Protein AF-A0A518H2V3-F1 (afdb_monomer)

Nearest PDB structures (foldseek):
  5a7d-assembly2_E  TM=2.168E-01  e=4.783E-02  Drosophila melanogaster
  2ifu-assembly4_D  TM=2.853E-01  e=1.704E-01  Danio rerio
  8fit-assembly2_C  TM=2.321E-01  e=2.855E-01  synthetic construct
  6xr2-assembly1_A  TM=2.166E-01  e=1.845E+00  synthetic construct

Radius of gyration: 40.27 Å; Cα contacts (8 Å, |Δi|>4): 813; chains: 1; bounding box: 112×111×124 Å

pLDDT: mean 77.85, std 21.99, range [25.64, 97.75]

Secondary structure (DSSP, 8-state):
--------------PPPP-PPPPPPPPPP--GGGTGGG-BHHHHHHHH-HHHHHHHHHHHTTT-EEEEEE-TTS-EEEEEESSSEEEEEEEEE--SSS-EEEEEESSTT-SS-HHHHHHHHHHHHHHHHTPPPPBPPTT-HHHHHHHHT-------------------------PPPP------PPP----SS-THHHHHHHHHHHHHTTS-HHHHHHHHHHHHTT-HHHHHHHHHHHHTTTT-HHHHHHHHHHHHHHHTTS--EE-TTT--EE----HHHHHHHHHHHHTT-HHHHHHHHHHHHHHHHHHHHH-BSSSHHHHHHHTTHHHHHHHHTTSS--HHHHHHHHHHHHHH-SSSSSHHHHHHHHTSS--HHHHHHHHHHHHHHHHHT------TTSTTHHHHHHHHHHHHHHHHHHHHHHT-TTSHHHHHHHHHHHH--HHHHHHHHHHTT-HHHHHHHHHHHHHHHTTT-HHHHHHHHHHHHHHHHHTT-HHHHHHHHHHHHHHS--HHHHHHHHHHHHHTT-HHHHHHHHHHHHHH---SEEPPPPPPPP-----------------PPPPPPPPPSS-EE-TT--S---GGGHHHHHHHTTT--S----HHHHHHHHHHHT-HHHHHHHHHHHHHSPPSSTT---HHHHHHHHHHHHTTTT-HHHHHHHHHHHHHTTTT--SHHHHHHHHHHHHHHHHHHHHTT-HHHHHHHHHHHHHHTTT-HHHHHHHHHHT--BGGGS--------------

InterPro domains:
  IPR007527 Zinc finger, SWIM-type [PF04434] (101-123)
  IPR007527 Zinc finger, SWIM-type [PS50966] (86-124)

Foldseek 3Di:
DDDDDDDDDDDDDDDDDDDDDDDDDDDDDDDLPPALQLDFLVLLCVQQNPVQLVLLVVQLLVVQWPLWAAEPQGKIWTWGDDVHIKTKIKDWDDHPDHIDIWMAILDPVGISGSNNSNSSLNVLVCVLVVHDHHYDDPPDPSVVSRVVSPDPDDDDDDDDDDDDDDDDDDDDDDDDDDDDDDDDDDDDDDDDDDPPPVVVVVVVVVVLVVDDPVRNVVVLVVVCVVDVVSVVVVVVVVCVVVPVLVVLLVVLLVLLCVQLPDAFAADPVPRDTDEGQCVVSLVSLQVCVVVLVLVSSLVSVVVSLVSQLVNVVRHHYPCVSLVNSLSNQLSNLVSLVSDPDDLLRSLVSLLVSVLSDPDCSHVVRSCSNLVHPGALVSLVVNLVVLVVVLVVLPDAQDPLPDVCLLVSLVSSVSSLVSSCSSCVRNVNNVVNQVSLVVSCVRSVVLVVNLVVCVVVVVLVSNVVSLLVSLVVQCVPPVVSNVSSVVSVLVSCVVVLVLLVVLLVLLLVCLLPPALVSLVSSLVSCVSVVNNPLSNVQSVVCQAWVDHQKAAWDDDDPPPPPPDDPDDDDDDDDDDDDDDDPDTDNGIDGHPSDDGDDDPSSSSSSVVSCPPPVGRDHNLVRQLVNCLVVLPLVSNCVSLVVLVVDDAPDPPGDSPSLVCLQSNLVSCCVPCLVVSLVSLVVQLVVLLVDLDPVSLVSNLVSLLVNCVSCVVVVNVVVNVVVLVVSCVVPVVNVSSVVSSQSVVSNGSSPRDDDDRPDDDDDDDD

Structure (mmCIF, N/CA/C/O backbone):
data_AF-A0A518H2V3-F1
#
_entry.id   AF-A0A518H2V3-F1
#
loop_
_atom_site.group_PDB
_atom_site.id
_atom_site.type_symbol
_atom_site.label_atom_id
_atom_site.label_alt_id
_atom_site.label_comp_id
_atom_site.label_asym_id
_atom_site.label_entity_id
_atom_site.label_seq_id
_atom_site.pdbx_PDB_ins_code
_atom_site.Cartn_x
_atom_site.Cartn_y
_atom_site.Cartn_z
_atom_site.occupancy
_atom_site.B_iso_or_equiv
_atom_site.auth_seq_id
_atom_site.auth_comp_id
_atom_site.auth_asym_id
_atom_site.auth_atom_id
_atom_site.pdbx_PDB_model_num
ATOM 1 N N . MET A 1 1 ? -30.655 36.014 -72.753 1.00 36.03 1 MET A N 1
ATOM 2 C CA . MET A 1 1 ? -30.268 35.241 -73.961 1.00 36.03 1 MET A CA 1
ATOM 3 C C . MET A 1 1 ? -29.885 33.836 -73.484 1.00 36.03 1 MET A C 1
ATOM 5 O O . MET A 1 1 ? -29.320 33.766 -72.406 1.00 36.03 1 MET A O 1
ATOM 9 N N . THR A 1 2 ? -30.239 32.706 -74.109 1.00 36.19 2 THR A N 1
ATOM 10 C CA . THR A 1 2 ? -30.908 32.465 -75.408 1.00 36.19 2 THR A CA 1
ATOM 11 C C . THR A 1 2 ? -31.778 31.194 -75.314 1.00 36.19 2 THR A C 1
ATOM 13 O O . THR A 1 2 ? -31.395 30.250 -74.633 1.00 36.19 2 THR A O 1
ATOM 16 N N . ARG A 1 3 ? -32.932 31.127 -76.000 1.00 26.94 3 ARG A N 1
ATOM 17 C CA . ARG A 1 3 ? -33.710 29.877 -76.186 1.00 26.94 3 ARG A CA 1
ATOM 18 C C . ARG A 1 3 ? -33.390 29.252 -77.550 1.00 26.94 3 ARG A C 1
ATOM 20 O O . ARG A 1 3 ? -33.414 30.010 -78.517 1.00 26.94 3 ARG A O 1
ATOM 27 N N . ARG A 1 4 ? -33.266 27.914 -77.637 1.00 30.98 4 ARG A N 1
ATOM 28 C CA . ARG A 1 4 ? -33.842 27.021 -78.689 1.00 30.98 4 ARG A CA 1
ATOM 29 C C . ARG A 1 4 ? -33.402 25.552 -78.483 1.00 30.98 4 ARG A C 1
ATOM 31 O O . ARG A 1 4 ? -32.225 25.302 -78.289 1.00 30.98 4 ARG A O 1
ATOM 38 N N . THR A 1 5 ? -34.339 24.638 -78.185 1.00 32.19 5 THR A N 1
ATOM 39 C CA . THR A 1 5 ? -34.954 23.608 -79.081 1.00 32.19 5 THR A CA 1
ATOM 40 C C . THR A 1 5 ? -33.962 22.564 -79.633 1.00 32.19 5 THR A C 1
ATOM 42 O O . THR A 1 5 ? -33.065 22.974 -80.355 1.00 32.19 5 THR A O 1
ATOM 45 N N . ALA A 1 6 ? -33.997 21.241 -79.391 1.00 30.95 6 ALA A N 1
ATOM 46 C CA . ALA A 1 6 ? -34.981 20.231 -78.924 1.00 30.95 6 ALA A CA 1
ATOM 47 C C . ALA A 1 6 ? -35.582 19.315 -80.023 1.00 30.95 6 ALA A C 1
ATOM 49 O O . ALA A 1 6 ? -36.336 19.768 -80.879 1.00 30.95 6 ALA A O 1
ATOM 50 N N . SER A 1 7 ? -35.304 18.008 -79.914 1.00 27.39 7 SER A N 1
ATOM 51 C CA . SER A 1 7 ? -36.074 16.837 -80.401 1.00 27.39 7 SER A CA 1
ATOM 52 C C . SER A 1 7 ? -35.543 15.590 -79.642 1.00 27.39 7 SER A C 1
ATOM 54 O O . SER A 1 7 ? -34.354 15.572 -79.346 1.00 27.39 7 SER A O 1
ATOM 56 N N . ILE A 1 8 ? -36.309 14.618 -79.106 1.00 31.22 8 ILE A N 1
ATOM 57 C CA . ILE A 1 8 ? -37.473 13.842 -79.614 1.00 31.22 8 ILE A CA 1
ATOM 58 C C . ILE A 1 8 ? -36.995 12.837 -80.683 1.00 31.22 8 ILE A C 1
ATOM 60 O O . ILE A 1 8 ? -36.456 13.278 -81.686 1.00 31.22 8 ILE A O 1
ATOM 64 N N . LYS A 1 9 ? -37.145 11.503 -80.580 1.00 31.42 9 LYS A N 1
ATOM 65 C CA . LYS A 1 9 ? -37.745 10.559 -79.588 1.00 31.42 9 LYS A CA 1
ATOM 66 C C . LYS A 1 9 ? -37.021 9.182 -79.751 1.00 31.42 9 LYS A C 1
ATOM 68 O O . LYS A 1 9 ? -36.240 9.055 -80.684 1.00 31.42 9 LYS A O 1
ATOM 73 N N . ALA A 1 10 ? -37.208 8.106 -78.974 1.00 28.64 10 ALA A N 1
ATOM 74 C CA . ALA A 1 10 ? -38.124 7.788 -77.862 1.00 28.64 10 ALA A CA 1
ATOM 75 C C . ALA A 1 10 ? -37.325 7.200 -76.647 1.00 28.64 10 ALA A C 1
ATOM 77 O O . ALA A 1 10 ? -36.298 7.795 -76.348 1.00 28.64 10 ALA A O 1
ATOM 78 N N . SER A 1 11 ? -37.662 6.177 -75.834 1.00 28.27 11 SER A N 1
ATOM 79 C CA . SER A 1 11 ? -38.663 5.081 -75.839 1.00 28.27 11 SER A CA 1
ATOM 80 C C . SER A 1 11 ? -39.145 4.706 -74.415 1.00 28.27 11 SER A C 1
ATOM 82 O O . SER A 1 11 ? -38.587 5.138 -73.412 1.00 28.27 11 SER A O 1
ATOM 84 N N . ASN A 1 12 ? -40.191 3.875 -74.355 1.00 28.91 12 ASN A N 1
ATOM 85 C CA . ASN A 1 12 ? -40.793 3.222 -73.177 1.00 28.91 12 ASN A CA 1
ATOM 86 C C . ASN A 1 12 ? -39.929 2.085 -72.569 1.00 28.91 12 ASN A C 1
ATOM 88 O O . ASN A 1 12 ? -39.112 1.520 -73.287 1.00 28.91 12 ASN A O 1
ATOM 92 N N . ALA A 1 13 ? -40.143 1.588 -71.337 1.00 27.52 13 ALA A N 1
ATOM 93 C CA . ALA A 1 13 ? -40.876 2.067 -70.142 1.00 27.52 13 ALA A CA 1
ATOM 94 C C . ALA A 1 13 ? -40.648 1.075 -68.963 1.00 27.52 13 ALA A C 1
ATOM 96 O O . ALA A 1 13 ? -40.052 0.018 -69.156 1.00 27.52 13 ALA A O 1
ATOM 97 N N . GLY A 1 14 ? -41.212 1.357 -67.777 1.00 27.38 14 GLY A N 1
ATOM 98 C CA . GLY A 1 14 ? -41.548 0.328 -66.774 1.00 27.38 14 GLY A CA 1
ATOM 99 C C . GLY A 1 14 ? -40.628 0.234 -65.549 1.00 27.38 14 GLY A C 1
ATOM 100 O O . GLY A 1 14 ? -39.665 -0.529 -65.532 1.00 27.38 14 GLY A O 1
ATOM 101 N N . SER A 1 15 ? -40.979 0.947 -64.476 1.00 28.98 15 SER A N 1
ATOM 102 C CA . SER A 1 15 ? -40.328 0.820 -63.163 1.00 28.98 15 SER A CA 1
ATOM 103 C C . SER A 1 15 ? -40.617 -0.541 -62.511 1.00 28.98 15 SER A C 1
ATOM 105 O O . SER A 1 15 ? -41.764 -0.982 -62.472 1.00 28.98 15 SER A O 1
ATOM 107 N N . LYS A 1 16 ? -39.592 -1.191 -61.943 1.00 31.16 16 LYS A N 1
ATOM 108 C CA . LYS A 1 16 ? -39.736 -2.468 -61.218 1.00 31.16 16 LYS A CA 1
ATOM 109 C C . LYS A 1 16 ? -40.279 -2.259 -59.790 1.00 31.16 16 LYS A C 1
ATOM 111 O O . LYS A 1 16 ? -39.718 -1.432 -59.070 1.00 31.16 16 LYS A O 1
ATOM 116 N N . PRO A 1 17 ? -41.281 -3.032 -59.329 1.00 29.88 17 PRO A N 1
ATOM 117 C CA . PRO A 1 17 ? -41.618 -3.133 -57.909 1.00 29.88 17 PRO A CA 1
ATOM 118 C C . PRO A 1 17 ? -40.626 -4.038 -57.151 1.00 29.88 17 PRO A C 1
ATOM 120 O O . PRO A 1 17 ? -39.896 -4.830 -57.749 1.00 29.88 17 PRO A O 1
ATOM 123 N N . LYS A 1 18 ? -40.606 -3.928 -55.816 1.00 31.30 18 LYS A N 1
ATOM 124 C CA . LYS A 1 18 ? -39.792 -4.770 -54.915 1.00 31.30 18 LYS A CA 1
ATOM 125 C C . LYS A 1 18 ? -40.385 -6.185 -54.797 1.00 31.30 18 LYS A C 1
ATOM 127 O O . LYS A 1 18 ? -41.603 -6.333 -54.800 1.00 31.30 18 LYS A O 1
ATOM 132 N N . SER A 1 19 ? -39.540 -7.204 -54.614 1.00 30.45 19 SER A N 1
ATOM 133 C CA . SER A 1 19 ? -39.957 -8.601 -54.391 1.00 30.45 19 SER A CA 1
ATOM 134 C C . SER A 1 19 ? -39.233 -9.240 -53.201 1.00 30.45 19 SER A C 1
ATOM 136 O O . SER A 1 19 ? -38.019 -9.088 -53.066 1.00 30.45 19 SER A O 1
ATOM 138 N N . SER A 1 20 ? -39.977 -9.975 -52.373 1.00 28.39 20 SER A N 1
ATOM 139 C CA . SER A 1 20 ? -39.532 -10.622 -51.128 1.00 28.39 20 SER A CA 1
ATOM 140 C C . SER A 1 20 ? -38.469 -11.725 -51.324 1.00 28.39 20 SER A C 1
ATOM 142 O O . SER A 1 20 ? -38.395 -12.316 -52.406 1.00 28.39 20 SER A O 1
ATOM 144 N N . PRO A 1 21 ? -37.662 -12.054 -50.291 1.00 31.89 21 PRO A N 1
ATOM 145 C CA . PRO A 1 21 ? -36.666 -13.125 -50.365 1.00 31.89 21 PRO A CA 1
ATOM 146 C C . PRO A 1 21 ? -37.305 -14.523 -50.439 1.00 31.89 21 PRO A C 1
ATOM 148 O O . PRO A 1 21 ? -38.342 -14.785 -49.831 1.00 31.89 21 PRO A O 1
ATOM 151 N N . LYS A 1 22 ? -36.651 -15.442 -51.162 1.00 30.41 22 LYS A N 1
ATOM 152 C CA . LYS A 1 22 ? -37.009 -16.872 -51.217 1.00 30.41 22 LYS A CA 1
ATOM 153 C C . LYS A 1 22 ? -36.376 -17.652 -50.048 1.00 30.41 22 LYS A C 1
ATOM 155 O O . LYS A 1 22 ? -35.294 -17.269 -49.599 1.00 30.41 22 LYS A O 1
ATOM 160 N N . PRO A 1 23 ? -36.993 -18.755 -49.582 1.00 29.78 23 PRO A N 1
ATOM 161 C CA . PRO A 1 23 ? -36.425 -19.592 -48.526 1.00 29.78 23 PRO A CA 1
ATOM 162 C C . PRO A 1 23 ? -35.140 -20.297 -48.988 1.00 29.78 23 PRO A C 1
ATOM 164 O O . PRO A 1 23 ? -35.040 -20.737 -50.134 1.00 29.78 23 PRO A O 1
ATOM 167 N N . LYS A 1 24 ? -34.168 -20.439 -48.079 1.00 32.91 24 LYS A N 1
ATOM 168 C CA . LYS A 1 24 ? -32.966 -21.259 -48.298 1.00 32.91 24 LYS A CA 1
ATOM 169 C C . LYS A 1 24 ? -33.298 -22.737 -48.064 1.00 32.91 24 LYS A C 1
ATOM 171 O O . LYS A 1 24 ? -33.919 -23.081 -47.062 1.00 32.91 24 LYS A O 1
ATOM 176 N N . SER A 1 25 ? -32.866 -23.610 -48.970 1.00 33.06 25 SER A N 1
ATOM 177 C CA . SER A 1 25 ? -32.952 -25.067 -48.812 1.00 33.06 25 SER A CA 1
ATOM 178 C C . SER A 1 25 ? -32.003 -25.568 -47.718 1.00 33.06 25 SER A C 1
ATOM 180 O O . SER A 1 25 ? -30.857 -25.118 -47.660 1.00 33.06 25 SER A O 1
ATOM 182 N N . LYS A 1 26 ? -32.444 -26.535 -46.899 1.00 31.22 26 LYS A N 1
ATOM 183 C CA . LYS A 1 26 ? -31.574 -27.223 -45.928 1.00 31.22 26 LYS A CA 1
ATOM 184 C C . LYS A 1 26 ? -30.389 -27.903 -46.649 1.00 31.22 26 LYS A C 1
ATOM 186 O O . LYS A 1 26 ? -30.627 -28.551 -47.672 1.00 31.22 26 LYS A O 1
ATOM 191 N N . PRO A 1 27 ? -29.146 -27.805 -46.144 1.00 33.12 27 PRO A N 1
ATOM 192 C CA . PRO A 1 27 ? -28.057 -28.670 -46.590 1.00 33.12 27 PRO A CA 1
ATOM 193 C C . PRO A 1 27 ? -28.281 -30.111 -46.100 1.00 33.12 27 PRO A C 1
ATOM 195 O O . PRO A 1 27 ? -28.988 -30.339 -45.118 1.00 33.12 27 PRO A O 1
ATOM 198 N N . LYS A 1 28 ? -27.672 -31.088 -46.782 1.00 30.48 28 LYS A N 1
ATOM 199 C CA . LYS A 1 28 ? -27.549 -32.464 -46.269 1.00 30.48 28 LYS A CA 1
ATOM 200 C C . LYS A 1 28 ? -26.427 -32.537 -45.217 1.00 30.48 28 LYS A C 1
ATOM 202 O O . LYS A 1 28 ? -25.494 -31.736 -45.319 1.00 30.48 28 LYS A O 1
ATOM 207 N N . PRO A 1 29 ? -26.466 -33.499 -44.275 1.00 30.86 29 PRO A N 1
ATOM 208 C CA . PRO A 1 29 ? -25.325 -33.791 -43.410 1.00 30.86 29 PRO A CA 1
ATOM 209 C C . PRO A 1 29 ? -24.073 -34.151 -44.222 1.00 30.86 29 PRO A C 1
ATOM 211 O O . PRO A 1 29 ? -24.172 -34.701 -45.323 1.00 30.86 29 PRO A O 1
ATOM 214 N N . LYS A 1 30 ? -22.903 -33.857 -43.653 1.00 35.16 30 LYS A N 1
ATOM 215 C CA . LYS A 1 30 ? -21.610 -34.445 -44.027 1.00 35.16 30 LYS A CA 1
ATOM 216 C C . LYS A 1 30 ? -21.114 -35.286 -42.853 1.00 35.16 30 LYS A C 1
ATOM 218 O O . LYS A 1 30 ? -21.484 -35.010 -41.717 1.00 35.16 30 LYS A O 1
ATOM 223 N N . GLU A 1 31 ? -20.291 -36.286 -43.134 1.00 38.06 31 GLU A N 1
ATOM 224 C CA . GLU A 1 31 ? -19.771 -37.219 -42.130 1.00 38.06 31 GLU A CA 1
ATOM 225 C C . GLU A 1 31 ? -18.828 -36.501 -41.136 1.00 38.06 31 GLU A C 1
ATOM 227 O O . GLU A 1 31 ? -17.901 -35.816 -41.581 1.00 38.06 31 GLU A O 1
ATOM 232 N N . PRO A 1 32 ? -19.025 -36.638 -39.808 1.00 44.62 32 PRO A N 1
ATOM 233 C CA . PRO A 1 32 ? -18.260 -35.886 -38.805 1.00 44.62 32 PRO A CA 1
ATOM 234 C C . PRO A 1 32 ? -16.845 -36.433 -38.539 1.00 44.62 32 PRO A C 1
ATOM 236 O O . PRO A 1 32 ? -16.022 -35.747 -37.941 1.00 44.62 32 PRO A O 1
ATOM 239 N N . ALA A 1 33 ? -16.522 -37.649 -38.992 1.00 48.03 33 ALA A N 1
ATOM 240 C CA . ALA A 1 33 ? -15.262 -38.324 -38.657 1.00 48.03 33 ALA A CA 1
ATOM 241 C C . ALA A 1 33 ? -13.989 -37.629 -39.199 1.00 48.03 33 ALA A C 1
ATOM 243 O O . ALA A 1 33 ? -12.891 -37.872 -38.698 1.00 48.03 33 ALA A O 1
ATOM 244 N N . ALA A 1 34 ? -14.119 -36.772 -40.217 1.00 49.22 34 ALA A N 1
ATOM 245 C CA . ALA A 1 34 ? -12.992 -36.248 -40.992 1.00 49.22 34 ALA A CA 1
ATOM 246 C C . ALA A 1 34 ? -12.170 -35.128 -40.316 1.00 49.22 34 ALA A C 1
ATOM 248 O O . ALA A 1 34 ? -11.113 -34.783 -40.834 1.00 49.22 34 ALA A O 1
ATOM 249 N N . SER A 1 35 ? -12.623 -34.541 -39.201 1.00 70.81 35 SER A N 1
ATOM 250 C CA . SER A 1 35 ? -11.903 -33.458 -38.498 1.00 70.81 35 SER A CA 1
ATOM 251 C C . SER A 1 35 ? -10.937 -33.967 -37.422 1.00 70.81 35 SER A C 1
ATOM 253 O O . SER A 1 35 ? -9.837 -33.438 -37.265 1.00 70.81 35 SER A O 1
ATOM 255 N N . TRP A 1 36 ? -11.334 -35.004 -36.682 1.00 83.75 36 TRP A N 1
ATOM 256 C CA . TRP A 1 36 ? -10.609 -35.506 -35.511 1.00 83.75 36 TRP A CA 1
ATOM 257 C C . TRP A 1 36 ? -9.254 -36.143 -35.849 1.00 83.75 36 TRP A C 1
ATOM 259 O O . TRP A 1 36 ? -8.302 -36.021 -35.079 1.00 83.75 36 TRP A O 1
ATOM 269 N N . VAL A 1 37 ? -9.141 -36.801 -37.007 1.00 83.88 37 VAL A N 1
ATOM 270 C CA . VAL A 1 37 ? -7.940 -37.562 -37.401 1.00 83.88 37 VAL A CA 1
ATOM 271 C C . VAL A 1 37 ? -6.685 -36.706 -37.607 1.00 83.88 37 VAL A C 1
ATOM 273 O O . VAL A 1 37 ? -5.586 -37.243 -37.508 1.00 83.88 37 VAL A O 1
ATOM 276 N N . ASP A 1 38 ? -6.830 -35.393 -37.817 1.00 83.25 38 ASP A N 1
ATOM 277 C CA . ASP A 1 38 ? -5.723 -34.435 -37.970 1.00 83.25 38 ASP A CA 1
ATOM 278 C C . ASP A 1 38 ? -5.163 -33.920 -36.624 1.00 83.25 38 ASP A C 1
ATOM 280 O O . ASP A 1 38 ? -4.209 -33.133 -36.592 1.00 83.25 38 ASP A O 1
ATOM 284 N N . LEU A 1 39 ? -5.735 -34.325 -35.481 1.00 85.31 39 LEU A N 1
ATOM 285 C CA . LEU A 1 39 ? -5.241 -33.892 -34.173 1.00 85.31 39 LEU A CA 1
ATOM 286 C C . LEU A 1 39 ? -3.851 -34.467 -33.867 1.00 85.31 39 LEU A C 1
ATOM 288 O O . LEU A 1 39 ? -3.580 -35.654 -34.045 1.00 85.31 39 LEU A O 1
ATOM 292 N N . THR A 1 40 ? -2.971 -33.606 -33.355 1.00 85.69 40 THR A N 1
ATOM 293 C CA . THR A 1 40 ? -1.595 -33.922 -32.946 1.00 85.69 40 THR A CA 1
ATOM 294 C C . THR A 1 40 ? -1.464 -33.773 -31.427 1.00 85.69 40 THR A C 1
ATOM 296 O O . THR A 1 40 ? -2.270 -33.086 -30.796 1.00 85.69 40 THR A O 1
ATOM 299 N N . TRP A 1 41 ? -0.427 -34.354 -30.815 1.00 84.06 41 TRP A N 1
ATOM 300 C CA . TRP A 1 41 ? -0.171 -34.128 -29.382 1.00 84.06 41 TRP A CA 1
ATOM 301 C C . TRP A 1 41 ? 0.118 -32.650 -29.059 1.00 84.06 41 TRP A C 1
ATOM 303 O O . TRP A 1 41 ? -0.249 -32.197 -27.981 1.00 84.06 41 TRP A O 1
ATOM 313 N N . ASP A 1 42 ? 0.674 -31.879 -30.001 1.00 76.88 42 ASP A N 1
ATOM 314 C CA . ASP A 1 42 ? 0.856 -30.425 -29.871 1.00 76.88 42 ASP A CA 1
ATOM 315 C C . ASP A 1 42 ? -0.481 -29.651 -29.902 1.00 76.88 42 ASP A C 1
ATOM 317 O O . ASP A 1 42 ? -0.626 -28.660 -29.189 1.00 76.88 42 ASP A O 1
ATOM 321 N N . HIS A 1 43 ? -1.497 -30.125 -30.640 1.00 84.62 43 HIS A N 1
ATOM 322 C CA . HIS A 1 43 ? -2.857 -29.565 -30.565 1.00 84.62 43 HIS A CA 1
ATOM 323 C C . HIS A 1 43 ? -3.470 -29.748 -29.170 1.00 84.62 43 HIS A C 1
ATOM 325 O O . HIS A 1 43 ? -4.084 -28.818 -28.651 1.00 84.62 43 HIS A O 1
ATOM 331 N N . LEU A 1 44 ? -3.256 -30.905 -28.536 1.00 85.94 44 LEU A N 1
ATOM 332 C CA . LEU A 1 44 ? -3.751 -31.163 -27.181 1.00 85.94 44 LEU A CA 1
ATOM 333 C C . LEU A 1 44 ? -2.918 -30.442 -26.108 1.00 85.94 44 LEU A C 1
ATOM 335 O O . LEU A 1 44 ? -3.495 -29.909 -25.164 1.00 85.94 44 LEU A O 1
ATOM 339 N N . ASP A 1 45 ? -1.593 -30.349 -26.262 1.00 79.19 45 ASP A N 1
ATOM 340 C CA . ASP A 1 45 ? -0.725 -29.596 -25.341 1.00 79.19 45 ASP A CA 1
ATOM 341 C C . ASP A 1 45 ? -1.012 -28.086 -25.383 1.00 79.19 45 ASP A C 1
ATOM 343 O O . ASP A 1 45 ? -0.977 -27.440 -24.335 1.00 79.19 45 ASP A O 1
ATOM 347 N N . ARG A 1 46 ? -1.350 -27.525 -26.557 1.00 77.88 46 ARG A N 1
ATOM 348 C CA . ARG A 1 46 ? -1.808 -26.128 -26.702 1.00 77.88 46 ARG A CA 1
ATOM 349 C C . ARG A 1 46 ? -3.193 -25.863 -26.103 1.00 77.88 46 ARG A C 1
ATOM 351 O O . ARG A 1 46 ? -3.480 -24.717 -25.779 1.00 77.88 46 ARG A O 1
ATOM 358 N N . TRP A 1 47 ? -4.037 -26.886 -25.986 1.00 86.94 47 TRP A N 1
ATOM 359 C CA . TRP A 1 47 ? -5.415 -26.771 -25.497 1.00 86.94 47 TRP A CA 1
ATOM 360 C C . TRP A 1 47 ? -5.540 -27.011 -23.987 1.00 86.94 47 TRP A C 1
ATOM 362 O O . TRP A 1 47 ? -6.144 -26.213 -23.280 1.00 86.94 47 TRP A O 1
ATOM 372 N N . ALA A 1 48 ? -4.953 -28.102 -23.493 1.00 79.94 48 ALA A N 1
ATOM 373 C CA . ALA A 1 48 ? -5.120 -28.593 -22.124 1.00 79.94 48 ALA A CA 1
ATOM 374 C C . ALA A 1 48 ? -3.881 -28.391 -21.231 1.00 79.94 48 ALA A C 1
ATOM 376 O O . ALA A 1 48 ? -3.951 -28.566 -20.011 1.00 79.94 48 ALA A O 1
ATOM 377 N N . GLY A 1 49 ? -2.730 -28.055 -21.821 1.00 75.44 49 GLY A N 1
ATOM 378 C CA . GLY A 1 49 ? -1.445 -27.968 -21.131 1.00 75.44 49 GLY A CA 1
ATOM 379 C C . GLY A 1 49 ? -0.773 -29.331 -20.911 1.00 75.44 49 GLY A C 1
ATOM 380 O O . GLY A 1 49 ? -1.418 -30.352 -20.650 1.00 75.44 49 GLY A O 1
ATOM 381 N N . SER A 1 50 ? 0.564 -29.339 -20.959 1.00 72.00 50 SER A N 1
ATOM 382 C CA . SER A 1 50 ? 1.406 -30.552 -20.969 1.00 72.00 50 SER A CA 1
ATOM 383 C C . SER A 1 50 ? 1.098 -31.559 -19.852 1.00 72.00 50 SER A C 1
ATOM 385 O O . SER A 1 50 ? 1.115 -32.773 -20.087 1.00 72.00 50 SER A O 1
ATOM 387 N N . ARG A 1 51 ? 0.790 -31.055 -18.647 1.00 70.56 51 ARG A N 1
ATOM 388 C CA . ARG A 1 51 ? 0.464 -31.837 -17.442 1.00 70.56 51 ARG A CA 1
ATOM 389 C C . ARG A 1 51 ? -0.911 -32.504 -17.528 1.00 70.56 51 ARG A C 1
ATOM 391 O O . ARG A 1 51 ? -1.057 -33.649 -17.098 1.00 70.56 51 ARG A O 1
ATOM 398 N N . SER A 1 52 ? -1.916 -31.824 -18.081 1.00 81.69 52 SER A N 1
ATOM 399 C CA . SER A 1 52 ? -3.249 -32.403 -18.301 1.00 81.69 52 SER A CA 1
ATOM 400 C C . SER A 1 52 ? -3.188 -33.497 -19.357 1.00 81.69 52 SER A C 1
ATOM 402 O O . SER A 1 52 ? -3.791 -34.552 -19.170 1.00 81.69 52 SER A O 1
ATOM 404 N N . VAL A 1 53 ? -2.394 -33.287 -20.413 1.00 80.00 53 VAL A N 1
ATOM 405 C CA . VAL A 1 53 ? -2.197 -34.259 -21.493 1.00 80.00 53 VAL A CA 1
ATOM 406 C C . VAL A 1 53 ? -1.456 -35.508 -21.021 1.00 80.00 53 VAL A C 1
ATOM 408 O O . VAL A 1 53 ? -1.913 -36.618 -21.289 1.00 80.00 53 VAL A O 1
ATOM 411 N N . GLU A 1 54 ? -0.374 -35.365 -20.246 1.00 72.25 54 GLU A N 1
ATOM 412 C CA . GLU A 1 54 ? 0.327 -36.517 -19.653 1.00 72.25 54 GLU A CA 1
ATOM 413 C C . GLU A 1 54 ? -0.605 -37.338 -18.744 1.00 72.25 54 GLU A C 1
ATOM 415 O O . GLU A 1 54 ? -0.645 -38.569 -18.828 1.00 72.25 54 GLU A O 1
ATOM 420 N N . ARG A 1 55 ? -1.421 -36.667 -17.917 1.00 77.69 55 ARG A N 1
ATOM 421 C CA . ARG A 1 55 ? -2.401 -37.335 -17.046 1.00 77.69 55 ARG A CA 1
ATOM 422 C C . ARG A 1 55 ? -3.546 -37.978 -17.833 1.00 77.69 55 ARG A C 1
ATOM 424 O O . ARG A 1 55 ? -3.942 -39.084 -17.481 1.00 77.69 55 ARG A O 1
ATOM 431 N N . GLY A 1 56 ? -4.052 -37.335 -18.885 1.00 85.38 56 GLY A N 1
ATOM 432 C CA . GLY A 1 56 ? -5.135 -37.865 -19.720 1.00 85.38 56 GLY A CA 1
ATOM 433 C C . GLY A 1 56 ? -4.715 -39.096 -20.517 1.00 85.38 56 GLY A C 1
ATOM 434 O O . GLY A 1 56 ? -5.401 -40.115 -20.482 1.00 85.38 56 GLY A O 1
ATOM 435 N N . ARG A 1 57 ? -3.517 -39.070 -21.109 1.00 84.50 57 ARG A N 1
ATOM 436 C CA . ARG A 1 57 ? -2.906 -40.241 -21.761 1.00 84.50 57 ARG A CA 1
ATOM 437 C C . ARG A 1 57 ? -2.658 -41.395 -20.782 1.00 84.50 57 ARG A C 1
ATOM 439 O O . ARG A 1 57 ? -2.744 -42.556 -21.154 1.00 84.50 57 ARG A O 1
ATOM 446 N N . SER A 1 58 ? -2.382 -41.101 -19.511 1.00 76.50 58 SER A N 1
ATOM 447 C CA . SER A 1 58 ? -2.293 -42.121 -18.452 1.00 76.50 58 SER A CA 1
ATOM 448 C C . SER A 1 58 ? -3.660 -42.730 -18.087 1.00 76.50 58 SER A C 1
ATOM 450 O O . SER A 1 58 ? -3.727 -43.866 -17.620 1.00 76.50 58 SER A O 1
ATOM 452 N N . TYR A 1 59 ? -4.762 -42.005 -18.317 1.00 77.31 59 TYR A N 1
ATOM 453 C CA . TYR A 1 59 ? -6.122 -42.499 -18.085 1.00 77.31 59 TYR A CA 1
ATOM 454 C C . TYR A 1 59 ? -6.636 -43.340 -19.264 1.00 77.31 59 TYR A C 1
ATOM 456 O O . TYR A 1 59 ? -7.173 -44.421 -19.030 1.00 77.31 59 TYR A O 1
ATOM 464 N N . GLU A 1 60 ? -6.390 -42.900 -20.502 1.00 88.94 60 GLU A N 1
ATOM 465 C CA . GLU A 1 60 ? -6.606 -43.683 -21.731 1.00 88.94 60 GLU A CA 1
ATOM 466 C C . GLU A 1 60 ? -5.819 -45.006 -21.681 1.00 88.94 60 GLU A C 1
ATOM 468 O O . GLU A 1 60 ? -6.435 -46.069 -21.604 1.00 88.94 60 GLU A O 1
ATOM 473 N N . ARG A 1 61 ? -4.483 -44.954 -21.529 1.00 82.00 61 ARG A N 1
ATOM 474 C CA . ARG A 1 61 ? -3.623 -46.154 -21.401 1.00 82.00 61 ARG A CA 1
ATOM 475 C C . ARG A 1 61 ? -4.000 -47.047 -20.212 1.00 82.00 61 ARG A C 1
ATOM 477 O O . ARG A 1 61 ? -3.605 -48.211 -20.159 1.00 82.00 61 ARG A O 1
ATOM 484 N N . GLY A 1 62 ? -4.693 -46.483 -19.222 1.00 78.25 62 GLY A N 1
ATOM 485 C CA . GLY A 1 62 ? -5.179 -47.165 -18.027 1.00 78.25 62 GLY A CA 1
ATOM 486 C C . GLY A 1 62 ? -6.557 -47.815 -18.176 1.00 78.25 62 GLY A C 1
ATOM 487 O O . GLY A 1 62 ? -7.035 -48.378 -17.194 1.00 78.25 62 GLY A O 1
ATOM 488 N N . GLY A 1 63 ? -7.206 -47.722 -19.344 1.00 86.00 63 GLY A N 1
ATOM 489 C CA . GLY A 1 63 ? -8.546 -48.268 -19.584 1.00 86.00 63 GLY A CA 1
ATOM 490 C C . GLY A 1 63 ? -9.657 -47.561 -18.799 1.00 86.00 63 GLY A C 1
ATOM 491 O O . GLY A 1 63 ? -10.664 -48.184 -18.481 1.00 86.00 63 GLY A O 1
ATOM 492 N N . ARG A 1 64 ? -9.465 -46.284 -18.434 1.00 88.69 64 ARG A N 1
ATOM 493 C CA . ARG A 1 64 ? -10.380 -45.513 -17.564 1.00 88.69 64 ARG A CA 1
ATOM 494 C C . ARG A 1 64 ? -11.478 -44.752 -18.308 1.00 88.69 64 ARG A C 1
ATOM 496 O O . ARG A 1 64 ? -12.195 -43.978 -17.680 1.00 88.69 64 ARG A O 1
ATOM 503 N N . VAL A 1 65 ? -11.569 -44.904 -19.626 1.00 93.62 65 VAL A N 1
ATOM 504 C CA . VAL A 1 65 ? -12.625 -44.310 -20.457 1.00 93.62 65 VAL A CA 1
ATOM 505 C C . VAL A 1 65 ? -13.625 -45.412 -20.787 1.00 93.62 65 VAL A C 1
ATOM 507 O O . VAL A 1 65 ? -13.231 -46.480 -21.249 1.00 93.62 65 VAL A O 1
ATOM 510 N N . SER A 1 66 ? -14.910 -45.179 -20.529 1.00 91.12 66 SER A N 1
ATOM 511 C CA . SER A 1 66 ? -15.973 -46.162 -20.762 1.00 91.12 66 SER A CA 1
ATOM 512 C C . SER A 1 66 ? -17.223 -45.518 -21.365 1.00 91.12 66 SER A C 1
ATOM 514 O O . SER A 1 66 ? -17.455 -44.316 -21.231 1.00 91.12 66 SER A O 1
ATOM 516 N N . GLY A 1 67 ? -18.012 -46.312 -22.097 1.00 88.38 67 GLY A N 1
ATOM 517 C CA . GLY A 1 67 ? -19.184 -45.812 -22.826 1.00 88.38 67 GLY A CA 1
ATOM 518 C C . GLY A 1 67 ? -18.848 -44.744 -23.874 1.00 88.38 67 GLY A C 1
ATOM 519 O O . GLY A 1 67 ? -19.646 -43.836 -24.080 1.00 88.38 67 GLY A O 1
ATOM 520 N N . LEU A 1 68 ? -17.658 -44.794 -24.482 1.00 93.12 68 LEU A N 1
ATOM 521 C CA . LEU A 1 68 ? -17.260 -43.834 -25.511 1.00 93.12 68 LEU A CA 1
ATOM 522 C C . LEU A 1 68 ? -18.247 -43.862 -26.686 1.00 93.12 68 LEU A C 1
ATOM 524 O O . LEU A 1 68 ? -18.585 -44.927 -27.197 1.00 93.12 68 LEU A O 1
ATOM 528 N N . SER A 1 69 ? -18.684 -42.679 -27.101 1.00 91.19 69 SER A N 1
ATOM 529 C CA . SER A 1 69 ? -19.681 -42.468 -28.149 1.00 91.19 69 SER A CA 1
ATOM 530 C C . SER A 1 69 ? -19.458 -41.124 -28.849 1.00 91.19 69 SER A C 1
ATOM 532 O O . SER A 1 69 ? -18.794 -40.247 -28.292 1.00 91.19 69 SER A O 1
ATOM 534 N N . ILE A 1 70 ? -20.005 -40.957 -30.053 1.00 91.19 70 ILE A N 1
ATOM 535 C CA . ILE A 1 70 ? -19.956 -39.713 -30.837 1.00 91.19 70 ILE A CA 1
ATOM 536 C C . ILE A 1 70 ? -21.374 -39.236 -31.181 1.00 91.19 70 ILE A C 1
ATOM 538 O O . ILE A 1 70 ? -22.243 -40.036 -31.514 1.00 91.19 70 ILE A O 1
ATOM 542 N N . THR A 1 71 ? -21.641 -37.940 -31.078 1.00 86.00 71 THR A N 1
ATOM 543 C CA . THR A 1 71 ? -22.959 -37.344 -31.340 1.00 86.00 71 THR A CA 1
ATOM 544 C C . THR A 1 71 ? -23.181 -37.069 -32.832 1.00 86.00 71 THR A C 1
ATOM 546 O O . THR A 1 71 ? -22.249 -37.095 -33.641 1.00 86.00 71 THR A O 1
ATOM 549 N N . ALA A 1 72 ? -24.420 -36.746 -33.219 1.00 78.88 72 ALA A N 1
ATOM 550 C CA . ALA A 1 72 ? -24.765 -36.403 -34.603 1.00 78.88 72 ALA A CA 1
ATOM 551 C C . ALA A 1 72 ? -24.093 -35.107 -35.118 1.00 78.88 72 ALA A C 1
ATOM 553 O O . ALA A 1 72 ? -23.890 -34.963 -36.325 1.00 78.88 72 ALA A O 1
ATOM 554 N N . ASP A 1 73 ? -23.729 -34.179 -34.227 1.00 77.12 73 ASP A N 1
ATOM 555 C CA . ASP A 1 73 ? -22.923 -32.983 -34.524 1.00 77.12 73 ASP A CA 1
ATOM 556 C C . ASP A 1 73 ? -21.403 -33.252 -34.551 1.00 77.12 73 ASP A C 1
ATOM 558 O O . ASP A 1 73 ? -20.649 -32.419 -35.054 1.00 77.12 73 ASP A O 1
ATOM 562 N N . GLY A 1 74 ? -20.954 -34.427 -34.091 1.00 82.31 74 GLY A N 1
ATOM 563 C CA . GLY A 1 74 ? -19.551 -34.850 -34.111 1.00 82.31 74 GLY A CA 1
ATOM 564 C C . GLY A 1 74 ? -18.774 -34.634 -32.809 1.00 82.31 74 GLY A C 1
ATOM 565 O O . GLY A 1 74 ? -17.552 -34.794 -32.815 1.00 82.31 74 GLY A O 1
ATOM 566 N N . SER A 1 75 ? -19.452 -34.292 -31.712 1.00 89.38 75 SER A N 1
ATOM 567 C CA . SER A 1 75 ? -18.873 -34.199 -30.368 1.00 89.38 75 SER A CA 1
ATOM 568 C C . SER A 1 75 ? -18.701 -35.585 -29.734 1.00 89.38 75 SER A C 1
ATOM 570 O O . SER A 1 75 ? -19.502 -36.492 -29.943 1.00 89.38 75 SER A O 1
ATOM 572 N N . LEU A 1 76 ? -17.646 -35.771 -28.946 1.00 93.62 76 LEU A N 1
ATOM 573 C CA . LEU A 1 76 ? -17.353 -37.014 -28.229 1.00 93.62 76 LEU A CA 1
ATOM 574 C C . LEU A 1 76 ? -17.994 -36.989 -26.845 1.00 93.62 76 LEU A C 1
ATOM 576 O O . LEU A 1 76 ? -17.843 -36.001 -26.137 1.00 93.62 76 LEU A O 1
ATOM 580 N N . LEU A 1 77 ? -18.618 -38.088 -26.423 1.00 92.88 77 LEU A N 1
ATOM 581 C CA . LEU A 1 77 ? -19.253 -38.238 -25.111 1.00 92.88 77 LEU A CA 1
ATOM 582 C C . LEU A 1 77 ? -18.826 -39.565 -24.464 1.00 92.88 77 LEU A C 1
ATOM 584 O O . LEU A 1 77 ? -18.926 -40.626 -25.086 1.00 92.88 77 LEU A O 1
ATOM 588 N N . ALA A 1 78 ? -18.348 -39.522 -23.216 1.00 94.81 78 ALA A N 1
ATOM 589 C CA . ALA A 1 78 ? -17.873 -40.698 -22.477 1.00 94.81 78 ALA A CA 1
ATOM 590 C C . ALA A 1 78 ? -17.969 -40.530 -20.948 1.00 94.81 78 ALA A C 1
ATOM 592 O O . ALA A 1 78 ? -18.110 -39.423 -20.426 1.00 94.81 78 ALA A O 1
ATOM 593 N N . TRP A 1 79 ? -17.834 -41.646 -20.230 1.00 93.06 79 TRP A N 1
ATOM 594 C CA . TRP A 1 79 ? -17.523 -41.676 -18.801 1.00 93.06 79 TRP A CA 1
ATOM 595 C C . TRP A 1 79 ? -16.010 -41.811 -18.589 1.00 93.06 79 TRP A C 1
ATOM 597 O O . TRP A 1 79 ? -15.347 -42.552 -19.318 1.00 93.06 79 TRP A O 1
ATOM 607 N N . VAL A 1 80 ? -15.462 -41.136 -17.571 1.00 91.12 80 VAL A N 1
ATOM 608 C CA . VAL A 1 80 ? -14.041 -41.240 -17.198 1.00 91.12 80 VAL A CA 1
ATOM 609 C C . VAL A 1 80 ? -13.867 -41.470 -15.694 1.00 91.12 80 VAL A C 1
ATOM 611 O O . VAL A 1 80 ? -14.307 -40.658 -14.879 1.00 91.12 80 VAL A O 1
ATOM 614 N N . ASP A 1 81 ? -13.179 -42.551 -15.320 1.00 80.44 81 ASP A N 1
ATOM 615 C CA . ASP A 1 81 ? -12.983 -42.966 -13.924 1.00 80.44 81 ASP A CA 1
ATOM 616 C C . ASP A 1 81 ? -11.755 -42.299 -13.271 1.00 80.44 81 ASP A C 1
ATOM 618 O O . ASP A 1 81 ? -10.595 -42.655 -13.519 1.00 80.44 81 ASP A O 1
ATOM 622 N N . GLY A 1 82 ? -12.007 -41.317 -12.399 1.00 78.00 82 GLY A N 1
ATOM 623 C CA . GLY A 1 82 ? -11.001 -40.614 -11.596 1.00 78.00 82 GLY A CA 1
ATOM 624 C C . GLY A 1 82 ? -11.056 -40.999 -10.115 1.00 78.00 82 GLY A C 1
ATOM 625 O O . GLY A 1 82 ? -10.810 -42.152 -9.768 1.00 78.00 82 GLY A O 1
ATOM 626 N N . THR A 1 83 ? -11.326 -40.017 -9.245 1.00 73.19 83 THR A N 1
ATOM 627 C CA . THR A 1 83 ? -11.727 -40.246 -7.839 1.00 73.19 83 THR A CA 1
ATOM 628 C C . THR A 1 83 ? -13.193 -40.680 -7.766 1.00 73.19 83 THR A C 1
ATOM 630 O O . THR A 1 83 ? -13.548 -41.562 -6.993 1.00 73.19 83 THR A O 1
ATOM 633 N N . TYR A 1 84 ? -14.013 -40.084 -8.631 1.00 78.69 84 TYR A N 1
ATOM 634 C CA . TYR A 1 84 ? -15.379 -40.481 -8.955 1.00 78.69 84 TYR A CA 1
ATOM 635 C C . TYR A 1 84 ? -15.466 -40.740 -10.469 1.00 78.69 84 TYR A C 1
ATOM 637 O O . TYR A 1 84 ? -14.506 -40.466 -11.200 1.00 78.69 84 TYR A O 1
ATOM 645 N N . ARG A 1 85 ? -16.599 -41.260 -10.950 1.00 87.00 85 ARG A N 1
ATOM 646 C CA . ARG A 1 85 ? -16.876 -41.388 -12.387 1.00 87.00 85 ARG A CA 1
ATOM 647 C C . ARG A 1 85 ? -17.431 -40.062 -12.906 1.00 87.00 85 ARG A C 1
ATOM 649 O O . ARG A 1 85 ? -18.462 -39.614 -12.421 1.00 87.00 85 ARG A O 1
ATOM 656 N N . TYR A 1 86 ? -16.769 -39.455 -13.886 1.00 87.50 86 TYR A N 1
ATOM 657 C CA . TYR A 1 86 ? -17.156 -38.152 -14.434 1.00 87.50 86 TYR A CA 1
ATOM 658 C C . T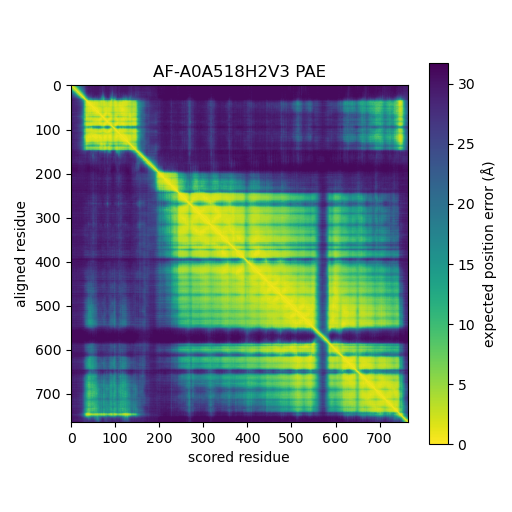YR A 1 86 ? -17.744 -38.294 -15.836 1.00 87.50 86 TYR A C 1
ATOM 660 O O . TYR A 1 86 ? -17.147 -38.960 -16.687 1.00 87.50 86 TYR A O 1
ATOM 668 N N . ALA A 1 87 ? -18.881 -37.648 -16.099 1.00 91.06 87 ALA A N 1
ATOM 669 C CA . ALA A 1 87 ? -19.362 -37.456 -17.463 1.00 91.06 87 ALA A CA 1
ATOM 670 C C . ALA A 1 87 ? -18.460 -36.420 -18.145 1.00 91.06 87 ALA A C 1
ATOM 672 O O . ALA A 1 87 ? -18.015 -35.460 -17.511 1.00 91.06 87 ALA A O 1
ATOM 673 N N . THR A 1 88 ? -18.112 -36.650 -19.410 1.00 92.25 88 THR A N 1
ATOM 674 C CA . THR A 1 88 ? -17.179 -35.801 -20.162 1.00 92.25 88 THR A CA 1
ATOM 675 C C . THR A 1 88 ? -17.617 -35.720 -21.619 1.00 92.25 88 THR A C 1
ATOM 677 O O . THR A 1 88 ? -17.741 -36.753 -22.278 1.00 92.25 88 THR A O 1
ATOM 680 N N . THR A 1 89 ? -17.799 -34.497 -22.117 1.00 93.81 89 THR A N 1
ATOM 681 C CA . THR A 1 89 ? -18.046 -34.189 -23.530 1.00 93.81 89 THR A CA 1
ATOM 682 C C . THR A 1 89 ? -16.919 -33.329 -24.108 1.00 93.81 89 THR A C 1
ATOM 684 O O . THR A 1 89 ? -16.365 -32.485 -23.396 1.00 93.81 89 THR A O 1
ATOM 687 N N . VAL A 1 90 ? -16.556 -33.543 -25.376 1.00 93.62 90 VAL A N 1
ATOM 688 C CA . VAL A 1 90 ? -15.553 -32.747 -26.107 1.00 93.62 90 VAL A CA 1
ATOM 689 C C . VAL A 1 90 ? -16.000 -32.524 -27.550 1.00 93.62 90 VAL A C 1
ATOM 691 O O . VAL A 1 90 ? -16.178 -33.488 -28.291 1.00 93.62 90 VAL A O 1
ATOM 694 N N . SER A 1 91 ? -16.128 -31.270 -27.976 1.00 90.69 91 SER A N 1
ATOM 695 C CA . SER A 1 91 ? -16.445 -30.896 -29.358 1.00 90.69 91 SER A CA 1
ATOM 696 C C . SER A 1 91 ? -15.193 -30.427 -30.112 1.00 90.69 91 SER A C 1
ATOM 698 O O . SER A 1 91 ? -14.193 -30.020 -29.511 1.00 90.69 91 SER A O 1
ATOM 700 N N . LEU A 1 92 ? -15.236 -30.498 -31.446 1.00 87.00 92 LEU A N 1
ATOM 701 C CA . LEU A 1 92 ? -14.159 -30.051 -32.333 1.00 87.00 92 LEU A CA 1
ATOM 702 C C . LEU A 1 92 ? -14.720 -29.197 -33.471 1.00 87.00 92 LEU A C 1
ATOM 704 O O . LEU A 1 92 ? -15.429 -29.692 -34.347 1.00 87.00 92 LEU A O 1
ATOM 708 N N . ALA A 1 93 ? -14.344 -27.920 -33.490 1.00 78.38 93 ALA A N 1
ATOM 709 C CA . ALA A 1 93 ? -14.701 -26.972 -34.533 1.00 78.38 93 ALA A CA 1
ATOM 710 C C . ALA A 1 93 ? -13.487 -26.581 -35.398 1.00 78.38 93 ALA A C 1
ATOM 712 O O . ALA A 1 93 ? -12.369 -26.380 -34.918 1.00 78.38 93 ALA A O 1
ATOM 713 N N . GLY A 1 94 ? -13.729 -26.426 -36.702 1.00 65.94 94 GLY A N 1
ATOM 714 C CA . GLY A 1 94 ? -12.701 -26.091 -37.691 1.00 65.94 94 GLY A CA 1
ATOM 715 C C . GLY A 1 94 ? -11.891 -27.292 -38.197 1.00 65.94 94 GLY A C 1
ATOM 716 O O . GLY A 1 94 ? -12.063 -28.427 -37.762 1.00 65.94 94 GLY A O 1
ATOM 717 N N . THR A 1 95 ? -11.016 -27.033 -39.171 1.00 56.22 95 THR A N 1
ATOM 718 C CA . THR A 1 95 ? -10.174 -28.039 -39.845 1.00 56.22 95 THR A CA 1
ATOM 719 C C . THR A 1 95 ? -8.812 -27.437 -40.192 1.00 56.22 95 THR A C 1
ATOM 721 O O . THR A 1 95 ? -8.759 -26.310 -40.692 1.00 56.22 95 THR A O 1
ATOM 724 N N . GLY A 1 96 ? -7.721 -28.182 -39.997 1.00 58.22 96 GLY A N 1
ATOM 725 C CA . GLY A 1 96 ? -6.354 -27.742 -40.310 1.00 58.22 96 GLY A CA 1
ATOM 726 C C . GLY A 1 96 ? -5.581 -27.171 -39.110 1.00 58.22 96 GLY A C 1
ATOM 727 O O . GLY A 1 96 ? -5.798 -27.564 -37.971 1.00 58.22 96 GLY A O 1
ATOM 728 N N . ALA A 1 97 ? -4.645 -26.247 -39.363 1.00 55.88 97 ALA A N 1
ATOM 729 C CA . ALA A 1 97 ? -3.540 -25.890 -38.452 1.00 55.88 97 ALA A CA 1
ATOM 730 C C . ALA A 1 97 ? -3.907 -25.236 -37.093 1.00 55.88 97 ALA A C 1
ATOM 732 O O . ALA A 1 97 ? -3.027 -25.002 -36.257 1.00 55.88 97 ALA A O 1
ATOM 733 N N . LYS A 1 98 ? -5.184 -24.911 -36.867 1.00 61.84 98 LYS A N 1
ATOM 734 C CA . LYS A 1 98 ? -5.723 -24.401 -35.597 1.00 61.84 98 LYS A CA 1
ATOM 735 C C . LYS A 1 98 ? -7.110 -25.019 -35.342 1.00 61.84 98 LYS A C 1
ATOM 737 O O . LYS A 1 98 ? -8.107 -24.368 -35.650 1.00 61.84 98 LYS A O 1
ATOM 742 N N . PRO A 1 99 ? -7.191 -26.264 -34.836 1.00 77.81 99 PRO A N 1
ATOM 743 C CA . PRO A 1 99 ? -8.453 -26.819 -34.355 1.00 77.81 99 PRO A CA 1
ATOM 744 C C . PRO A 1 99 ? -8.925 -26.050 -33.114 1.00 77.81 99 PRO A C 1
ATOM 746 O O . PRO A 1 99 ? -8.103 -25.693 -32.267 1.00 77.81 99 PRO A O 1
ATOM 749 N N . LEU A 1 100 ? -10.231 -25.815 -32.997 1.00 82.31 100 LEU A N 1
ATOM 750 C CA . LEU A 1 100 ? -10.857 -25.305 -31.779 1.00 82.31 100 LEU A CA 1
ATOM 751 C C . LEU A 1 100 ? -11.487 -26.486 -31.034 1.00 82.31 100 LEU A C 1
ATOM 753 O O . LEU A 1 100 ? -12.361 -27.161 -31.573 1.00 82.31 100 LEU A O 1
ATOM 757 N N . LEU A 1 101 ? -11.008 -26.746 -29.820 1.00 89.00 101 LEU A N 1
ATOM 758 C CA . LEU A 1 101 ? -11.481 -27.819 -28.947 1.00 89.00 101 LEU A CA 1
ATOM 759 C C . LEU A 1 101 ? -12.194 -27.199 -27.744 1.00 89.00 101 LEU A C 1
ATOM 761 O O . LEU A 1 101 ? -11.611 -26.381 -27.030 1.00 89.00 101 LEU A O 1
ATOM 765 N N . GLU A 1 102 ? -13.427 -27.618 -27.492 1.00 88.44 102 GLU A N 1
ATOM 766 C CA . GLU A 1 102 ? -14.215 -27.211 -26.324 1.00 88.44 102 GLU A CA 1
ATOM 767 C C . GLU A 1 102 ? -14.650 -28.463 -25.555 1.00 88.44 102 GLU A C 1
ATOM 769 O O . GLU A 1 102 ? -14.751 -29.549 -26.123 1.00 88.44 102 GLU A O 1
ATOM 774 N N . SER A 1 103 ? -14.863 -28.359 -24.243 1.00 92.56 103 SER A N 1
ATOM 775 C CA . SER A 1 103 ? -15.234 -29.519 -23.422 1.00 92.56 103 SER A CA 1
ATOM 776 C C . SER A 1 103 ? -15.971 -29.122 -22.154 1.00 92.56 103 SER A C 1
ATOM 778 O O . SER A 1 103 ? -15.554 -28.164 -21.502 1.00 92.56 103 SER A O 1
ATOM 780 N N . SER A 1 104 ? -16.927 -29.948 -21.737 1.00 89.75 104 SER A N 1
ATOM 781 C CA . SER A 1 104 ? -17.498 -29.921 -20.387 1.00 89.75 104 SER A CA 1
ATOM 782 C C . SER A 1 104 ? -17.286 -31.274 -19.701 1.00 89.75 104 SER A C 1
ATOM 784 O O . SER A 1 104 ? -17.321 -32.328 -20.340 1.00 89.75 104 SER A O 1
ATOM 786 N N . CYS A 1 105 ? -17.009 -31.256 -18.402 1.00 88.44 105 CYS A N 1
ATOM 787 C CA . CYS A 1 105 ? -16.717 -32.430 -17.593 1.00 88.44 105 CYS A CA 1
ATOM 788 C C . CYS A 1 105 ? -17.188 -32.198 -16.158 1.00 88.44 105 CYS A C 1
ATOM 790 O O . CYS A 1 105 ? -16.809 -31.199 -15.552 1.00 88.44 105 CYS A O 1
ATOM 792 N N . THR A 1 106 ? -17.904 -33.158 -15.566 1.00 84.81 106 THR A N 1
ATOM 793 C CA . THR A 1 106 ? -18.461 -33.050 -14.198 1.00 84.81 106 THR A CA 1
ATOM 794 C C . THR A 1 106 ? -17.418 -33.159 -13.073 1.00 84.81 106 THR A C 1
ATOM 796 O O . THR A 1 106 ? -17.730 -33.525 -11.941 1.00 84.81 106 THR A O 1
ATOM 799 N N . CYS A 1 107 ? -16.145 -32.873 -13.363 1.00 79.25 107 CYS A N 1
ATOM 800 C CA . CYS A 1 107 ? -15.067 -32.845 -12.377 1.00 79.25 107 CYS A CA 1
ATOM 801 C C . CYS A 1 107 ? -14.708 -31.401 -11.981 1.00 79.25 107 CYS A C 1
ATOM 803 O O . CYS A 1 107 ? -14.924 -30.504 -12.793 1.00 79.25 107 CYS A O 1
ATOM 805 N N . PRO A 1 108 ? -14.056 -31.161 -10.823 1.00 75.38 108 PRO A N 1
ATOM 806 C CA . PRO A 1 108 ? -13.758 -29.809 -10.313 1.00 75.38 108 PRO A CA 1
ATOM 807 C C . PRO A 1 108 ? -12.854 -28.904 -11.176 1.00 75.38 108 PRO A C 1
ATOM 809 O O . PRO A 1 108 ? -12.465 -27.836 -10.730 1.00 75.38 108 PRO A O 1
ATOM 812 N N . VAL A 1 109 ? -12.464 -29.337 -12.379 1.00 80.25 109 VAL A N 1
ATOM 813 C CA . VAL A 1 109 ? -11.706 -28.536 -13.359 1.00 80.25 109 VAL A CA 1
ATOM 814 C C . VAL A 1 109 ? -12.618 -28.011 -14.483 1.00 80.25 109 VAL A C 1
ATOM 816 O O . VAL A 1 109 ? -12.241 -27.079 -15.180 1.00 80.25 109 VAL A O 1
ATOM 819 N N . GLY A 1 110 ? -13.807 -28.598 -14.682 1.00 78.44 110 GLY A N 1
ATOM 820 C CA . GLY A 1 110 ? -14.790 -28.211 -15.703 1.00 78.44 110 GLY A CA 1
ATOM 821 C C . GLY A 1 110 ? -14.371 -28.502 -17.150 1.00 78.44 110 GLY A C 1
ATOM 822 O O . GLY A 1 110 ? -14.982 -29.323 -17.828 1.00 78.44 110 GLY A O 1
ATOM 823 N N . PHE A 1 111 ? -13.308 -27.861 -17.629 1.00 86.19 111 PHE A N 1
ATOM 824 C CA . PHE A 1 111 ? -12.920 -27.783 -19.041 1.00 86.19 111 PHE A CA 1
ATOM 825 C C . PHE A 1 111 ? -11.431 -28.102 -19.258 1.00 86.19 111 PHE A C 1
ATOM 827 O O . PHE A 1 111 ? -10.648 -28.132 -18.310 1.00 86.19 111 PHE A O 1
ATOM 834 N N . ALA A 1 112 ? -11.048 -28.403 -20.508 1.00 86.06 112 ALA A N 1
ATOM 835 C CA . ALA A 1 112 ? -9.675 -28.674 -20.967 1.00 86.06 112 ALA A CA 1
ATOM 836 C C . ALA A 1 112 ? -8.879 -29.664 -20.081 1.00 86.06 112 ALA A C 1
ATOM 838 O O . ALA A 1 112 ? -7.651 -29.637 -19.995 1.00 86.06 112 ALA A O 1
ATOM 839 N N . CYS A 1 113 ? -9.587 -30.543 -19.370 1.00 89.50 113 CYS A N 1
ATOM 840 C CA . CYS A 1 113 ? -9.027 -31.286 -18.251 1.00 89.50 113 CYS A CA 1
ATOM 841 C C . CYS A 1 113 ? -8.437 -32.637 -18.683 1.00 89.50 113 CYS A C 1
ATOM 843 O O . CYS A 1 113 ? -8.667 -33.135 -19.787 1.00 89.50 113 CYS A O 1
ATOM 845 N N . LYS A 1 114 ? -7.734 -33.311 -17.762 1.00 89.19 114 LYS A N 1
ATOM 846 C CA . LYS A 1 114 ? -7.187 -34.663 -17.994 1.00 89.19 114 LYS A CA 1
ATOM 847 C C . LYS A 1 114 ? -8.234 -35.683 -18.475 1.00 89.19 114 LYS A C 1
ATOM 849 O O . LYS A 1 114 ? -7.873 -36.608 -19.19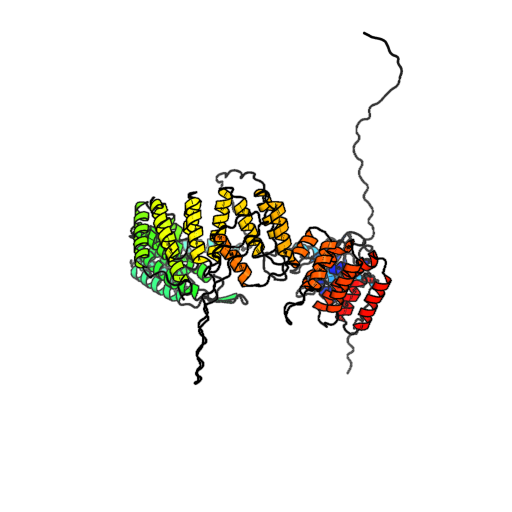0 1.00 89.19 114 LYS A O 1
ATOM 854 N N . HIS A 1 115 ? -9.507 -35.539 -18.091 1.00 94.00 115 HIS A N 1
ATOM 855 C CA . HIS A 1 115 ? -10.572 -36.435 -18.551 1.00 94.00 115 HIS A CA 1
ATOM 856 C C . HIS A 1 115 ? -10.952 -36.133 -20.001 1.00 94.00 115 HIS A C 1
ATOM 858 O O . HIS A 1 115 ? -10.988 -37.051 -20.809 1.00 94.00 115 HIS A O 1
ATOM 864 N N . ALA A 1 116 ? -11.122 -34.855 -20.354 1.00 93.56 116 ALA A N 1
ATOM 865 C CA . ALA A 1 116 ? -11.381 -34.422 -21.726 1.00 93.56 116 ALA A CA 1
ATOM 866 C C . ALA A 1 116 ? -10.272 -34.900 -22.684 1.00 93.56 116 ALA A C 1
ATOM 868 O O . ALA A 1 116 ? -10.563 -35.495 -23.719 1.00 93.56 116 ALA A O 1
ATOM 869 N N . VAL A 1 117 ? -8.996 -34.777 -22.290 1.00 92.38 117 VAL A N 1
ATOM 870 C CA . VAL A 1 117 ? -7.884 -35.343 -23.077 1.00 92.38 117 VAL A CA 1
ATOM 871 C C . VAL A 1 117 ? -7.946 -36.874 -23.166 1.00 92.38 117 VAL A C 1
ATOM 873 O O . VAL A 1 117 ? -7.641 -37.423 -24.221 1.00 92.38 117 VAL A O 1
ATOM 876 N N . ALA A 1 118 ? -8.350 -37.578 -22.102 1.00 92.62 118 ALA A N 1
ATOM 877 C CA . ALA A 1 118 ? -8.504 -39.035 -22.139 1.00 92.62 118 ALA A CA 1
ATOM 878 C C . ALA A 1 118 ? -9.603 -39.479 -23.125 1.00 92.62 118 ALA A C 1
ATOM 880 O O . ALA A 1 118 ? -9.393 -40.445 -23.853 1.00 92.62 118 ALA A O 1
ATOM 881 N N . VAL A 1 119 ? -10.729 -38.756 -23.204 1.00 94.81 119 VAL A N 1
ATOM 882 C CA . VAL A 1 119 ? -11.804 -39.025 -24.181 1.00 94.81 119 VAL A CA 1
ATOM 883 C C . VAL A 1 119 ? -11.300 -38.855 -25.614 1.00 94.81 119 VAL A C 1
ATOM 885 O O . VAL A 1 119 ? -11.455 -39.770 -26.421 1.00 94.81 119 VAL A O 1
ATOM 888 N N . VAL A 1 120 ? -10.628 -37.737 -25.919 1.00 93.81 120 VAL A N 1
ATOM 889 C CA . VAL A 1 120 ? -10.059 -37.498 -27.259 1.00 93.81 120 VAL A CA 1
ATOM 890 C C . VAL A 1 120 ? -9.004 -38.551 -27.610 1.00 93.81 120 VAL A C 1
ATOM 892 O O . VAL A 1 120 ? -9.032 -39.103 -28.706 1.00 93.81 120 VAL A O 1
ATOM 895 N N . ALA A 1 121 ? -8.101 -38.885 -26.684 1.00 90.38 121 ALA A N 1
ATOM 896 C CA . ALA A 1 121 ? -7.086 -39.914 -26.909 1.00 90.38 121 ALA A CA 1
ATOM 897 C C . ALA A 1 121 ? -7.708 -41.303 -27.151 1.00 90.38 121 ALA A C 1
ATOM 899 O O . ALA A 1 121 ? -7.296 -41.997 -28.078 1.00 90.38 121 ALA A O 1
ATOM 900 N N . SER A 1 122 ? -8.732 -41.680 -26.377 1.00 92.00 122 SER A N 1
ATOM 901 C CA . SER A 1 122 ? -9.436 -42.961 -26.521 1.00 92.00 122 SER A CA 1
ATOM 902 C C . SER A 1 122 ? -10.203 -43.065 -27.842 1.00 92.00 122 SER A C 1
ATOM 904 O O . SER A 1 122 ? -10.216 -44.134 -28.446 1.00 92.00 122 SER A O 1
ATOM 906 N N . TYR A 1 123 ? -10.811 -41.973 -28.316 1.00 92.94 123 TYR A N 1
ATOM 907 C CA . TYR A 1 123 ? -11.453 -41.930 -29.632 1.00 92.94 123 TYR A CA 1
ATOM 908 C C . TYR A 1 123 ? -10.440 -42.077 -30.768 1.00 92.94 123 TYR A C 1
ATOM 910 O O . TYR A 1 123 ? -10.665 -42.831 -31.713 1.00 92.94 123 TYR A O 1
ATOM 918 N N . LEU A 1 124 ? -9.291 -41.409 -30.661 1.00 90.44 124 LEU A N 1
ATOM 919 C CA . LEU A 1 124 ? -8.254 -41.493 -31.683 1.00 90.44 124 LEU A CA 1
ATOM 920 C C . LEU A 1 124 ? -7.561 -42.867 -31.706 1.00 90.44 124 LEU A C 1
ATOM 922 O O . LEU A 1 124 ? -7.191 -43.303 -32.792 1.00 90.44 124 LEU A O 1
ATOM 926 N N . ASP A 1 125 ? -7.436 -43.588 -30.583 1.00 86.56 125 ASP A N 1
ATOM 927 C CA . ASP A 1 125 ? -6.932 -44.976 -30.603 1.00 86.56 125 ASP A CA 1
ATOM 928 C C . ASP A 1 125 ? -7.964 -45.982 -31.148 1.00 86.56 125 ASP A C 1
ATOM 930 O O . ASP A 1 125 ? -7.583 -46.878 -31.904 1.00 86.56 125 ASP A O 1
ATOM 934 N N . ALA A 1 126 ? -9.262 -45.792 -30.869 1.00 86.31 126 ALA A N 1
ATOM 935 C CA . ALA A 1 126 ? -10.341 -46.578 -31.480 1.00 86.31 126 ALA A CA 1
ATOM 936 C C . ALA A 1 126 ? -10.346 -46.414 -33.013 1.00 86.31 126 ALA A C 1
ATOM 938 O O . ALA A 1 126 ? -10.229 -47.396 -33.751 1.00 86.31 126 ALA A O 1
ATOM 939 N N . VAL A 1 127 ? -10.334 -45.167 -33.504 1.00 86.94 127 VAL A N 1
ATOM 940 C CA . VAL A 1 127 ? -10.234 -44.855 -34.942 1.00 86.94 127 VAL A CA 1
ATOM 941 C C . VAL A 1 127 ? -8.926 -45.386 -35.548 1.00 86.94 127 VAL A C 1
ATOM 943 O O . VAL A 1 127 ? -8.943 -45.955 -36.639 1.00 86.94 127 VAL A O 1
ATOM 946 N N . ALA A 1 128 ? -7.792 -45.284 -34.844 1.00 82.75 128 ALA A N 1
ATOM 947 C CA . ALA A 1 128 ? -6.507 -45.836 -35.294 1.00 82.75 128 ALA A CA 1
ATOM 948 C C . ALA A 1 128 ? -6.409 -47.373 -35.204 1.00 82.75 128 ALA A C 1
ATOM 950 O O . ALA A 1 128 ? -5.444 -47.955 -35.711 1.00 82.75 128 ALA A O 1
ATOM 951 N N . SER A 1 129 ? -7.365 -48.032 -34.545 1.00 83.25 129 SER A N 1
ATOM 952 C CA . SER A 1 129 ? -7.511 -49.492 -34.479 1.00 83.25 129 SER A CA 1
ATOM 953 C C . SER A 1 129 ? -8.600 -50.026 -35.418 1.00 83.25 129 SER A C 1
ATOM 955 O O . SER A 1 129 ? -8.654 -51.234 -35.637 1.00 83.25 129 SER A O 1
ATOM 957 N N . GLY A 1 130 ? -9.406 -49.147 -36.025 1.00 80.75 130 GLY A N 1
ATOM 958 C CA . GLY A 1 130 ? -10.526 -49.522 -36.891 1.00 80.75 130 GLY A CA 1
ATOM 959 C C . GLY A 1 130 ? -11.760 -50.000 -36.122 1.00 80.75 130 GLY A C 1
ATOM 960 O O . GLY A 1 130 ? -12.501 -50.835 -36.633 1.00 80.75 130 GLY A O 1
ATOM 961 N N . GLU A 1 131 ? -11.956 -49.516 -34.893 1.00 84.81 131 GLU A N 1
ATOM 962 C CA . GLU A 1 131 ? -13.117 -49.834 -34.059 1.00 84.81 131 GLU A CA 1
ATOM 963 C C . GLU A 1 131 ? -14.241 -48.805 -34.276 1.00 84.81 131 GLU A C 1
ATOM 965 O O . GLU A 1 131 ? -14.017 -47.596 -34.177 1.00 84.81 131 GLU A O 1
ATOM 970 N N . ASP A 1 132 ? -15.457 -49.283 -34.561 1.00 79.44 132 ASP A N 1
ATOM 971 C CA . ASP A 1 132 ? -16.639 -48.431 -34.734 1.00 79.44 132 ASP A CA 1
ATOM 972 C C . ASP A 1 132 ? -17.094 -47.846 -33.387 1.00 79.44 132 ASP A C 1
ATOM 974 O O . ASP A 1 132 ? -17.508 -48.572 -32.479 1.00 79.44 132 ASP A O 1
ATOM 978 N N . VAL A 1 133 ? -17.057 -46.517 -33.262 1.00 86.12 133 VAL A N 1
ATOM 979 C CA . VAL A 1 133 ? -17.527 -45.798 -32.069 1.00 86.12 133 VAL A CA 1
ATOM 980 C C . VAL A 1 133 ? -19.051 -45.600 -32.149 1.00 86.12 133 VAL A C 1
ATOM 982 O O . VAL A 1 133 ? -19.521 -45.006 -33.122 1.00 86.12 133 VAL A O 1
ATOM 985 N N . PRO A 1 134 ? -19.841 -46.055 -31.153 1.00 87.06 134 PRO A N 1
ATOM 986 C CA . PRO A 1 134 ? -21.296 -45.903 -31.153 1.00 87.06 134 PRO A CA 1
ATOM 987 C C . PRO A 1 134 ? -21.771 -44.450 -31.254 1.00 87.06 134 PRO A C 1
ATOM 989 O O . PRO A 1 134 ? -21.147 -43.537 -30.710 1.00 87.06 134 PRO A O 1
ATOM 992 N N . VAL A 1 135 ? -22.927 -44.246 -31.888 1.00 84.69 135 VAL A N 1
ATOM 993 C CA . VAL A 1 135 ? -23.602 -42.943 -31.889 1.00 84.69 135 VAL A CA 1
ATOM 994 C C . VAL A 1 135 ? -24.298 -42.730 -30.540 1.00 84.69 135 VAL A C 1
ATOM 996 O O . VAL A 1 135 ? -24.962 -43.641 -30.048 1.00 84.69 135 VAL A O 1
ATOM 999 N N . ALA A 1 136 ? -24.121 -41.555 -29.933 1.00 82.25 136 ALA A N 1
ATOM 1000 C CA . ALA A 1 136 ? -24.815 -41.157 -28.706 1.00 82.25 136 ALA A CA 1
ATOM 1001 C C . ALA A 1 136 ? -26.281 -40.781 -28.988 1.00 82.25 136 ALA A C 1
ATOM 1003 O O . ALA A 1 136 ? -26.585 -40.251 -30.059 1.00 82.25 136 ALA A O 1
ATOM 1004 N N . ASP A 1 137 ? -27.170 -41.029 -28.025 1.00 76.69 137 ASP A N 1
ATOM 1005 C CA . ASP A 1 137 ? -28.580 -40.633 -28.115 1.00 76.69 137 ASP A CA 1
ATOM 1006 C C . ASP A 1 137 ? -28.764 -39.128 -27.814 1.00 76.69 137 ASP A C 1
ATOM 1008 O O . ASP A 1 137 ? -27.919 -38.502 -27.163 1.00 76.69 137 ASP A O 1
ATOM 1012 N N . GLU A 1 138 ? -29.872 -38.545 -28.278 1.00 69.06 138 GLU A N 1
ATOM 1013 C CA . GLU A 1 138 ? -30.256 -37.168 -27.926 1.00 69.06 138 GLU A CA 1
ATOM 1014 C C . GLU A 1 138 ? -30.727 -37.098 -26.456 1.00 69.06 138 GLU A C 1
ATOM 1016 O O . GLU A 1 138 ? -30.421 -36.127 -25.767 1.00 69.06 138 GLU A O 1
ATOM 1021 N N . ASP A 1 139 ? -31.356 -38.167 -25.946 1.00 71.00 139 ASP A N 1
ATOM 1022 C CA . ASP A 1 139 ? -31.841 -38.308 -24.559 1.00 71.00 139 ASP A CA 1
ATOM 1023 C C . ASP A 1 139 ? -30.831 -39.027 -23.612 1.00 71.00 139 ASP A C 1
ATOM 1025 O O . ASP A 1 139 ? -31.223 -39.643 -22.621 1.00 71.00 139 ASP A O 1
ATOM 1029 N N . ASP A 1 140 ? -29.521 -39.011 -23.902 1.00 81.88 140 ASP A N 1
ATOM 1030 C CA . ASP A 1 140 ? -28.510 -39.739 -23.105 1.00 81.88 140 ASP A CA 1
ATOM 1031 C C . ASP A 1 140 ? -28.363 -39.205 -21.659 1.00 81.88 140 ASP A C 1
ATOM 1033 O O . ASP A 1 140 ? -28.087 -38.022 -21.448 1.00 81.88 140 ASP A O 1
ATOM 1037 N N . ASP A 1 141 ? -28.455 -40.096 -20.657 1.00 78.31 141 ASP A N 1
ATOM 1038 C CA . ASP A 1 141 ? -28.359 -39.789 -19.213 1.00 78.31 141 ASP A CA 1
ATOM 1039 C C . ASP A 1 141 ? -27.156 -38.894 -18.834 1.00 78.31 141 ASP A C 1
ATOM 1041 O O . ASP A 1 141 ? -27.209 -38.134 -17.862 1.00 78.31 141 ASP A O 1
ATOM 1045 N N . ARG A 1 142 ? -26.047 -38.963 -19.585 1.00 84.88 142 ARG A N 1
ATOM 1046 C CA . ARG A 1 142 ? -24.841 -38.153 -19.334 1.00 84.88 142 ARG A CA 1
ATOM 1047 C C . ARG A 1 142 ? -25.061 -36.659 -19.550 1.00 84.88 142 ARG A C 1
ATOM 1049 O O . ARG A 1 142 ? -24.313 -35.870 -18.971 1.00 84.88 142 ARG A O 1
ATOM 1056 N N . TRP A 1 143 ? -26.054 -36.255 -20.341 1.00 80.81 143 TRP A N 1
ATOM 1057 C CA . TRP A 1 143 ? -26.388 -34.842 -20.522 1.00 80.81 143 TRP A CA 1
ATOM 1058 C C . TRP A 1 143 ? -26.972 -34.239 -19.245 1.00 80.81 143 TRP A C 1
ATOM 1060 O O . TRP A 1 143 ? -26.522 -33.175 -18.831 1.00 80.81 143 TRP A O 1
ATOM 1070 N N . ALA A 1 144 ? -27.861 -34.950 -18.546 1.00 74.44 144 ALA A N 1
ATOM 1071 C CA . ALA A 1 144 ? -28.420 -34.489 -17.272 1.00 74.44 144 ALA A CA 1
ATOM 1072 C C . ALA A 1 144 ? -27.339 -34.304 -16.184 1.00 74.44 144 ALA A C 1
ATOM 1074 O O . ALA A 1 144 ? -27.406 -33.377 -15.374 1.00 74.44 144 ALA A O 1
ATOM 1075 N N . GLU A 1 145 ? -26.305 -35.148 -16.187 1.00 76.94 145 GLU A N 1
ATOM 1076 C CA . GLU A 1 145 ? -25.127 -35.018 -15.316 1.00 76.94 145 GLU A CA 1
ATOM 1077 C C . GLU A 1 145 ? -24.250 -33.813 -15.707 1.00 76.94 145 GLU A C 1
ATOM 1079 O O . GLU A 1 145 ? -23.769 -33.092 -14.836 1.00 76.94 145 GLU A O 1
ATOM 1084 N N . LEU A 1 146 ? -24.071 -33.542 -17.005 1.00 77.69 146 LEU A N 1
ATOM 1085 C CA . LEU A 1 146 ? -23.334 -32.371 -17.500 1.00 77.69 146 LEU A CA 1
ATOM 1086 C C . LEU A 1 146 ? -24.085 -31.043 -17.277 1.00 77.69 146 LEU A C 1
ATOM 1088 O O . LEU A 1 146 ? -23.437 -30.030 -17.022 1.00 77.69 146 LEU A O 1
ATOM 1092 N N . GLU A 1 147 ? -25.420 -31.038 -17.326 1.00 64.81 147 GLU A N 1
ATOM 1093 C CA . GLU A 1 147 ? -26.256 -29.862 -17.036 1.00 64.81 147 GLU A CA 1
ATOM 1094 C C . GLU A 1 147 ? -26.366 -29.569 -15.530 1.00 64.81 147 GLU A C 1
ATOM 1096 O O . GLU A 1 147 ? -26.354 -28.408 -15.120 1.00 64.81 147 GLU A O 1
ATOM 1101 N N . SER A 1 148 ? -26.446 -30.605 -14.687 1.00 52.78 148 SER A N 1
ATOM 1102 C CA . SER A 1 148 ? -26.494 -30.450 -13.223 1.00 52.78 148 SER A CA 1
ATOM 1103 C C . SER A 1 148 ? -25.113 -30.269 -12.577 1.00 52.78 148 SER A C 1
ATOM 1105 O O . SER A 1 148 ? -25.015 -29.690 -11.496 1.00 52.78 148 SER A O 1
ATOM 1107 N N . GLY A 1 149 ? -24.039 -30.695 -13.249 1.00 42.19 149 GLY A N 1
ATOM 1108 C CA . GLY A 1 149 ? -22.645 -30.586 -12.805 1.00 42.19 149 GLY A CA 1
ATOM 1109 C C . GLY A 1 149 ? -22.005 -29.196 -12.931 1.00 42.19 149 GLY A C 1
ATOM 1110 O O . GLY A 1 149 ? -20.778 -29.096 -12.864 1.00 42.19 149 GLY A O 1
ATOM 1111 N N . GLY A 1 150 ? -22.794 -28.134 -13.124 1.00 34.06 150 GLY A N 1
ATOM 1112 C CA . GLY A 1 150 ? -22.331 -26.746 -13.223 1.00 34.06 150 GLY A CA 1
ATOM 1113 C C . GLY A 1 150 ? -21.808 -26.186 -11.895 1.00 34.06 150 GLY A C 1
ATOM 1114 O O . GLY A 1 150 ? -22.479 -25.385 -11.250 1.00 34.06 150 GLY A O 1
ATOM 1115 N N . TYR A 1 151 ? -20.612 -26.611 -11.483 1.00 33.06 151 TYR A N 1
ATOM 1116 C CA . TYR A 1 151 ? -19.955 -26.158 -10.255 1.00 33.06 151 TYR A CA 1
ATOM 1117 C C . TYR A 1 151 ? -19.561 -24.675 -10.359 1.00 33.06 151 TYR A C 1
ATOM 1119 O O . TYR A 1 151 ? -18.576 -24.328 -11.012 1.00 33.06 151 TYR A O 1
ATOM 1127 N N . THR A 1 152 ? -20.321 -23.798 -9.699 1.00 30.56 152 THR A N 1
ATOM 1128 C CA . THR A 1 152 ? -19.948 -22.394 -9.477 1.00 30.56 152 THR A CA 1
ATOM 1129 C C . THR A 1 152 ? -18.798 -22.344 -8.476 1.00 30.56 152 THR A C 1
ATOM 1131 O O . THR A 1 152 ? -19.012 -22.347 -7.265 1.00 30.56 152 THR A O 1
ATOM 1134 N N . GLY A 1 153 ? -17.572 -22.386 -8.995 1.00 28.72 153 GLY A N 1
ATOM 1135 C CA . GLY A 1 153 ? -16.356 -22.276 -8.200 1.00 28.72 153 GLY A CA 1
ATOM 1136 C C . GLY A 1 153 ? -16.060 -20.830 -7.835 1.00 28.72 153 GLY A C 1
ATOM 1137 O O . GLY A 1 153 ? -15.255 -20.196 -8.511 1.00 28.72 153 GLY A O 1
ATOM 1138 N N . ASP A 1 154 ? -16.683 -20.348 -6.763 1.00 26.64 154 ASP A N 1
ATOM 1139 C CA . ASP A 1 154 ? -16.133 -19.228 -6.005 1.00 26.64 154 ASP A CA 1
ATOM 1140 C C . ASP A 1 154 ? -14.916 -19.736 -5.205 1.00 26.64 154 ASP A C 1
ATOM 1142 O O . ASP A 1 154 ? -14.988 -20.781 -4.560 1.00 26.64 154 ASP A O 1
ATOM 1146 N N . GLU A 1 155 ? -13.803 -19.012 -5.349 1.00 32.09 155 GLU A N 1
ATOM 1147 C CA . GLU A 1 155 ? -12.568 -18.962 -4.543 1.00 32.09 155 GLU A CA 1
ATOM 1148 C C . GLU A 1 155 ? -12.051 -20.237 -3.832 1.00 32.09 155 GLU A C 1
ATOM 1150 O O . GLU A 1 155 ? -12.649 -20.758 -2.896 1.00 32.09 155 GLU A O 1
ATOM 1155 N N . TRP A 1 156 ? -10.822 -20.644 -4.185 1.00 26.98 156 TRP A N 1
ATOM 1156 C CA . TRP A 1 156 ? -9.690 -20.758 -3.241 1.00 26.98 156 TRP A CA 1
ATOM 1157 C C . TRP A 1 156 ? -8.369 -20.911 -4.019 1.00 26.98 156 TRP A C 1
ATOM 1159 O O . TRP A 1 156 ? -8.316 -21.589 -5.050 1.00 26.98 156 TRP A O 1
ATOM 1169 N N . ASP A 1 157 ? -7.304 -20.262 -3.545 1.00 28.69 157 ASP A N 1
ATOM 1170 C CA . ASP A 1 157 ? -6.078 -20.042 -4.319 1.00 28.69 157 ASP A CA 1
ATOM 1171 C C . ASP A 1 157 ? -5.175 -21.264 -4.534 1.00 28.69 157 ASP A C 1
ATOM 1173 O O . ASP A 1 157 ? -5.011 -22.144 -3.687 1.00 28.69 157 ASP A O 1
ATOM 1177 N N . ALA A 1 158 ? -4.477 -21.249 -5.674 1.00 28.30 158 ALA A N 1
ATOM 1178 C CA . ALA A 1 158 ? -3.388 -22.167 -5.993 1.00 28.30 158 ALA A CA 1
ATOM 1179 C C . ALA A 1 158 ? -2.224 -21.419 -6.674 1.00 28.30 158 ALA A C 1
ATOM 1181 O O . ALA A 1 158 ? -2.027 -21.523 -7.886 1.00 28.30 158 ALA A O 1
ATOM 1182 N N . TYR A 1 159 ? -1.457 -20.666 -5.874 1.00 29.75 159 TYR A N 1
ATOM 1183 C CA . TYR A 1 159 ? -0.266 -19.894 -6.272 1.00 29.75 159 TYR A CA 1
ATOM 1184 C C . TYR A 1 159 ? 0.629 -20.594 -7.316 1.00 29.75 159 TYR A C 1
ATOM 1186 O O . TYR A 1 159 ? 1.015 -21.755 -7.141 1.00 29.75 159 TYR A O 1
ATOM 1194 N N . GLY A 1 160 ? 1.043 -19.870 -8.368 1.00 28.28 160 GLY A N 1
ATOM 1195 C CA . GLY A 1 160 ? 1.840 -20.480 -9.440 1.00 28.28 160 GLY A CA 1
ATOM 1196 C C . GLY A 1 160 ? 2.368 -19.581 -10.567 1.00 28.28 160 GLY A C 1
ATOM 1197 O O . GLY A 1 160 ? 2.207 -19.971 -11.720 1.00 28.28 160 GLY A O 1
ATOM 1198 N N . ALA A 1 161 ? 3.085 -18.501 -10.220 1.00 29.94 161 ALA A N 1
ATOM 1199 C CA . ALA A 1 161 ? 3.894 -17.608 -11.080 1.00 29.94 161 ALA A CA 1
ATOM 1200 C C . ALA A 1 161 ? 3.210 -16.365 -11.703 1.00 29.94 161 ALA A C 1
ATOM 1202 O O . ALA A 1 161 ? 2.599 -16.431 -12.765 1.00 29.94 161 ALA A O 1
ATOM 1203 N N . ASP A 1 162 ? 3.416 -15.233 -11.025 1.00 30.84 162 ASP A N 1
ATOM 1204 C CA . ASP A 1 162 ? 4.072 -14.007 -11.518 1.00 30.84 162 ASP A CA 1
ATOM 1205 C C . ASP A 1 162 ? 3.796 -13.526 -12.964 1.00 30.84 162 ASP A C 1
ATOM 1207 O O . ASP A 1 162 ? 4.409 -14.008 -13.916 1.00 30.84 162 ASP A O 1
ATOM 1211 N N . ASP A 1 163 ? 2.980 -12.473 -13.101 1.00 31.53 163 ASP A N 1
ATOM 1212 C CA . ASP A 1 163 ? 3.367 -11.194 -13.741 1.00 31.53 163 ASP A CA 1
ATOM 1213 C C . ASP A 1 163 ? 2.221 -10.163 -13.538 1.00 31.53 163 ASP A C 1
ATOM 1215 O O . ASP A 1 163 ? 1.160 -10.272 -14.149 1.00 31.53 163 ASP A O 1
ATOM 1219 N N . ASP A 1 164 ? 2.437 -9.162 -12.673 1.00 26.34 164 ASP A N 1
ATOM 1220 C CA . ASP A 1 164 ? 1.587 -7.963 -12.497 1.00 26.34 164 ASP A CA 1
ATOM 1221 C C . ASP A 1 164 ? 2.261 -6.778 -13.212 1.00 26.34 164 ASP A C 1
ATOM 1223 O O . ASP A 1 164 ? 3.451 -6.520 -12.986 1.00 26.34 164 ASP A O 1
ATOM 1227 N N . PRO A 1 165 ? 1.548 -6.087 -14.120 1.00 31.84 165 PRO A N 1
ATOM 1228 C CA . PRO A 1 165 ? 1.430 -4.644 -13.921 1.00 31.84 165 PRO A CA 1
ATOM 1229 C C . PRO A 1 165 ? 0.053 -4.063 -14.300 1.00 31.84 165 PRO A C 1
ATOM 1231 O O . PRO A 1 165 ? -0.308 -3.994 -15.473 1.00 31.84 165 PRO A O 1
ATOM 1234 N N . TRP A 1 166 ? -0.640 -3.544 -13.287 1.00 26.91 166 TRP A N 1
ATOM 1235 C CA . TRP A 1 166 ? -1.546 -2.382 -13.291 1.00 26.91 166 TRP A CA 1
ATOM 1236 C C . TRP A 1 166 ? -1.618 -1.557 -14.595 1.00 26.91 166 TRP A C 1
ATOM 1238 O O . TRP A 1 166 ? -0.657 -0.877 -14.962 1.00 26.91 166 TRP A O 1
ATOM 1248 N N . GLU A 1 167 ? -2.818 -1.461 -15.176 1.00 27.05 167 GLU A N 1
ATOM 1249 C CA . GLU A 1 167 ? -3.242 -0.299 -15.972 1.00 27.05 167 GLU A CA 1
ATOM 1250 C C . GLU A 1 167 ? -4.559 0.255 -15.395 1.00 27.05 167 GLU A C 1
ATOM 1252 O O . GLU A 1 167 ? -5.626 -0.335 -15.557 1.00 27.05 167 GLU A O 1
ATOM 1257 N N . GLU A 1 168 ? -4.472 1.393 -14.700 1.00 27.81 168 GLU A N 1
ATOM 1258 C CA . GLU A 1 168 ? -5.621 2.263 -14.424 1.00 27.81 168 GLU A CA 1
ATOM 1259 C C . GLU A 1 168 ? -5.868 3.161 -15.648 1.00 27.81 168 GLU A C 1
ATOM 1261 O O . GLU A 1 168 ? -4.981 3.926 -16.027 1.00 27.81 168 GLU A O 1
ATOM 1266 N N . ASP A 1 169 ? -7.070 3.128 -16.226 1.00 29.69 169 ASP A N 1
ATOM 1267 C CA . ASP A 1 169 ? -7.591 4.209 -17.077 1.00 29.69 169 ASP A CA 1
ATOM 1268 C C . ASP A 1 169 ? -9.136 4.145 -17.082 1.00 29.69 169 ASP A C 1
ATOM 1270 O O . ASP A 1 169 ? -9.743 3.328 -17.774 1.00 29.69 169 ASP A O 1
ATOM 1274 N N . ASP A 1 170 ? -9.775 5.001 -16.276 1.00 34.62 170 ASP A N 1
ATOM 1275 C CA . ASP A 1 170 ? -11.231 5.229 -16.252 1.00 34.62 170 ASP A CA 1
ATOM 1276 C C . ASP A 1 170 ? -11.540 6.598 -16.872 1.00 34.62 170 ASP A C 1
ATOM 1278 O O . ASP A 1 170 ? -11.068 7.634 -16.385 1.00 34.62 170 ASP A O 1
ATOM 1282 N N . PRO A 1 171 ? -12.286 6.605 -17.987 1.00 32.44 171 PRO A N 1
ATOM 1283 C CA . PRO A 1 171 ? -13.347 7.596 -18.135 1.00 32.44 171 PRO A CA 1
ATOM 1284 C C . PRO A 1 171 ? -14.605 7.042 -18.837 1.00 32.44 171 PRO A C 1
ATOM 1286 O O . PRO A 1 171 ? -14.562 6.687 -20.017 1.00 32.44 171 PRO A O 1
ATOM 1289 N N . ASP A 1 172 ? -15.766 7.098 -18.178 1.00 27.25 172 ASP A N 1
ATOM 1290 C CA . ASP A 1 172 ? -16.644 8.280 -18.332 1.00 27.25 172 ASP A CA 1
ATOM 1291 C C . ASP A 1 172 ? -17.907 8.259 -17.433 1.00 27.25 172 ASP A C 1
ATOM 1293 O O . ASP A 1 172 ? -18.432 7.218 -17.035 1.00 27.25 172 ASP A O 1
ATOM 1297 N N . ASP A 1 173 ? -18.406 9.461 -17.136 1.00 29.70 173 ASP A N 1
ATOM 1298 C CA . ASP A 1 173 ? -19.504 9.780 -16.207 1.00 29.70 173 ASP A CA 1
ATOM 1299 C C . ASP A 1 173 ? -20.901 9.705 -16.876 1.00 29.70 173 ASP A C 1
ATOM 1301 O O . ASP A 1 173 ? -21.153 10.420 -17.845 1.00 29.70 173 ASP A O 1
ATOM 1305 N N . GLU A 1 174 ? -21.844 8.907 -16.344 1.00 27.22 174 GLU A N 1
ATOM 1306 C CA . GLU A 1 174 ? -23.298 9.125 -16.525 1.00 27.22 174 GLU A CA 1
ATOM 1307 C C . GLU A 1 174 ? -24.152 8.554 -15.353 1.00 27.22 174 GLU A C 1
ATOM 1309 O O . GLU A 1 174 ? -23.699 7.701 -14.584 1.00 27.22 174 GLU A O 1
ATOM 1314 N N . PRO A 1 175 ? -25.389 9.060 -15.127 1.00 30.11 175 PRO A N 1
ATOM 1315 C CA . PRO A 1 175 ? -25.854 9.320 -13.758 1.00 30.11 175 PRO A CA 1
ATOM 1316 C C . PRO A 1 175 ? -26.772 8.271 -13.099 1.00 30.11 175 PRO A C 1
ATOM 1318 O O . PRO A 1 175 ? -27.598 7.601 -13.722 1.00 30.11 175 PRO A O 1
ATOM 1321 N N . ALA A 1 176 ? -26.737 8.249 -11.762 1.00 29.05 176 ALA A N 1
ATOM 1322 C CA . ALA A 1 176 ? -27.573 7.392 -10.920 1.00 29.05 176 ALA A CA 1
ATOM 1323 C C . ALA A 1 176 ? -29.092 7.723 -10.991 1.00 29.05 176 ALA A C 1
ATOM 1325 O O . ALA A 1 176 ? -29.500 8.851 -10.688 1.00 29.05 176 ALA A O 1
ATOM 1326 N N . PRO A 1 177 ? -29.975 6.745 -11.292 1.00 26.80 177 PRO A N 1
ATOM 1327 C CA . PRO A 1 177 ? -31.426 6.948 -11.324 1.00 26.80 177 PRO A CA 1
ATOM 1328 C C . PRO A 1 177 ? -32.068 7.020 -9.914 1.00 26.80 177 PRO A C 1
ATOM 1330 O O . PRO A 1 177 ? -31.529 6.497 -8.935 1.00 26.80 177 PRO A O 1
ATOM 1333 N N . PRO A 1 178 ? -33.248 7.658 -9.765 1.00 28.28 178 PRO A N 1
ATOM 1334 C CA . PRO A 1 178 ? -33.721 8.145 -8.466 1.00 28.28 178 PRO A CA 1
ATOM 1335 C C . PRO A 1 178 ? -34.342 7.082 -7.543 1.00 28.28 178 PRO A C 1
ATOM 1337 O O . PRO A 1 178 ? -35.213 6.299 -7.934 1.00 28.28 178 PRO A O 1
ATOM 1340 N N . ARG A 1 179 ? -34.004 7.165 -6.246 1.00 28.09 179 ARG A N 1
ATOM 1341 C CA . ARG A 1 179 ? -34.604 6.367 -5.159 1.00 28.09 179 ARG A CA 1
ATOM 1342 C C . ARG A 1 179 ? -36.126 6.584 -5.060 1.00 28.09 179 ARG A C 1
ATOM 1344 O O . ARG A 1 179 ? -36.581 7.598 -4.530 1.00 28.09 179 ARG A O 1
ATOM 1351 N N . ARG A 1 180 ? -36.938 5.603 -5.475 1.00 26.83 180 ARG A N 1
ATOM 1352 C CA . ARG A 1 180 ? -38.391 5.584 -5.199 1.00 26.83 180 ARG A CA 1
ATOM 1353 C C . ARG A 1 180 ? -38.705 4.889 -3.871 1.00 26.83 180 ARG A C 1
ATOM 1355 O O . ARG A 1 180 ? -38.314 3.750 -3.640 1.00 26.83 180 ARG A O 1
ATOM 1362 N N . ARG A 1 181 ? -39.464 5.567 -3.002 1.00 28.41 181 ARG A N 1
ATOM 1363 C CA . ARG A 1 181 ? -39.887 5.040 -1.693 1.00 28.41 181 ARG A CA 1
ATOM 1364 C C . ARG A 1 181 ? -40.910 3.900 -1.828 1.00 28.41 181 ARG A C 1
ATOM 1366 O O . ARG A 1 181 ? -42.037 4.132 -2.246 1.00 28.41 181 ARG A O 1
ATOM 1373 N N . GLY A 1 182 ? -40.509 2.711 -1.375 1.00 31.28 182 GLY A N 1
ATOM 1374 C CA . GLY A 1 182 ? -41.312 1.746 -0.610 1.00 31.28 182 GLY A CA 1
ATOM 1375 C C . GLY A 1 182 ? -42.648 1.232 -1.170 1.00 31.28 182 GLY A C 1
ATOM 1376 O O . GLY A 1 182 ? -43.680 1.891 -1.058 1.00 31.28 182 GLY A O 1
ATOM 1377 N N . ARG A 1 183 ? -42.689 -0.058 -1.541 1.00 25.64 183 ARG A N 1
ATOM 1378 C CA . ARG A 1 183 ? -43.923 -0.859 -1.435 1.00 25.64 183 ARG A CA 1
ATOM 1379 C C . ARG A 1 183 ? -43.637 -2.328 -1.092 1.00 25.64 183 ARG A C 1
ATOM 1381 O O . ARG A 1 183 ? -43.152 -3.066 -1.933 1.00 25.64 183 ARG A O 1
ATOM 1388 N N . LYS A 1 184 ? -43.975 -2.703 0.151 1.00 27.72 184 LYS A N 1
ATOM 1389 C CA . LYS A 1 184 ? -44.120 -4.059 0.736 1.00 27.72 184 LYS A CA 1
ATOM 1390 C C . LYS A 1 184 ? -43.455 -5.226 -0.020 1.00 27.72 184 LYS A C 1
ATOM 1392 O O . LYS A 1 184 ? -44.005 -5.716 -1.005 1.00 27.72 184 LYS A O 1
ATOM 1397 N N . ALA A 1 185 ? -42.373 -5.762 0.545 1.00 26.69 185 ALA A N 1
ATOM 1398 C CA . ALA A 1 185 ? -41.813 -7.044 0.124 1.00 26.69 185 ALA A CA 1
ATOM 1399 C C . ALA A 1 185 ? -42.853 -8.178 0.242 1.00 26.69 185 ALA A C 1
ATOM 1401 O O . ALA A 1 185 ? -43.463 -8.369 1.296 1.00 26.69 185 ALA A O 1
ATOM 1402 N N . ARG A 1 186 ? -43.035 -8.947 -0.838 1.00 26.84 186 ARG A N 1
ATOM 1403 C CA . ARG A 1 186 ? -43.592 -10.309 -0.793 1.00 26.84 186 ARG A CA 1
ATOM 1404 C C . ARG A 1 186 ? -42.396 -11.255 -0.768 1.00 26.84 186 ARG A C 1
ATOM 1406 O O . ARG A 1 186 ? -41.569 -11.181 -1.670 1.00 26.84 186 ARG A O 1
ATOM 1413 N N . GLY A 1 187 ? -42.293 -12.104 0.250 1.00 32.00 187 GLY A N 1
ATOM 1414 C CA . GLY A 1 187 ? -41.200 -13.070 0.345 1.00 32.00 187 GLY A CA 1
ATOM 1415 C C . GLY A 1 187 ? -41.348 -14.206 -0.669 1.00 32.00 187 GLY A C 1
ATOM 1416 O O . GLY A 1 187 ? -42.409 -14.822 -0.748 1.00 32.00 187 GLY A O 1
ATOM 1417 N N . VAL A 1 188 ? -40.273 -14.486 -1.405 1.00 27.91 188 VAL A N 1
ATOM 1418 C CA . VAL A 1 188 ? -40.030 -15.713 -2.181 1.00 27.91 188 VAL A CA 1
ATOM 1419 C C . VAL A 1 188 ? -38.517 -15.965 -2.113 1.00 27.91 188 VAL A C 1
ATOM 1421 O O . VAL A 1 188 ? -37.753 -15.028 -2.301 1.00 27.91 188 VAL A O 1
ATOM 1424 N N . GLY A 1 189 ? -38.019 -17.166 -1.827 1.00 27.67 189 GLY A N 1
ATOM 1425 C CA . GLY A 1 189 ? -38.736 -18.351 -1.359 1.00 27.67 189 GLY A CA 1
ATOM 1426 C C . GLY A 1 189 ? -37.751 -19.468 -1.020 1.00 27.67 189 GLY A C 1
ATOM 1427 O O . GLY A 1 189 ? -37.004 -19.911 -1.886 1.00 27.67 189 GLY A O 1
ATOM 1428 N N . ALA A 1 190 ? -37.740 -19.926 0.232 1.00 30.73 190 ALA A N 1
ATOM 1429 C CA . ALA A 1 190 ? -36.853 -21.004 0.657 1.00 30.73 190 ALA A CA 1
ATOM 1430 C C . ALA A 1 190 ? -37.336 -22.356 0.103 1.00 30.73 190 ALA A C 1
ATOM 1432 O O . ALA A 1 190 ? -38.398 -22.843 0.489 1.00 30.73 190 ALA A O 1
ATOM 1433 N N . LYS A 1 191 ? -36.539 -22.993 -0.763 1.00 33.03 191 LYS A N 1
ATOM 1434 C CA . LYS A 1 191 ? -36.645 -24.436 -1.028 1.00 33.03 191 LYS A CA 1
ATOM 1435 C C . LYS A 1 191 ? -35.773 -25.179 -0.012 1.00 33.03 191 LYS A C 1
ATOM 1437 O O . LYS A 1 191 ? -34.624 -24.802 0.175 1.00 33.03 191 LYS A O 1
ATOM 1442 N N . GLY A 1 192 ? -36.296 -26.243 0.607 1.00 38.16 192 GLY A N 1
ATOM 1443 C CA . GLY A 1 192 ? -35.465 -27.193 1.367 1.00 38.16 192 GLY A CA 1
ATOM 1444 C C . GLY A 1 192 ? -35.660 -27.286 2.887 1.00 38.16 192 GLY A C 1
ATOM 1445 O O . GLY A 1 192 ? -34.756 -27.764 3.563 1.00 38.16 192 GLY A O 1
ATOM 1446 N N . LYS A 1 193 ? -36.815 -26.907 3.457 1.00 34.09 193 LYS A N 1
ATOM 1447 C CA . LYS A 1 193 ? -37.230 -27.408 4.788 1.00 34.09 193 LYS A CA 1
ATOM 1448 C C . LYS A 1 193 ? -38.645 -27.981 4.725 1.00 34.09 193 LYS A C 1
ATOM 1450 O O . LYS A 1 193 ? -39.538 -27.361 4.160 1.00 34.09 193 LYS A O 1
ATOM 1455 N N . GLY A 1 194 ? -38.809 -29.199 5.245 1.00 34.31 194 GLY A N 1
ATOM 1456 C CA . GLY A 1 194 ? -40.020 -30.002 5.066 1.00 34.31 194 GLY A CA 1
ATOM 1457 C C . GLY A 1 194 ? -41.231 -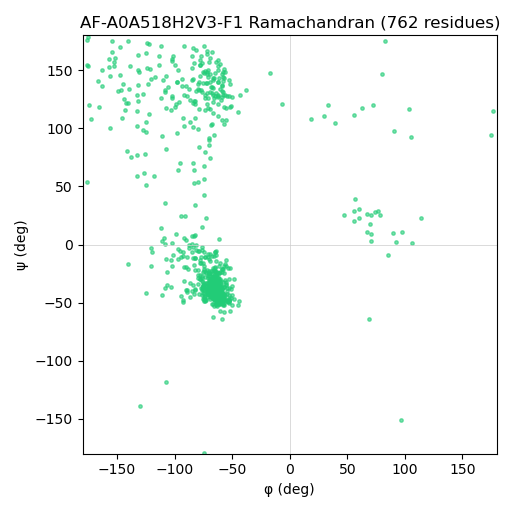29.488 5.846 1.00 34.31 194 GLY A C 1
ATOM 1458 O O . GLY A 1 194 ? -41.106 -28.980 6.961 1.00 34.31 194 GLY A O 1
ATOM 1459 N N . GLU A 1 195 ? -42.419 -29.705 5.281 1.00 39.78 195 GLU A N 1
ATOM 1460 C CA . GLU A 1 195 ? -43.716 -29.181 5.750 1.00 39.78 195 GLU A CA 1
ATOM 1461 C C . GLU A 1 195 ? -44.160 -29.701 7.135 1.00 39.78 195 GLU A C 1
ATOM 1463 O O . GLU A 1 195 ? -45.154 -29.239 7.694 1.00 39.78 195 GLU A O 1
ATOM 1468 N N . GLY A 1 196 ? -43.411 -30.637 7.728 1.00 42.34 196 GLY A N 1
ATOM 1469 C CA . GLY A 1 196 ? -43.688 -31.181 9.056 1.00 42.34 196 GLY A CA 1
ATOM 1470 C C . GLY A 1 196 ? -43.534 -30.169 10.197 1.00 42.34 196 GLY A C 1
ATOM 1471 O O . GLY A 1 196 ? -44.370 -30.172 11.096 1.00 42.34 196 GLY A O 1
ATOM 1472 N N . GLY A 1 197 ? -42.508 -29.306 10.170 1.00 45.91 197 GLY A N 1
ATOM 1473 C CA . GLY A 1 197 ? -42.163 -28.425 11.302 1.00 45.91 197 GLY A CA 1
ATOM 1474 C C . GLY A 1 197 ? -43.306 -27.488 11.697 1.00 45.91 197 GLY A C 1
ATOM 1475 O O . GLY A 1 197 ? -43.923 -27.666 12.744 1.00 45.91 197 GLY A O 1
ATOM 1476 N N . SER A 1 198 ? -43.681 -26.585 10.787 1.00 57.34 198 SER A N 1
ATOM 1477 C CA . SER A 1 198 ? -44.748 -25.592 10.999 1.00 57.34 198 SER A CA 1
ATOM 1478 C C . SER A 1 198 ? -46.096 -26.209 11.414 1.00 57.34 198 SER A C 1
ATOM 1480 O O . SER A 1 198 ? -46.825 -25.640 12.231 1.00 57.34 198 SER A O 1
ATOM 1482 N N . ALA A 1 199 ? -46.423 -27.400 10.900 1.00 72.25 199 ALA A N 1
ATOM 1483 C CA . ALA A 1 199 ? -47.645 -28.121 11.251 1.00 72.25 199 ALA A CA 1
ATOM 1484 C C . ALA A 1 199 ? -47.602 -28.759 12.655 1.00 72.25 199 ALA A C 1
ATOM 1486 O O . ALA A 1 199 ? -48.661 -29.024 13.235 1.00 72.25 199 ALA A O 1
ATOM 1487 N N . TRP A 1 200 ? -46.412 -29.018 13.203 1.00 72.12 200 TRP A N 1
ATOM 1488 C CA . TRP A 1 200 ? -46.219 -29.408 14.600 1.00 72.12 200 TRP A CA 1
ATOM 1489 C C . TRP A 1 200 ? -46.140 -28.196 15.525 1.00 72.12 200 TRP A C 1
ATOM 1491 O O . TRP A 1 200 ? -46.797 -28.227 16.562 1.00 72.12 200 TRP A O 1
ATOM 1501 N N . ASP A 1 201 ? -45.477 -27.107 15.134 1.00 74.31 201 ASP A N 1
ATOM 1502 C CA . ASP A 1 201 ? -45.405 -25.866 15.922 1.00 74.31 201 ASP A CA 1
ATOM 1503 C C . ASP A 1 201 ? -46.813 -25.352 16.283 1.00 74.31 201 ASP A C 1
ATOM 1505 O O . ASP A 1 201 ? -47.138 -25.152 17.454 1.00 74.31 201 ASP A O 1
ATOM 1509 N N . ALA A 1 202 ? -47.716 -25.282 15.297 1.00 81.38 202 ALA A N 1
ATOM 1510 C CA . ALA A 1 202 ? -49.111 -24.867 15.488 1.00 81.38 202 ALA A CA 1
ATOM 1511 C C . ALA A 1 202 ? -49.993 -25.880 16.262 1.00 81.38 202 ALA A C 1
ATOM 1513 O O . ALA A 1 202 ? -51.120 -25.554 16.658 1.00 81.38 202 ALA A O 1
ATOM 1514 N N . LYS A 1 203 ? -49.519 -27.119 16.469 1.00 82.88 203 LYS A N 1
ATOM 1515 C CA . LYS A 1 203 ? -50.133 -28.102 17.385 1.00 82.88 203 LYS A CA 1
ATOM 1516 C C . LYS A 1 203 ? -49.569 -27.964 18.796 1.00 82.88 203 LYS A C 1
ATOM 1518 O O . LYS A 1 203 ? -50.341 -28.032 19.746 1.00 82.88 203 LYS A O 1
ATOM 1523 N N . ILE A 1 204 ? -48.260 -27.751 18.923 1.00 81.12 204 ILE A N 1
ATOM 1524 C CA . ILE A 1 204 ? -47.551 -27.548 20.190 1.00 81.12 204 ILE A CA 1
ATOM 1525 C C . ILE A 1 204 ? -48.060 -26.273 20.865 1.00 81.12 204 ILE A C 1
ATOM 1527 O O . ILE A 1 204 ? -48.483 -26.337 22.015 1.00 81.12 204 ILE A O 1
ATOM 1531 N N . GLU A 1 205 ? -48.143 -25.153 20.140 1.00 83.94 205 GLU A N 1
ATOM 1532 C CA . GLU A 1 205 ? -48.708 -23.905 20.666 1.00 83.94 205 GLU A CA 1
ATOM 1533 C C . GLU A 1 205 ? -50.149 -24.107 21.154 1.00 83.94 205 GLU A C 1
ATOM 1535 O O . GLU A 1 205 ? -50.495 -23.702 22.262 1.00 83.94 205 GLU A O 1
ATOM 1540 N N . ARG A 1 206 ? -50.992 -24.782 20.361 1.00 89.25 206 ARG A N 1
ATOM 1541 C CA . ARG A 1 206 ? -52.388 -25.053 20.731 1.00 89.25 206 ARG A CA 1
ATOM 1542 C C . ARG A 1 206 ? -52.500 -25.969 21.946 1.00 89.25 206 ARG A C 1
ATOM 1544 O O . ARG A 1 206 ? -53.372 -25.744 22.775 1.00 89.25 206 ARG A O 1
ATOM 1551 N N . HIS A 1 207 ? -51.631 -26.973 22.055 1.00 86.62 207 HIS A N 1
ATOM 1552 C CA . HIS A 1 207 ? -51.579 -27.860 23.211 1.00 86.62 207 HIS A CA 1
ATOM 1553 C C . HIS A 1 207 ? -51.183 -27.085 24.472 1.00 86.62 207 HIS A C 1
ATOM 1555 O O . HIS A 1 207 ? -51.918 -27.131 25.454 1.00 86.62 207 HIS A O 1
ATOM 1561 N N . ILE A 1 208 ? -50.105 -26.296 24.416 1.00 87.88 208 ILE A N 1
ATOM 1562 C CA . ILE A 1 208 ? -49.653 -25.433 25.518 1.00 87.88 208 ILE A CA 1
ATOM 1563 C C . ILE A 1 208 ? -50.770 -24.457 25.924 1.00 87.88 208 ILE A C 1
ATOM 1565 O O . ILE A 1 208 ? -51.160 -24.430 27.085 1.00 87.88 208 ILE A O 1
ATOM 1569 N N . ARG A 1 209 ? -51.380 -23.737 24.973 1.00 87.06 209 ARG A N 1
ATOM 1570 C CA . ARG A 1 209 ? -52.506 -22.815 25.233 1.00 87.06 209 ARG A CA 1
ATOM 1571 C C . ARG A 1 209 ? -53.802 -23.493 25.712 1.00 87.06 209 ARG A C 1
ATOM 1573 O O . ARG A 1 209 ? -54.729 -22.781 26.080 1.00 87.06 209 ARG A O 1
ATOM 1580 N N . SER A 1 210 ? -53.898 -24.825 25.673 1.00 90.25 210 SER A N 1
ATOM 1581 C CA . SER A 1 210 ? -55.069 -25.585 26.148 1.00 90.25 210 SER A CA 1
ATOM 1582 C C . SER A 1 210 ? -54.927 -26.142 27.570 1.00 90.25 210 SER A C 1
ATOM 1584 O O . SER A 1 210 ? -55.878 -26.731 28.079 1.00 90.25 210 SER A O 1
ATOM 1586 N N . LYS A 1 211 ? -53.758 -25.970 28.198 1.00 90.62 211 LYS A N 1
ATOM 1587 C CA . LYS A 1 211 ? -53.474 -26.402 29.572 1.00 90.62 211 LYS A CA 1
ATOM 1588 C C . LYS A 1 211 ? -53.970 -25.386 30.607 1.00 90.62 211 LYS A C 1
ATOM 1590 O O . LYS A 1 211 ? -54.100 -24.202 30.300 1.00 90.62 211 LYS A O 1
ATOM 1595 N N . SER A 1 212 ? -54.224 -25.845 31.835 1.00 90.94 212 SER A N 1
ATOM 1596 C CA . SER A 1 212 ? -54.469 -24.953 32.980 1.00 90.94 212 SER A CA 1
ATOM 1597 C C . SER A 1 212 ? -53.180 -24.253 33.434 1.00 90.94 212 SER A C 1
ATOM 1599 O O . SER A 1 212 ? -52.080 -24.656 33.053 1.00 90.94 212 SER A O 1
ATOM 1601 N N . GLU A 1 213 ? -53.294 -23.222 34.276 1.00 87.44 213 GLU A N 1
ATOM 1602 C CA . GLU A 1 213 ? -52.123 -22.540 34.854 1.00 87.44 213 GLU A CA 1
ATOM 1603 C C . GLU A 1 213 ? -51.248 -23.496 35.683 1.00 87.44 213 GLU A C 1
ATOM 1605 O O . GLU A 1 213 ? -50.026 -23.466 35.560 1.00 87.44 213 GLU A O 1
ATOM 1610 N N . GLU A 1 214 ? -51.861 -24.407 36.446 1.00 87.50 214 GLU A N 1
ATOM 1611 C CA . GLU A 1 214 ? -51.162 -25.453 37.209 1.00 87.50 214 GLU A CA 1
ATOM 1612 C C . GLU A 1 214 ? -50.424 -26.429 36.279 1.00 87.50 214 GLU A C 1
ATOM 1614 O O . GLU A 1 214 ? -49.231 -26.677 36.450 1.00 87.50 214 GLU A O 1
ATOM 1619 N N . GLU A 1 215 ? -51.091 -26.924 35.230 1.00 86.19 215 GLU A N 1
ATOM 1620 C CA . GLU A 1 215 ? -50.469 -27.811 34.241 1.00 86.19 215 GLU A CA 1
ATOM 1621 C C . GLU A 1 215 ? -49.347 -27.131 33.436 1.00 86.19 215 GLU A C 1
ATOM 1623 O O . GLU A 1 215 ? -48.440 -27.812 32.948 1.00 86.19 215 GLU A O 1
ATOM 1628 N N . LEU A 1 216 ? -49.414 -25.809 33.250 1.00 89.12 216 LEU A N 1
ATOM 1629 C CA . LEU A 1 216 ? -48.355 -25.014 32.630 1.00 89.12 216 LEU A CA 1
ATOM 1630 C C . LEU A 1 216 ? -47.175 -24.814 33.580 1.00 89.12 216 LEU A C 1
ATOM 1632 O O . LEU A 1 216 ? -46.031 -24.968 33.150 1.00 89.12 216 LEU A O 1
ATOM 1636 N N . ALA A 1 217 ? -47.436 -24.524 34.856 1.00 85.06 217 ALA A N 1
ATOM 1637 C CA . ALA A 1 217 ? -46.405 -24.412 35.880 1.00 85.06 217 ALA A CA 1
ATOM 1638 C C . ALA A 1 217 ? -45.628 -25.730 36.026 1.00 85.06 217 ALA A C 1
ATOM 1640 O O . ALA A 1 217 ? -44.400 -25.722 35.929 1.00 85.06 217 ALA A O 1
ATOM 1641 N N . ASP A 1 218 ? -46.327 -26.864 36.143 1.00 89.31 218 ASP A N 1
ATOM 1642 C CA . ASP A 1 218 ? -45.714 -28.198 36.201 1.00 89.31 218 ASP A CA 1
ATOM 1643 C C . ASP A 1 218 ? -44.932 -28.541 34.927 1.00 89.31 218 ASP A C 1
ATOM 1645 O O . ASP A 1 218 ? -43.822 -29.075 35.008 1.00 89.31 218 ASP A O 1
ATOM 1649 N N . LEU A 1 219 ? -45.453 -28.198 33.742 1.00 89.44 219 LEU A N 1
ATOM 1650 C CA . LEU A 1 219 ? -44.737 -28.402 32.480 1.00 89.44 219 LEU A CA 1
ATOM 1651 C C . LEU A 1 219 ? -43.435 -27.587 32.434 1.00 89.44 219 LEU A C 1
ATOM 1653 O O . LEU A 1 219 ? -42.391 -28.124 32.066 1.00 89.44 219 LEU A O 1
ATOM 1657 N N . VAL A 1 220 ? -43.458 -26.319 32.850 1.00 86.81 220 VAL A N 1
ATOM 1658 C CA . VAL A 1 220 ? -42.260 -25.464 32.915 1.00 86.81 220 VAL A CA 1
ATOM 1659 C C . VAL A 1 220 ? -41.266 -25.970 33.972 1.00 86.81 220 VAL A C 1
ATOM 1661 O O . VAL A 1 220 ? -40.064 -26.028 33.707 1.00 86.81 220 VAL A O 1
ATOM 1664 N N . LEU A 1 221 ? -41.740 -26.424 35.136 1.00 87.25 221 LEU A N 1
ATOM 1665 C CA . LEU A 1 221 ? -40.920 -27.053 36.182 1.00 87.25 221 LEU A CA 1
ATOM 1666 C C . LEU A 1 221 ? -40.320 -28.402 35.755 1.00 87.25 221 LEU A C 1
ATOM 1668 O O . LEU A 1 221 ? -39.222 -28.747 36.190 1.00 87.25 221 LEU A O 1
ATOM 1672 N N . ALA A 1 222 ? -40.999 -29.167 34.901 1.00 86.31 222 ALA A N 1
ATOM 1673 C CA . ALA A 1 222 ? -40.459 -30.387 34.306 1.00 86.31 222 ALA A CA 1
ATOM 1674 C C . ALA A 1 222 ? -39.423 -30.082 33.210 1.00 86.31 222 ALA A C 1
ATOM 1676 O O . ALA A 1 222 ? -38.422 -30.792 33.094 1.00 86.31 222 ALA A O 1
ATOM 1677 N N . LEU A 1 223 ? -39.631 -29.018 32.427 1.00 88.06 223 LEU A N 1
ATOM 1678 C CA . LEU A 1 223 ? -38.700 -28.588 31.385 1.00 88.06 223 LEU A CA 1
ATOM 1679 C C . LEU A 1 223 ? -37.413 -27.989 31.971 1.00 88.06 223 LEU A C 1
ATOM 1681 O O . LEU A 1 223 ? -36.335 -28.361 31.518 1.00 88.06 223 LEU A O 1
ATOM 1685 N N . THR A 1 224 ? -37.474 -27.148 33.009 1.00 87.31 224 THR A N 1
ATOM 1686 C CA . THR A 1 224 ? -36.257 -26.611 33.658 1.00 87.31 224 THR A CA 1
ATOM 1687 C C . THR A 1 224 ? -35.394 -27.716 34.271 1.00 87.31 224 THR A C 1
ATOM 1689 O O . THR A 1 224 ? -34.189 -27.743 34.047 1.00 87.31 224 THR A O 1
ATOM 1692 N N . LYS A 1 225 ? -35.998 -28.703 34.947 1.00 84.56 225 LYS A N 1
ATOM 1693 C CA . LYS A 1 225 ? -35.287 -29.892 35.468 1.00 84.56 225 LYS A CA 1
ATOM 1694 C C . LYS A 1 225 ? -34.618 -30.747 34.379 1.00 84.56 225 LYS A C 1
ATOM 1696 O O . LYS A 1 225 ? -33.763 -31.566 34.700 1.00 84.56 225 LYS A O 1
ATOM 1701 N N . ARG A 1 226 ? -35.023 -30.590 33.113 1.00 85.25 226 ARG A N 1
ATOM 1702 C CA . ARG A 1 226 ? -34.568 -31.385 31.960 1.00 85.25 226 ARG A CA 1
ATOM 1703 C C . ARG A 1 226 ? -33.618 -30.629 31.022 1.00 85.25 226 ARG A C 1
ATOM 1705 O O . ARG A 1 226 ? -32.846 -31.275 30.321 1.00 85.25 226 ARG A O 1
ATOM 1712 N N . PHE A 1 227 ? -33.671 -29.299 31.010 1.00 82.69 227 PHE A N 1
ATOM 1713 C CA . PHE A 1 227 ? -32.892 -28.426 30.130 1.00 82.69 227 PHE A CA 1
ATOM 1714 C C . PHE A 1 227 ? -32.148 -27.370 30.973 1.00 82.69 227 PHE A C 1
ATOM 1716 O O . PHE A 1 227 ? -32.755 -26.365 31.364 1.00 82.69 227 PHE A O 1
ATOM 1723 N N . PRO A 1 228 ? -30.850 -27.576 31.285 1.00 73.44 228 PRO A N 1
ATOM 1724 C CA . PRO A 1 228 ? -30.063 -26.687 32.152 1.00 73.44 228 PRO A CA 1
ATOM 1725 C C . PRO A 1 228 ? -29.972 -25.231 31.672 1.00 73.44 228 PRO A C 1
ATOM 1727 O O . PRO A 1 228 ? -29.679 -24.330 32.457 1.00 73.44 228 PRO A O 1
ATOM 1730 N N . GLU A 1 229 ? -30.201 -24.991 30.386 1.00 65.06 229 GLU A N 1
ATOM 1731 C CA . GLU A 1 229 ? -30.209 -23.684 29.727 1.00 65.06 229 GLU A CA 1
ATOM 1732 C C . GLU A 1 229 ? -31.486 -22.930 30.108 1.00 65.06 229 GLU A C 1
ATOM 1734 O O . GLU A 1 229 ? -31.425 -21.789 30.558 1.00 65.06 229 GLU A O 1
ATOM 1739 N N . LEU A 1 230 ? -32.633 -23.615 30.038 1.00 78.06 230 LEU A N 1
ATOM 1740 C CA . LEU A 1 230 ? -33.929 -23.084 30.454 1.00 78.06 230 LEU A CA 1
ATOM 1741 C C . LEU A 1 230 ? -33.998 -22.899 31.978 1.00 78.06 230 LEU A C 1
ATOM 1743 O O . LEU A 1 230 ? -34.605 -21.940 32.444 1.00 78.06 230 LEU A O 1
ATOM 1747 N N . TYR A 1 231 ? -33.352 -23.774 32.761 1.00 78.75 231 TYR A N 1
ATOM 1748 C CA . TYR A 1 231 ? -33.183 -23.558 34.204 1.00 78.75 231 TYR A CA 1
ATOM 1749 C C . TYR A 1 231 ? -32.377 -22.290 34.498 1.00 78.75 231 TYR A C 1
ATOM 1751 O O . TYR A 1 231 ? -32.797 -21.496 35.334 1.00 78.75 231 TYR A O 1
ATOM 1759 N N . ARG A 1 232 ? -31.251 -22.071 33.803 1.00 69.88 232 ARG A N 1
ATOM 1760 C CA . ARG A 1 232 ? -30.460 -20.836 33.930 1.00 69.88 232 ARG A CA 1
ATOM 1761 C C . ARG A 1 232 ? -31.284 -19.609 33.546 1.00 69.88 232 ARG A C 1
ATOM 1763 O O . ARG A 1 232 ? -31.329 -18.661 34.320 1.00 69.88 232 ARG A O 1
ATOM 1770 N N . GLU A 1 233 ? -32.001 -19.648 32.425 1.00 70.62 233 GLU A N 1
ATOM 1771 C CA . GLU A 1 233 ? -32.830 -18.518 31.997 1.00 70.62 233 GLU A CA 1
ATOM 1772 C C . GLU A 1 233 ? -33.971 -18.216 32.983 1.00 70.62 233 GLU A C 1
ATOM 1774 O O . GLU A 1 233 ? -34.215 -17.053 33.295 1.00 70.62 233 GLU A O 1
ATOM 1779 N N . LEU A 1 234 ? -34.655 -19.233 33.521 1.00 78.00 234 LEU A N 1
ATOM 1780 C CA . LEU A 1 234 ? -35.714 -19.019 34.513 1.00 78.00 234 LEU A CA 1
ATOM 1781 C C . LEU A 1 234 ? -35.182 -18.644 35.900 1.00 78.00 234 LEU A C 1
ATOM 1783 O O . LEU A 1 234 ? -35.802 -17.813 36.554 1.00 78.00 234 LEU A O 1
ATOM 1787 N N . LYS A 1 235 ? -34.022 -19.156 36.326 1.00 74.19 235 LYS A N 1
ATOM 1788 C CA . LYS A 1 235 ? -33.327 -18.681 37.534 1.00 74.19 235 LYS A CA 1
ATOM 1789 C C . LYS A 1 235 ? -32.976 -17.199 37.404 1.00 74.19 235 LYS A C 1
ATOM 1791 O O . LYS A 1 235 ? -33.268 -16.428 38.313 1.00 74.19 235 LYS A O 1
ATOM 1796 N N . ASP A 1 236 ? -32.372 -16.806 36.284 1.00 66.50 236 ASP A N 1
ATOM 1797 C CA . ASP A 1 236 ? -32.017 -15.412 36.024 1.00 66.50 236 ASP A CA 1
ATOM 1798 C C . ASP A 1 236 ? -33.294 -14.546 35.977 1.00 66.50 236 ASP A C 1
ATOM 1800 O O . ASP A 1 236 ? -33.341 -13.501 36.615 1.00 66.50 236 ASP A O 1
ATOM 1804 N N . ARG A 1 237 ? -34.383 -15.006 35.338 1.00 68.00 237 ARG A N 1
ATOM 1805 C CA . ARG A 1 237 ? -35.694 -14.320 35.366 1.00 68.00 237 ARG A CA 1
ATOM 1806 C C . ARG A 1 237 ? -36.295 -14.184 36.775 1.00 68.00 237 ARG A C 1
ATOM 1808 O O . ARG A 1 237 ? -36.928 -13.165 37.022 1.00 68.00 237 ARG A O 1
ATOM 1815 N N . VAL A 1 238 ? -36.116 -15.157 37.675 1.00 71.19 238 VAL A N 1
ATOM 1816 C CA . VAL A 1 238 ? -36.629 -15.102 39.062 1.00 71.19 238 VAL A CA 1
ATOM 1817 C C . VAL A 1 238 ? -35.813 -14.134 39.918 1.00 71.19 238 VAL A C 1
ATOM 1819 O O . VAL A 1 238 ? -36.398 -13.237 40.515 1.00 71.19 238 VAL A O 1
ATOM 1822 N N . ALA A 1 239 ? -34.477 -14.209 39.882 1.00 62.69 239 ALA A N 1
ATOM 1823 C CA . ALA A 1 239 ? -33.613 -13.228 40.553 1.00 62.69 239 ALA A CA 1
ATOM 1824 C C . ALA A 1 239 ? -33.927 -11.783 40.106 1.00 62.69 239 ALA A C 1
ATOM 1826 O O . ALA A 1 239 ? -33.902 -10.849 40.903 1.00 62.69 239 ALA A O 1
ATOM 1827 N N . LEU A 1 240 ? -34.315 -11.614 38.837 1.00 56.56 240 LEU A N 1
ATOM 1828 C CA . LEU A 1 240 ? -34.775 -10.347 38.269 1.00 56.56 240 LEU A CA 1
ATOM 1829 C C . LEU A 1 240 ? -36.186 -9.900 38.686 1.00 56.56 240 LEU A C 1
ATOM 1831 O O . LEU A 1 240 ? -36.502 -8.725 38.514 1.00 56.56 240 LEU A O 1
ATOM 1835 N N . GLN A 1 241 ? -37.039 -10.789 39.200 1.00 62.88 241 GLN A N 1
ATOM 1836 C CA . GLN A 1 241 ? -38.322 -10.412 39.812 1.00 62.88 241 GLN A CA 1
ATOM 1837 C C . GLN A 1 241 ? -38.164 -10.074 41.298 1.00 62.88 241 GLN A C 1
ATOM 1839 O O . GLN A 1 241 ? -38.841 -9.167 41.779 1.00 62.88 241 GLN A O 1
ATOM 1844 N N . ASP A 1 242 ? -37.236 -10.740 41.989 1.00 66.06 242 ASP A N 1
ATOM 1845 C CA . ASP A 1 242 ? -36.912 -10.489 43.400 1.00 66.06 242 ASP A CA 1
ATOM 1846 C C . ASP A 1 242 ? -36.015 -9.244 43.607 1.00 66.06 242 ASP A C 1
ATOM 1848 O O . ASP A 1 242 ? -35.783 -8.821 44.738 1.00 66.06 242 ASP A O 1
ATOM 1852 N N . GLY A 1 243 ? -35.546 -8.621 42.516 1.00 58.03 243 GLY A N 1
ATOM 1853 C CA . GLY A 1 243 ? -34.790 -7.362 42.523 1.00 58.03 243 GLY A CA 1
ATOM 1854 C C . GLY A 1 243 ? -33.269 -7.509 42.643 1.00 58.03 243 GLY A C 1
ATOM 1855 O O . GLY A 1 243 ? -32.576 -6.507 42.806 1.00 58.03 243 GLY A O 1
ATOM 1856 N N . ASP A 1 244 ? -32.732 -8.727 42.537 1.00 71.50 244 ASP A N 1
ATOM 1857 C CA . ASP A 1 244 ? -31.316 -9.039 42.764 1.00 71.50 244 ASP A CA 1
ATOM 1858 C C . ASP A 1 244 ? -30.443 -8.760 41.520 1.00 71.50 244 ASP A C 1
ATOM 1860 O O . ASP A 1 244 ? -29.863 -9.649 40.882 1.00 71.50 244 ASP A O 1
ATOM 1864 N N . ALA A 1 245 ? -30.381 -7.480 41.142 1.00 75.44 245 ALA A N 1
ATOM 1865 C CA . ALA A 1 245 ? -29.520 -6.994 40.066 1.00 75.44 245 ALA A CA 1
ATOM 1866 C C . ALA A 1 245 ? -28.029 -7.211 40.389 1.00 75.44 245 ALA A C 1
ATOM 1868 O O . ALA A 1 245 ? -27.257 -7.576 39.499 1.00 75.44 245 ALA A O 1
ATOM 1869 N N . ASP A 1 246 ? -27.637 -7.069 41.661 1.00 79.94 246 ASP A N 1
ATOM 1870 C CA . ASP A 1 246 ? -26.270 -7.298 42.140 1.00 79.94 246 ASP A CA 1
ATOM 1871 C C . ASP A 1 246 ? -25.802 -8.741 41.893 1.00 79.94 246 ASP A C 1
ATOM 1873 O O . ASP A 1 246 ? -24.683 -8.954 41.410 1.00 79.94 246 ASP A O 1
ATOM 1877 N N . LEU A 1 247 ? -26.651 -9.749 42.138 1.00 80.00 247 LEU A N 1
ATOM 1878 C CA . LEU A 1 247 ? -26.342 -11.140 41.800 1.00 80.00 247 LEU A CA 1
ATOM 1879 C C . LEU A 1 247 ? -26.169 -11.338 40.293 1.00 80.00 247 LEU A C 1
ATOM 1881 O O . LEU A 1 247 ? -25.239 -12.042 39.888 1.00 80.00 247 LEU A O 1
ATOM 1885 N N . LEU A 1 248 ? -27.007 -10.721 39.452 1.00 79.69 248 LEU A N 1
ATOM 1886 C CA . LEU A 1 248 ? -26.870 -10.840 37.997 1.00 79.69 248 LEU A CA 1
ATOM 1887 C C . LEU A 1 248 ? -25.596 -10.149 37.483 1.00 79.69 248 LEU A C 1
ATOM 1889 O O . LEU A 1 248 ? -24.914 -10.692 36.610 1.00 79.69 248 LEU A O 1
ATOM 1893 N N . VAL A 1 249 ? -25.212 -9.007 38.057 1.00 87.19 249 VAL A N 1
ATOM 1894 C CA . VAL A 1 249 ? -23.927 -8.343 37.783 1.00 87.19 249 VAL A CA 1
ATOM 1895 C C . VAL A 1 249 ? -22.758 -9.219 38.240 1.00 87.19 249 VAL A C 1
ATOM 1897 O O . VAL A 1 249 ? -21.805 -9.418 37.485 1.00 87.19 249 VAL A O 1
ATOM 1900 N N . ALA A 1 250 ? -22.836 -9.821 39.430 1.00 84.50 250 ALA A N 1
ATOM 1901 C CA . ALA A 1 250 ? -21.813 -10.728 39.946 1.00 84.50 250 ALA A CA 1
ATOM 1902 C C . ALA A 1 250 ? -21.697 -12.028 39.126 1.00 84.50 250 ALA A C 1
ATOM 1904 O O . ALA A 1 250 ? -20.588 -12.519 38.906 1.00 84.50 250 ALA A O 1
ATOM 1905 N N . GLU A 1 251 ? -22.807 -12.587 38.637 1.00 83.62 251 GLU A N 1
ATOM 1906 C CA . GLU A 1 251 ? -22.799 -13.734 37.725 1.00 83.62 251 GLU A CA 1
ATOM 1907 C C . GLU A 1 251 ? -22.277 -13.376 36.337 1.00 83.62 251 GLU A C 1
ATOM 1909 O O . GLU A 1 251 ? -21.490 -14.142 35.790 1.00 83.62 251 GLU A O 1
ATOM 1914 N N . THR A 1 252 ? -22.621 -12.207 35.795 1.00 89.69 252 THR A N 1
ATOM 1915 C CA . THR A 1 252 ? -22.081 -11.743 34.507 1.00 89.69 252 THR A CA 1
ATOM 1916 C C . THR A 1 252 ? -20.577 -11.479 34.610 1.00 89.69 252 THR A C 1
ATOM 1918 O O . THR A 1 252 ? -19.820 -11.908 33.745 1.00 89.69 252 THR A O 1
ATOM 1921 N N . ARG A 1 253 ? -20.104 -10.892 35.718 1.00 91.25 253 ARG A N 1
ATOM 1922 C CA . ARG A 1 253 ? -18.671 -10.699 36.014 1.00 91.25 253 ARG A CA 1
ATOM 1923 C C . ARG A 1 253 ? -17.904 -12.020 36.145 1.00 91.25 253 ARG A C 1
ATOM 1925 O O . ARG A 1 253 ? -16.749 -12.096 35.727 1.00 91.25 253 ARG A O 1
ATOM 1932 N N . ARG A 1 254 ? -18.525 -13.057 36.724 1.00 86.38 254 ARG A N 1
ATOM 1933 C CA . ARG A 1 254 ? -17.970 -14.423 36.756 1.00 86.38 254 ARG A CA 1
ATOM 1934 C C . ARG A 1 254 ? -17.956 -15.060 35.365 1.00 86.38 254 ARG A C 1
ATOM 1936 O O . ARG A 1 254 ? -16.972 -15.702 35.024 1.00 86.38 254 ARG A O 1
ATOM 1943 N N . GLU A 1 255 ? -19.008 -14.860 34.576 1.00 89.81 255 GLU A N 1
ATOM 1944 C CA . GLU A 1 255 ? -19.137 -15.436 33.235 1.00 89.81 255 GLU A CA 1
ATOM 1945 C C . GLU A 1 255 ? -18.127 -14.839 32.249 1.00 89.81 255 GLU A C 1
ATOM 1947 O O . GLU A 1 255 ? -17.472 -15.605 31.554 1.00 89.81 255 GLU A O 1
ATOM 1952 N N . ILE A 1 256 ? -17.913 -13.514 32.258 1.00 93.94 256 ILE A N 1
ATOM 1953 C CA . ILE A 1 256 ? -16.869 -12.846 31.455 1.00 93.94 256 ILE A CA 1
ATOM 1954 C C . ILE A 1 256 ? -15.517 -13.528 31.689 1.00 93.94 256 ILE A C 1
ATOM 1956 O O . ILE A 1 256 ? -14.962 -14.110 30.764 1.00 93.94 256 ILE A O 1
ATOM 1960 N N . ARG A 1 257 ? -15.063 -13.588 32.948 1.00 92.44 257 ARG A N 1
ATOM 1961 C CA . ARG A 1 257 ? -13.797 -14.242 33.332 1.00 92.44 257 ARG A CA 1
ATOM 1962 C C . ARG A 1 257 ? -13.747 -15.741 33.025 1.00 92.44 257 ARG A C 1
ATOM 1964 O O . ARG A 1 257 ? -12.663 -16.296 32.904 1.00 92.44 257 ARG A O 1
ATOM 1971 N N . ARG A 1 258 ? -14.896 -16.422 32.941 1.00 92.31 258 ARG A N 1
ATOM 1972 C CA . ARG A 1 258 ? -14.982 -17.844 32.568 1.00 92.31 258 ARG A CA 1
ATOM 1973 C C . ARG A 1 258 ? -14.840 -18.042 31.057 1.00 92.31 258 ARG A C 1
ATOM 1975 O O . ARG A 1 258 ? -14.386 -19.103 30.641 1.00 92.31 258 ARG A O 1
ATOM 1982 N N . VAL A 1 259 ? -15.256 -17.070 30.248 1.00 93.31 259 VAL A N 1
ATOM 1983 C CA . VAL A 1 259 ? -15.189 -17.115 28.779 1.00 93.31 259 VAL A CA 1
ATOM 1984 C C . VAL A 1 259 ? -13.836 -16.614 28.274 1.00 93.31 259 VAL A C 1
ATOM 1986 O O . VAL A 1 259 ? -13.207 -17.312 27.487 1.00 93.31 259 VAL A O 1
ATOM 1989 N N . THR A 1 260 ? -13.329 -15.496 28.802 1.00 93.06 260 THR A N 1
ATOM 1990 C CA . THR A 1 260 ? -12.041 -14.888 28.403 1.00 93.06 260 THR A CA 1
ATOM 1991 C C . THR A 1 260 ? -10.801 -15.646 28.896 1.00 93.06 260 THR A C 1
ATOM 1993 O O . THR A 1 260 ? -9.683 -15.348 28.483 1.00 93.06 260 THR A O 1
ATOM 1996 N N . ALA A 1 261 ? -10.977 -16.622 29.793 1.00 91.25 261 ALA A N 1
ATOM 1997 C CA . ALA A 1 261 ? -9.924 -17.527 30.265 1.00 91.25 261 ALA A CA 1
ATOM 1998 C C . ALA A 1 261 ? -9.935 -18.901 29.560 1.00 91.25 261 ALA A C 1
ATOM 2000 O O . ALA A 1 261 ? -9.259 -19.825 30.010 1.00 91.25 261 ALA A O 1
ATOM 2001 N N . GLN A 1 262 ? -10.731 -19.068 28.498 1.00 90.44 262 GLN A N 1
ATOM 2002 C CA . GLN A 1 262 ? -10.658 -20.244 27.624 1.00 90.44 262 GLN A CA 1
ATOM 2003 C C . GLN A 1 262 ? -9.580 -20.027 26.556 1.00 90.44 262 GLN A C 1
ATOM 2005 O O . GLN A 1 262 ? -9.437 -18.926 26.031 1.00 90.44 262 GLN A O 1
ATOM 2010 N N . GLU A 1 263 ? -8.839 -21.080 26.228 1.00 89.31 263 GLU A N 1
ATOM 2011 C CA . GLU A 1 263 ? -7.907 -21.082 25.100 1.00 89.31 263 GLU A CA 1
ATOM 2012 C C . GLU A 1 263 ? -8.715 -21.102 23.793 1.00 89.31 263 GLU A C 1
ATOM 2014 O O . GLU A 1 263 ? -9.540 -21.999 23.583 1.00 89.31 263 GLU A O 1
ATOM 2019 N N . ALA A 1 264 ? -8.515 -20.080 22.961 1.00 89.12 264 ALA A N 1
ATOM 2020 C CA . ALA A 1 264 ? -9.250 -19.859 21.722 1.00 89.12 264 ALA A CA 1
ATOM 2021 C C . ALA A 1 264 ? -8.388 -20.261 20.520 1.00 89.12 264 ALA A C 1
ATOM 2023 O O . ALA A 1 264 ? -7.330 -19.669 20.302 1.00 89.12 264 ALA A O 1
ATOM 2024 N N . TRP A 1 265 ? -8.804 -21.282 19.766 1.00 89.69 265 TRP A N 1
ATOM 2025 C CA . TRP A 1 265 ? -8.039 -21.766 18.610 1.00 89.69 265 TRP A CA 1
ATOM 2026 C C . TRP A 1 265 ? -8.886 -22.512 17.577 1.00 89.69 265 TRP A C 1
ATOM 2028 O O . TRP A 1 265 ? -9.877 -23.159 17.926 1.00 89.69 265 TRP A O 1
ATOM 2038 N N . VAL A 1 266 ? -8.445 -22.487 16.315 1.00 83.94 266 VAL A N 1
ATOM 2039 C CA . VAL A 1 266 ? -8.993 -23.264 15.192 1.00 83.94 266 VAL A CA 1
ATOM 2040 C C . VAL A 1 266 ? -7.850 -23.790 14.318 1.00 83.94 266 VAL A C 1
ATOM 2042 O O . VAL A 1 266 ? -6.935 -23.063 13.948 1.00 83.94 266 VAL A O 1
ATOM 2045 N N . ASN A 1 267 ? -7.897 -25.069 13.948 1.00 80.50 267 ASN A N 1
ATOM 2046 C CA . ASN A 1 267 ? -6.977 -25.660 12.981 1.00 80.50 267 ASN A CA 1
ATOM 2047 C C . ASN A 1 267 ? -7.571 -25.579 11.566 1.00 80.50 267 ASN A C 1
ATOM 2049 O O . ASN A 1 267 ? -8.388 -26.421 11.185 1.00 80.50 267 ASN A O 1
ATOM 2053 N N . ALA A 1 268 ? -7.101 -24.618 10.767 1.00 70.88 268 ALA A N 1
ATOM 2054 C CA . ALA A 1 268 ? -7.536 -24.391 9.383 1.00 70.88 268 ALA A CA 1
ATOM 2055 C C . ALA A 1 268 ? -7.459 -25.635 8.461 1.00 70.88 268 ALA A C 1
ATOM 2057 O O . ALA A 1 268 ? -8.152 -25.695 7.448 1.00 70.88 268 ALA A O 1
ATOM 2058 N N . TRP A 1 269 ? -6.658 -26.654 8.805 1.00 74.94 269 TRP A N 1
ATOM 2059 C CA . TRP A 1 269 ? -6.512 -27.885 8.013 1.00 74.94 269 TRP A CA 1
ATOM 2060 C C . TRP A 1 269 ? -7.497 -29.002 8.387 1.00 74.94 269 TRP A C 1
ATOM 2062 O O . TRP A 1 269 ? -7.683 -29.923 7.590 1.00 74.94 269 TRP A O 1
ATOM 2072 N N . THR A 1 270 ? -8.100 -28.966 9.583 1.00 80.62 270 THR A N 1
ATOM 2073 C CA . THR A 1 270 ? -9.058 -29.996 10.046 1.00 80.62 270 THR A CA 1
ATOM 2074 C C . THR A 1 270 ? -10.446 -29.451 10.375 1.00 80.62 270 THR A C 1
ATOM 2076 O O . THR A 1 270 ? -11.397 -30.229 10.421 1.00 80.62 270 THR A O 1
ATOM 2079 N N . GLY A 1 271 ? -10.586 -28.138 10.586 1.00 75.88 271 GLY A N 1
ATOM 2080 C CA . GLY A 1 271 ? -11.816 -27.514 11.083 1.00 75.88 271 GLY A CA 1
ATOM 2081 C C . GLY A 1 271 ? -12.111 -27.820 12.558 1.00 75.88 271 GLY A C 1
ATOM 2082 O O . GLY A 1 271 ? -13.198 -27.514 13.043 1.00 75.88 271 GLY A O 1
ATOM 2083 N N . GLU A 1 272 ? -11.172 -28.442 13.275 1.00 78.94 272 GLU A N 1
ATOM 2084 C CA . GLU A 1 272 ? -11.267 -28.669 14.718 1.00 78.94 272 GLU A CA 1
ATOM 2085 C C . GLU A 1 272 ? -10.787 -27.429 15.476 1.00 78.94 272 GLU A C 1
ATOM 2087 O O . GLU A 1 272 ? -9.815 -26.791 15.076 1.00 78.94 272 GLU A O 1
ATOM 2092 N N . GLY A 1 273 ? -11.445 -27.102 16.585 1.00 84.44 273 GLY A N 1
ATOM 2093 C CA . GLY A 1 273 ? -11.110 -25.930 17.384 1.00 84.44 273 GLY A CA 1
ATOM 2094 C C . GLY A 1 273 ? -11.936 -25.819 18.660 1.00 84.44 273 GLY A C 1
ATOM 2095 O O . GLY A 1 273 ? -12.849 -26.609 18.911 1.00 84.44 273 GLY A O 1
ATOM 2096 N N . SER A 1 274 ? -11.609 -24.809 19.457 1.00 87.25 274 SER A N 1
ATOM 2097 C CA . SER A 1 274 ? -12.300 -24.419 20.683 1.00 87.25 274 SER A CA 1
ATOM 2098 C C . SER A 1 274 ? -12.520 -22.911 20.639 1.00 87.25 274 SER A C 1
ATOM 2100 O O . SER A 1 274 ? -11.586 -22.149 20.872 1.00 87.25 274 SER A O 1
ATOM 2102 N N . LEU A 1 275 ? -13.745 -22.480 20.322 1.00 88.69 275 LEU A N 1
ATOM 2103 C CA . LEU A 1 275 ? -14.111 -21.063 20.250 1.00 88.69 275 LEU A CA 1
ATOM 2104 C C . LEU A 1 275 ? -14.967 -20.642 21.462 1.00 88.69 275 LEU A C 1
ATOM 2106 O O . LEU A 1 275 ? -15.902 -21.365 21.827 1.00 88.69 275 LEU A O 1
ATOM 2110 N N . PRO A 1 276 ? -14.690 -19.479 22.079 1.00 89.62 276 PRO A N 1
ATOM 2111 C CA . PRO A 1 276 ? -15.400 -18.996 23.263 1.00 89.62 276 PRO A CA 1
ATOM 2112 C C . PRO A 1 276 ? -16.842 -18.545 22.958 1.00 89.62 276 PRO A C 1
ATOM 2114 O O . PRO A 1 276 ? -17.084 -17.666 22.130 1.00 89.62 276 PRO A O 1
ATOM 2117 N N . ASP A 1 277 ? -17.824 -19.095 23.685 1.00 90.06 277 ASP A N 1
ATOM 2118 C CA . ASP A 1 277 ? -19.226 -18.665 23.576 1.00 90.06 277 ASP A CA 1
ATOM 2119 C C . ASP A 1 277 ? -19.502 -17.375 24.374 1.00 90.06 277 ASP A C 1
ATOM 2121 O O . ASP A 1 277 ? -19.730 -17.394 25.588 1.00 90.06 277 ASP A O 1
ATOM 2125 N N . TYR A 1 278 ? -19.519 -16.249 23.661 1.00 94.62 278 TYR A N 1
ATOM 2126 C CA . TYR A 1 278 ? -19.853 -14.919 24.181 1.00 94.62 278 TYR A CA 1
ATOM 2127 C C . TYR A 1 278 ? -21.364 -14.624 24.271 1.00 94.62 278 TYR A C 1
ATOM 2129 O O . TYR A 1 278 ? -21.778 -13.652 24.913 1.00 94.62 278 TYR A O 1
ATOM 2137 N N . GLU A 1 279 ? -22.229 -15.446 23.675 1.00 90.19 279 GLU A N 1
ATOM 2138 C CA . GLU A 1 279 ? -23.672 -15.184 23.611 1.00 90.19 279 GLU A CA 1
ATOM 2139 C C . GLU A 1 279 ? -24.375 -15.137 24.998 1.00 90.19 279 GLU A C 1
ATOM 2141 O O . GLU A 1 279 ? -25.250 -14.282 25.191 1.00 90.19 279 GLU A O 1
ATOM 2146 N N . PRO A 1 280 ? -24.018 -15.960 26.011 1.00 88.38 280 PRO A N 1
ATOM 2147 C CA . PRO A 1 280 ? -24.537 -15.829 27.375 1.00 88.38 280 PRO A CA 1
ATOM 2148 C C . PRO A 1 280 ? -24.230 -14.468 28.010 1.00 88.38 280 PRO A C 1
ATOM 2150 O O . PRO A 1 280 ? -25.090 -13.906 28.693 1.00 88.38 280 PRO A O 1
ATOM 2153 N N . ILE A 1 281 ? -23.038 -13.916 27.753 1.00 93.94 281 ILE A N 1
ATOM 2154 C CA . ILE A 1 281 ? -22.623 -12.594 28.239 1.00 93.94 281 ILE A CA 1
ATOM 2155 C C . ILE A 1 281 ? -23.464 -11.522 27.545 1.00 93.94 281 ILE A C 1
ATOM 2157 O O . ILE A 1 281 ? -24.112 -10.723 28.224 1.00 93.94 281 ILE A O 1
ATOM 2161 N N . ARG A 1 282 ? -23.550 -11.559 26.207 1.00 94.25 282 ARG A N 1
ATOM 2162 C CA . ARG A 1 282 ? -24.351 -10.614 25.410 1.00 94.25 282 ARG A CA 1
ATOM 2163 C C . ARG A 1 282 ? -25.806 -10.539 25.882 1.00 94.25 282 ARG A C 1
ATOM 2165 O O . ARG A 1 282 ? -26.333 -9.442 26.069 1.00 94.25 282 ARG A O 1
ATOM 2172 N N . ARG A 1 283 ? -26.448 -11.689 26.129 1.00 89.62 283 ARG A N 1
ATOM 2173 C CA . ARG A 1 283 ? -27.832 -11.753 26.638 1.00 89.62 283 ARG A CA 1
ATOM 2174 C C . ARG A 1 283 ? -27.979 -11.157 28.039 1.00 89.62 283 ARG A C 1
ATOM 2176 O O . ARG A 1 283 ? -28.947 -10.439 28.284 1.00 89.62 283 ARG A O 1
ATOM 2183 N N . ARG A 1 284 ? -27.034 -11.413 28.950 1.00 89.19 284 ARG A N 1
ATOM 2184 C CA . ARG A 1 284 ? -27.075 -10.869 30.319 1.00 89.19 284 ARG A CA 1
ATOM 2185 C C . ARG A 1 284 ? -26.838 -9.357 30.353 1.00 89.19 284 ARG A C 1
ATOM 2187 O O . ARG A 1 284 ? -27.589 -8.657 31.028 1.00 89.19 284 ARG A O 1
ATOM 2194 N N . LEU A 1 285 ? -25.900 -8.837 29.556 1.00 94.62 285 LEU A N 1
ATOM 2195 C CA . LEU A 1 285 ? -25.703 -7.390 29.375 1.00 94.62 285 LEU A CA 1
ATOM 2196 C C . LEU A 1 285 ? -26.957 -6.716 28.794 1.00 94.62 285 LEU A C 1
ATOM 2198 O O . LEU A 1 285 ? -27.374 -5.666 29.280 1.00 94.62 285 LEU A O 1
ATOM 2202 N N . ALA A 1 286 ? -27.604 -7.338 27.799 1.00 92.75 286 ALA A N 1
ATOM 2203 C CA . ALA A 1 286 ? -28.854 -6.828 27.229 1.00 92.75 286 ALA A CA 1
ATOM 2204 C C . ALA A 1 286 ? -29.971 -6.778 28.272 1.00 92.75 286 ALA A C 1
ATOM 2206 O O . ALA A 1 286 ? -30.669 -5.769 28.373 1.00 92.75 286 ALA A O 1
ATOM 2207 N N . ARG A 1 287 ? -30.096 -7.824 29.095 1.00 86.00 287 ARG A N 1
ATOM 2208 C CA . ARG A 1 287 ? -31.133 -7.883 30.122 1.00 86.00 287 ARG A CA 1
ATOM 2209 C C . ARG A 1 287 ? -30.904 -6.893 31.266 1.00 86.00 287 ARG A C 1
ATOM 2211 O O . ARG A 1 287 ? -31.869 -6.282 31.708 1.00 86.00 287 ARG A O 1
ATOM 2218 N N . LEU A 1 288 ? -29.660 -6.680 31.699 1.00 90.12 288 LEU A N 1
ATOM 2219 C CA . LEU A 1 288 ? -29.315 -5.620 32.659 1.00 90.12 288 LEU A CA 1
ATOM 2220 C C . LEU A 1 288 ? -29.685 -4.227 32.113 1.00 90.12 288 LEU A C 1
ATOM 2222 O O . LEU A 1 288 ? -30.303 -3.426 32.814 1.00 90.12 288 LEU A O 1
ATOM 2226 N N . LEU A 1 289 ? -29.412 -3.963 30.831 1.00 92.94 289 LEU A N 1
ATOM 2227 C CA . LEU A 1 289 ? -29.752 -2.687 30.196 1.00 92.94 289 LEU A CA 1
ATOM 2228 C C . LEU A 1 289 ? -31.269 -2.457 30.025 1.00 92.94 289 LEU A C 1
ATOM 2230 O O . LEU A 1 289 ? -31.725 -1.312 30.038 1.00 92.94 289 LEU A O 1
ATOM 2234 N N . GLU A 1 290 ? -32.064 -3.518 29.870 1.00 88.25 290 GLU A N 1
ATOM 2235 C CA . GLU A 1 290 ? -33.535 -3.437 29.840 1.00 88.25 290 GLU A CA 1
ATOM 2236 C C . GLU A 1 290 ? -34.147 -3.005 31.183 1.00 88.25 290 GLU A C 1
ATOM 2238 O O . GLU A 1 290 ? -35.265 -2.492 31.199 1.00 88.25 290 GLU A O 1
ATOM 2243 N N . LEU A 1 291 ? -33.423 -3.186 32.290 1.00 83.19 291 LEU A N 1
ATOM 2244 C CA . LEU A 1 291 ? -33.868 -2.868 33.653 1.00 83.19 291 LEU A CA 1
ATOM 2245 C C . LEU A 1 291 ? -33.458 -1.459 34.107 1.00 83.19 291 LEU A C 1
ATOM 2247 O O . LEU A 1 291 ? -33.908 -0.998 35.151 1.00 83.19 291 LEU A O 1
ATOM 2251 N N . GLY A 1 292 ? -32.609 -0.779 33.332 1.00 88.56 292 GLY A N 1
ATOM 2252 C CA . GLY A 1 292 ? -32.021 0.511 33.700 1.00 88.56 292 GLY A CA 1
ATOM 2253 C C . GLY A 1 292 ? -30.665 0.421 34.408 1.00 88.56 292 GLY A C 1
ATOM 2254 O O . GLY A 1 292 ? -30.106 1.468 34.719 1.00 88.56 292 GLY A O 1
ATOM 2255 N N . CYS A 1 293 ? -30.100 -0.779 34.594 1.00 91.31 293 CYS A N 1
ATOM 2256 C CA . CYS A 1 293 ? -28.759 -1.005 35.156 1.00 91.31 293 CYS A CA 1
ATOM 2257 C C . CYS A 1 293 ? -27.648 -0.649 34.142 1.00 91.31 293 CYS A C 1
ATOM 2259 O O . CYS A 1 293 ? -26.862 -1.495 33.708 1.00 91.31 293 CYS A O 1
ATOM 2261 N N . ALA A 1 294 ? -27.661 0.592 33.649 1.00 95.38 294 ALA A N 1
ATOM 2262 C CA . ALA A 1 294 ? -26.780 1.050 32.581 1.00 95.38 294 ALA A CA 1
ATOM 2263 C C . ALA A 1 294 ? -25.328 1.204 33.061 1.00 95.38 294 ALA A C 1
ATOM 2265 O O . ALA A 1 294 ? -24.407 0.804 32.349 1.00 95.38 294 ALA A O 1
ATOM 2266 N N . ASP A 1 295 ? -25.121 1.717 34.272 1.00 95.69 295 ASP A N 1
ATOM 2267 C CA . ASP A 1 295 ? -23.789 1.966 34.836 1.00 95.69 295 ASP A CA 1
ATOM 2268 C C . ASP A 1 295 ? -23.058 0.648 35.140 1.00 95.69 295 ASP A C 1
ATOM 2270 O O . ASP A 1 295 ? -21.860 0.500 34.883 1.00 95.69 295 ASP A O 1
ATOM 2274 N N . GLU A 1 296 ? -23.799 -0.367 35.584 1.00 94.88 296 GLU A N 1
ATOM 2275 C CA . GLU A 1 296 ? -23.303 -1.720 35.809 1.00 94.88 296 GLU A CA 1
ATOM 2276 C C . GLU A 1 296 ? -22.938 -2.408 34.487 1.00 94.88 296 GLU A C 1
ATOM 2278 O O . GLU A 1 296 ? -21.911 -3.086 34.415 1.00 94.88 296 GLU A O 1
ATOM 2283 N N . VAL A 1 297 ? -23.718 -2.201 33.418 1.00 97.12 297 VAL A N 1
ATOM 2284 C CA . VAL A 1 297 ? -23.385 -2.702 32.070 1.00 97.12 297 VAL A CA 1
ATOM 2285 C C . VAL A 1 297 ? -22.157 -1.994 31.494 1.00 97.12 297 VAL A C 1
ATOM 2287 O O . VAL A 1 297 ? -21.337 -2.658 30.864 1.00 97.12 297 VAL A O 1
ATOM 2290 N N . VAL A 1 298 ? -21.958 -0.697 31.754 1.00 97.19 298 VAL A N 1
ATOM 2291 C CA . VAL A 1 298 ? -20.712 0.007 31.390 1.00 97.19 298 VAL A CA 1
ATOM 2292 C C . VAL A 1 298 ? -19.518 -0.539 32.186 1.00 97.19 298 VAL A C 1
ATOM 2294 O O . VAL A 1 298 ? -18.463 -0.799 31.606 1.00 97.19 298 VAL A O 1
ATOM 2297 N N . SER A 1 299 ? -19.679 -0.798 33.490 1.00 96.06 299 SER A N 1
ATOM 2298 C CA . SER A 1 299 ? -18.643 -1.419 34.334 1.00 96.06 299 SER A CA 1
ATOM 2299 C C . SER A 1 299 ? -18.260 -2.828 33.855 1.00 96.06 299 SER A C 1
ATOM 2301 O O . SER A 1 299 ? -17.075 -3.152 33.752 1.00 96.06 299 SER A O 1
ATOM 2303 N N . LEU A 1 300 ? -19.250 -3.661 33.521 1.00 97.19 300 LEU A N 1
ATOM 2304 C CA . LEU A 1 300 ? -19.036 -4.994 32.950 1.00 97.19 300 LEU A CA 1
ATOM 2305 C C . LEU A 1 300 ? -18.436 -4.925 31.538 1.00 97.19 300 LEU A C 1
ATOM 2307 O O . LEU A 1 300 ? -17.593 -5.751 31.205 1.00 97.19 300 LEU A O 1
ATOM 2311 N N . GLY A 1 301 ? -18.829 -3.932 30.738 1.00 96.38 301 GLY A N 1
ATOM 2312 C CA . GLY A 1 301 ? -18.311 -3.695 29.393 1.00 96.38 301 GLY A CA 1
ATOM 2313 C C . GLY A 1 301 ? -16.823 -3.351 29.371 1.00 96.38 301 GLY A C 1
ATOM 2314 O O . GLY A 1 301 ? -16.093 -3.920 28.567 1.00 96.38 301 GLY A O 1
ATOM 2315 N N . ARG A 1 302 ? -16.346 -2.506 30.298 1.00 95.81 302 ARG A N 1
ATOM 2316 C CA . ARG A 1 302 ? -14.904 -2.226 30.454 1.00 95.81 302 ARG A CA 1
ATOM 2317 C C . ARG A 1 302 ? -14.105 -3.480 30.836 1.00 95.81 302 ARG A C 1
ATOM 2319 O O . ARG A 1 302 ? -13.032 -3.701 30.294 1.00 95.81 302 ARG A O 1
ATOM 2326 N N . LEU A 1 303 ? -14.638 -4.333 31.720 1.00 96.38 303 LEU A N 1
ATOM 2327 C CA . LEU A 1 303 ? -13.995 -5.615 32.052 1.00 96.38 303 LEU A CA 1
ATOM 2328 C C . LEU A 1 303 ? -13.968 -6.575 30.851 1.00 96.38 303 LEU A C 1
ATOM 2330 O O . LEU A 1 303 ? -12.979 -7.272 30.652 1.00 96.38 303 LEU A O 1
ATOM 2334 N N . LEU A 1 304 ? -15.056 -6.625 30.078 1.00 97.19 304 LEU A N 1
ATOM 2335 C CA . LEU A 1 304 ? -15.161 -7.449 28.875 1.00 97.19 304 LEU A CA 1
ATOM 2336 C C . LEU A 1 304 ? -14.205 -6.986 27.766 1.00 97.19 304 LEU A C 1
ATOM 2338 O O . LEU A 1 304 ? -13.724 -7.829 27.019 1.00 97.19 304 LEU A O 1
ATOM 2342 N N . LEU A 1 305 ? -13.914 -5.685 27.677 1.00 96.00 305 LEU A N 1
ATOM 2343 C CA . LEU A 1 305 ? -12.928 -5.148 26.742 1.00 96.00 305 LEU A CA 1
ATOM 2344 C C . LEU A 1 305 ? -11.516 -5.620 27.104 1.00 96.00 305 LEU A C 1
ATOM 2346 O O . LEU A 1 305 ? -10.945 -6.408 26.358 1.00 96.00 305 LEU A O 1
ATOM 2350 N N . ALA A 1 306 ? -11.012 -5.253 28.284 1.00 94.62 306 ALA A N 1
ATOM 2351 C CA . ALA A 1 306 ? -9.651 -5.589 28.710 1.00 94.62 306 ALA A CA 1
ATOM 2352 C C . ALA A 1 306 ? -9.358 -7.104 28.678 1.00 94.62 306 ALA A C 1
ATOM 2354 O O . ALA A 1 306 ? -8.313 -7.543 28.201 1.00 94.62 306 ALA A O 1
ATOM 2355 N N . GLU A 1 307 ? -10.290 -7.933 29.161 1.00 95.56 307 GLU A N 1
ATOM 2356 C CA . GLU A 1 307 ? -10.127 -9.393 29.160 1.00 95.56 307 GLU A CA 1
ATOM 2357 C C . GLU A 1 307 ? -10.384 -10.030 27.783 1.00 95.56 307 GLU A C 1
ATOM 2359 O O . GLU A 1 307 ? -9.800 -11.068 27.471 1.00 95.56 307 GLU A O 1
ATOM 2364 N N . GLY A 1 308 ? -11.254 -9.432 26.965 1.00 95.00 308 GLY A N 1
ATOM 2365 C CA . GLY A 1 308 ? -11.585 -9.919 25.627 1.00 95.00 308 GLY A CA 1
ATOM 2366 C C . GLY A 1 308 ? -10.480 -9.631 24.614 1.00 95.00 308 GLY A C 1
ATOM 2367 O O . GLY A 1 308 ? -10.055 -10.543 23.913 1.00 95.00 308 GLY A O 1
ATOM 2368 N N . LEU A 1 309 ? -9.956 -8.402 24.580 1.00 94.12 309 LEU A N 1
ATOM 2369 C CA . LEU A 1 309 ? -8.824 -8.027 23.723 1.00 94.12 309 LEU A CA 1
ATOM 2370 C C . LEU A 1 309 ? -7.561 -8.818 24.088 1.00 94.12 309 LEU A C 1
ATOM 2372 O O . LEU A 1 309 ? -6.826 -9.247 23.201 1.00 94.12 309 LEU A O 1
ATOM 2376 N N . ARG A 1 310 ? -7.350 -9.098 25.384 1.00 94.56 310 ARG A N 1
ATOM 2377 C CA . ARG A 1 310 ? -6.304 -10.023 25.840 1.00 94.56 310 A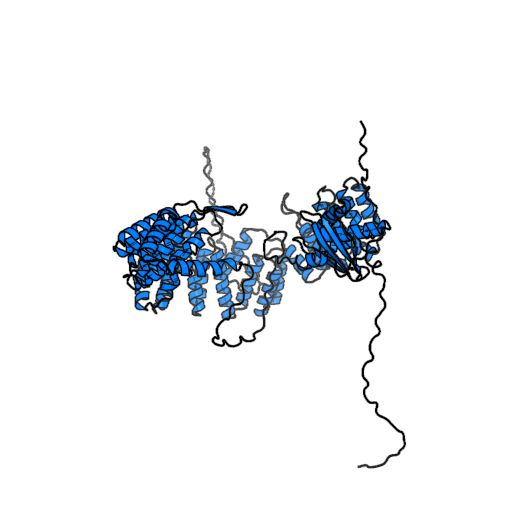RG A CA 1
ATOM 2378 C C . ARG A 1 310 ? -6.499 -11.427 25.251 1.00 94.56 310 ARG A C 1
ATOM 2380 O O . ARG A 1 310 ? -5.542 -11.989 24.733 1.00 94.56 310 ARG A O 1
ATOM 2387 N N . GLN A 1 311 ? -7.718 -11.978 25.276 1.00 94.75 311 GLN A N 1
ATOM 2388 C CA . GLN A 1 311 ? -7.997 -13.282 24.657 1.00 94.75 311 GLN A CA 1
ATOM 2389 C C . GLN A 1 311 ? -7.809 -13.261 23.131 1.00 94.75 311 GLN A C 1
ATOM 2391 O O . GLN A 1 311 ? -7.277 -14.224 22.592 1.00 94.75 311 GLN A O 1
ATOM 2396 N N . VAL A 1 312 ? -8.196 -12.184 22.438 1.00 92.81 312 VAL A N 1
ATOM 2397 C CA . VAL A 1 312 ? -7.958 -12.027 20.989 1.00 92.81 312 VAL A CA 1
ATOM 2398 C C . VAL A 1 312 ? -6.455 -12.033 20.686 1.00 92.81 312 VAL A C 1
ATOM 2400 O O . VAL A 1 312 ? -6.018 -12.797 19.829 1.00 92.81 312 VAL A O 1
ATOM 2403 N N . GLY A 1 313 ? -5.646 -11.278 21.436 1.00 89.69 313 GLY A N 1
ATOM 2404 C CA . GLY A 1 313 ? -4.183 -11.265 21.287 1.00 89.69 313 GLY A CA 1
ATOM 2405 C C . GLY A 1 313 ? -3.472 -12.575 21.661 1.00 89.69 313 GLY A C 1
ATOM 2406 O O . GLY A 1 313 ? -2.343 -12.804 21.233 1.00 89.69 313 GLY A O 1
ATOM 2407 N N . GLU A 1 314 ? -4.124 -13.439 22.443 1.00 91.62 314 GLU A N 1
ATOM 2408 C CA . GLU A 1 314 ? -3.660 -14.791 22.790 1.00 91.62 314 GLU A CA 1
ATOM 2409 C C . GLU A 1 314 ? -4.243 -15.891 21.873 1.00 91.62 314 GLU A C 1
ATOM 2411 O O . GLU A 1 314 ? -3.867 -17.055 22.011 1.00 91.62 314 GLU A O 1
ATOM 2416 N N . SER A 1 315 ? -5.160 -15.557 20.957 1.00 89.88 315 SER A N 1
ATOM 2417 C CA . SER A 1 315 ? -5.895 -16.545 20.155 1.00 89.88 315 SER A CA 1
ATOM 2418 C C . SER A 1 315 ? -5.082 -17.127 18.994 1.00 89.88 315 SER A C 1
ATOM 2420 O O . SER A 1 315 ? -4.138 -16.526 18.474 1.00 89.88 315 SER A O 1
ATOM 2422 N N . HIS A 1 316 ? -5.459 -18.337 18.585 1.00 88.62 316 HIS A N 1
ATOM 2423 C CA . HIS A 1 316 ? -4.927 -19.056 17.426 1.00 88.62 316 HIS A CA 1
ATOM 2424 C C . HIS A 1 316 ? -6.078 -19.462 16.488 1.00 88.62 316 HIS A C 1
ATOM 2426 O O . HIS A 1 316 ? -6.237 -20.635 16.146 1.00 88.62 316 HIS A O 1
ATOM 2432 N N . ASP A 1 317 ? -6.922 -18.488 16.142 1.00 86.75 317 ASP A N 1
ATOM 2433 C CA . ASP A 1 317 ? -7.988 -18.575 15.136 1.00 86.75 317 ASP A CA 1
ATOM 2434 C C . ASP A 1 317 ? -7.823 -17.473 14.068 1.00 86.75 317 ASP A C 1
ATOM 2436 O O . ASP A 1 317 ? -6.936 -16.628 14.186 1.00 86.75 317 ASP A O 1
ATOM 2440 N N . GLU A 1 318 ? -8.627 -17.498 13.003 1.00 83.75 318 GLU A N 1
ATOM 2441 C CA . GLU A 1 318 ? -8.511 -16.577 11.855 1.00 83.75 318 GLU A CA 1
ATOM 2442 C C . GLU A 1 318 ? -9.374 -15.308 12.066 1.00 83.75 318 GLU A C 1
ATOM 2444 O O . GLU A 1 318 ? -9.805 -14.646 11.118 1.00 83.75 318 GLU A O 1
ATOM 2449 N N . GLY A 1 319 ? -9.655 -14.962 13.330 1.00 86.88 319 GLY A N 1
ATOM 2450 C CA . GLY A 1 319 ? -10.459 -13.810 13.741 1.00 86.88 319 GLY A CA 1
ATOM 2451 C C . GLY A 1 319 ? -11.857 -14.162 14.259 1.00 86.88 319 GLY A C 1
ATOM 2452 O O . GLY A 1 319 ? -12.612 -13.257 14.637 1.00 86.88 319 GLY A O 1
ATOM 2453 N N . GLU A 1 320 ? -12.234 -15.442 14.328 1.00 90.12 320 GLU A N 1
ATOM 2454 C CA . GLU A 1 320 ? -13.513 -15.875 14.892 1.00 90.12 320 GLU A CA 1
ATOM 2455 C C . GLU A 1 320 ? -13.729 -15.408 16.337 1.00 90.12 320 GLU A C 1
ATOM 2457 O O . GLU A 1 320 ? -14.859 -15.043 16.680 1.00 90.12 320 GLU A O 1
ATOM 2462 N N . THR A 1 321 ? -12.687 -15.360 17.176 1.00 91.31 321 THR A N 1
ATOM 2463 C CA . THR A 1 321 ? -12.819 -14.870 18.561 1.00 91.31 321 THR A CA 1
ATOM 2464 C C . THR A 1 321 ? -13.064 -13.363 18.613 1.00 91.31 321 THR A C 1
ATOM 2466 O O . THR A 1 321 ? -13.949 -12.921 19.352 1.00 91.31 321 THR A O 1
ATOM 2469 N N . SER A 1 322 ? -12.386 -12.577 17.769 1.00 92.62 322 SER A N 1
ATOM 2470 C CA . SER A 1 322 ? -12.664 -11.140 17.595 1.00 92.62 322 SER A CA 1
ATOM 2471 C C . SER A 1 322 ? -14.118 -10.916 17.153 1.00 92.62 322 SER A C 1
ATOM 2473 O O . SER A 1 322 ? -14.877 -10.178 17.789 1.00 92.62 322 SER A O 1
ATOM 2475 N N . LEU A 1 323 ? -14.568 -11.665 16.141 1.00 91.31 323 LEU A N 1
ATOM 2476 C CA . LEU A 1 323 ? -15.932 -11.605 15.617 1.00 91.31 323 LEU A CA 1
ATOM 2477 C C . LEU A 1 323 ? -16.990 -12.151 16.598 1.00 91.31 323 LEU A C 1
ATOM 2479 O O . LEU A 1 323 ? -18.174 -11.827 16.475 1.00 91.31 323 LEU A O 1
ATOM 2483 N N . ALA A 1 324 ? -16.634 -13.010 17.554 1.00 92.62 324 ALA A N 1
ATOM 2484 C CA . ALA A 1 324 ? -17.527 -13.464 18.623 1.00 92.62 324 ALA A CA 1
ATOM 2485 C C . ALA A 1 324 ? -17.664 -12.408 19.733 1.00 92.62 324 ALA A C 1
ATOM 2487 O O . ALA A 1 324 ? -18.781 -12.125 20.178 1.00 92.62 324 ALA A O 1
ATOM 2488 N N . LEU A 1 325 ? -16.544 -11.795 20.119 1.00 94.94 325 LEU A N 1
ATOM 2489 C CA . LEU A 1 325 ? -16.441 -10.750 21.133 1.00 94.94 325 LEU A CA 1
ATOM 2490 C C . LEU A 1 325 ? -17.134 -9.443 20.701 1.00 94.94 325 LEU A C 1
ATOM 2492 O O . LEU A 1 325 ? -17.939 -8.903 21.466 1.00 94.94 325 LEU A O 1
ATOM 2496 N N . SER A 1 326 ? -16.899 -8.970 19.470 1.00 95.12 326 SER A N 1
ATOM 2497 C CA . SER A 1 326 ? -17.423 -7.693 18.940 1.00 95.12 326 SER A CA 1
ATOM 2498 C C . SER A 1 326 ? -18.944 -7.560 19.079 1.00 95.12 326 SER A C 1
ATOM 2500 O O . SER A 1 326 ? -19.469 -6.517 19.476 1.00 95.12 326 SER A O 1
ATOM 2502 N N . LYS A 1 327 ? -19.670 -8.670 18.888 1.00 94.50 327 LYS A N 1
ATOM 2503 C CA . LYS A 1 327 ? -21.134 -8.781 19.032 1.00 94.50 327 LYS A CA 1
ATOM 2504 C C . LYS A 1 327 ? -21.653 -8.372 20.419 1.00 94.50 327 LYS A C 1
ATOM 2506 O O . LYS A 1 327 ? -22.848 -8.090 20.544 1.00 94.50 327 LYS A O 1
ATOM 2511 N N . CYS A 1 328 ? -20.809 -8.327 21.452 1.00 95.88 328 CYS A N 1
ATOM 2512 C CA . CYS A 1 328 ? -21.175 -7.848 22.785 1.00 95.88 328 CYS A CA 1
ATOM 2513 C C . CYS A 1 328 ? -21.185 -6.316 22.921 1.00 95.88 328 CYS A C 1
ATOM 2515 O O . CYS A 1 328 ? -21.921 -5.788 23.755 1.00 95.88 328 CYS A O 1
ATOM 2517 N N . PHE A 1 329 ? -20.419 -5.569 22.128 1.00 96.62 329 PHE A N 1
ATOM 2518 C CA . PHE A 1 329 ? -20.258 -4.128 22.353 1.00 96.62 329 PHE A CA 1
ATOM 2519 C C . PHE A 1 329 ? -21.442 -3.238 21.927 1.00 96.62 329 PHE A C 1
ATOM 2521 O O . PHE A 1 329 ? -21.705 -2.264 22.637 1.00 96.62 329 PHE A O 1
ATOM 2528 N N . PRO A 1 330 ? -22.272 -3.573 20.915 1.00 96.19 330 PRO A N 1
ATOM 2529 C CA . PRO A 1 330 ? -23.479 -2.800 20.590 1.00 96.19 330 PRO A CA 1
ATOM 2530 C C . PRO A 1 330 ? -24.530 -2.699 21.713 1.00 96.19 330 PRO A C 1
ATOM 2532 O O . PRO A 1 330 ? -25.421 -1.846 21.648 1.00 96.19 330 PRO A O 1
ATOM 2535 N N . VAL A 1 331 ? -24.458 -3.552 22.747 1.00 96.12 331 VAL A N 1
ATOM 2536 C CA . VAL A 1 331 ? -25.225 -3.369 23.992 1.00 96.12 331 VAL A CA 1
ATOM 2537 C C . VAL A 1 331 ? -24.464 -2.529 25.021 1.00 96.12 331 VAL A C 1
ATOM 2539 O O . VAL A 1 331 ? -25.081 -1.663 25.637 1.00 96.12 331 VAL A O 1
ATOM 2542 N N . VAL A 1 332 ? -23.145 -2.701 25.160 1.00 96.94 332 VAL A N 1
ATOM 2543 C CA . VAL A 1 332 ? -22.307 -1.871 26.046 1.00 96.94 332 VAL A CA 1
ATOM 2544 C C . VAL A 1 332 ? -22.418 -0.389 25.677 1.00 96.94 332 VAL A C 1
ATOM 2546 O O . VAL A 1 332 ? -22.792 0.414 26.524 1.00 96.94 332 VAL A O 1
ATOM 2549 N N . PHE A 1 333 ? -22.221 -0.007 24.413 1.00 96.62 333 PHE A N 1
ATOM 2550 C CA . PHE A 1 333 ? -22.313 1.404 24.000 1.00 96.62 333 PHE A CA 1
ATOM 2551 C C . PHE A 1 333 ? -23.748 1.962 24.031 1.00 96.62 333 PHE A C 1
ATOM 2553 O O . PHE A 1 333 ? -23.963 3.154 24.261 1.00 96.62 333 PHE A O 1
ATOM 2560 N N . ARG A 1 334 ? -24.767 1.096 23.947 1.00 96.00 334 ARG A N 1
ATOM 2561 C CA . ARG A 1 334 ? -26.162 1.469 24.247 1.00 96.00 334 ARG A CA 1
ATOM 2562 C C . ARG A 1 334 ? -26.419 1.671 25.748 1.00 96.00 334 ARG A C 1
ATOM 2564 O O . ARG A 1 334 ? -27.352 2.385 26.107 1.00 96.00 334 ARG A O 1
ATOM 2571 N N . ALA A 1 335 ? -25.618 1.064 26.621 1.00 96.75 335 ALA A N 1
ATOM 2572 C CA . ALA A 1 335 ? -25.607 1.393 28.041 1.00 96.75 335 ALA A CA 1
ATOM 2573 C C . ALA A 1 335 ? -24.869 2.707 28.297 1.00 96.75 335 ALA A C 1
ATOM 2575 O O . ALA A 1 335 ? -25.379 3.532 29.045 1.00 96.75 335 ALA A O 1
ATOM 2576 N N . VAL A 1 336 ? -23.760 2.976 27.596 1.00 96.44 336 VAL A N 1
ATOM 2577 C CA . VAL A 1 336 ? -23.060 4.271 27.673 1.00 96.44 336 VAL A CA 1
ATOM 2578 C C . VAL A 1 336 ? -24.018 5.423 27.365 1.00 96.44 336 VAL A C 1
ATOM 2580 O O . VAL A 1 336 ? -24.140 6.321 28.191 1.00 96.44 336 VAL A O 1
ATOM 2583 N N . THR A 1 337 ? -24.809 5.366 26.287 1.00 95.06 337 THR A N 1
ATOM 2584 C CA . THR A 1 337 ? -25.814 6.415 25.976 1.00 95.06 337 THR A CA 1
ATOM 2585 C C . THR A 1 337 ? -26.970 6.550 26.983 1.00 95.06 337 THR A C 1
ATOM 2587 O O . THR A 1 337 ? -27.767 7.480 26.869 1.00 95.06 337 THR A O 1
ATOM 2590 N N . ARG A 1 338 ? -27.081 5.655 27.975 1.00 94.88 338 ARG A N 1
ATOM 2591 C CA . ARG A 1 338 ? -28.114 5.657 29.032 1.00 94.88 338 ARG A CA 1
ATOM 2592 C C . ARG A 1 338 ? -27.550 5.771 30.456 1.00 94.88 338 ARG A C 1
ATOM 2594 O O . ARG A 1 338 ? -28.329 5.872 31.397 1.00 94.88 338 ARG A O 1
ATOM 2601 N N . SER A 1 339 ? -26.227 5.728 30.596 1.00 95.88 339 SER A N 1
ATOM 2602 C CA . SER A 1 339 ? -25.494 5.793 31.865 1.00 95.88 339 SER A CA 1
ATOM 2603 C C . SER A 1 339 ? -25.578 7.171 32.530 1.00 95.88 339 SER A C 1
ATOM 2605 O O . SER A 1 339 ? -25.836 8.180 31.862 1.00 95.88 339 SER A O 1
ATOM 2607 N N . SER A 1 340 ? -25.310 7.220 33.837 1.00 95.81 340 SER A N 1
ATOM 2608 C CA . SER A 1 340 ? -25.223 8.454 34.633 1.00 95.81 340 SER A CA 1
ATOM 2609 C C . SER A 1 340 ? -23.983 9.309 34.326 1.00 95.81 340 SER A C 1
ATOM 2611 O O . SER A 1 340 ? -23.899 10.449 34.785 1.00 95.81 340 SER A O 1
ATOM 2613 N N . LEU A 1 341 ? -23.050 8.789 33.518 1.00 94.81 341 LEU A N 1
ATOM 2614 C CA . LEU A 1 341 ? -21.872 9.501 33.017 1.00 94.81 341 LEU A CA 1
ATOM 2615 C C . LEU A 1 341 ? -22.250 10.834 32.344 1.00 94.81 341 LEU A C 1
ATOM 2617 O O . LEU A 1 341 ? -23.237 10.915 31.605 1.00 94.81 341 LEU A O 1
ATOM 2621 N N . SER A 1 342 ? -21.430 11.871 32.542 1.00 95.00 342 SER A N 1
ATOM 2622 C CA . SER A 1 342 ? -21.600 13.145 31.833 1.00 95.00 342 SER A CA 1
ATOM 2623 C C . SER A 1 342 ? -21.307 12.997 30.330 1.00 95.00 342 SER A C 1
ATOM 2625 O O . SER A 1 342 ? -20.736 11.997 29.893 1.00 95.00 342 SER A O 1
ATOM 2627 N N . GLY A 1 343 ? -21.695 13.978 29.507 1.00 93.69 343 GLY A N 1
ATOM 2628 C CA . GLY A 1 343 ? -21.382 13.967 28.071 1.00 93.69 343 GLY A CA 1
ATOM 2629 C C . GLY A 1 343 ? -19.886 13.764 27.769 1.00 93.69 343 GLY A C 1
ATOM 2630 O O . GLY A 1 343 ? -19.569 12.814 27.047 1.00 93.69 343 GLY A O 1
ATOM 2631 N N . PRO A 1 344 ? -18.962 14.525 28.393 1.00 95.25 344 PRO A N 1
ATOM 2632 C CA . PRO A 1 344 ? -17.521 14.313 28.249 1.00 95.25 344 PRO A CA 1
ATOM 2633 C C . PRO A 1 344 ? -17.065 12.926 28.707 1.00 95.25 344 PRO A C 1
ATOM 2635 O O . PRO A 1 344 ? -16.231 12.312 28.051 1.00 95.25 344 PRO A O 1
ATOM 2638 N N . ASP A 1 345 ? -17.614 12.397 29.807 1.00 95.62 345 ASP A N 1
ATOM 2639 C CA . ASP A 1 345 ? -17.224 11.073 30.319 1.00 95.62 345 ASP A CA 1
ATOM 2640 C C . ASP A 1 345 ? -17.682 9.935 29.392 1.00 95.62 345 ASP A C 1
ATOM 2642 O O . ASP A 1 345 ? -17.019 8.902 29.309 1.00 95.62 345 ASP A O 1
ATOM 2646 N N . ARG A 1 346 ? -18.800 10.116 28.673 1.00 96.00 346 ARG A N 1
ATOM 2647 C CA . ARG A 1 346 ? -19.278 9.168 27.652 1.00 96.00 346 ARG A CA 1
ATOM 2648 C C . ARG A 1 346 ? -18.402 9.196 26.404 1.00 96.00 346 ARG A C 1
ATOM 2650 O O . ARG A 1 346 ? -18.006 8.130 25.940 1.00 96.00 346 ARG A O 1
ATOM 2657 N N . LEU A 1 347 ? -18.054 10.389 25.915 1.00 96.69 347 LEU A N 1
ATOM 2658 C CA . LEU A 1 347 ? -17.106 10.561 24.808 1.00 96.69 347 LEU A CA 1
ATOM 2659 C C . LEU A 1 347 ? -15.747 9.937 25.149 1.00 96.69 347 LEU A C 1
ATOM 2661 O O . LEU A 1 347 ? -15.262 9.085 24.410 1.00 96.69 347 LEU A O 1
ATOM 2665 N N . LEU A 1 348 ? -15.179 10.277 26.308 1.00 96.38 348 LEU A N 1
ATOM 2666 C CA . LEU A 1 348 ? -13.902 9.725 26.764 1.00 96.38 348 LEU A CA 1
ATOM 2667 C C . LEU A 1 348 ? -13.967 8.217 27.006 1.00 96.38 348 LEU A C 1
ATOM 2669 O O . LEU A 1 348 ? -13.005 7.534 26.696 1.00 96.38 348 LEU A O 1
ATOM 2673 N N . MET A 1 349 ? -15.086 7.662 27.485 1.00 94.62 349 MET A N 1
ATOM 2674 C CA . MET A 1 349 ? -15.234 6.206 27.593 1.00 94.62 349 MET A CA 1
ATOM 2675 C C . MET A 1 349 ? -15.145 5.512 26.227 1.00 94.62 349 MET A C 1
ATOM 2677 O O . MET A 1 349 ? -14.514 4.461 26.137 1.00 94.62 349 MET A O 1
ATOM 2681 N N . ALA A 1 350 ? -15.736 6.091 25.177 1.00 95.31 350 ALA A N 1
ATOM 2682 C CA . ALA A 1 350 ? -15.640 5.550 23.823 1.00 95.31 350 ALA A CA 1
ATOM 2683 C C . ALA A 1 350 ? -14.243 5.743 23.212 1.00 95.31 350 ALA A C 1
ATOM 2685 O O . ALA A 1 350 ? -13.718 4.810 22.612 1.00 95.31 350 ALA A O 1
ATOM 2686 N N . ILE A 1 351 ? -13.614 6.903 23.421 1.00 95.31 351 ILE A N 1
ATOM 2687 C CA . ILE A 1 351 ? -12.242 7.183 22.966 1.00 95.31 351 ILE A CA 1
ATOM 2688 C C . ILE A 1 351 ? -11.232 6.262 23.663 1.00 95.31 351 ILE A C 1
ATOM 2690 O O . ILE A 1 351 ? -10.410 5.650 22.990 1.00 95.31 351 ILE A O 1
ATOM 2694 N N . ASP A 1 352 ? -11.329 6.099 24.987 1.00 94.00 352 ASP A N 1
ATOM 2695 C CA . ASP A 1 352 ? -10.499 5.174 25.770 1.00 94.00 352 ASP A CA 1
ATOM 2696 C C . ASP A 1 352 ? -10.653 3.735 25.265 1.00 94.00 352 ASP A C 1
ATOM 2698 O O . ASP A 1 352 ? -9.664 3.024 25.130 1.00 94.00 352 ASP A O 1
ATOM 2702 N N . ALA A 1 353 ? -11.883 3.319 24.943 1.00 94.12 353 ALA A N 1
ATOM 2703 C CA . ALA A 1 353 ? -12.152 1.985 24.424 1.00 94.12 353 ALA A CA 1
ATOM 2704 C C . ALA A 1 353 ? -11.537 1.758 23.030 1.00 94.12 353 ALA A C 1
ATOM 2706 O O . ALA A 1 353 ? -10.958 0.702 22.800 1.00 94.12 353 ALA A O 1
ATOM 2707 N N . VAL A 1 354 ? -11.602 2.743 22.121 1.00 92.94 354 VAL A N 1
ATOM 2708 C CA . VAL A 1 354 ? -10.906 2.659 20.820 1.00 92.94 354 VAL A CA 1
ATOM 2709 C C . VAL A 1 354 ? -9.387 2.678 20.999 1.00 92.94 354 VAL A C 1
ATOM 2711 O O . VAL A 1 354 ? -8.692 1.973 20.282 1.00 92.94 354 VAL A O 1
ATOM 2714 N N . LEU A 1 355 ? -8.853 3.462 21.939 1.00 90.62 355 LEU A N 1
ATOM 2715 C CA . LEU A 1 355 ? -7.413 3.503 22.224 1.00 90.62 355 LEU A CA 1
ATOM 2716 C C . LEU A 1 355 ? -6.881 2.192 22.831 1.00 90.62 355 LEU A C 1
ATOM 2718 O O . LEU A 1 355 ? -5.704 1.893 22.652 1.00 90.62 355 LEU A O 1
ATOM 2722 N N . GLU A 1 356 ? -7.722 1.431 23.536 1.00 90.62 356 GLU A N 1
ATOM 2723 C CA . GLU A 1 356 ? -7.406 0.092 24.055 1.00 90.62 356 GLU A CA 1
ATOM 2724 C C . GLU A 1 356 ? -7.520 -0.998 22.967 1.00 90.62 356 GLU A C 1
ATOM 2726 O O . GLU A 1 356 ? -6.809 -2.000 23.021 1.00 90.62 356 GLU A O 1
ATOM 2731 N N . ASP A 1 357 ? -8.381 -0.799 21.962 1.00 90.25 357 ASP A N 1
ATOM 2732 C CA . ASP A 1 357 ? -8.603 -1.729 20.851 1.00 90.25 357 ASP A CA 1
ATOM 2733 C C . ASP A 1 357 ? -7.574 -1.549 19.716 1.00 90.25 357 ASP A C 1
ATOM 2735 O O . ASP A 1 357 ? -7.669 -0.648 18.878 1.00 90.25 357 ASP A O 1
ATOM 2739 N N . ASP A 1 358 ? -6.587 -2.446 19.686 1.00 83.00 358 ASP A N 1
ATOM 2740 C CA . ASP A 1 358 ? -5.628 -2.620 18.584 1.00 83.00 358 ASP A CA 1
ATOM 2741 C C . ASP A 1 358 ? -6.087 -3.678 17.544 1.00 83.00 358 ASP A C 1
ATOM 2743 O O . ASP A 1 358 ? -5.335 -3.999 16.624 1.00 83.00 358 ASP A O 1
ATOM 2747 N N . TYR A 1 359 ? -7.305 -4.232 17.668 1.00 85.38 359 TYR A N 1
ATOM 2748 C CA . TYR A 1 359 ? -7.789 -5.387 16.889 1.00 85.38 359 TYR A CA 1
ATOM 2749 C C . TYR A 1 359 ? -9.052 -5.120 16.041 1.00 85.38 359 TYR A C 1
ATOM 2751 O O . TYR A 1 359 ? -9.491 -6.020 15.323 1.00 85.38 359 TYR A O 1
ATOM 2759 N N . GLY A 1 360 ? -9.651 -3.925 16.110 1.00 85.88 360 GLY A N 1
ATOM 2760 C CA . GLY A 1 360 ? -10.858 -3.563 15.344 1.00 85.88 360 GLY A CA 1
ATOM 2761 C C . GLY A 1 360 ? -12.136 -4.269 15.822 1.00 85.88 360 GLY A C 1
ATOM 2762 O O . GLY A 1 360 ? -13.083 -4.471 15.061 1.00 85.88 360 GLY A O 1
ATOM 2763 N N . VAL A 1 361 ? -12.173 -4.681 17.092 1.00 90.44 361 VAL A N 1
ATOM 2764 C CA . VAL A 1 361 ? -13.327 -5.329 17.739 1.00 90.44 361 VAL A CA 1
ATOM 2765 C C . VAL A 1 361 ? -14.507 -4.356 17.900 1.00 90.44 361 VAL A C 1
ATOM 2767 O O . VAL A 1 361 ? -15.661 -4.791 18.004 1.00 90.44 361 VAL A O 1
ATOM 2770 N N . LEU A 1 362 ? -14.238 -3.049 17.951 1.00 90.38 362 LEU A N 1
ATOM 2771 C CA . LEU A 1 362 ? -15.193 -2.016 18.351 1.00 90.38 362 LEU A CA 1
ATOM 2772 C C . LEU A 1 362 ? -15.812 -1.176 17.227 1.00 90.38 362 LEU A C 1
ATOM 2774 O O . LEU A 1 362 ? -16.799 -0.492 17.512 1.00 90.38 362 LEU A O 1
ATOM 2778 N N . ASP A 1 363 ? -15.285 -1.219 16.002 1.00 74.00 363 ASP A N 1
ATOM 2779 C CA . ASP A 1 363 ? -15.507 -0.219 14.939 1.00 74.00 363 ASP A CA 1
ATOM 2780 C C . ASP A 1 363 ? -16.972 0.231 14.751 1.00 74.00 363 ASP A C 1
ATOM 2782 O O . ASP A 1 363 ? -17.271 1.424 14.814 1.00 74.00 363 ASP A O 1
ATOM 2786 N N . GLU A 1 364 ? -17.925 -0.697 14.589 1.00 79.31 364 GLU A N 1
ATOM 2787 C CA . GLU A 1 364 ? -19.352 -0.346 14.434 1.00 79.31 364 GLU A CA 1
ATOM 2788 C C . GLU A 1 364 ? -20.043 0.080 15.746 1.00 79.31 364 GLU A C 1
ATOM 2790 O O . GLU A 1 364 ? -21.085 0.741 15.733 1.00 79.31 364 GLU A O 1
ATOM 2795 N N . ALA A 1 365 ? -19.525 -0.345 16.901 1.00 89.31 365 ALA A N 1
ATOM 2796 C CA . ALA A 1 365 ? -20.211 -0.218 18.184 1.00 89.31 365 ALA A CA 1
ATOM 2797 C C . ALA A 1 365 ? -20.004 1.156 18.841 1.00 89.31 365 ALA A C 1
ATOM 2799 O O . ALA A 1 365 ? -20.929 1.675 19.475 1.00 89.31 365 ALA A O 1
ATOM 2800 N N . VAL A 1 366 ? -18.821 1.755 18.677 1.00 92.06 366 VAL A N 1
ATOM 2801 C CA . VAL A 1 366 ? -18.453 3.051 19.283 1.00 92.06 366 VAL A CA 1
ATOM 2802 C C . VAL A 1 366 ? -19.179 4.243 18.652 1.00 92.06 366 VAL A C 1
ATOM 2804 O O . VAL A 1 366 ? -19.477 5.216 19.351 1.00 92.06 366 VAL A O 1
ATOM 2807 N N . GLY A 1 367 ? -19.575 4.139 17.377 1.00 90.25 367 GLY A N 1
ATOM 2808 C CA . GLY A 1 367 ? -20.367 5.159 16.673 1.00 90.25 367 GLY A CA 1
ATOM 2809 C C . GLY A 1 367 ? -21.702 5.488 17.357 1.00 90.25 367 GLY A C 1
ATOM 2810 O O . GLY A 1 367 ? -22.180 6.617 17.288 1.00 90.25 367 GLY A O 1
ATOM 2811 N N . LEU A 1 368 ? -22.264 4.562 18.150 1.00 91.19 368 LEU A N 1
ATOM 2812 C CA . LEU A 1 368 ? -23.450 4.821 18.985 1.00 91.19 368 LEU A CA 1
ATOM 2813 C C . LEU A 1 368 ? -23.260 5.964 20.003 1.00 91.19 368 LEU A C 1
ATOM 2815 O O . LEU A 1 368 ? -24.255 6.503 20.488 1.00 91.19 368 LEU A O 1
ATOM 2819 N N . VAL A 1 369 ? -22.014 6.299 20.351 1.00 93.25 369 VAL A N 1
ATOM 2820 C CA . VAL A 1 369 ? -21.651 7.401 21.255 1.00 93.25 369 VAL A CA 1
ATOM 2821 C C . VAL A 1 369 ? -20.952 8.530 20.497 1.00 93.25 369 VAL A C 1
ATOM 2823 O O . VAL A 1 369 ? -21.278 9.693 20.727 1.00 93.25 369 VAL A O 1
ATOM 2826 N N . LEU A 1 370 ? -20.026 8.198 19.593 1.00 92.56 370 LEU A N 1
ATOM 2827 C CA . LEU A 1 370 ? -19.191 9.173 18.882 1.00 92.56 370 LEU A CA 1
ATOM 2828 C C . LEU A 1 370 ? -19.975 9.948 17.808 1.00 92.56 370 LEU A C 1
ATOM 2830 O O . LEU A 1 370 ? -19.919 11.175 17.791 1.00 92.56 370 LEU A O 1
ATOM 2834 N N . ASP A 1 371 ? -20.800 9.265 17.007 1.00 90.44 371 ASP A N 1
ATOM 2835 C CA . ASP A 1 371 ? -21.760 9.891 16.077 1.00 90.44 371 ASP A CA 1
ATOM 2836 C C . ASP A 1 371 ? -23.079 10.287 16.781 1.00 90.44 371 ASP A C 1
ATOM 2838 O O . ASP A 1 371 ? -24.075 10.654 16.148 1.00 90.44 371 ASP A O 1
ATOM 2842 N N . GLY A 1 372 ? -23.114 10.158 18.111 1.00 86.06 372 GLY A N 1
ATOM 2843 C CA . GLY A 1 372 ? -24.273 10.425 18.949 1.00 86.06 372 GLY A CA 1
ATOM 2844 C C . GLY A 1 372 ? -24.569 11.920 19.146 1.00 86.06 372 GLY A C 1
ATOM 2845 O O . GLY A 1 372 ? -23.771 12.790 18.792 1.00 86.06 372 GLY A O 1
ATOM 2846 N N . PRO A 1 373 ? -25.729 12.254 19.742 1.00 82.12 373 PRO A N 1
ATOM 2847 C CA . PRO A 1 373 ? -26.110 13.632 20.042 1.00 82.12 373 PRO A CA 1
ATOM 2848 C C . PRO A 1 373 ? -25.309 14.194 21.234 1.00 82.12 373 PRO A C 1
ATOM 2850 O O . PRO A 1 373 ? -25.812 14.260 22.356 1.00 82.12 373 PRO A O 1
ATOM 2853 N N . SER A 1 374 ? -24.076 14.617 20.963 1.00 88.94 374 SER A N 1
ATOM 2854 C CA . SER A 1 374 ? -23.157 15.286 21.896 1.00 88.94 374 SER A CA 1
ATOM 2855 C C . SER A 1 374 ? -23.024 16.773 21.547 1.00 88.94 374 SER A C 1
ATOM 2857 O O . SER A 1 374 ? -23.066 17.141 20.371 1.00 88.94 374 SER A O 1
ATOM 2859 N N . SER A 1 375 ? -22.876 17.651 22.542 1.00 92.94 375 SER A N 1
ATOM 2860 C CA . SER A 1 375 ? -22.713 19.092 22.310 1.00 92.94 375 SER A CA 1
ATOM 2861 C C . SER A 1 375 ? -21.255 19.483 22.040 1.00 92.94 375 SER A C 1
ATOM 2863 O O . SER A 1 375 ? -20.320 18.758 22.379 1.00 92.94 375 SER A O 1
ATOM 2865 N N . ALA A 1 376 ? -21.048 20.671 21.464 1.00 95.69 376 ALA A N 1
ATOM 2866 C CA . ALA A 1 376 ? -19.712 21.244 21.289 1.00 95.69 376 ALA A CA 1
ATOM 2867 C C . ALA A 1 376 ? -18.995 21.500 22.634 1.00 95.69 376 ALA A C 1
ATOM 2869 O O . ALA A 1 376 ? -17.771 21.440 22.695 1.00 95.69 376 ALA A O 1
ATOM 2870 N N . GLU A 1 377 ? -19.748 21.735 23.715 1.00 96.38 377 GLU A N 1
ATOM 2871 C CA . GLU A 1 377 ? -19.217 21.879 25.077 1.00 96.38 377 GLU A CA 1
ATOM 2872 C C . GLU A 1 377 ? -18.736 20.525 25.629 1.00 96.38 377 GLU A C 1
ATOM 2874 O O . GLU A 1 377 ? -17.627 20.442 26.158 1.00 96.38 377 GLU A O 1
ATOM 2879 N N . ASP A 1 378 ? -19.496 19.443 25.397 1.00 96.56 378 ASP A N 1
ATOM 2880 C CA . ASP A 1 378 ? -19.084 18.082 25.777 1.00 96.56 378 ASP A CA 1
ATOM 2881 C C . ASP A 1 378 ? -17.770 17.681 25.083 1.00 96.56 378 ASP A C 1
ATOM 2883 O O . ASP A 1 378 ? -16.848 17.163 25.717 1.00 96.56 378 ASP A O 1
ATOM 2887 N N . TRP A 1 379 ? -17.673 17.965 23.778 1.00 97.38 379 TRP A N 1
ATOM 2888 C CA . TRP A 1 379 ? -16.467 17.735 22.978 1.00 97.38 379 TRP A CA 1
ATOM 2889 C C . TRP A 1 379 ? -15.296 18.636 23.390 1.00 97.38 379 TRP A C 1
ATOM 2891 O O . TRP A 1 379 ? -14.158 18.175 23.377 1.00 97.38 379 TRP A O 1
ATOM 2901 N N . SER A 1 380 ? -15.550 19.883 23.808 1.00 97.25 380 SER A N 1
ATOM 2902 C CA . SER A 1 380 ? -14.507 20.782 24.322 1.00 97.25 380 SER A CA 1
ATOM 2903 C C . SER A 1 380 ? -13.878 20.203 25.587 1.00 97.25 380 SER A C 1
ATOM 2905 O O . SER A 1 380 ? -12.666 20.032 25.649 1.00 97.25 380 SER A O 1
ATOM 2907 N N . MET A 1 381 ? -14.703 19.814 26.563 1.00 97.00 381 MET A N 1
ATOM 2908 C CA . MET A 1 381 ? -14.222 19.208 27.807 1.00 97.00 381 MET A CA 1
ATOM 2909 C C . MET A 1 381 ? -13.522 17.859 27.577 1.00 97.00 381 MET A C 1
ATOM 2911 O O . MET A 1 381 ? -12.615 17.505 28.331 1.00 97.00 381 MET A O 1
ATOM 2915 N N . ALA A 1 382 ? -13.921 17.095 26.553 1.00 96.94 382 ALA A N 1
ATOM 2916 C CA . ALA A 1 382 ? -13.203 15.889 26.144 1.00 96.94 382 ALA A CA 1
ATOM 2917 C C . ALA A 1 382 ? -11.825 16.222 25.538 1.00 96.94 382 ALA A C 1
ATOM 2919 O O . ALA A 1 382 ? -10.844 15.577 25.903 1.00 96.94 382 ALA A O 1
ATOM 2920 N N . ALA A 1 383 ? -11.730 17.246 24.680 1.00 96.94 383 ALA A N 1
ATOM 2921 C CA . ALA A 1 383 ? -10.462 17.719 24.121 1.00 96.94 383 ALA A CA 1
ATOM 2922 C C . ALA A 1 383 ? -9.491 18.195 25.213 1.00 96.94 383 ALA A C 1
ATOM 2924 O O . ALA A 1 383 ? -8.338 17.773 25.223 1.00 96.94 383 ALA A O 1
ATOM 2925 N N . ASP A 1 384 ? -9.966 19.010 26.160 1.00 96.81 384 ASP A N 1
ATOM 2926 C CA . ASP A 1 384 ? -9.142 19.562 27.243 1.00 96.81 384 ASP A CA 1
ATOM 2927 C C . ASP A 1 384 ? -8.548 18.452 28.128 1.00 96.81 384 ASP A C 1
ATOM 2929 O O . ASP A 1 384 ? -7.350 18.438 28.391 1.00 96.81 384 ASP A O 1
ATOM 2933 N N . ARG A 1 385 ? -9.345 17.440 28.491 1.00 96.75 385 ARG A N 1
ATOM 2934 C CA . ARG A 1 385 ? -8.869 16.278 29.268 1.00 96.75 385 ARG A CA 1
ATOM 2935 C C . ARG A 1 385 ? -7.936 15.351 28.483 1.00 96.75 385 ARG A C 1
ATOM 2937 O O . ARG A 1 385 ? -7.125 14.645 29.079 1.00 96.75 385 ARG A O 1
ATOM 2944 N N . LEU A 1 386 ? -8.054 15.297 27.155 1.00 95.62 386 LEU A N 1
ATOM 2945 C CA . LEU A 1 386 ? -7.095 14.576 26.314 1.00 95.62 386 LEU A CA 1
ATOM 2946 C C . LEU A 1 386 ? -5.780 15.355 26.173 1.00 95.62 386 LEU A C 1
ATOM 2948 O O . LEU A 1 386 ? -4.724 14.730 26.165 1.00 95.62 386 LEU A O 1
ATOM 2952 N N . LEU A 1 387 ? -5.831 16.691 26.135 1.00 93.75 387 LEU A N 1
ATOM 2953 C CA . LEU A 1 387 ? -4.651 17.557 26.197 1.00 93.75 387 LEU A CA 1
ATOM 2954 C C . LEU A 1 387 ? -3.919 17.406 27.540 1.00 93.75 387 LEU A C 1
ATOM 2956 O O . LEU A 1 387 ? -2.717 17.168 27.524 1.00 93.75 387 LEU A O 1
ATOM 2960 N N . GLU A 1 388 ? -4.629 17.412 28.675 1.00 93.50 388 GLU A N 1
ATOM 2961 C CA . GLU A 1 388 ? -4.056 17.106 30.002 1.00 93.50 388 GLU A CA 1
ATOM 2962 C C . GLU A 1 388 ? -3.304 15.758 29.993 1.00 93.50 388 GLU A C 1
ATOM 2964 O O . GLU A 1 388 ? -2.138 15.684 30.374 1.00 93.50 388 GLU A O 1
ATOM 2969 N N . ARG A 1 389 ? -3.924 14.696 29.455 1.00 91.19 389 ARG A N 1
ATOM 2970 C CA . ARG A 1 389 ? -3.289 13.370 29.298 1.00 91.19 389 ARG A CA 1
ATOM 2971 C C . ARG A 1 389 ? -2.086 13.368 28.341 1.00 91.19 389 ARG A C 1
ATOM 2973 O O . ARG A 1 389 ? -1.191 12.540 28.501 1.00 91.19 389 ARG A O 1
ATOM 2980 N N . LEU A 1 390 ? -2.074 14.237 27.328 1.00 89.44 390 LEU A N 1
ATOM 2981 C CA . LEU A 1 390 ? -0.971 14.383 26.371 1.00 89.44 390 LEU A CA 1
ATOM 2982 C C . LEU A 1 390 ? 0.216 15.147 26.991 1.00 89.44 390 LEU A C 1
ATOM 2984 O O . LEU A 1 390 ? 1.369 14.866 26.647 1.00 89.44 390 LEU A O 1
ATOM 2988 N N . GLU A 1 391 ? -0.052 16.071 27.915 1.00 86.19 391 GLU A N 1
ATOM 2989 C CA . GLU A 1 391 ? 0.956 16.758 28.731 1.00 86.19 391 GLU A CA 1
ATOM 2990 C C . GLU A 1 391 ? 1.509 15.846 29.840 1.00 86.19 391 GLU A C 1
ATOM 2992 O O . GLU A 1 391 ? 2.723 15.771 29.990 1.00 86.19 391 GLU A O 1
ATOM 2997 N N . ASP A 1 392 ? 0.677 15.058 30.535 1.00 83.50 392 ASP A N 1
ATOM 2998 C CA . ASP A 1 392 ? 1.123 14.076 31.549 1.00 83.50 392 ASP A CA 1
ATOM 2999 C C . ASP A 1 392 ? 2.091 13.008 30.985 1.00 83.50 392 ASP A C 1
ATOM 3001 O O . ASP A 1 392 ? 2.892 12.423 31.717 1.00 83.50 392 ASP A O 1
ATOM 3005 N N . GLN A 1 393 ? 2.056 12.759 29.671 1.00 75.62 393 GLN A N 1
ATOM 3006 C CA . GLN A 1 393 ? 2.973 11.864 28.952 1.00 75.62 393 GLN A CA 1
ATOM 3007 C C . GLN A 1 393 ? 4.320 12.530 28.578 1.00 75.62 393 GLN A C 1
ATOM 3009 O O . GLN A 1 393 ? 4.886 12.221 27.526 1.00 75.62 393 GLN A O 1
ATOM 3014 N N . ASP A 1 394 ? 4.847 13.439 29.406 1.00 64.62 394 ASP A N 1
ATOM 3015 C CA . ASP A 1 394 ? 6.057 14.245 29.136 1.00 64.62 394 ASP A CA 1
ATOM 3016 C C . ASP A 1 394 ? 7.398 13.474 29.256 1.00 64.62 394 ASP A C 1
ATOM 3018 O O . ASP A 1 394 ? 8.402 13.977 29.772 1.00 64.62 394 ASP A O 1
ATOM 3022 N N . GLU A 1 395 ? 7.462 12.241 28.738 1.00 61.41 395 GLU A N 1
ATOM 3023 C CA . GLU A 1 395 ? 8.754 11.625 28.423 1.00 61.41 395 GLU A CA 1
ATOM 3024 C C . GLU A 1 395 ? 9.424 12.390 27.262 1.00 61.41 395 GLU A C 1
ATOM 3026 O O . GLU A 1 395 ? 8.772 12.677 26.252 1.00 61.41 395 GLU A O 1
ATOM 3031 N N . PRO A 1 396 ? 10.732 12.709 27.343 1.00 57.56 396 PRO A N 1
ATOM 3032 C CA . PRO A 1 396 ? 11.448 13.319 26.229 1.00 57.56 396 PRO A CA 1
ATOM 3033 C C . PRO A 1 396 ? 11.382 12.452 24.966 1.00 57.56 396 PRO A C 1
ATOM 3035 O O . PRO A 1 396 ? 11.493 11.227 25.043 1.00 57.56 396 PRO A O 1
ATOM 3038 N N . GLY A 1 397 ? 11.291 13.094 23.796 1.00 59.25 397 GLY A N 1
ATOM 3039 C CA . GLY A 1 397 ? 11.436 12.416 22.505 1.00 59.25 397 GLY A CA 1
ATOM 3040 C C . GLY A 1 397 ? 12.769 11.664 22.447 1.00 59.25 397 GLY A C 1
ATOM 3041 O O . GLY A 1 397 ? 13.832 12.287 22.402 1.00 59.25 397 GLY A O 1
ATOM 3042 N N . GLY A 1 398 ? 12.697 10.334 22.522 1.00 63.06 398 GLY A N 1
ATOM 3043 C CA . GLY A 1 398 ? 13.861 9.447 22.540 1.00 63.06 398 GLY A CA 1
ATOM 3044 C C . GLY A 1 398 ? 14.519 9.326 21.168 1.00 63.06 398 GLY A C 1
ATOM 3045 O O . GLY A 1 398 ? 14.070 9.906 20.180 1.00 63.06 398 GLY A O 1
ATOM 3046 N N . ASP A 1 399 ? 15.580 8.531 21.071 1.00 67.12 399 ASP A N 1
ATOM 3047 C CA . ASP A 1 399 ? 16.119 8.166 19.763 1.00 67.12 399 ASP A CA 1
ATOM 3048 C C . ASP A 1 399 ? 15.105 7.267 19.016 1.00 67.12 399 ASP A C 1
ATOM 3050 O O . ASP A 1 399 ? 14.688 6.255 19.580 1.00 67.12 399 ASP A O 1
ATOM 3054 N N . PRO A 1 400 ? 14.742 7.533 17.743 1.00 67.00 400 PRO A N 1
ATOM 3055 C CA . PRO A 1 400 ? 13.911 6.625 16.934 1.00 67.00 400 PRO A CA 1
ATOM 3056 C C . PRO A 1 400 ? 14.440 5.187 16.803 1.00 67.00 400 PRO A C 1
ATOM 3058 O O . PRO A 1 400 ? 13.719 4.297 16.361 1.00 67.00 400 PRO A O 1
ATOM 3061 N N . SER A 1 401 ? 15.700 4.955 17.181 1.00 69.31 401 SER A N 1
ATOM 3062 C CA . SER A 1 401 ? 16.349 3.641 17.253 1.00 69.31 401 SER A CA 1
ATOM 3063 C C . SER A 1 401 ? 16.147 2.921 18.601 1.00 69.31 401 SER A C 1
ATOM 3065 O O . SER A 1 401 ? 16.654 1.810 18.773 1.00 69.31 401 SER A O 1
ATOM 3067 N N . GLU A 1 402 ? 15.483 3.537 19.585 1.00 75.62 402 GLU A N 1
ATOM 3068 C CA . GLU A 1 402 ? 15.233 2.944 20.904 1.00 75.62 402 GLU A CA 1
ATOM 3069 C C . GLU A 1 402 ? 14.124 1.879 20.875 1.00 75.62 402 GLU A C 1
ATOM 3071 O O . GLU A 1 402 ? 13.052 2.102 20.300 1.00 75.62 402 GLU A O 1
ATOM 3076 N N . PRO A 1 403 ? 14.302 0.755 21.597 1.00 66.44 403 PRO A N 1
ATOM 3077 C CA . PRO A 1 403 ? 13.210 -0.163 21.891 1.00 66.44 403 PRO A CA 1
ATOM 3078 C C . PRO A 1 403 ? 12.021 0.570 22.528 1.00 66.44 403 PRO A C 1
ATOM 3080 O O . PRO A 1 403 ? 12.165 1.289 23.517 1.00 66.44 403 PRO A O 1
ATOM 3083 N N . GLY A 1 404 ? 10.835 0.378 21.954 1.00 70.06 404 GLY A N 1
ATOM 3084 C CA . GLY A 1 404 ? 9.598 0.993 22.434 1.00 70.06 404 GLY A CA 1
ATOM 3085 C C . GLY A 1 404 ? 9.313 2.410 21.924 1.00 70.06 404 GLY A C 1
ATOM 3086 O O . GLY A 1 404 ? 8.179 2.845 22.100 1.00 70.06 404 GLY A O 1
ATOM 3087 N N . HIS A 1 405 ? 10.243 3.101 21.240 1.00 75.44 405 HIS A N 1
ATOM 3088 C CA . HIS A 1 405 ? 9.959 4.423 20.650 1.00 75.44 405 HIS A CA 1
ATOM 3089 C C . HIS A 1 405 ? 8.715 4.369 19.754 1.00 75.44 405 HIS A C 1
ATOM 3091 O O . HIS A 1 405 ? 7.802 5.165 19.931 1.00 75.44 405 HIS A O 1
ATOM 3097 N N . PHE A 1 406 ? 8.642 3.388 18.845 1.00 76.31 406 PHE A N 1
ATOM 3098 C CA . PHE A 1 406 ? 7.494 3.202 17.951 1.00 76.31 406 PHE A CA 1
ATOM 3099 C C . PHE A 1 406 ? 6.155 3.127 18.704 1.00 76.31 406 PHE A C 1
ATOM 3101 O O . PHE A 1 406 ? 5.236 3.861 18.364 1.00 76.31 406 PHE A O 1
ATOM 3108 N N . HIS A 1 407 ? 6.057 2.312 19.762 1.00 76.56 407 HIS A N 1
ATOM 3109 C CA . HIS A 1 407 ? 4.821 2.187 20.545 1.00 76.56 407 HIS A CA 1
ATOM 3110 C C . HIS A 1 407 ? 4.475 3.478 21.306 1.00 76.56 407 HIS A C 1
ATOM 3112 O O . HIS A 1 407 ? 3.303 3.851 21.346 1.00 76.56 407 HIS A O 1
ATOM 3118 N N . ARG A 1 408 ? 5.474 4.190 21.860 1.00 79.56 408 ARG A N 1
ATOM 3119 C CA . ARG A 1 408 ? 5.258 5.494 22.517 1.00 79.56 408 ARG A CA 1
ATOM 3120 C C . ARG A 1 408 ? 4.735 6.534 21.520 1.00 79.56 408 ARG A C 1
ATOM 3122 O O . ARG A 1 408 ? 3.716 7.162 21.787 1.00 79.56 408 ARG A O 1
ATOM 3129 N N . SER A 1 409 ? 5.382 6.674 20.360 1.00 81.69 409 SER A N 1
ATOM 3130 C CA . SER A 1 409 ? 4.949 7.589 19.295 1.00 81.69 409 SER A CA 1
ATOM 3131 C C . SER A 1 409 ? 3.560 7.236 18.767 1.00 81.69 409 SER A C 1
ATOM 3133 O O . SER A 1 409 ? 2.709 8.111 18.704 1.00 81.69 409 SER A O 1
ATOM 3135 N N . TYR A 1 410 ? 3.300 5.959 18.471 1.00 82.50 410 TYR A N 1
ATOM 3136 C CA . TYR A 1 410 ? 2.018 5.483 17.944 1.00 82.50 410 TYR A CA 1
ATOM 3137 C C . TYR A 1 410 ? 0.847 5.773 18.896 1.00 82.50 410 TYR A C 1
ATOM 3139 O O . TYR A 1 410 ? -0.153 6.356 18.480 1.00 82.50 410 TYR A O 1
ATOM 3147 N N . GLY A 1 411 ? 0.983 5.447 20.188 1.00 84.38 411 GLY A N 1
ATOM 3148 C CA . GLY A 1 411 ? -0.046 5.760 21.187 1.00 84.38 411 GLY A CA 1
ATOM 3149 C C . GLY A 1 411 ? -0.273 7.268 21.352 1.00 84.38 411 GLY A C 1
ATOM 3150 O O . GLY A 1 411 ? -1.416 7.726 21.385 1.00 84.38 411 GLY A O 1
ATOM 3151 N N . ARG A 1 412 ? 0.812 8.053 21.381 1.00 88.94 412 ARG A N 1
ATOM 3152 C CA . ARG A 1 412 ? 0.765 9.519 21.485 1.00 88.94 412 ARG A CA 1
ATOM 3153 C C . ARG A 1 412 ? 0.131 10.174 20.252 1.00 88.94 412 ARG A C 1
ATOM 3155 O O . ARG A 1 412 ? -0.652 11.118 20.381 1.00 88.94 412 ARG A O 1
ATOM 3162 N N . ASP A 1 413 ? 0.402 9.641 19.064 1.00 89.31 413 ASP A N 1
ATOM 3163 C CA . ASP A 1 413 ? -0.202 10.097 17.817 1.00 89.31 413 ASP A CA 1
ATOM 3164 C C . ASP A 1 413 ? -1.699 9.755 17.755 1.00 89.31 413 ASP A C 1
ATOM 3166 O O . ASP A 1 413 ? -2.467 10.658 17.429 1.00 89.31 413 ASP A O 1
ATOM 3170 N N . ARG A 1 414 ? -2.137 8.550 18.167 1.00 90.56 414 ARG A N 1
ATOM 3171 C CA . ARG A 1 414 ? -3.576 8.200 18.270 1.00 90.56 414 ARG A CA 1
ATOM 3172 C C . ARG A 1 414 ? -4.333 9.120 19.236 1.00 90.56 414 ARG A C 1
ATOM 3174 O O . ARG A 1 414 ? -5.447 9.539 18.933 1.00 90.56 414 ARG A O 1
ATOM 3181 N N . ILE A 1 415 ? -3.739 9.466 20.383 1.00 92.44 415 ILE A N 1
ATOM 3182 C CA . ILE A 1 415 ? -4.319 10.453 21.317 1.00 92.44 415 ILE A CA 1
ATOM 3183 C C . ILE A 1 415 ? -4.430 11.826 20.642 1.00 92.44 415 ILE A C 1
ATOM 3185 O O . ILE A 1 415 ? -5.457 12.492 20.763 1.00 92.44 415 ILE A O 1
ATOM 3189 N N . THR A 1 416 ? -3.408 12.231 19.887 1.00 93.81 416 THR A N 1
ATOM 3190 C CA . THR A 1 416 ? -3.384 13.510 19.162 1.00 93.81 416 THR A CA 1
ATOM 3191 C C . THR A 1 416 ? -4.434 13.577 18.045 1.00 93.81 416 THR A C 1
ATOM 3193 O O . THR A 1 416 ? -5.025 14.636 17.834 1.00 93.81 416 THR A O 1
ATOM 3196 N N . ASP A 1 417 ? -4.738 12.461 17.380 1.00 93.25 417 ASP A N 1
ATOM 3197 C CA . ASP A 1 417 ? -5.828 12.387 16.399 1.00 93.25 417 ASP A CA 1
ATOM 3198 C C . ASP A 1 417 ? -7.211 12.489 17.069 1.00 93.25 417 ASP A C 1
ATOM 3200 O O . ASP A 1 417 ? -8.086 13.190 16.564 1.00 93.25 417 ASP A O 1
ATOM 3204 N N . TRP A 1 418 ? -7.398 11.902 18.258 1.00 95.44 418 TRP A N 1
ATOM 3205 C CA . TRP A 1 418 ? -8.630 12.082 19.040 1.00 95.44 418 TRP A CA 1
ATOM 3206 C C . TRP A 1 418 ? -8.800 13.495 19.606 1.00 95.44 418 TRP A C 1
ATOM 3208 O O . TRP A 1 418 ? -9.915 14.023 19.594 1.00 95.44 418 TRP A O 1
ATOM 3218 N N . ILE A 1 419 ? -7.712 14.141 20.039 1.00 96.00 419 ILE A N 1
ATOM 3219 C CA . ILE A 1 419 ? -7.695 15.578 20.362 1.00 96.00 419 ILE A CA 1
ATOM 3220 C C . ILE A 1 419 ? -8.129 16.382 19.138 1.00 96.00 419 ILE A C 1
ATOM 3222 O O . ILE A 1 419 ? -8.958 17.284 19.261 1.00 96.00 419 ILE A O 1
ATOM 3226 N N . ALA A 1 420 ? -7.621 16.036 17.952 1.00 95.12 420 ALA A N 1
ATOM 3227 C CA . ALA A 1 420 ? -7.976 16.739 16.732 1.00 95.12 420 ALA A CA 1
ATOM 3228 C C . ALA A 1 420 ? -9.466 16.610 16.397 1.00 95.12 420 ALA A C 1
ATOM 3230 O O . ALA A 1 420 ? -10.130 17.625 16.181 1.00 95.12 420 ALA A O 1
ATOM 3231 N N . THR A 1 421 ? -10.014 15.394 16.450 1.00 95.25 421 THR A N 1
ATOM 3232 C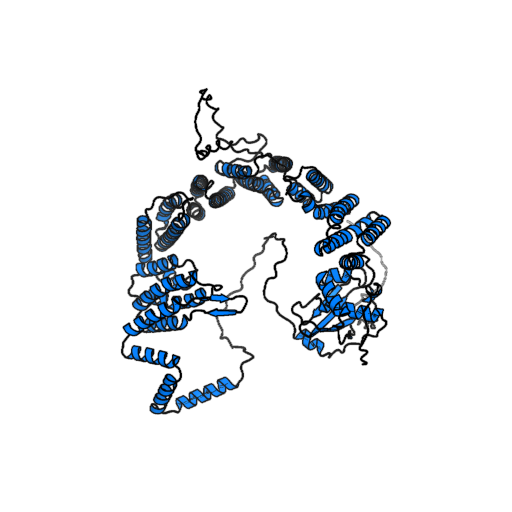 CA . THR A 1 421 ? -11.451 15.138 16.293 1.00 95.25 421 THR A CA 1
ATOM 3233 C C . THR A 1 421 ? -12.276 15.945 17.299 1.00 95.25 421 THR A C 1
ATOM 3235 O O . THR A 1 421 ? -13.213 16.642 16.910 1.00 95.25 421 THR A O 1
ATOM 3238 N N . ALA A 1 422 ? -11.907 15.932 18.582 1.00 96.38 422 ALA A N 1
ATOM 3239 C CA . ALA A 1 422 ? -12.636 16.654 19.624 1.00 96.38 422 ALA A CA 1
ATOM 3240 C C . ALA A 1 422 ? -12.574 18.189 19.461 1.00 96.38 422 ALA A C 1
ATOM 3242 O O . ALA A 1 422 ? -13.568 18.880 19.704 1.00 96.38 422 ALA A O 1
ATOM 3243 N N . LEU A 1 423 ? -11.451 18.738 18.988 1.00 96.31 423 LEU A N 1
ATOM 3244 C CA . LEU A 1 423 ? -11.307 20.165 18.673 1.00 96.31 423 LEU A CA 1
ATOM 3245 C C . LEU A 1 423 ? -12.068 20.570 17.397 1.00 96.31 423 LEU A C 1
ATOM 3247 O O . LEU A 1 423 ? -12.648 21.656 17.363 1.00 96.31 423 LEU A O 1
ATOM 3251 N N . GLU A 1 424 ? -12.145 19.719 16.368 1.00 94.31 424 GLU A N 1
ATOM 3252 C CA . GLU A 1 424 ? -12.984 20.001 15.190 1.00 94.31 424 GLU A CA 1
ATOM 3253 C C . GLU A 1 424 ? -14.489 19.921 15.539 1.00 94.31 424 GLU A C 1
ATOM 3255 O O . GLU A 1 424 ? -15.240 20.823 15.162 1.00 94.31 424 GLU A O 1
ATOM 3260 N N . HIS A 1 425 ? -14.930 18.947 16.350 1.00 94.62 425 HIS A N 1
ATOM 3261 C CA . HIS A 1 425 ? -16.327 18.842 16.814 1.00 94.62 425 HIS A CA 1
ATOM 3262 C C . HIS A 1 425 ? -16.755 19.937 17.812 1.00 94.62 425 HIS A C 1
ATOM 3264 O O . HIS A 1 425 ? -17.929 20.314 17.837 1.00 94.62 425 HIS A O 1
ATOM 3270 N N . SER A 1 426 ? -15.834 20.474 18.619 1.00 96.25 426 SER A N 1
ATOM 3271 C CA . SER A 1 426 ? -16.110 21.591 19.541 1.00 96.25 426 SER A CA 1
ATOM 3272 C C . SER A 1 426 ? -16.005 22.980 18.901 1.00 96.25 426 SER A C 1
ATOM 3274 O O . SER A 1 426 ? -16.366 23.974 19.530 1.00 96.25 426 SER A O 1
ATOM 3276 N N . GLY A 1 427 ? -15.552 23.077 17.645 1.00 94.19 427 GLY A N 1
ATOM 3277 C CA . GLY A 1 427 ? -15.371 24.359 16.959 1.00 94.19 427 GLY A CA 1
ATOM 3278 C C . GLY A 1 427 ? -14.102 25.117 17.368 1.00 94.19 427 GLY A C 1
ATOM 3279 O O . GLY A 1 427 ? -14.046 26.335 17.208 1.00 94.19 427 GLY A O 1
ATOM 3280 N N . ARG A 1 428 ? -13.074 24.401 17.845 1.00 95.69 428 ARG A N 1
ATOM 3281 C CA . ARG A 1 428 ? -11.742 24.902 18.237 1.00 95.69 428 ARG A CA 1
ATOM 3282 C C . ARG A 1 428 ? -10.591 24.504 17.269 1.00 95.69 428 ARG A C 1
ATOM 3284 O O . ARG A 1 428 ? -9.467 24.278 17.722 1.00 95.69 428 ARG A O 1
ATOM 3291 N N . PRO A 1 429 ? -10.778 24.424 15.929 1.00 93.31 429 PRO A N 1
ATOM 3292 C CA . PRO A 1 429 ? -9.762 23.884 15.013 1.00 93.31 429 PRO A CA 1
ATOM 3293 C C . PRO A 1 429 ? -8.506 24.761 14.847 1.00 93.31 429 PRO A C 1
ATOM 3295 O O . PRO A 1 429 ? -7.549 24.331 14.202 1.00 93.31 429 PRO A O 1
ATOM 3298 N N . ASP A 1 430 ? -8.494 25.980 15.391 1.00 91.81 430 ASP A N 1
ATOM 3299 C CA . ASP A 1 430 ? -7.346 26.897 15.338 1.00 91.81 430 ASP A CA 1
ATOM 3300 C C . ASP A 1 430 ? -6.233 26.519 16.339 1.00 91.81 430 ASP A C 1
ATOM 3302 O O . ASP A 1 430 ? -5.090 26.957 16.202 1.00 91.81 430 ASP A O 1
ATOM 3306 N N . GLU A 1 431 ? -6.529 25.672 17.331 1.00 94.25 431 GLU A N 1
ATOM 3307 C CA . GLU A 1 431 ? -5.538 25.161 18.292 1.00 94.25 431 GLU A CA 1
ATOM 3308 C C . GLU A 1 431 ? -4.668 24.039 17.692 1.00 94.25 431 GLU A C 1
ATOM 3310 O O . GLU A 1 431 ? -3.497 23.893 18.056 1.00 94.25 431 GLU A O 1
ATOM 3315 N N . LEU A 1 432 ? -5.207 23.314 16.701 1.00 93.94 432 LEU A N 1
ATOM 3316 C CA . LEU A 1 432 ? -4.600 22.145 16.048 1.00 93.94 432 LEU A CA 1
ATOM 3317 C C . LEU A 1 432 ? -3.204 22.398 15.486 1.00 93.94 432 LEU A C 1
ATOM 3319 O O . LEU A 1 432 ? -2.349 21.521 15.548 1.00 93.94 432 LEU A O 1
ATOM 3323 N N . GLU A 1 433 ? -2.963 23.590 14.940 1.00 93.00 433 GLU A N 1
ATOM 3324 C CA . GLU A 1 433 ? -1.679 23.932 14.328 1.00 93.00 433 GLU A CA 1
ATOM 3325 C C . GLU A 1 433 ? -0.544 23.847 15.349 1.00 93.00 433 GLU A C 1
ATOM 3327 O O . GLU A 1 433 ? 0.453 23.180 15.100 1.00 93.00 433 GLU A O 1
ATOM 3332 N N . LYS A 1 434 ? -0.724 24.424 16.542 1.00 93.75 434 LYS A N 1
ATOM 3333 C CA . LYS A 1 434 ? 0.298 24.396 17.600 1.00 93.75 434 LYS A CA 1
ATOM 3334 C C . LYS A 1 434 ? 0.529 22.986 18.137 1.00 93.75 434 LYS A C 1
ATOM 3336 O O . LYS A 1 434 ? 1.669 22.627 18.416 1.00 93.75 434 LYS A O 1
ATOM 3341 N N . ILE A 1 435 ? -0.545 22.205 18.263 1.00 93.50 435 ILE A N 1
ATOM 3342 C CA . ILE A 1 435 ? -0.495 20.813 18.725 1.00 93.50 435 ILE A CA 1
ATOM 3343 C C . ILE A 1 435 ? 0.298 19.976 17.714 1.00 93.50 435 ILE A C 1
ATOM 3345 O O . ILE A 1 435 ? 1.276 19.331 18.078 1.00 93.50 435 ILE A O 1
ATOM 3349 N N . TYR A 1 436 ? -0.041 20.054 16.426 1.00 94.44 436 TYR A N 1
ATOM 3350 C CA . TYR A 1 436 ? 0.675 19.335 15.374 1.00 94.44 436 TYR A CA 1
ATOM 3351 C C . TYR A 1 436 ? 2.124 19.823 15.186 1.00 94.44 436 TYR A C 1
ATOM 3353 O O . TYR A 1 436 ? 2.995 18.994 14.936 1.00 94.44 436 TYR A O 1
ATOM 3361 N N . GLU A 1 437 ? 2.420 21.121 15.338 1.00 93.75 437 GLU A N 1
ATOM 3362 C CA . GLU A 1 437 ? 3.796 21.654 15.297 1.00 93.75 437 GLU A CA 1
ATOM 3363 C C . GLU A 1 437 ? 4.657 21.181 16.487 1.00 93.75 437 GLU A C 1
ATOM 3365 O O . GLU A 1 437 ? 5.864 20.968 16.329 1.00 93.75 437 GLU A O 1
ATOM 3370 N N . ALA A 1 438 ? 4.059 20.995 17.669 1.00 91.12 438 ALA A N 1
ATOM 3371 C CA . ALA A 1 438 ? 4.732 20.428 18.837 1.00 91.12 438 ALA A CA 1
ATOM 3372 C C . ALA A 1 438 ? 4.937 18.911 18.692 1.00 91.12 438 ALA A C 1
ATOM 3374 O O . ALA A 1 438 ? 6.053 18.418 18.869 1.00 91.12 438 ALA A O 1
ATOM 3375 N N . GLU A 1 439 ? 3.888 18.178 18.315 1.00 91.06 439 GLU A N 1
ATOM 3376 C CA . GLU A 1 439 ? 3.922 16.718 18.223 1.00 91.06 439 GLU A CA 1
ATOM 3377 C C . GLU A 1 439 ? 4.756 16.213 17.047 1.00 91.06 439 GLU A C 1
ATOM 3379 O O . GLU A 1 439 ? 5.546 15.294 17.233 1.00 91.06 439 GLU A O 1
ATOM 3384 N N . ALA A 1 440 ? 4.733 16.867 15.879 1.00 91.50 440 ALA A N 1
ATOM 3385 C CA . ALA A 1 440 ? 5.614 16.497 14.766 1.00 91.50 440 ALA A CA 1
ATOM 3386 C C . ALA A 1 440 ? 7.107 16.525 15.156 1.00 91.50 440 ALA A C 1
ATOM 3388 O O . ALA A 1 440 ? 7.890 15.725 14.652 1.00 91.50 440 ALA A O 1
ATOM 3389 N N . ARG A 1 441 ? 7.504 17.392 16.099 1.00 89.75 441 ARG A N 1
ATOM 3390 C CA . ARG A 1 441 ? 8.872 17.447 16.647 1.00 89.75 441 ARG A CA 1
ATOM 3391 C C . ARG A 1 441 ? 9.143 16.432 17.765 1.00 89.75 441 ARG A C 1
ATOM 3393 O O . ARG A 1 441 ? 10.311 16.184 18.053 1.00 89.75 441 ARG A O 1
ATOM 3400 N N . ARG A 1 442 ? 8.103 15.861 18.386 1.00 86.19 442 ARG A N 1
ATOM 3401 C CA . ARG A 1 442 ? 8.190 14.831 19.441 1.00 86.19 442 ARG A CA 1
ATOM 3402 C C . ARG A 1 442 ? 8.117 13.409 18.876 1.00 86.19 442 ARG A C 1
ATOM 3404 O O . ARG A 1 442 ? 8.947 12.582 19.235 1.00 86.19 442 ARG A O 1
ATOM 3411 N N . THR A 1 443 ? 7.153 13.125 17.997 1.00 85.88 443 THR A N 1
ATOM 3412 C CA . THR A 1 443 ? 6.894 11.789 17.425 1.00 85.88 443 THR A CA 1
ATOM 3413 C C . THR A 1 443 ? 7.525 11.568 16.048 1.00 85.88 443 THR A C 1
ATOM 3415 O O . THR A 1 443 ? 7.606 10.430 15.595 1.00 85.88 443 THR A O 1
ATOM 3418 N N . LEU A 1 444 ? 8.016 12.634 15.397 1.00 87.62 444 LEU A N 1
ATOM 3419 C CA . LEU A 1 444 ? 8.441 12.683 13.986 1.00 87.62 444 LEU A CA 1
ATOM 3420 C C . LEU A 1 444 ? 7.302 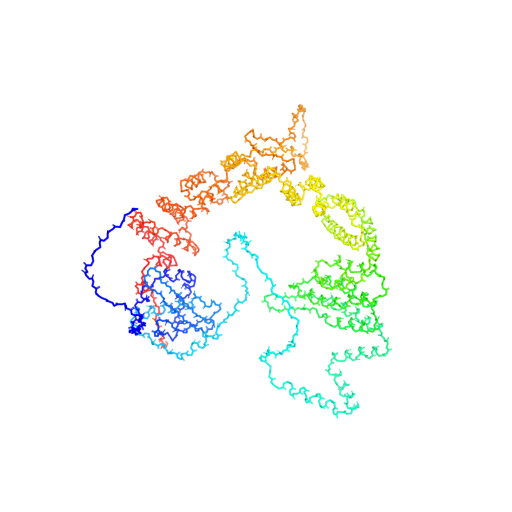12.517 12.960 1.00 87.62 444 LEU A C 1
ATOM 3422 O O . LEU A 1 444 ? 7.567 12.444 11.757 1.00 87.62 444 LEU A O 1
ATOM 3426 N N . SER A 1 445 ? 6.040 12.566 13.396 1.00 87.38 445 SER A N 1
ATOM 3427 C CA . SER A 1 445 ? 4.844 12.432 12.548 1.00 87.38 445 SER A CA 1
ATOM 3428 C C . SER A 1 445 ? 4.485 13.726 11.796 1.00 87.38 445 SER A C 1
ATOM 3430 O O . SER A 1 445 ? 3.358 14.226 11.833 1.00 87.38 445 SER A O 1
ATOM 3432 N N . TYR A 1 446 ? 5.465 14.269 11.064 1.00 93.19 446 TYR A N 1
ATOM 3433 C CA . TYR A 1 446 ? 5.337 15.472 10.231 1.00 93.19 446 TYR A CA 1
ATOM 3434 C C . TYR A 1 446 ? 4.288 15.338 9.109 1.00 93.19 446 TYR A C 1
ATOM 3436 O O . TYR A 1 446 ? 3.772 16.359 8.655 1.00 93.19 446 TYR A O 1
ATOM 3444 N N . GLU A 1 447 ? 3.943 14.122 8.662 1.00 93.19 447 GLU A N 1
ATOM 3445 C CA . GLU A 1 447 ? 2.935 13.904 7.607 1.00 93.19 447 GLU A CA 1
ATOM 3446 C C . GLU A 1 447 ? 1.579 14.526 7.973 1.00 93.19 447 GLU A C 1
ATOM 3448 O O . GLU A 1 447 ? 1.037 15.308 7.193 1.00 93.19 447 GLU A O 1
ATOM 3453 N N . ARG A 1 448 ? 1.082 14.285 9.197 1.00 92.25 448 ARG A N 1
ATOM 3454 C CA . ARG A 1 448 ? -0.194 14.835 9.693 1.00 92.25 448 ARG A CA 1
ATOM 3455 C C . ARG A 1 448 ? -0.226 16.365 9.653 1.00 92.25 448 ARG A C 1
ATOM 3457 O O . ARG A 1 448 ? -1.225 16.954 9.238 1.00 92.25 448 ARG A O 1
ATOM 3464 N N . LEU A 1 449 ? 0.876 17.004 10.048 1.00 95.31 449 LEU A N 1
ATOM 3465 C CA . LEU A 1 449 ? 1.039 18.459 10.029 1.00 95.31 449 LEU A CA 1
ATOM 3466 C C . LEU A 1 449 ? 1.039 19.005 8.591 1.00 95.31 449 LEU A C 1
ATOM 3468 O O . LEU A 1 449 ? 0.323 19.959 8.285 1.00 95.31 449 LEU A O 1
ATOM 3472 N N . VAL A 1 450 ? 1.789 18.377 7.683 1.00 96.62 450 VAL A N 1
ATOM 3473 C CA . VAL A 1 450 ? 1.831 18.774 6.267 1.00 96.62 450 VAL A CA 1
ATOM 3474 C C . VAL A 1 450 ? 0.460 18.608 5.610 1.00 96.62 450 VAL A C 1
ATOM 3476 O O . VAL A 1 450 ? -0.031 19.552 4.989 1.00 96.62 450 VAL A O 1
ATOM 3479 N N . ASP A 1 451 ? -0.209 17.474 5.814 1.00 94.62 451 ASP A N 1
ATOM 3480 C CA . ASP A 1 451 ? -1.535 17.195 5.255 1.00 94.62 451 ASP A CA 1
ATOM 3481 C C . ASP A 1 451 ? -2.612 18.142 5.815 1.00 94.62 451 ASP A C 1
ATOM 3483 O O . ASP A 1 451 ? -3.513 18.569 5.089 1.00 94.62 451 ASP A O 1
ATOM 3487 N N . PHE A 1 452 ? -2.499 18.554 7.082 1.00 93.88 452 PHE A N 1
ATOM 3488 C CA . PHE A 1 452 ? -3.334 19.595 7.690 1.00 93.88 452 PHE A CA 1
ATOM 3489 C C . PHE A 1 452 ? -3.190 20.954 6.982 1.00 93.88 452 PHE A C 1
ATOM 3491 O O . PHE A 1 452 ? -4.203 21.603 6.682 1.00 93.88 452 PHE A O 1
ATOM 3498 N N . HIS A 1 453 ? -1.962 21.367 6.648 1.00 95.12 453 HIS A N 1
ATOM 3499 C CA . HIS A 1 453 ? -1.723 22.584 5.866 1.00 95.12 453 HIS A CA 1
ATOM 3500 C C . HIS A 1 453 ? -2.172 22.436 4.402 1.00 95.12 453 HIS A C 1
ATOM 3502 O O . HIS A 1 453 ? -2.747 23.381 3.857 1.00 95.12 453 HIS A O 1
ATOM 3508 N N . LEU A 1 454 ? -1.995 21.265 3.775 1.00 94.62 454 LEU A N 1
ATOM 3509 C CA . LEU A 1 454 ? -2.469 20.983 2.411 1.00 94.62 454 LEU A CA 1
ATOM 3510 C C . LEU A 1 454 ? -3.998 21.042 2.305 1.00 94.62 454 LEU A C 1
ATOM 3512 O O . LEU A 1 454 ? -4.515 21.758 1.443 1.00 94.62 454 LEU A O 1
ATOM 3516 N N . LYS A 1 455 ? -4.727 20.394 3.226 1.00 93.75 455 LYS A N 1
ATOM 3517 C CA . LYS A 1 455 ? -6.199 20.476 3.340 1.00 93.75 455 LYS A CA 1
ATOM 3518 C C . LYS A 1 455 ? -6.675 21.931 3.453 1.00 93.75 455 LYS A C 1
ATOM 3520 O O . LYS A 1 455 ? -7.637 22.327 2.798 1.00 93.75 455 LYS A O 1
ATOM 3525 N N . ARG A 1 456 ? -5.945 22.760 4.212 1.00 93.25 456 ARG A N 1
ATOM 3526 C CA . ARG A 1 456 ? -6.190 24.209 4.385 1.00 93.25 456 ARG A CA 1
ATOM 3527 C C . ARG A 1 456 ? -5.564 25.086 3.274 1.00 93.25 456 ARG A C 1
ATOM 3529 O O . ARG A 1 456 ? -5.599 26.309 3.371 1.00 93.25 456 ARG A O 1
ATOM 3536 N N . ARG A 1 457 ? -5.015 24.486 2.205 1.00 94.19 457 ARG A N 1
ATOM 3537 C CA . ARG A 1 457 ? -4.336 25.123 1.048 1.00 94.19 457 ARG A CA 1
ATOM 3538 C C . ARG A 1 457 ? -3.153 26.043 1.394 1.00 94.19 457 ARG A C 1
ATOM 3540 O O . ARG A 1 457 ? -2.733 26.854 0.565 1.00 94.19 457 ARG A O 1
ATOM 3547 N N . ARG A 1 458 ? -2.561 25.896 2.581 1.00 95.69 458 ARG A N 1
ATOM 3548 C CA . ARG A 1 458 ? -1.408 26.676 3.059 1.00 95.69 458 ARG A CA 1
ATOM 3549 C C . ARG A 1 458 ? -0.093 26.086 2.552 1.00 95.69 458 ARG A C 1
ATOM 3551 O O . ARG A 1 458 ? 0.693 25.504 3.292 1.00 95.69 458 ARG A O 1
ATOM 3558 N N . LEU A 1 459 ? 0.125 26.223 1.244 1.00 96.19 459 LEU A N 1
ATOM 3559 C CA . LEU A 1 459 ? 1.212 25.543 0.530 1.00 96.19 459 LEU A CA 1
ATOM 3560 C C . LEU A 1 459 ? 2.631 25.948 0.980 1.00 96.19 459 LEU A C 1
ATOM 3562 O O . LEU A 1 459 ? 3.551 25.163 0.782 1.00 96.19 459 LEU A O 1
ATOM 3566 N N . ASP A 1 460 ? 2.832 27.136 1.562 1.00 96.31 460 ASP A N 1
ATOM 3567 C CA . ASP A 1 460 ? 4.141 27.547 2.107 1.00 96.31 460 ASP A CA 1
ATOM 3568 C C . ASP A 1 460 ? 4.424 26.945 3.487 1.00 96.31 460 ASP A C 1
ATOM 3570 O O . ASP A 1 460 ? 5.564 26.579 3.766 1.00 96.31 460 ASP A O 1
ATOM 3574 N N . ASP A 1 461 ? 3.396 26.770 4.323 1.00 95.56 461 ASP A N 1
ATOM 3575 C CA . ASP A 1 461 ? 3.525 26.048 5.592 1.00 95.56 461 ASP A CA 1
ATOM 3576 C C . ASP A 1 461 ? 3.768 24.554 5.339 1.00 95.56 461 ASP A C 1
ATOM 3578 O O . ASP A 1 461 ? 4.669 23.967 5.931 1.00 95.56 461 ASP A O 1
ATOM 3582 N N . ALA A 1 462 ? 3.038 23.960 4.388 1.00 96.75 462 ALA A N 1
ATOM 3583 C CA . ALA A 1 462 ? 3.278 22.592 3.931 1.00 96.75 462 ALA A CA 1
ATOM 3584 C C . ALA A 1 462 ? 4.699 22.420 3.352 1.00 96.75 462 ALA A C 1
ATOM 3586 O O . ALA A 1 462 ? 5.385 21.456 3.691 1.00 96.75 462 ALA A O 1
ATOM 3587 N N . GLU A 1 463 ? 5.182 23.371 2.532 1.00 96.31 463 GLU A N 1
ATOM 3588 C CA . GLU A 1 463 ? 6.558 23.342 2.010 1.00 96.31 463 GLU A CA 1
ATOM 3589 C C . GLU A 1 463 ? 7.604 23.502 3.134 1.00 96.31 463 GLU A C 1
ATOM 3591 O O . GLU A 1 463 ? 8.614 22.801 3.104 1.00 96.31 463 GLU A O 1
ATOM 3596 N N . ARG A 1 464 ? 7.361 24.343 4.156 1.00 96.44 464 ARG A N 1
ATOM 3597 C CA . ARG A 1 464 ? 8.218 24.454 5.357 1.00 96.44 464 ARG A CA 1
ATOM 3598 C C . ARG A 1 464 ? 8.286 23.130 6.117 1.00 96.44 464 ARG A C 1
ATOM 3600 O O . ARG A 1 464 ? 9.379 22.612 6.346 1.00 96.44 464 ARG A O 1
ATOM 3607 N N . TRP A 1 465 ? 7.135 22.599 6.519 1.00 97.25 465 TRP A N 1
ATOM 3608 C CA . TRP A 1 465 ? 7.065 21.464 7.437 1.00 97.25 465 TRP A CA 1
ATOM 3609 C C . TRP A 1 465 ? 7.533 20.154 6.812 1.00 97.25 465 TRP A C 1
ATOM 3611 O O . TRP A 1 465 ? 8.222 19.388 7.482 1.00 97.25 465 TRP A O 1
ATOM 3621 N N . ALA A 1 466 ? 7.282 19.937 5.518 1.00 96.50 466 ALA A N 1
ATOM 3622 C CA . ALA A 1 466 ? 7.822 18.774 4.821 1.00 96.50 466 ALA A CA 1
ATOM 3623 C C . ALA A 1 466 ? 9.355 18.825 4.706 1.00 96.50 466 ALA A C 1
ATOM 3625 O O . ALA A 1 466 ? 10.015 17.804 4.881 1.00 96.50 466 ALA A O 1
ATOM 3626 N N . ARG A 1 467 ? 9.947 20.008 4.478 1.00 95.06 467 ARG A N 1
ATOM 3627 C CA . ARG A 1 467 ? 11.412 20.180 4.467 1.00 95.06 467 ARG A CA 1
ATOM 3628 C C . ARG A 1 467 ? 12.032 19.925 5.840 1.00 95.06 467 ARG A C 1
ATOM 3630 O O . ARG A 1 467 ? 13.048 19.236 5.912 1.00 95.06 467 ARG A O 1
ATOM 3637 N N . GLU A 1 468 ? 11.424 20.441 6.914 1.00 94.44 468 GLU A N 1
ATOM 3638 C CA . GLU A 1 468 ? 11.896 20.167 8.278 1.00 94.44 468 GLU A CA 1
ATOM 3639 C C . GLU A 1 468 ? 11.814 18.658 8.568 1.00 94.44 468 GLU A C 1
ATOM 3641 O O . GLU A 1 468 ? 12.831 18.041 8.890 1.00 94.44 468 GLU A O 1
ATOM 3646 N N . GLY A 1 469 ? 10.654 18.040 8.327 1.00 93.69 469 GLY A N 1
ATOM 3647 C CA . GLY A 1 469 ? 10.432 16.611 8.546 1.00 93.69 469 GLY A CA 1
ATOM 3648 C C . GLY A 1 469 ? 11.372 15.701 7.756 1.00 93.69 469 GLY A C 1
ATOM 3649 O O . GLY A 1 469 ? 11.944 14.782 8.340 1.00 93.69 469 GLY A O 1
ATOM 3650 N N . ILE A 1 470 ? 11.629 15.978 6.470 1.00 92.62 470 ILE A N 1
ATOM 3651 C CA . ILE A 1 470 ? 12.631 15.240 5.677 1.00 92.62 470 ILE A CA 1
ATOM 3652 C C . ILE A 1 470 ? 14.004 15.327 6.344 1.00 92.62 470 ILE A C 1
ATOM 3654 O O . ILE A 1 470 ? 14.669 14.305 6.498 1.00 92.62 470 ILE A O 1
ATOM 3658 N N . SER A 1 471 ? 14.431 16.515 6.786 1.00 90.62 471 SER A N 1
ATOM 3659 C CA . SER A 1 471 ? 15.766 16.680 7.376 1.00 90.62 471 SER A CA 1
ATOM 3660 C C . SER A 1 471 ? 15.949 15.952 8.717 1.00 90.62 471 SER A C 1
ATOM 3662 O O . SER A 1 471 ? 17.064 15.527 9.013 1.00 90.62 471 SER A O 1
ATOM 3664 N N . GLN A 1 472 ? 14.871 15.746 9.487 1.00 89.62 472 GLN A N 1
ATOM 3665 C CA . GLN A 1 472 ? 14.889 14.944 10.720 1.00 89.62 472 GLN A CA 1
ATOM 3666 C C . GLN A 1 472 ? 14.777 13.431 10.455 1.00 89.62 472 GLN A C 1
ATOM 3668 O O . GLN A 1 472 ? 15.413 12.627 11.138 1.00 89.62 472 GLN A O 1
ATOM 3673 N N . THR A 1 473 ? 13.962 13.020 9.477 1.00 89.88 473 THR A N 1
ATOM 3674 C CA . THR A 1 473 ? 13.587 11.605 9.281 1.00 89.88 473 THR A CA 1
ATOM 3675 C C . THR A 1 473 ? 14.498 10.833 8.327 1.00 89.88 473 THR A C 1
ATOM 3677 O O . THR A 1 473 ? 14.707 9.641 8.543 1.00 89.88 473 THR A O 1
ATOM 3680 N N . ILE A 1 474 ? 15.090 11.469 7.311 1.00 85.62 474 ILE A N 1
ATOM 3681 C CA . ILE A 1 474 ? 15.691 10.782 6.149 1.00 85.62 474 ILE A CA 1
ATOM 3682 C C . ILE A 1 474 ? 16.756 9.718 6.467 1.00 85.62 474 ILE A C 1
ATOM 3684 O O . ILE A 1 474 ? 16.860 8.731 5.742 1.00 85.62 474 ILE A O 1
ATOM 3688 N N . ASP A 1 475 ? 17.538 9.876 7.538 1.00 81.94 475 ASP A N 1
ATOM 3689 C CA . ASP A 1 475 ? 18.595 8.919 7.908 1.00 81.94 475 ASP A CA 1
ATOM 3690 C C . ASP A 1 475 ? 18.137 7.774 8.830 1.00 81.94 475 ASP A C 1
ATOM 3692 O O . ASP A 1 475 ? 18.896 6.824 9.027 1.00 81.94 475 ASP A O 1
ATOM 3696 N N . ARG A 1 476 ? 16.923 7.846 9.397 1.00 82.00 476 ARG A N 1
ATOM 3697 C CA . ARG A 1 476 ? 16.408 6.884 10.397 1.00 82.00 476 ARG A CA 1
ATOM 3698 C C . ARG A 1 476 ? 15.071 6.262 9.997 1.00 82.00 476 ARG A C 1
ATOM 3700 O O . ARG A 1 476 ? 14.884 5.062 10.152 1.00 82.00 476 ARG A O 1
ATOM 3707 N N . LEU A 1 477 ? 14.173 7.080 9.455 1.00 83.69 477 LEU A N 1
ATOM 3708 C CA . LEU A 1 477 ? 12.810 6.753 9.039 1.00 83.69 477 LEU A CA 1
ATOM 3709 C C . LEU A 1 477 ? 12.602 7.182 7.566 1.00 83.69 477 LEU A C 1
ATOM 3711 O O . LEU A 1 477 ? 11.773 8.050 7.287 1.00 83.69 477 LEU A O 1
ATOM 3715 N N . PRO A 1 478 ? 13.359 6.616 6.600 1.00 84.06 478 PRO A N 1
ATOM 3716 C CA . PRO A 1 478 ? 13.354 7.081 5.211 1.00 84.06 478 PRO A CA 1
ATOM 3717 C C . PRO A 1 478 ? 11.985 6.974 4.522 1.00 84.06 478 PRO A C 1
ATOM 3719 O O . PRO A 1 478 ? 11.722 7.757 3.620 1.00 84.06 478 PRO A O 1
ATOM 3722 N N . GLY A 1 479 ? 11.094 6.075 4.964 1.00 86.62 479 GLY A N 1
ATOM 3723 C CA . GLY A 1 479 ? 9.717 5.997 4.455 1.00 86.62 479 GLY A CA 1
ATOM 3724 C C . GLY A 1 479 ? 8.927 7.292 4.677 1.00 86.62 479 GLY A C 1
ATOM 3725 O O . GLY A 1 479 ? 8.377 7.835 3.724 1.00 86.62 479 GLY A O 1
ATOM 3726 N N . ILE A 1 480 ? 8.976 7.848 5.897 1.00 87.12 480 ILE A N 1
ATOM 3727 C CA . ILE A 1 480 ? 8.346 9.138 6.230 1.00 87.12 480 ILE A CA 1
ATOM 3728 C C . ILE A 1 480 ? 8.961 10.256 5.376 1.00 87.12 480 ILE A C 1
ATOM 3730 O O . ILE A 1 480 ? 8.252 11.105 4.843 1.00 87.12 480 ILE A O 1
ATOM 3734 N N . ALA A 1 481 ? 10.282 10.241 5.173 1.00 91.31 481 ALA A N 1
ATOM 3735 C CA . ALA A 1 481 ? 10.933 11.226 4.314 1.00 91.31 481 ALA A CA 1
ATOM 3736 C C . ALA A 1 481 ? 10.444 11.144 2.854 1.00 91.31 481 ALA A C 1
ATOM 3738 O O . ALA A 1 481 ? 10.170 12.185 2.255 1.00 91.31 481 ALA A O 1
ATOM 3739 N N . THR A 1 482 ? 10.294 9.940 2.289 1.00 91.06 482 THR A N 1
ATOM 3740 C CA . THR A 1 482 ? 9.722 9.733 0.945 1.00 91.06 482 THR A CA 1
ATOM 3741 C C . THR A 1 482 ? 8.294 10.265 0.871 1.00 91.06 482 THR A C 1
ATOM 3743 O O . THR A 1 482 ? 8.000 11.104 0.024 1.00 91.06 482 THR A O 1
ATOM 3746 N N . HIS A 1 483 ? 7.439 9.887 1.822 1.00 93.38 483 HIS A N 1
ATOM 3747 C CA . HIS A 1 483 ? 6.064 10.371 1.916 1.00 93.38 483 HIS A CA 1
ATOM 3748 C C . HIS A 1 483 ? 5.968 11.908 1.958 1.00 93.38 483 HIS A C 1
ATOM 3750 O O . HIS A 1 483 ? 5.129 12.505 1.281 1.00 93.38 483 HIS A O 1
ATOM 3756 N N . LEU A 1 484 ? 6.842 12.571 2.721 1.00 96.19 484 LEU A N 1
ATOM 3757 C CA . LEU A 1 484 ? 6.931 14.034 2.775 1.00 96.19 484 LEU A CA 1
ATOM 3758 C C . LEU A 1 484 ? 7.438 14.641 1.454 1.00 96.19 484 LEU A C 1
ATOM 3760 O O . LEU A 1 484 ? 7.015 15.738 1.078 1.00 96.19 484 LEU A O 1
ATOM 3764 N N . ALA A 1 485 ? 8.311 13.940 0.725 1.00 95.06 485 ALA A N 1
ATOM 3765 C CA . ALA A 1 485 ? 8.734 14.342 -0.613 1.00 95.06 485 ALA A CA 1
ATOM 3766 C C . ALA A 1 485 ? 7.571 14.252 -1.620 1.00 95.06 485 ALA A C 1
ATOM 3768 O O . ALA A 1 485 ? 7.412 15.170 -2.426 1.00 95.06 485 ALA A O 1
ATOM 3769 N N . ASP A 1 486 ? 6.697 13.247 -1.519 1.00 95.69 486 ASP A N 1
ATOM 3770 C CA . ASP A 1 486 ? 5.486 13.149 -2.346 1.00 95.69 486 ASP A CA 1
ATOM 3771 C C . ASP A 1 486 ? 4.512 14.314 -2.085 1.00 95.69 486 ASP A C 1
ATOM 3773 O O . ASP A 1 486 ? 4.025 14.942 -3.030 1.00 95.69 486 ASP A O 1
ATOM 3777 N N . ARG A 1 487 ? 4.320 14.730 -0.824 1.00 96.81 487 ARG A N 1
ATOM 3778 C CA . ARG A 1 487 ? 3.572 15.969 -0.515 1.00 96.81 487 ARG A CA 1
ATOM 3779 C C . ARG A 1 487 ? 4.249 17.219 -1.102 1.00 96.81 487 ARG A C 1
ATOM 3781 O O . ARG A 1 487 ? 3.567 18.114 -1.603 1.00 96.81 487 ARG A O 1
ATOM 3788 N N . LEU A 1 488 ? 5.584 17.298 -1.127 1.00 97.06 488 LEU A N 1
ATOM 3789 C CA . LEU A 1 488 ? 6.303 18.389 -1.813 1.00 97.06 488 LEU A CA 1
ATOM 3790 C C . LEU A 1 488 ? 6.141 18.345 -3.343 1.00 97.06 488 LEU A C 1
ATOM 3792 O O . LEU A 1 488 ? 6.108 19.399 -3.988 1.00 97.06 488 LEU A O 1
ATOM 3796 N N . LEU A 1 489 ? 5.993 17.156 -3.929 1.00 96.06 489 LEU A N 1
ATOM 3797 C CA . LEU A 1 489 ? 5.651 16.965 -5.336 1.00 96.06 489 LEU A CA 1
ATOM 3798 C C . LEU A 1 489 ? 4.218 17.446 -5.631 1.00 96.06 489 LEU A C 1
ATOM 3800 O O . LEU A 1 489 ? 4.001 18.114 -6.645 1.00 96.06 489 LEU A O 1
ATOM 3804 N N . GLU A 1 490 ? 3.253 17.217 -4.737 1.00 95.25 490 GLU A N 1
ATOM 3805 C CA . GLU A 1 490 ? 1.914 17.820 -4.830 1.00 95.25 490 GLU A CA 1
ATOM 3806 C C . GLU A 1 490 ? 1.949 19.349 -4.740 1.00 95.25 490 GLU A C 1
ATOM 3808 O O . GLU A 1 490 ? 1.368 20.027 -5.593 1.00 95.25 490 GLU A O 1
ATOM 3813 N N . VAL A 1 491 ? 2.697 19.913 -3.785 1.00 96.50 491 VAL A N 1
ATOM 3814 C CA . VAL A 1 491 ? 2.915 21.366 -3.683 1.00 96.50 491 VAL A CA 1
ATOM 3815 C C . VAL A 1 491 ? 3.516 21.921 -4.982 1.00 96.50 491 VAL A C 1
ATOM 3817 O O . VAL A 1 491 ? 3.064 22.958 -5.479 1.00 96.50 491 VAL A O 1
ATOM 3820 N N . ALA A 1 492 ? 4.488 21.230 -5.585 1.00 96.19 492 ALA A N 1
ATOM 3821 C CA . ALA A 1 492 ? 5.079 21.620 -6.865 1.00 96.19 492 ALA A CA 1
ATOM 3822 C C . ALA A 1 492 ? 4.069 21.553 -8.029 1.00 96.19 492 ALA A C 1
ATOM 3824 O O . ALA A 1 492 ? 3.996 22.499 -8.821 1.00 96.19 492 ALA A O 1
ATOM 3825 N N . ARG A 1 493 ? 3.246 20.495 -8.103 1.00 95.69 493 ARG A N 1
ATOM 3826 C CA . ARG A 1 493 ? 2.150 20.343 -9.083 1.00 95.69 493 ARG A CA 1
ATOM 3827 C C . ARG A 1 493 ? 1.121 21.473 -8.943 1.00 95.69 493 ARG A C 1
ATOM 3829 O O . ARG A 1 493 ? 0.814 22.137 -9.934 1.00 95.69 493 ARG A O 1
ATOM 3836 N N . ALA A 1 494 ? 0.653 21.756 -7.726 1.00 94.69 494 ALA A N 1
ATOM 3837 C CA . ALA A 1 494 ? -0.304 22.826 -7.430 1.00 94.69 494 ALA A CA 1
ATOM 3838 C C . ALA A 1 494 ? 0.248 24.222 -7.780 1.00 94.69 494 ALA A C 1
ATOM 3840 O O . ALA A 1 494 ? -0.453 25.048 -8.369 1.00 94.69 494 ALA A O 1
ATOM 3841 N N . ARG A 1 495 ? 1.536 24.464 -7.495 1.00 95.88 495 ARG A N 1
ATOM 3842 C CA . ARG A 1 495 ? 2.266 25.696 -7.856 1.00 95.88 495 ARG A CA 1
ATOM 3843 C C . ARG A 1 495 ? 2.673 25.766 -9.333 1.00 95.88 495 ARG A C 1
ATOM 3845 O O . ARG A 1 495 ? 3.216 26.785 -9.751 1.00 95.88 495 ARG A O 1
ATOM 3852 N N . LYS A 1 496 ? 2.427 24.713 -10.126 1.00 95.88 496 LYS A N 1
ATOM 3853 C CA . LYS A 1 496 ? 2.853 24.569 -11.533 1.00 95.88 496 LYS A CA 1
ATOM 3854 C C . LYS A 1 496 ? 4.377 24.716 -11.730 1.00 95.88 496 LYS A C 1
ATOM 3856 O O . LYS A 1 496 ? 4.826 25.101 -12.810 1.00 95.88 496 LYS A O 1
ATOM 3861 N N . LYS A 1 497 ? 5.169 24.369 -10.703 1.00 96.75 497 LYS A N 1
ATOM 3862 C CA . LYS A 1 497 ? 6.643 24.272 -10.725 1.00 96.75 497 LYS A CA 1
ATOM 3863 C C . LYS A 1 497 ? 7.061 22.996 -11.484 1.00 96.75 497 LYS A C 1
ATOM 3865 O O . LYS A 1 497 ? 7.500 22.016 -10.883 1.00 96.75 497 LYS A O 1
ATOM 3870 N N . TRP A 1 498 ? 6.809 22.946 -12.797 1.00 97.00 498 TRP A N 1
ATOM 3871 C CA . TRP A 1 498 ? 7.007 21.733 -13.616 1.00 97.00 498 TRP A CA 1
ATOM 3872 C C . TRP A 1 498 ? 8.467 21.275 -13.701 1.00 97.00 498 TRP A C 1
ATOM 3874 O O . TRP A 1 498 ? 8.727 20.089 -13.875 1.00 97.00 498 TRP A O 1
ATOM 3884 N N . ASP A 1 499 ? 9.397 22.211 -13.548 1.00 96.94 499 ASP A N 1
ATOM 3885 C CA . ASP A 1 499 ? 10.825 21.988 -13.346 1.00 96.94 499 ASP A CA 1
ATOM 3886 C C . ASP A 1 499 ? 11.092 21.126 -12.102 1.00 96.94 499 ASP A C 1
ATOM 3888 O O . ASP A 1 499 ? 11.708 20.071 -12.216 1.00 96.94 499 ASP A O 1
ATOM 3892 N N . VAL A 1 500 ? 10.532 21.499 -10.946 1.00 96.75 500 VAL A N 1
ATOM 3893 C CA . VAL A 1 500 ? 10.639 20.727 -9.695 1.00 96.75 500 VAL A CA 1
ATOM 3894 C C . VAL A 1 500 ? 9.912 19.381 -9.801 1.00 96.75 500 VAL A C 1
ATOM 3896 O O . VAL A 1 500 ? 10.421 18.373 -9.316 1.00 96.75 500 VAL A O 1
ATOM 3899 N N . VAL A 1 501 ? 8.761 19.326 -10.483 1.00 97.50 501 VAL A N 1
ATOM 3900 C CA . VAL A 1 501 ? 8.052 18.061 -10.777 1.00 97.50 501 VAL A CA 1
ATOM 3901 C C . VAL A 1 501 ? 8.931 17.102 -11.593 1.00 97.50 501 VAL A C 1
ATOM 3903 O O . VAL A 1 501 ? 8.927 15.901 -11.335 1.00 97.50 501 VAL A O 1
ATOM 3906 N N . ALA A 1 502 ? 9.712 17.615 -12.548 1.00 97.19 502 ALA A N 1
ATOM 3907 C CA . ALA A 1 502 ? 10.672 16.811 -13.299 1.00 97.19 502 ALA A CA 1
ATOM 3908 C C . ALA A 1 502 ? 11.895 16.410 -12.453 1.00 97.19 502 ALA A C 1
ATOM 3910 O O . ALA A 1 502 ? 12.398 15.303 -12.626 1.00 97.19 502 ALA A O 1
ATOM 3911 N N . SER A 1 503 ? 12.343 17.245 -11.507 1.00 96.12 503 SER A N 1
ATOM 3912 C CA . SER A 1 503 ? 13.410 16.885 -10.559 1.00 96.12 503 SER A CA 1
ATOM 3913 C C . SER A 1 503 ? 13.033 15.693 -9.678 1.00 96.12 503 SER A C 1
ATOM 3915 O O . SER A 1 503 ? 13.850 14.797 -9.497 1.00 96.12 503 SER A O 1
ATOM 3917 N N . HIS A 1 504 ? 11.794 15.642 -9.177 1.00 95.94 504 HIS A N 1
ATOM 3918 C CA . HIS A 1 504 ? 11.266 14.482 -8.440 1.00 95.94 504 HIS A CA 1
ATOM 3919 C C . HIS A 1 504 ? 11.284 13.206 -9.289 1.00 95.94 504 HIS A C 1
ATOM 3921 O O . HIS A 1 504 ? 11.840 12.193 -8.868 1.00 95.94 504 HIS A O 1
ATOM 3927 N N . ALA A 1 505 ? 10.756 13.274 -10.516 1.00 95.94 505 ALA A N 1
ATOM 3928 C CA . ALA A 1 505 ? 10.781 12.142 -11.444 1.00 95.94 505 ALA A CA 1
ATOM 3929 C C . ALA A 1 505 ? 12.217 11.689 -11.773 1.00 95.94 505 ALA A C 1
ATOM 3931 O O . ALA A 1 505 ? 12.471 10.494 -11.901 1.00 95.94 505 ALA A O 1
ATOM 3932 N N . ALA A 1 506 ? 13.173 12.623 -11.852 1.00 95.12 506 ALA A N 1
ATOM 3933 C CA . ALA A 1 506 ? 14.580 12.304 -12.075 1.00 95.12 506 ALA A CA 1
ATOM 3934 C C . ALA A 1 506 ? 15.189 11.550 -10.886 1.00 95.12 506 ALA A C 1
ATOM 3936 O O . ALA A 1 506 ? 15.849 10.539 -11.092 1.00 95.12 506 ALA A O 1
ATOM 3937 N N . VAL A 1 507 ? 14.936 11.994 -9.650 1.00 92.31 507 VAL A N 1
ATOM 3938 C CA . VAL A 1 507 ? 15.408 11.307 -8.434 1.00 92.31 507 VAL A CA 1
ATOM 3939 C C . VAL A 1 507 ? 14.840 9.892 -8.342 1.00 92.31 507 VAL A C 1
ATOM 3941 O O . VAL A 1 507 ? 15.607 8.956 -8.141 1.00 92.31 507 VAL A O 1
ATOM 3944 N N . SER A 1 508 ? 13.531 9.724 -8.558 1.00 91.62 508 SER A N 1
ATOM 3945 C CA . SER A 1 508 ? 12.879 8.407 -8.543 1.00 91.62 508 SER A CA 1
ATOM 3946 C C . SER A 1 508 ? 13.465 7.465 -9.605 1.00 91.62 508 SER A C 1
ATOM 3948 O O . SER A 1 508 ? 13.857 6.339 -9.296 1.00 91.62 508 SER A O 1
ATOM 3950 N N . PHE A 1 509 ? 13.638 7.955 -10.838 1.00 93.81 509 PHE A N 1
ATOM 3951 C CA . PHE A 1 509 ? 14.280 7.210 -11.922 1.00 93.81 509 PHE A CA 1
ATOM 3952 C C . PHE A 1 509 ? 15.751 6.861 -11.633 1.00 93.81 509 PHE A C 1
ATOM 3954 O O . PHE A 1 509 ? 16.199 5.782 -12.006 1.00 93.81 509 PHE A O 1
ATOM 3961 N N . PHE A 1 510 ? 16.504 7.739 -10.966 1.00 90.75 510 PHE A N 1
ATOM 3962 C CA . PHE A 1 510 ? 17.900 7.487 -10.593 1.00 90.75 510 PHE A CA 1
ATOM 3963 C C . PHE A 1 510 ? 18.054 6.539 -9.393 1.00 90.75 510 PHE A C 1
ATOM 3965 O O . PHE A 1 510 ? 19.071 5.855 -9.301 1.00 90.75 510 PHE A O 1
ATOM 3972 N N . GLU A 1 511 ? 17.070 6.466 -8.493 1.00 86.25 511 GLU A N 1
ATOM 3973 C CA . GLU A 1 511 ? 17.034 5.465 -7.419 1.00 86.25 511 GLU A CA 1
ATOM 3974 C C . GLU A 1 511 ? 16.627 4.082 -7.951 1.00 86.25 511 GLU A C 1
ATOM 3976 O O . GLU A 1 511 ? 17.233 3.075 -7.583 1.00 86.25 511 GLU A O 1
ATOM 3981 N N . ARG A 1 512 ? 15.607 4.022 -8.822 1.00 87.75 512 ARG A N 1
ATOM 3982 C CA . ARG A 1 512 ? 15.040 2.767 -9.351 1.00 87.75 512 ARG A CA 1
ATOM 3983 C C . ARG A 1 512 ? 14.877 2.834 -10.877 1.00 87.75 512 ARG A C 1
ATOM 3985 O O . ARG A 1 512 ? 13.759 3.014 -11.369 1.00 87.75 512 ARG A O 1
ATOM 3992 N N . PRO A 1 513 ? 15.975 2.681 -11.643 1.00 90.88 513 PRO A N 1
ATOM 3993 C CA . PRO A 1 513 ? 15.940 2.777 -13.098 1.00 90.88 513 PRO A CA 1
ATOM 3994 C C . PRO A 1 513 ? 15.040 1.696 -13.703 1.00 90.88 513 PRO A C 1
ATOM 3996 O O . PRO A 1 513 ? 15.262 0.504 -13.507 1.00 90.88 513 PRO A O 1
ATOM 3999 N N . ARG A 1 514 ? 14.009 2.120 -14.438 1.00 92.62 514 ARG A N 1
ATOM 4000 C CA . ARG A 1 514 ? 13.017 1.252 -15.096 1.00 92.62 514 ARG A CA 1
ATOM 4001 C C . ARG A 1 514 ? 12.441 1.958 -16.337 1.00 92.62 514 ARG A C 1
ATOM 4003 O O . ARG A 1 514 ? 12.409 3.192 -16.332 1.00 92.62 514 ARG A O 1
ATOM 4010 N N . PRO A 1 515 ? 11.949 1.244 -17.371 1.00 93.81 515 PRO A N 1
ATOM 4011 C CA . PRO A 1 515 ? 11.439 1.881 -18.592 1.00 93.81 515 PRO A CA 1
ATOM 4012 C C . PRO A 1 515 ? 10.290 2.871 -18.341 1.00 93.81 515 PRO A C 1
ATOM 4014 O O . PRO A 1 515 ? 10.342 3.998 -18.824 1.00 93.81 515 PRO A O 1
ATOM 4017 N N . SER A 1 516 ? 9.311 2.512 -17.501 1.00 94.62 516 SER A N 1
ATOM 4018 C CA . SER A 1 516 ? 8.211 3.414 -17.125 1.00 94.62 516 SER A CA 1
ATOM 4019 C C . SER A 1 516 ? 8.704 4.682 -16.422 1.00 94.62 516 SER A C 1
ATOM 4021 O O . SER A 1 516 ? 8.287 5.775 -16.783 1.00 94.62 516 SER A O 1
ATOM 4023 N N . GLY A 1 517 ? 9.678 4.567 -15.514 1.00 94.19 517 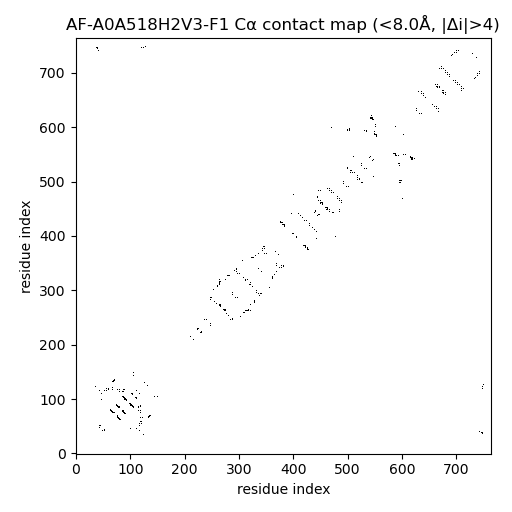GLY A N 1
ATOM 4024 C CA . GLY A 1 517 ? 10.302 5.702 -14.825 1.00 94.19 517 GLY A CA 1
ATOM 4025 C C . GLY A 1 517 ? 11.067 6.636 -15.772 1.00 94.19 517 GLY A C 1
ATOM 4026 O O . GLY A 1 517 ? 11.075 7.850 -15.573 1.00 94.19 517 GLY A O 1
ATOM 4027 N N . PHE A 1 518 ? 11.657 6.096 -16.845 1.00 96.69 518 PHE A N 1
ATOM 4028 C CA . PHE A 1 518 ? 12.232 6.909 -17.918 1.00 96.69 518 PHE A CA 1
ATOM 4029 C C . PHE A 1 518 ? 11.135 7.699 -18.646 1.00 96.69 518 PHE A C 1
ATOM 4031 O O . PHE A 1 518 ? 11.261 8.913 -18.807 1.00 96.69 518 PHE A O 1
ATOM 4038 N N . ASP A 1 519 ? 10.034 7.057 -19.038 1.00 95.94 519 ASP A N 1
ATOM 4039 C CA . ASP A 1 519 ? 8.934 7.741 -19.726 1.00 95.94 519 ASP A CA 1
ATOM 4040 C C . ASP A 1 519 ? 8.176 8.730 -18.819 1.00 95.94 519 ASP A C 1
ATOM 4042 O O . ASP A 1 519 ? 7.789 9.805 -19.282 1.00 95.94 519 ASP A O 1
ATOM 4046 N N . GLU A 1 520 ? 8.042 8.449 -17.520 1.00 96.56 520 GLU A N 1
ATOM 4047 C CA . GLU A 1 520 ? 7.568 9.382 -16.488 1.00 96.56 520 GLU A CA 1
ATOM 4048 C C . GLU A 1 520 ? 8.460 10.637 -16.414 1.00 96.56 520 GLU A C 1
ATOM 4050 O O . GLU A 1 520 ? 7.959 11.765 -16.501 1.00 96.56 520 GLU A O 1
ATOM 4055 N N . LEU A 1 521 ? 9.786 10.455 -16.333 1.00 97.44 521 LEU A N 1
ATOM 4056 C CA . LEU A 1 521 ? 10.777 11.535 -16.351 1.00 97.44 521 LEU A CA 1
ATOM 4057 C C . LEU A 1 521 ? 10.693 12.359 -17.642 1.00 97.44 521 LEU A C 1
ATOM 4059 O O . LEU A 1 521 ? 10.650 13.588 -17.587 1.00 97.44 521 LEU A O 1
ATOM 4063 N N . ILE A 1 522 ? 10.600 11.717 -18.806 1.00 97.75 522 ILE A N 1
ATOM 4064 C CA . ILE A 1 522 ? 10.432 12.392 -20.099 1.00 97.75 522 ILE A CA 1
ATOM 4065 C C . ILE A 1 522 ? 9.106 13.170 -20.162 1.00 97.75 522 ILE A C 1
ATOM 4067 O O . ILE A 1 522 ? 9.087 14.328 -20.590 1.00 97.75 522 ILE A O 1
ATOM 4071 N N . LYS A 1 523 ? 7.998 12.582 -19.695 1.00 97.31 523 LYS A N 1
ATOM 4072 C CA . LYS A 1 523 ? 6.656 13.194 -19.623 1.00 97.31 523 LYS A CA 1
ATOM 4073 C C . LYS A 1 523 ? 6.653 14.426 -18.707 1.00 97.31 523 LYS A C 1
ATOM 4075 O O . LYS A 1 523 ? 6.016 15.430 -19.041 1.00 97.31 523 LYS A O 1
ATOM 4080 N N . ALA A 1 524 ? 7.407 14.398 -17.606 1.00 96.75 524 ALA A N 1
ATOM 4081 C CA . ALA A 1 524 ? 7.619 15.548 -16.728 1.00 96.75 524 ALA A CA 1
ATOM 4082 C C . ALA A 1 524 ? 8.551 16.605 -17.357 1.00 96.75 524 ALA A C 1
ATOM 4084 O O . ALA A 1 524 ? 8.192 17.783 -17.425 1.00 96.75 524 ALA A O 1
ATOM 4085 N N . ALA A 1 525 ? 9.698 16.198 -17.906 1.00 97.06 525 ALA A N 1
ATOM 4086 C CA . ALA A 1 525 ? 10.664 17.085 -18.557 1.00 97.06 525 ALA A CA 1
ATOM 4087 C C . ALA A 1 525 ? 10.074 17.816 -19.776 1.00 97.06 525 ALA A C 1
ATOM 4089 O O . ALA A 1 525 ? 10.418 18.972 -20.030 1.00 97.06 525 ALA A O 1
ATOM 4090 N N . ARG A 1 526 ? 9.126 17.200 -20.494 1.00 97.62 526 ARG A N 1
ATOM 4091 C CA . ARG A 1 526 ? 8.342 17.851 -21.556 1.00 97.62 526 ARG A CA 1
ATOM 4092 C C . ARG A 1 526 ? 7.482 18.996 -21.015 1.00 97.62 526 ARG A C 1
ATOM 4094 O O . ARG A 1 526 ? 7.492 20.079 -21.595 1.00 97.62 526 ARG A O 1
ATOM 4101 N N . LYS A 1 527 ? 6.801 18.807 -19.874 1.00 96.12 527 LYS A N 1
ATOM 4102 C CA . LYS A 1 527 ? 6.060 19.886 -19.182 1.00 96.12 527 LYS A CA 1
ATOM 4103 C C . LYS A 1 527 ? 6.998 20.991 -18.677 1.00 96.12 527 LYS A C 1
ATOM 4105 O O . LYS A 1 527 ? 6.646 22.165 -18.762 1.00 96.12 527 LYS A O 1
ATOM 4110 N N . ALA A 1 528 ? 8.205 20.630 -18.238 1.00 95.62 528 ALA A N 1
ATOM 4111 C CA . ALA A 1 528 ? 9.273 21.561 -17.861 1.00 95.62 528 ALA A CA 1
ATOM 4112 C C . ALA A 1 528 ? 9.974 22.254 -19.054 1.00 95.62 528 ALA A C 1
ATOM 4114 O O . ALA A 1 528 ? 10.791 23.144 -18.840 1.00 95.62 528 ALA A O 1
ATOM 4115 N N . LYS A 1 529 ? 9.671 21.867 -20.307 1.00 96.50 529 LYS A N 1
ATOM 4116 C CA . LYS A 1 529 ? 10.361 22.301 -21.545 1.00 96.50 529 LYS A CA 1
ATOM 4117 C C . LYS A 1 529 ? 11.861 21.950 -21.603 1.00 96.50 529 LYS A C 1
ATOM 4119 O O . LYS A 1 529 ? 12.608 22.560 -22.362 1.00 96.50 529 LYS A O 1
ATOM 4124 N N . ALA A 1 530 ? 12.283 20.943 -20.841 1.00 96.25 530 ALA A N 1
ATOM 4125 C CA . ALA A 1 530 ? 13.672 20.505 -20.683 1.00 96.25 530 ALA A CA 1
ATOM 4126 C C . ALA A 1 530 ? 13.986 19.149 -21.361 1.00 96.25 530 ALA A C 1
ATOM 4128 O O . ALA A 1 530 ? 15.118 18.672 -21.285 1.00 96.25 530 ALA A O 1
ATOM 4129 N N . GLU A 1 531 ? 12.997 18.523 -22.017 1.00 96.81 531 GLU A N 1
ATOM 4130 C CA . GLU A 1 531 ? 13.062 17.142 -22.530 1.00 96.81 531 GLU A CA 1
ATOM 4131 C C . GLU A 1 531 ? 14.364 16.751 -23.260 1.00 96.81 531 GLU A C 1
ATOM 4133 O O . GLU A 1 531 ? 14.889 15.697 -22.908 1.00 96.81 531 GLU A O 1
ATOM 4138 N N . PRO A 1 532 ? 14.922 17.517 -24.224 1.00 96.62 532 PRO A N 1
ATOM 4139 C CA . PRO A 1 532 ? 16.085 17.055 -24.988 1.00 96.62 532 PRO A CA 1
ATOM 4140 C C . PRO A 1 532 ? 17.318 16.805 -24.111 1.00 96.62 532 PRO A C 1
ATOM 4142 O O . PRO A 1 532 ? 17.896 15.721 -24.155 1.00 96.62 532 PRO A O 1
ATOM 4145 N N . ALA A 1 533 ? 17.669 17.772 -23.257 1.00 96.00 533 ALA A N 1
ATOM 4146 C CA . ALA A 1 533 ? 18.828 17.667 -22.376 1.00 96.00 533 ALA A CA 1
ATOM 4147 C C . ALA A 1 533 ? 18.592 16.660 -21.237 1.00 96.00 533 ALA A C 1
ATOM 4149 O O . ALA A 1 533 ? 19.503 15.906 -20.899 1.00 96.00 533 ALA A O 1
ATOM 4150 N N . VAL A 1 534 ? 17.372 16.570 -20.686 1.00 96.94 534 VAL A N 1
ATOM 4151 C CA . VAL A 1 534 ? 17.041 15.524 -19.697 1.00 96.94 534 VAL A CA 1
ATOM 4152 C C . VAL A 1 534 ? 17.168 14.129 -20.313 1.00 96.94 534 VAL A C 1
ATOM 4154 O O . VAL A 1 534 ? 17.768 13.253 -19.698 1.00 96.94 534 VAL A O 1
ATOM 4157 N N . ARG A 1 535 ? 16.660 13.926 -21.537 1.00 97.12 535 ARG A N 1
ATOM 4158 C CA . ARG A 1 535 ? 16.733 12.648 -22.261 1.00 97.12 535 ARG A CA 1
ATOM 4159 C C . ARG A 1 535 ? 18.176 12.214 -22.503 1.00 97.12 535 ARG A C 1
ATOM 4161 O O . ARG A 1 535 ? 18.499 11.058 -22.256 1.00 97.12 535 ARG A O 1
ATOM 4168 N N . GLU A 1 536 ? 19.030 13.130 -22.955 1.00 96.44 536 GLU A N 1
ATOM 4169 C CA . GLU A 1 536 ? 20.455 12.869 -23.184 1.00 96.44 536 GLU A CA 1
ATOM 4170 C C . GLU A 1 536 ? 21.158 12.404 -21.899 1.00 96.44 536 GLU A C 1
ATOM 4172 O O . GLU A 1 536 ? 21.800 11.354 -21.885 1.00 96.44 536 GLU A O 1
ATOM 4177 N N . HIS A 1 537 ? 20.977 13.130 -20.793 1.00 95.94 537 HIS A N 1
ATOM 4178 C CA . HIS A 1 537 ? 21.602 12.790 -19.513 1.00 95.94 537 HIS A CA 1
ATOM 4179 C C . HIS A 1 537 ? 21.009 11.519 -18.882 1.00 95.94 537 HIS A C 1
ATOM 4181 O O . HIS A 1 537 ? 21.750 10.746 -18.280 1.00 95.94 537 HIS A O 1
ATOM 4187 N N . ALA A 1 538 ? 19.707 11.259 -19.047 1.00 95.94 538 ALA A N 1
ATOM 4188 C CA . ALA A 1 538 ? 19.063 10.034 -18.574 1.00 95.94 538 ALA A CA 1
ATOM 4189 C C . ALA A 1 538 ? 19.556 8.792 -19.340 1.00 95.94 538 ALA A C 1
ATOM 4191 O O . ALA A 1 538 ? 19.874 7.781 -18.717 1.00 95.94 538 ALA A O 1
ATOM 4192 N N . LEU A 1 539 ? 19.700 8.873 -20.669 1.00 95.88 539 LEU A N 1
ATOM 4193 C CA . LEU A 1 539 ? 20.302 7.801 -21.471 1.00 95.88 539 LEU A CA 1
ATOM 4194 C C . LEU A 1 539 ? 21.782 7.601 -21.117 1.00 95.88 539 LEU A C 1
ATOM 4196 O O . LEU A 1 539 ? 22.208 6.472 -20.892 1.00 95.88 539 LEU A O 1
ATOM 4200 N N . ARG A 1 540 ? 22.551 8.687 -20.967 1.00 94.12 540 ARG A N 1
ATOM 4201 C CA . ARG A 1 540 ? 23.953 8.631 -20.528 1.00 94.12 540 ARG A CA 1
ATOM 4202 C C . ARG A 1 540 ? 24.108 7.984 -19.151 1.00 94.12 540 ARG A C 1
ATOM 4204 O O . ARG A 1 540 ? 25.047 7.215 -18.946 1.00 94.12 540 ARG A O 1
ATOM 4211 N N . PHE A 1 541 ? 23.198 8.269 -18.221 1.00 93.19 541 PHE A N 1
ATOM 4212 C CA . PHE A 1 541 ? 23.131 7.591 -16.931 1.00 93.19 541 PHE A CA 1
ATOM 4213 C C . PHE A 1 541 ? 22.877 6.087 -17.113 1.00 93.19 541 PHE A C 1
ATOM 4215 O O . PHE A 1 541 ? 23.642 5.294 -16.579 1.00 93.19 541 PHE A O 1
ATOM 4222 N N . LEU A 1 542 ? 21.912 5.665 -17.936 1.00 93.50 542 LEU A N 1
ATOM 4223 C CA . LEU A 1 542 ? 21.708 4.234 -18.203 1.00 93.50 542 LEU A CA 1
ATOM 4224 C C . LEU A 1 542 ? 22.928 3.566 -18.875 1.00 93.50 542 LEU A C 1
ATOM 4226 O O . LEU A 1 542 ? 23.238 2.415 -18.581 1.00 93.50 542 LEU A O 1
ATOM 4230 N N . GLU A 1 543 ? 23.664 4.265 -19.741 1.00 92.38 543 GLU A N 1
ATOM 4231 C CA . GLU A 1 543 ? 24.835 3.715 -20.446 1.00 92.38 543 GLU A CA 1
ATOM 4232 C C . GLU A 1 543 ? 26.120 3.625 -19.600 1.00 92.38 543 GLU A C 1
ATOM 4234 O O . GLU A 1 543 ? 27.066 2.931 -20.005 1.00 92.38 543 GLU A O 1
ATOM 4239 N N . THR A 1 544 ? 26.182 4.327 -18.457 1.00 90.06 544 THR A N 1
ATOM 4240 C CA . THR A 1 544 ? 27.424 4.527 -17.675 1.00 90.06 544 THR A CA 1
ATOM 4241 C C . THR A 1 544 ? 27.281 4.465 -16.149 1.00 90.06 544 THR A C 1
ATOM 4243 O O . THR A 1 544 ? 28.293 4.373 -15.463 1.00 90.06 544 THR A O 1
ATOM 4246 N N . GLY A 1 545 ? 26.069 4.573 -15.606 1.00 88.12 545 GLY A N 1
ATOM 4247 C CA . GLY A 1 545 ? 25.768 4.764 -14.180 1.00 88.12 545 GLY A CA 1
ATOM 4248 C C . GLY A 1 545 ? 26.132 6.136 -13.608 1.00 88.12 545 GLY A C 1
ATOM 4249 O O . GLY A 1 545 ? 25.998 6.363 -12.407 1.00 88.12 545 GLY A O 1
ATOM 4250 N N . VAL A 1 546 ? 26.633 7.068 -14.425 1.00 88.44 546 VAL A N 1
ATOM 4251 C CA . VAL A 1 546 ? 27.079 8.381 -13.944 1.00 88.44 546 VAL A CA 1
ATOM 4252 C C . VAL A 1 546 ? 25.885 9.323 -13.810 1.00 88.44 546 VAL A C 1
ATOM 4254 O O . VAL A 1 546 ? 25.346 9.799 -14.808 1.00 88.44 546 VAL A O 1
ATOM 4257 N N . LEU A 1 547 ? 25.505 9.634 -12.568 1.00 88.62 547 LEU A N 1
ATOM 4258 C CA . LEU A 1 547 ? 24.470 10.628 -12.274 1.00 88.62 547 LEU A CA 1
ATOM 4259 C C . LEU A 1 547 ? 24.868 12.037 -12.769 1.00 88.62 547 LEU A C 1
ATOM 4261 O O . LEU A 1 547 ? 26.017 12.449 -12.554 1.00 88.62 547 LEU A O 1
ATOM 4265 N N . PRO A 1 548 ? 23.922 12.812 -13.345 1.00 89.25 548 PRO A N 1
ATOM 4266 C CA . PRO A 1 548 ? 24.134 14.214 -13.723 1.00 89.25 548 PRO A CA 1
ATOM 4267 C C . PRO A 1 548 ? 24.131 15.164 -12.515 1.00 89.25 548 PRO A C 1
ATOM 4269 O O . PRO A 1 548 ? 24.599 16.295 -12.607 1.00 89.25 548 PRO A O 1
ATOM 4272 N N . VAL A 1 549 ? 23.625 14.705 -11.369 1.00 87.25 549 VAL A N 1
ATOM 4273 C CA . VAL A 1 549 ? 23.682 15.405 -10.083 1.00 87.25 549 VAL A CA 1
ATOM 4274 C C . VAL A 1 549 ? 24.386 14.487 -9.098 1.00 87.25 549 VAL A C 1
ATOM 4276 O O . VAL A 1 549 ? 23.860 13.436 -8.737 1.00 87.25 549 VAL A O 1
ATOM 4279 N N . ARG A 1 550 ? 25.587 14.868 -8.662 1.00 83.19 550 ARG A N 1
ATOM 4280 C CA . ARG A 1 550 ? 26.344 14.117 -7.658 1.00 83.19 550 ARG A CA 1
ATOM 4281 C C . ARG A 1 550 ? 26.151 14.776 -6.293 1.00 83.19 550 ARG A C 1
ATOM 4283 O O . ARG A 1 550 ? 26.493 15.953 -6.157 1.00 83.19 550 ARG A O 1
ATOM 4290 N N . PRO A 1 551 ? 25.626 14.068 -5.281 1.00 76.25 551 PRO A N 1
ATOM 4291 C CA . PRO A 1 551 ? 25.570 14.604 -3.928 1.00 76.25 551 PRO A CA 1
ATOM 4292 C C . PRO A 1 551 ? 26.988 14.872 -3.388 1.00 76.25 551 PRO A C 1
ATOM 4294 O O . PRO A 1 551 ? 27.962 14.300 -3.894 1.00 76.25 551 PRO A O 1
ATOM 4297 N N . PRO A 1 552 ? 27.134 15.740 -2.371 1.00 73.56 552 PRO A N 1
ATOM 4298 C CA . PRO A 1 552 ? 28.418 15.946 -1.713 1.00 73.56 552 PRO A CA 1
ATOM 4299 C C . PRO A 1 552 ? 28.935 14.625 -1.126 1.00 73.56 552 PRO A C 1
ATOM 4301 O O . PRO A 1 552 ? 28.155 13.777 -0.687 1.00 73.56 552 PRO A O 1
ATOM 4304 N N . ALA A 1 553 ? 30.257 14.439 -1.124 1.00 65.69 553 ALA A N 1
ATOM 4305 C CA . ALA A 1 553 ? 30.862 13.212 -0.615 1.00 65.69 553 ALA A CA 1
ATOM 4306 C C . ALA A 1 553 ? 30.456 12.988 0.857 1.00 65.69 553 ALA A C 1
ATOM 4308 O O . ALA A 1 553 ? 30.579 13.921 1.659 1.00 65.69 553 ALA A O 1
ATOM 4309 N N . PRO A 1 554 ? 29.984 11.783 1.238 1.00 57.78 554 PRO A N 1
ATOM 4310 C CA . PRO A 1 554 ? 29.548 11.529 2.603 1.00 57.78 554 PRO A CA 1
ATOM 4311 C C . PRO A 1 554 ? 30.718 11.733 3.576 1.00 57.78 554 PRO A C 1
ATOM 4313 O O . PRO A 1 554 ? 31.856 11.381 3.240 1.00 57.78 554 PRO A O 1
ATOM 4316 N N . PRO A 1 555 ? 30.470 12.270 4.786 1.00 53.25 555 PRO A N 1
ATOM 4317 C CA . PRO A 1 555 ? 31.525 12.449 5.774 1.00 53.25 555 PRO A CA 1
ATOM 4318 C C . PRO A 1 555 ? 32.201 11.099 6.064 1.00 53.25 555 PRO A C 1
ATOM 4320 O O . PRO A 1 555 ? 31.521 10.065 6.089 1.00 53.25 555 PRO A O 1
ATOM 4323 N N . PRO A 1 556 ? 33.530 11.073 6.284 1.00 47.12 556 PRO A N 1
ATOM 4324 C CA . PRO A 1 556 ? 34.243 9.831 6.549 1.00 47.12 556 PRO A CA 1
ATOM 4325 C C . PRO A 1 556 ? 33.615 9.152 7.766 1.00 47.12 556 PRO A C 1
ATOM 4327 O O . PRO A 1 556 ? 33.588 9.734 8.852 1.00 47.12 556 PRO A O 1
ATOM 4330 N N . ARG A 1 557 ? 33.079 7.935 7.572 1.00 43.09 557 ARG A N 1
ATOM 4331 C CA . ARG A 1 557 ? 32.369 7.199 8.630 1.00 43.09 557 ARG A CA 1
ATOM 4332 C C . ARG A 1 557 ? 33.241 7.193 9.892 1.00 43.09 557 ARG A C 1
ATOM 4334 O O . ARG A 1 557 ? 34.400 6.778 9.784 1.00 43.09 557 ARG A O 1
ATOM 4341 N N . PRO A 1 558 ? 32.725 7.618 11.064 1.00 41.81 558 PRO A N 1
ATOM 4342 C CA . PRO A 1 558 ? 33.520 7.649 12.283 1.00 41.81 558 PRO A CA 1
ATOM 4343 C C . PRO A 1 558 ? 34.096 6.256 12.516 1.00 41.81 558 PRO A C 1
ATOM 4345 O O . PRO A 1 558 ? 33.375 5.255 12.456 1.00 41.81 558 PRO A O 1
ATOM 4348 N N . SER A 1 559 ? 35.413 6.183 12.704 1.00 39.06 559 SER A N 1
ATOM 4349 C CA . SER A 1 559 ? 36.142 4.921 12.763 1.00 39.06 559 SER A CA 1
ATOM 4350 C C . SER A 1 559 ? 35.710 4.139 13.999 1.00 39.06 559 SER A C 1
ATOM 4352 O O . SER A 1 559 ? 36.216 4.345 15.102 1.00 39.06 559 SER A O 1
ATOM 4354 N N . ARG A 1 560 ? 34.730 3.244 13.794 1.00 35.41 560 ARG A N 1
ATOM 4355 C CA . ARG A 1 560 ? 34.103 2.407 14.823 1.00 35.41 560 ARG A CA 1
ATOM 4356 C C . ARG A 1 560 ? 35.219 1.829 15.699 1.00 35.41 560 ARG A C 1
ATOM 4358 O O . ARG A 1 560 ? 36.056 1.095 15.161 1.00 35.41 560 ARG A O 1
ATOM 4365 N N . PRO A 1 561 ? 35.309 2.198 16.992 1.00 37.78 561 PRO A N 1
ATOM 4366 C CA . PRO A 1 561 ? 36.498 1.922 17.783 1.00 37.78 561 PRO A CA 1
ATOM 4367 C C . PRO A 1 561 ? 36.684 0.412 17.860 1.00 37.78 561 PRO A C 1
ATOM 4369 O O . PRO A 1 561 ? 35.870 -0.285 18.467 1.00 37.78 561 PRO A O 1
ATOM 4372 N N . ARG A 1 562 ? 37.735 -0.097 17.200 1.00 38.47 562 ARG A N 1
ATOM 4373 C CA . ARG A 1 562 ? 38.059 -1.527 17.193 1.00 38.47 562 ARG A CA 1
ATOM 4374 C C . ARG A 1 562 ? 38.099 -2.004 18.640 1.00 38.47 562 ARG A C 1
ATOM 4376 O O . ARG A 1 562 ? 38.905 -1.502 19.428 1.00 38.47 562 ARG A O 1
ATOM 4383 N N . SER A 1 563 ? 37.219 -2.947 18.976 1.00 36.47 563 SER A N 1
ATOM 4384 C CA . SER A 1 563 ? 37.147 -3.550 20.303 1.00 36.47 563 SER A CA 1
ATOM 4385 C C . SER A 1 563 ? 38.545 -4.027 20.689 1.00 36.47 563 SER A C 1
ATOM 4387 O O . SER A 1 563 ? 39.169 -4.805 19.967 1.00 36.47 563 SER A O 1
ATOM 4389 N N . LYS A 1 564 ? 39.090 -3.475 21.780 1.00 36.78 564 LYS A N 1
ATOM 4390 C CA . LYS A 1 564 ? 40.507 -3.632 22.132 1.00 36.78 564 LYS A CA 1
ATOM 4391 C C . LYS A 1 564 ? 40.798 -5.068 22.575 1.00 36.78 564 LYS A C 1
ATOM 4393 O O . LYS A 1 564 ? 40.809 -5.368 23.767 1.00 36.78 564 LYS A O 1
ATOM 4398 N N . SER A 1 565 ? 41.078 -5.946 21.612 1.00 38.84 565 SER A N 1
ATOM 4399 C CA . SER A 1 565 ? 41.666 -7.262 21.855 1.00 38.84 565 SER A CA 1
ATOM 4400 C C . SER A 1 565 ? 42.970 -7.079 22.632 1.00 38.84 565 SER A C 1
ATOM 4402 O O . SER A 1 565 ? 43.896 -6.408 22.173 1.00 38.84 565 SER A O 1
ATOM 4404 N N . ARG A 1 566 ? 43.007 -7.631 23.843 1.00 39.00 566 ARG A N 1
ATOM 4405 C CA . ARG A 1 566 ? 43.989 -7.333 24.890 1.00 39.00 566 ARG A CA 1
ATOM 4406 C C . ARG A 1 566 ? 45.382 -7.879 24.538 1.00 39.00 566 ARG A C 1
ATOM 4408 O O . ARG A 1 566 ? 45.704 -9.012 24.879 1.00 39.00 566 ARG A O 1
ATOM 4415 N N . ALA A 1 567 ? 46.205 -7.058 23.887 1.00 33.81 567 ALA A N 1
ATOM 4416 C CA . ALA A 1 567 ? 47.601 -7.345 23.540 1.00 33.81 567 ALA A CA 1
ATOM 4417 C C . ALA A 1 567 ? 48.560 -6.257 24.072 1.00 33.81 567 ALA A C 1
ATOM 4419 O O . ALA A 1 567 ? 48.130 -5.197 24.529 1.00 33.81 567 ALA A O 1
ATOM 4420 N N . ARG A 1 568 ? 49.863 -6.560 24.089 1.00 33.03 568 ARG A N 1
ATOM 4421 C CA . ARG A 1 568 ? 50.903 -5.858 24.868 1.00 33.03 568 ARG A CA 1
ATOM 4422 C C . ARG A 1 568 ? 51.733 -4.891 23.996 1.00 33.03 568 ARG A C 1
ATOM 4424 O O . ARG A 1 568 ? 51.734 -5.019 22.780 1.00 33.03 568 ARG A O 1
ATOM 4431 N N . SER A 1 569 ? 52.427 -3.958 24.659 1.00 32.28 569 SER A N 1
ATOM 4432 C CA . SER A 1 569 ? 53.551 -3.094 24.210 1.00 32.28 569 SER A CA 1
ATOM 4433 C C . SER A 1 569 ? 54.305 -3.514 22.927 1.00 32.28 569 SER A C 1
ATOM 4435 O O . SER A 1 569 ? 54.560 -4.700 22.753 1.00 32.28 569 SER A O 1
ATOM 4437 N N . THR A 1 570 ? 54.830 -2.612 22.087 1.00 29.38 570 THR A N 1
ATOM 4438 C CA . THR A 1 570 ? 55.528 -1.333 22.387 1.00 29.38 570 THR A CA 1
ATOM 4439 C C . THR A 1 570 ? 55.152 -0.192 21.415 1.00 29.38 570 THR A C 1
ATOM 4441 O O . THR A 1 570 ? 54.373 -0.399 20.491 1.00 29.38 570 THR A O 1
ATOM 4444 N N . GLY A 1 571 ? 55.647 1.034 21.646 1.00 30.11 571 GLY A N 1
ATOM 4445 C CA . GLY A 1 571 ? 55.271 2.231 20.870 1.00 30.11 571 GLY A CA 1
ATOM 4446 C C . GLY A 1 571 ? 56.375 2.818 19.980 1.00 30.11 571 GLY A C 1
ATOM 4447 O O . GLY A 1 571 ? 57.543 2.456 20.097 1.00 30.11 571 GLY A O 1
ATOM 4448 N N . SER A 1 572 ? 55.986 3.776 19.132 1.00 29.45 572 SER A N 1
ATOM 4449 C CA . SER A 1 572 ? 56.852 4.783 18.498 1.00 29.45 572 SER A CA 1
ATOM 4450 C C . SER A 1 572 ? 56.007 6.000 18.080 1.00 29.45 572 SER A C 1
ATOM 4452 O O . SER A 1 572 ? 54.787 5.885 17.950 1.00 29.45 572 SER A O 1
ATOM 4454 N N . SER A 1 573 ? 56.637 7.158 17.886 1.00 33.97 573 SER A N 1
ATOM 4455 C CA . SER A 1 573 ? 55.984 8.437 17.557 1.00 33.97 573 SER A CA 1
ATOM 4456 C C . SER A 1 573 ? 55.989 8.727 16.053 1.00 33.97 573 SER A C 1
ATOM 4458 O O . SER A 1 573 ? 56.961 8.396 15.378 1.00 33.97 573 SER A O 1
ATOM 4460 N N . SER A 1 574 ? 54.990 9.453 15.534 1.00 31.39 574 SER A N 1
ATOM 4461 C CA . SER A 1 574 ? 55.185 10.468 14.470 1.00 31.39 574 SER A CA 1
ATOM 4462 C C . SER A 1 574 ? 53.907 11.246 14.115 1.00 31.39 574 SER A C 1
ATOM 4464 O O . SER A 1 574 ? 52.799 10.759 14.299 1.00 31.39 574 SER A O 1
ATOM 4466 N N . ALA A 1 575 ? 54.126 12.474 13.626 1.00 30.53 575 ALA A N 1
ATOM 4467 C CA . ALA A 1 575 ? 53.280 13.315 12.765 1.00 30.53 575 ALA A CA 1
ATOM 4468 C C . ALA A 1 575 ? 51.740 13.180 12.835 1.00 30.53 575 ALA A C 1
ATOM 4470 O O . ALA A 1 575 ? 51.149 12.258 12.277 1.00 30.53 575 ALA A O 1
ATOM 4471 N N . GLY A 1 576 ? 51.078 14.216 13.362 1.00 31.55 576 GLY A N 1
ATOM 4472 C CA . GLY A 1 576 ? 49.682 14.496 13.010 1.00 31.55 576 GLY A CA 1
ATOM 4473 C C . GLY A 1 576 ? 49.583 15.054 11.577 1.00 31.55 576 GLY A C 1
ATOM 4474 O O . GLY A 1 576 ? 50.436 15.863 11.199 1.00 31.55 576 GLY A O 1
ATOM 4475 N N . PRO A 1 577 ? 48.589 14.646 10.767 1.00 35.44 577 PRO A N 1
ATOM 4476 C CA . PRO A 1 577 ? 48.397 15.184 9.423 1.00 35.44 577 PRO A CA 1
ATOM 4477 C C . PRO A 1 577 ? 47.881 16.631 9.459 1.00 35.44 577 PRO A C 1
ATOM 4479 O O . PRO A 1 577 ? 47.154 17.026 10.371 1.00 35.44 577 PRO A O 1
ATOM 4482 N N . ALA A 1 578 ? 48.231 17.410 8.433 1.00 32.62 578 ALA A N 1
ATOM 4483 C CA . ALA A 1 578 ? 47.651 18.730 8.191 1.00 32.62 578 ALA A CA 1
ATOM 4484 C C . ALA A 1 578 ? 46.129 18.628 7.927 1.00 32.62 578 ALA A C 1
ATOM 4486 O O . ALA A 1 578 ? 45.674 17.583 7.450 1.00 32.62 578 ALA A O 1
ATOM 4487 N N . PRO A 1 579 ? 45.335 19.681 8.210 1.00 35.84 579 PRO A N 1
ATOM 4488 C CA . PRO A 1 579 ? 43.890 19.645 8.007 1.00 35.84 579 PRO A CA 1
ATOM 4489 C C . PRO A 1 579 ? 43.538 19.374 6.540 1.00 35.84 579 PRO A C 1
ATOM 4491 O O . PRO A 1 579 ? 43.966 20.092 5.635 1.00 35.84 579 PRO A O 1
ATOM 4494 N N . THR A 1 580 ? 42.738 18.332 6.318 1.00 35.38 580 THR A N 1
ATOM 4495 C CA . THR A 1 580 ? 42.120 18.027 5.024 1.00 35.38 580 THR A CA 1
ATOM 4496 C C . THR A 1 580 ? 41.252 19.217 4.587 1.00 35.38 580 THR A C 1
ATOM 4498 O O . THR A 1 580 ? 40.543 19.761 5.438 1.00 35.38 580 THR A O 1
ATOM 4501 N N . PRO A 1 581 ? 41.273 19.645 3.309 1.00 37.25 581 PRO A N 1
ATOM 4502 C CA . PRO A 1 581 ? 40.404 20.725 2.846 1.00 37.25 581 PRO A CA 1
ATOM 4503 C C . PRO A 1 581 ? 38.927 20.392 3.087 1.00 37.25 581 PRO A C 1
ATOM 4505 O O . PRO A 1 581 ? 38.501 19.247 2.926 1.00 37.25 581 PRO A O 1
ATOM 4508 N N . GLU A 1 582 ? 38.159 21.404 3.490 1.00 36.72 582 GLU A N 1
ATOM 4509 C CA . GLU A 1 582 ? 36.751 21.260 3.859 1.00 36.72 582 GLU A CA 1
ATOM 4510 C C . GLU A 1 582 ? 35.918 20.779 2.658 1.00 36.72 582 GLU A C 1
ATOM 4512 O O . GLU A 1 582 ? 35.981 21.354 1.570 1.00 36.72 582 GLU A O 1
ATOM 4517 N N . ALA A 1 583 ? 35.158 19.695 2.841 1.00 41.91 583 ALA A N 1
ATOM 4518 C CA . ALA A 1 583 ? 34.384 19.090 1.761 1.00 41.91 583 ALA A CA 1
ATOM 4519 C C . ALA A 1 583 ? 33.267 20.038 1.267 1.00 41.91 583 ALA A C 1
ATOM 4521 O O . ALA A 1 583 ? 32.647 20.730 2.083 1.00 41.91 583 ALA A O 1
ATOM 4522 N N . PRO A 1 584 ? 32.972 20.073 -0.048 1.00 43.81 584 PRO A N 1
ATOM 4523 C CA . PRO A 1 584 ? 31.928 20.936 -0.589 1.00 43.81 584 PRO A CA 1
ATOM 4524 C C . PRO A 1 584 ? 30.561 20.558 -0.009 1.00 43.81 584 PRO A C 1
ATOM 4526 O O . PRO A 1 584 ? 30.154 19.402 -0.056 1.00 43.81 584 PRO A O 1
ATOM 4529 N N . LYS A 1 585 ? 29.841 21.551 0.522 1.00 58.56 585 LYS A N 1
ATOM 4530 C CA . LYS A 1 585 ? 28.543 21.378 1.208 1.00 58.56 585 LYS A CA 1
ATOM 4531 C C . LYS A 1 585 ? 27.335 21.344 0.259 1.00 58.56 585 LYS A C 1
ATOM 4533 O O . LYS A 1 585 ? 26.205 21.235 0.718 1.00 58.56 585 LYS A O 1
ATOM 4538 N N . ALA A 1 586 ? 27.567 21.462 -1.048 1.00 68.88 586 ALA A N 1
ATOM 4539 C CA . ALA A 1 586 ? 26.547 21.507 -2.092 1.00 68.88 586 ALA A CA 1
ATOM 4540 C C . ALA A 1 586 ? 26.754 20.360 -3.103 1.00 68.88 586 ALA A C 1
ATOM 4542 O O . ALA A 1 586 ? 27.898 19.936 -3.299 1.00 68.88 586 ALA A O 1
ATOM 4543 N N . PRO A 1 587 ? 25.686 19.861 -3.756 1.00 79.69 587 PRO A N 1
ATOM 4544 C CA . PRO A 1 587 ? 25.808 18.874 -4.824 1.00 79.69 587 PRO A CA 1
ATOM 4545 C C . PRO A 1 587 ? 26.553 19.451 -6.037 1.00 79.69 587 PRO A C 1
ATOM 4547 O O . PRO A 1 587 ? 26.432 20.633 -6.361 1.00 79.69 587 PRO A O 1
ATOM 4550 N N . VAL A 1 588 ? 27.292 18.594 -6.739 1.00 85.12 588 VAL A N 1
ATOM 4551 C CA . VAL A 1 588 ? 27.946 18.925 -8.009 1.00 85.12 588 VAL A CA 1
ATOM 4552 C C . VAL A 1 588 ? 27.003 18.543 -9.147 1.00 85.12 588 VAL A C 1
ATOM 4554 O O . VAL A 1 588 ? 26.774 17.361 -9.404 1.00 85.12 588 VAL A O 1
ATOM 4557 N N . VAL A 1 589 ? 26.448 19.553 -9.812 1.00 87.00 589 VAL A N 1
ATOM 4558 C CA . VAL A 1 589 ? 25.554 19.411 -10.971 1.00 87.00 589 VAL A CA 1
ATOM 4559 C C . VAL A 1 589 ? 26.374 19.502 -12.261 1.00 87.00 589 VAL A C 1
ATOM 4561 O O . VAL A 1 589 ? 27.254 20.357 -12.372 1.00 87.00 589 VAL A O 1
ATOM 4564 N N . ASP A 1 590 ? 26.101 18.628 -13.230 1.00 87.19 590 ASP A N 1
ATOM 4565 C CA . ASP A 1 590 ? 26.676 18.714 -14.576 1.00 87.19 590 ASP A CA 1
ATOM 4566 C C . ASP A 1 590 ? 26.201 20.011 -15.268 1.00 87.19 590 ASP A C 1
ATOM 4568 O O . ASP A 1 590 ? 24.994 20.267 -15.285 1.00 87.19 590 ASP A O 1
ATOM 4572 N N . PRO A 1 591 ? 27.089 20.840 -15.854 1.00 84.69 591 PRO A N 1
ATOM 4573 C CA . PRO A 1 591 ? 26.694 22.061 -16.561 1.00 84.69 591 PRO A CA 1
ATOM 4574 C C . PRO A 1 591 ? 25.672 21.870 -17.696 1.00 84.69 591 PRO A C 1
ATOM 4576 O O . PRO A 1 591 ? 25.049 22.850 -18.104 1.00 84.69 591 PRO A O 1
ATOM 4579 N N . GLY A 1 592 ? 25.500 20.650 -18.220 1.00 88.31 592 GLY A N 1
ATOM 4580 C CA . GLY A 1 592 ? 24.463 20.319 -19.202 1.00 88.31 592 GLY A CA 1
ATOM 4581 C C . GLY A 1 592 ? 23.081 19.989 -18.613 1.00 88.31 592 GLY A C 1
ATOM 4582 O O . GLY A 1 592 ? 22.109 19.903 -19.368 1.00 88.31 592 GLY A O 1
ATOM 4583 N N . TRP A 1 593 ? 22.961 19.793 -17.296 1.00 93.00 593 TRP A N 1
ATOM 4584 C CA . TRP A 1 593 ? 21.726 19.330 -16.658 1.00 93.00 593 TRP A CA 1
ATOM 4585 C C . TRP A 1 593 ? 20.730 20.483 -16.413 1.00 93.00 593 TRP A C 1
ATOM 4587 O O . TRP A 1 593 ? 21.049 21.430 -15.692 1.00 93.00 593 TRP A O 1
ATOM 4597 N N . PRO A 1 594 ? 19.502 20.427 -16.969 1.00 94.44 594 PRO A N 1
ATOM 4598 C CA . PRO A 1 594 ? 18.598 21.581 -17.008 1.00 94.44 594 PRO A CA 1
ATOM 4599 C C . PRO A 1 594 ? 17.618 21.676 -15.826 1.00 94.44 594 PRO A C 1
ATOM 4601 O O . PRO A 1 594 ? 16.857 22.641 -15.758 1.00 94.44 594 PRO A O 1
ATOM 4604 N N . LEU A 1 595 ? 17.556 20.671 -14.943 1.00 94.81 595 LEU A N 1
ATOM 4605 C CA . LEU A 1 595 ? 16.563 20.616 -13.864 1.00 94.81 595 LEU A CA 1
ATOM 4606 C C . LEU A 1 595 ? 17.148 21.129 -12.538 1.00 94.81 595 LEU A C 1
ATOM 4608 O O . LEU A 1 595 ? 18.287 20.789 -12.202 1.00 94.81 595 LEU A O 1
ATOM 4612 N N . PRO A 1 596 ? 16.380 21.897 -11.740 1.00 93.75 596 PRO A N 1
ATOM 4613 C CA . PRO A 1 596 ? 16.834 22.334 -10.428 1.00 93.75 596 PRO A CA 1
ATOM 4614 C C . PRO A 1 596 ? 17.064 21.124 -9.518 1.00 93.75 596 PRO A C 1
ATOM 4616 O O . PRO A 1 596 ? 16.374 20.111 -9.622 1.00 93.75 596 PRO A O 1
ATOM 4619 N N . THR A 1 597 ? 17.996 21.239 -8.576 1.00 87.69 597 THR A N 1
ATOM 4620 C CA . THR A 1 597 ? 18.158 20.253 -7.497 1.00 87.69 597 THR A CA 1
ATOM 4621 C C . THR A 1 597 ? 17.743 20.901 -6.177 1.00 87.69 597 THR A C 1
ATOM 4623 O O . THR A 1 597 ? 18.569 21.572 -5.558 1.00 87.69 597 THR A O 1
ATOM 4626 N N . PRO A 1 598 ? 16.473 20.758 -5.752 1.00 91.19 598 PRO A N 1
ATOM 4627 C CA . PRO A 1 598 ? 16.059 21.109 -4.402 1.00 91.19 598 PRO A CA 1
ATOM 4628 C C . PRO A 1 598 ? 16.949 20.445 -3.349 1.00 91.19 598 PRO A C 1
ATOM 4630 O O . PRO A 1 598 ? 17.270 19.261 -3.434 1.00 91.19 598 PRO A O 1
ATOM 4633 N N . ASP A 1 599 ? 17.295 21.216 -2.330 1.00 88.81 599 ASP A N 1
ATOM 4634 C CA . ASP A 1 599 ? 18.067 20.825 -1.152 1.00 88.81 599 ASP A CA 1
ATOM 4635 C C . ASP A 1 599 ? 17.523 19.550 -0.483 1.00 88.81 599 ASP A C 1
ATOM 4637 O O . ASP A 1 599 ? 18.291 18.627 -0.212 1.00 88.81 599 ASP A O 1
ATOM 4641 N N . TYR A 1 600 ? 16.200 19.439 -0.328 1.00 90.50 600 TYR A N 1
ATOM 4642 C CA . TYR A 1 600 ? 15.543 18.260 0.247 1.00 90.50 600 TYR A CA 1
ATOM 4643 C C . TYR A 1 600 ? 15.606 16.996 -0.633 1.00 90.50 600 TYR A C 1
ATOM 4645 O O . TYR A 1 600 ? 15.346 15.910 -0.129 1.00 90.50 600 TYR A O 1
ATOM 4653 N N . LEU A 1 601 ? 15.968 17.099 -1.921 1.00 91.12 601 LEU A N 1
ATOM 4654 C CA . LEU A 1 601 ? 16.121 15.947 -2.826 1.00 91.12 601 LEU A CA 1
ATOM 4655 C C . LEU A 1 601 ? 17.551 15.375 -2.862 1.00 91.12 601 LEU A C 1
ATOM 4657 O O . LEU A 1 601 ? 17.744 14.215 -3.231 1.00 91.12 601 LEU A O 1
ATOM 4661 N N . VAL A 1 602 ? 18.561 16.144 -2.440 1.00 88.25 602 VAL A N 1
ATOM 4662 C CA . VAL A 1 602 ? 19.969 15.694 -2.400 1.00 88.25 602 VAL A CA 1
ATOM 4663 C C . VAL A 1 602 ? 20.184 14.450 -1.512 1.00 88.25 602 VAL A C 1
ATOM 4665 O O . VAL A 1 602 ? 20.952 13.567 -1.916 1.00 88.25 602 VAL A O 1
ATOM 4668 N N . PRO A 1 603 ? 19.519 14.297 -0.347 1.00 85.69 603 PRO A N 1
ATOM 4669 C CA . PRO A 1 603 ? 19.626 13.086 0.464 1.00 85.69 603 PRO A CA 1
ATOM 4670 C C . PRO A 1 603 ? 19.172 11.802 -0.244 1.00 85.69 603 PRO A C 1
ATOM 4672 O O . PRO A 1 603 ? 19.832 10.779 -0.093 1.00 85.69 603 PRO A O 1
ATOM 4675 N N . PHE A 1 604 ? 18.117 11.841 -1.063 1.00 85.19 604 PHE A N 1
ATOM 4676 C CA . PHE A 1 604 ? 17.607 10.662 -1.782 1.00 85.19 604 PHE A CA 1
ATOM 4677 C C . PHE A 1 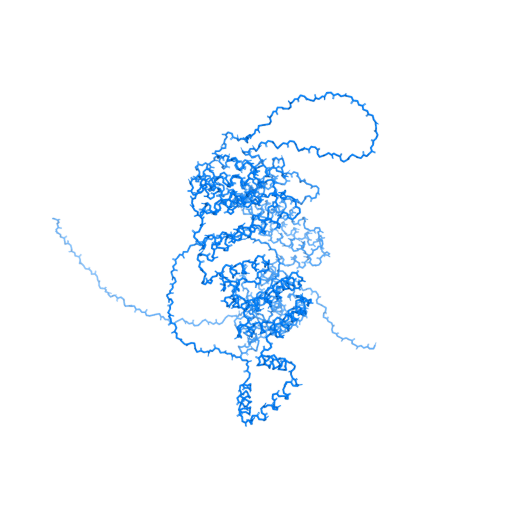604 ? 18.593 10.189 -2.861 1.00 85.19 604 PHE A C 1
ATOM 4679 O O . PHE A 1 604 ? 18.963 9.016 -2.896 1.00 85.19 604 PHE A O 1
ATOM 4686 N N . LEU A 1 605 ? 19.162 11.122 -3.638 1.00 82.81 605 LEU A N 1
ATOM 4687 C CA . LEU A 1 605 ? 20.296 10.835 -4.537 1.00 82.81 605 LEU A CA 1
ATOM 4688 C C . LEU A 1 605 ? 21.508 10.264 -3.779 1.00 82.81 605 LEU A C 1
ATOM 4690 O O . LEU A 1 605 ? 22.250 9.434 -4.303 1.00 82.81 605 LEU A O 1
ATOM 4694 N N . SER A 1 606 ? 21.703 10.685 -2.526 1.00 76.88 606 SER A N 1
ATOM 4695 C CA . SER A 1 606 ? 22.744 10.134 -1.652 1.00 76.88 606 SER A CA 1
ATOM 4696 C C . SER A 1 606 ? 22.430 8.712 -1.187 1.00 76.88 606 SE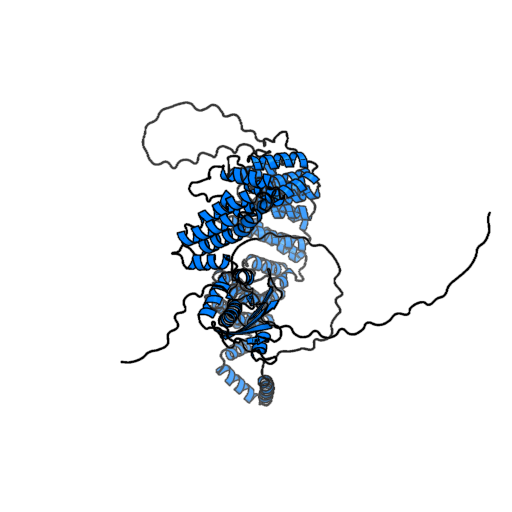R A C 1
ATOM 4698 O O . SER A 1 606 ? 23.370 7.964 -0.935 1.00 76.88 606 SER A O 1
ATOM 4700 N N . GLN A 1 607 ? 21.153 8.324 -1.066 1.00 72.00 607 GLN A N 1
ATOM 4701 C CA . GLN A 1 607 ? 20.742 6.962 -0.709 1.00 72.00 607 GLN A CA 1
ATOM 4702 C C . GLN A 1 607 ? 20.894 5.980 -1.871 1.00 72.00 607 GLN A C 1
ATOM 4704 O O . GLN A 1 607 ? 21.402 4.884 -1.639 1.00 72.00 607 GLN A O 1
ATOM 4709 N N . ALA A 1 608 ? 20.576 6.378 -3.107 1.00 66.75 608 ALA A N 1
ATOM 4710 C CA . ALA A 1 608 ? 20.827 5.556 -4.298 1.00 66.75 608 ALA A CA 1
ATOM 4711 C C . ALA A 1 608 ? 22.304 5.096 -4.371 1.00 66.75 608 ALA A C 1
ATOM 4713 O O . ALA A 1 608 ? 22.601 3.914 -4.542 1.00 66.75 608 ALA A O 1
ATOM 4714 N N . LEU A 1 609 ? 23.241 6.012 -4.093 1.00 68.12 609 LEU A N 1
ATOM 4715 C CA . LEU A 1 609 ? 24.683 5.731 -4.044 1.00 68.12 609 LEU A CA 1
ATOM 4716 C C . LEU A 1 609 ? 25.167 4.984 -2.777 1.00 68.12 609 LEU A C 1
ATOM 4718 O O . LEU A 1 609 ? 26.357 4.679 -2.678 1.00 68.12 609 LEU A O 1
ATOM 4722 N N . ARG A 1 610 ? 24.306 4.672 -1.789 1.00 64.62 610 ARG A N 1
ATOM 4723 C CA . ARG A 1 610 ? 24.714 3.893 -0.592 1.00 64.62 610 ARG A CA 1
ATOM 4724 C C . ARG A 1 610 ? 24.955 2.414 -0.901 1.00 64.62 610 ARG A C 1
ATOM 4726 O O . ARG A 1 610 ? 25.690 1.778 -0.143 1.00 64.62 610 ARG A O 1
ATOM 4733 N N . PHE A 1 611 ? 24.343 1.880 -1.961 1.00 56.00 611 PHE A N 1
ATOM 4734 C CA . PHE A 1 611 ? 24.317 0.441 -2.252 1.00 56.00 611 PHE A CA 1
ATOM 4735 C C . PHE A 1 611 ? 25.211 0.020 -3.428 1.00 56.00 611 PHE A C 1
ATOM 4737 O O . PHE A 1 611 ? 25.837 -1.035 -3.339 1.00 56.00 611 PHE A O 1
ATOM 4744 N N . ASP A 1 612 ? 25.346 0.846 -4.472 1.00 58.91 612 ASP A N 1
ATOM 4745 C CA . ASP A 1 612 ? 26.335 0.649 -5.543 1.00 58.91 612 ASP A CA 1
ATOM 4746 C C . ASP A 1 612 ? 27.210 1.916 -5.671 1.00 58.91 612 ASP A C 1
ATOM 4748 O O . ASP A 1 612 ? 26.785 2.909 -6.261 1.00 58.91 612 ASP A O 1
ATOM 4752 N N . PRO A 1 613 ? 28.407 1.945 -5.050 1.00 61.31 613 PRO A N 1
ATOM 4753 C CA . PRO A 1 613 ? 29.243 3.148 -4.978 1.00 61.31 613 PRO A CA 1
ATOM 4754 C C . PRO A 1 613 ? 30.073 3.399 -6.249 1.00 61.31 613 PRO A C 1
ATOM 4756 O O . PRO A 1 613 ? 30.776 4.407 -6.333 1.00 61.31 613 PRO A O 1
ATOM 4759 N N . GLU A 1 614 ? 30.031 2.483 -7.218 1.00 70.56 614 GLU A N 1
ATOM 4760 C CA . GLU A 1 614 ? 30.695 2.605 -8.516 1.00 70.56 614 GLU A CA 1
ATOM 4761 C C . GLU A 1 614 ? 29.630 2.830 -9.601 1.00 70.56 614 GLU A C 1
ATOM 4763 O O . GLU A 1 614 ? 28.657 2.077 -9.641 1.00 70.56 614 GLU A O 1
ATOM 4768 N N . PRO A 1 615 ? 29.783 3.819 -10.500 1.00 75.94 615 PRO A N 1
ATOM 4769 C CA . PRO A 1 615 ? 28.839 4.016 -11.595 1.00 75.94 615 PRO A CA 1
ATOM 4770 C C . PRO A 1 615 ? 28.911 2.830 -12.572 1.00 75.94 615 PRO A C 1
ATOM 4772 O O . PRO A 1 615 ? 29.980 2.510 -13.099 1.00 75.94 615 PRO A O 1
ATOM 4775 N N . ARG A 1 616 ? 27.772 2.162 -12.790 1.00 80.31 616 ARG A N 1
ATOM 4776 C CA . ARG A 1 616 ? 27.614 0.985 -13.660 1.00 80.31 616 ARG A CA 1
ATOM 4777 C C . ARG A 1 616 ? 26.430 1.151 -14.618 1.00 80.31 616 ARG A C 1
ATOM 4779 O O . ARG A 1 616 ? 25.445 1.781 -14.248 1.00 80.31 616 ARG A O 1
ATOM 4786 N N . PRO A 1 617 ? 26.484 0.572 -15.826 1.00 88.00 617 PRO A N 1
ATOM 4787 C CA . PRO A 1 617 ? 25.393 0.661 -16.787 1.00 88.00 617 PRO A CA 1
ATOM 4788 C C . PRO A 1 617 ? 24.163 -0.164 -16.377 1.00 88.00 617 PRO A C 1
ATOM 4790 O O . PRO A 1 617 ? 24.273 -1.287 -15.888 1.00 88.00 617 PRO A O 1
ATOM 4793 N N . HIS A 1 618 ? 22.987 0.368 -16.691 1.00 89.56 618 HIS A N 1
ATOM 4794 C CA . HIS A 1 618 ? 21.677 -0.266 -16.543 1.00 89.56 618 HIS A CA 1
ATOM 4795 C C . HIS A 1 618 ? 21.251 -0.883 -17.887 1.00 89.56 618 HIS A C 1
ATOM 4797 O O . HIS A 1 618 ? 20.312 -0.438 -18.555 1.00 89.56 618 HIS A O 1
ATOM 4803 N N . LEU A 1 619 ? 22.028 -1.877 -18.338 1.00 90.88 619 LEU A N 1
ATOM 4804 C CA . LEU A 1 619 ? 21.857 -2.521 -19.649 1.00 90.88 619 LEU A CA 1
ATOM 4805 C C . LEU A 1 619 ? 20.529 -3.264 -19.791 1.00 90.88 619 LEU A C 1
ATOM 4807 O O . LEU A 1 619 ? 20.030 -3.414 -20.899 1.00 90.88 619 LEU A O 1
ATOM 4811 N N . ASP A 1 620 ? 19.964 -3.727 -18.684 1.00 90.06 620 ASP A N 1
ATOM 4812 C CA . ASP A 1 620 ? 18.640 -4.328 -18.585 1.00 90.06 620 ASP A CA 1
ATOM 4813 C C . ASP A 1 620 ? 17.532 -3.336 -18.943 1.00 90.06 620 ASP A C 1
ATOM 4815 O O . ASP A 1 620 ? 16.679 -3.650 -19.772 1.00 90.06 620 ASP A O 1
ATOM 4819 N N . VAL A 1 621 ? 17.587 -2.116 -18.405 1.00 92.38 621 VAL A N 1
ATOM 4820 C CA . VAL A 1 621 ? 16.624 -1.052 -18.720 1.00 92.38 621 VAL A CA 1
ATOM 4821 C C . VAL A 1 621 ? 16.746 -0.649 -20.190 1.00 92.38 621 VAL A C 1
ATOM 4823 O O . VAL A 1 621 ? 15.742 -0.588 -20.898 1.00 92.38 621 VAL A O 1
ATOM 4826 N N . LEU A 1 622 ? 17.976 -0.464 -20.685 1.00 95.00 622 LEU A N 1
ATOM 4827 C CA . LEU A 1 622 ? 18.247 -0.170 -22.099 1.00 95.00 622 LEU A CA 1
ATOM 4828 C C . LEU A 1 622 ? 17.760 -1.282 -23.042 1.00 95.00 622 LEU A C 1
ATOM 4830 O O . LEU A 1 622 ? 17.224 -0.994 -24.113 1.00 95.00 622 LEU A O 1
ATOM 4834 N N . LEU A 1 623 ? 17.913 -2.546 -22.642 1.00 93.88 623 LEU A N 1
ATOM 4835 C CA . LEU A 1 623 ? 17.442 -3.709 -23.388 1.00 93.88 623 LEU A CA 1
ATOM 4836 C C . LEU A 1 623 ? 15.909 -3.779 -23.416 1.00 93.88 623 LEU A C 1
ATOM 4838 O O . LEU A 1 623 ? 15.329 -3.965 -24.483 1.00 93.88 623 LEU A O 1
ATOM 4842 N N . GLN A 1 624 ? 15.244 -3.573 -22.276 1.00 93.75 624 GLN A N 1
ATOM 4843 C CA . GLN A 1 624 ? 13.780 -3.526 -22.193 1.00 93.75 624 GLN A CA 1
ATOM 4844 C C . GLN A 1 624 ? 13.202 -2.372 -23.030 1.00 93.75 624 GLN A C 1
ATOM 4846 O O . GLN A 1 624 ? 12.260 -2.584 -23.793 1.00 93.75 624 GLN A O 1
ATOM 4851 N N . MET A 1 625 ? 13.807 -1.179 -22.965 1.00 94.94 625 MET A N 1
ATOM 4852 C CA . MET A 1 625 ? 13.435 -0.030 -23.802 1.00 94.94 625 MET A CA 1
ATOM 4853 C C . MET A 1 625 ? 13.600 -0.331 -25.300 1.00 94.94 625 MET A C 1
ATOM 4855 O O . MET A 1 625 ? 12.728 0.023 -26.091 1.00 94.94 625 MET A O 1
ATOM 4859 N N . ALA A 1 626 ? 14.674 -1.019 -25.702 1.00 95.75 626 ALA A N 1
ATOM 4860 C CA . ALA A 1 626 ? 14.892 -1.420 -27.093 1.00 95.75 626 ALA A CA 1
ATOM 4861 C C . ALA A 1 626 ? 13.861 -2.456 -27.587 1.00 95.75 626 ALA A C 1
ATOM 4863 O O . ALA A 1 626 ? 13.380 -2.350 -28.717 1.00 95.75 626 ALA A O 1
ATOM 4864 N N . ILE A 1 627 ? 13.469 -3.415 -26.734 1.00 93.56 627 ILE A N 1
ATOM 4865 C CA . ILE A 1 627 ? 12.394 -4.379 -27.028 1.00 93.56 627 ILE A CA 1
ATOM 4866 C C . ILE A 1 627 ? 11.056 -3.644 -27.206 1.00 93.56 627 ILE A C 1
ATOM 4868 O O . ILE A 1 627 ? 10.363 -3.875 -28.197 1.00 93.56 627 ILE A O 1
ATOM 4872 N N . ALA A 1 628 ? 10.710 -2.724 -26.299 1.00 93.62 628 ALA A N 1
ATOM 4873 C CA . ALA A 1 628 ? 9.478 -1.935 -26.377 1.00 93.62 628 ALA A CA 1
ATOM 4874 C C . ALA A 1 628 ? 9.433 -1.034 -27.628 1.00 93.62 628 ALA A C 1
ATOM 4876 O O . ALA A 1 628 ? 8.406 -0.958 -28.305 1.00 93.62 628 ALA A O 1
ATOM 4877 N N . ALA A 1 629 ? 10.564 -0.417 -27.986 1.00 93.00 629 ALA A N 1
ATOM 4878 C CA . ALA A 1 629 ? 10.726 0.376 -29.206 1.00 93.00 629 ALA A CA 1
ATOM 4879 C C . ALA A 1 629 ? 10.754 -0.460 -30.503 1.00 93.00 629 ALA A C 1
ATOM 4881 O O . ALA A 1 629 ? 10.672 0.111 -31.590 1.00 93.00 629 ALA A O 1
ATOM 4882 N N . LYS A 1 630 ? 10.857 -1.795 -30.399 1.00 94.56 630 LYS A N 1
ATOM 4883 C CA . LYS A 1 630 ? 11.008 -2.743 -31.519 1.00 94.56 630 LYS A CA 1
ATOM 4884 C C . LYS A 1 630 ? 12.232 -2.444 -32.400 1.00 94.56 630 LYS A C 1
ATOM 4886 O O . LYS A 1 630 ? 12.174 -2.591 -33.618 1.00 94.56 630 LYS A O 1
ATOM 4891 N N . ASP A 1 631 ? 13.338 -2.044 -31.771 1.00 95.94 631 ASP A N 1
ATOM 4892 C CA . ASP A 1 631 ? 14.638 -1.811 -32.415 1.00 95.94 631 ASP A CA 1
ATOM 4893 C C . ASP A 1 631 ? 15.544 -3.051 -32.233 1.00 95.94 631 ASP A C 1
ATOM 4895 O O . ASP A 1 631 ? 16.194 -3.187 -31.190 1.00 95.94 631 ASP A O 1
ATOM 4899 N N . PRO A 1 632 ? 15.604 -3.981 -33.210 1.00 94.25 632 PRO A N 1
ATOM 4900 C CA . PRO A 1 632 ? 16.374 -5.215 -33.065 1.00 94.25 632 PRO A CA 1
ATOM 4901 C C . PRO A 1 632 ? 17.890 -4.974 -33.000 1.00 94.25 632 PRO A C 1
ATOM 4903 O O . PRO A 1 632 ? 18.595 -5.757 -32.364 1.00 94.25 632 PRO A O 1
ATOM 4906 N N . GLU A 1 633 ? 18.394 -3.888 -33.593 1.00 95.50 633 GLU A N 1
ATOM 4907 C CA . GLU A 1 633 ? 19.815 -3.519 -33.549 1.00 95.50 633 GLU A CA 1
ATOM 4908 C C . GLU A 1 633 ? 20.206 -3.063 -32.140 1.00 95.50 633 GLU A C 1
ATOM 4910 O O . GLU A 1 633 ? 21.238 -3.469 -31.603 1.00 95.50 633 GLU A O 1
ATOM 4915 N N . ALA A 1 634 ? 19.361 -2.253 -31.491 1.00 94.38 634 ALA A N 1
ATOM 4916 C CA . ALA A 1 634 ? 19.547 -1.893 -30.089 1.00 94.38 634 ALA A CA 1
ATOM 4917 C C . ALA A 1 634 ? 19.379 -3.087 -29.146 1.00 94.38 634 ALA A C 1
ATOM 4919 O O . ALA A 1 634 ? 20.162 -3.220 -28.204 1.00 94.38 634 ALA A O 1
ATOM 4920 N N . VAL A 1 635 ? 18.421 -3.979 -29.415 1.00 95.75 635 VAL A N 1
ATOM 4921 C CA . VAL A 1 635 ? 18.237 -5.212 -28.638 1.00 95.75 635 VAL A CA 1
ATOM 4922 C C . VAL A 1 635 ? 19.493 -6.087 -28.684 1.00 95.75 635 VAL A C 1
ATOM 4924 O O . VAL A 1 635 ? 19.997 -6.473 -27.628 1.00 95.75 635 VAL A O 1
ATOM 4927 N N . LEU A 1 636 ? 20.053 -6.352 -29.872 1.00 94.44 636 LEU A N 1
ATOM 4928 C CA . LEU A 1 636 ? 21.300 -7.116 -29.997 1.00 94.44 636 LEU A CA 1
ATOM 4929 C C . LEU A 1 636 ? 22.482 -6.385 -29.347 1.00 94.44 636 LEU A C 1
ATOM 4931 O O . LEU A 1 636 ? 23.189 -6.984 -28.540 1.00 94.44 636 LEU A O 1
ATOM 4935 N N . ARG A 1 637 ? 22.657 -5.082 -29.612 1.00 94.75 637 ARG A N 1
ATOM 4936 C CA . ARG A 1 637 ? 23.742 -4.262 -29.040 1.00 94.75 637 ARG A CA 1
ATOM 4937 C C . ARG A 1 637 ? 23.786 -4.324 -27.512 1.00 94.75 637 ARG A C 1
ATOM 4939 O O . ARG A 1 637 ? 24.863 -4.498 -26.941 1.00 94.75 637 ARG A O 1
ATOM 4946 N N . TRP A 1 638 ? 22.643 -4.165 -26.843 1.00 93.50 638 TRP A N 1
ATOM 4947 C CA . TRP A 1 638 ? 22.591 -4.185 -25.379 1.00 93.50 638 TRP A CA 1
ATOM 4948 C C . TRP A 1 638 ? 22.713 -5.600 -24.808 1.00 93.50 638 TRP A C 1
ATOM 4950 O O . TRP A 1 638 ? 23.394 -5.779 -23.799 1.00 93.50 638 TRP A O 1
ATOM 4960 N N . TYR A 1 639 ? 22.149 -6.610 -25.475 1.00 92.12 639 TYR A N 1
ATOM 4961 C CA . TYR A 1 639 ? 22.292 -8.010 -25.074 1.00 92.12 639 TYR A CA 1
ATOM 4962 C C . TYR A 1 639 ? 23.739 -8.517 -25.189 1.00 92.12 639 TYR A C 1
ATOM 4964 O O . TYR A 1 639 ? 24.262 -9.108 -24.245 1.00 92.12 639 TYR A O 1
ATOM 4972 N N . ASP A 1 640 ? 24.420 -8.243 -26.304 1.00 91.75 640 ASP A N 1
ATOM 4973 C CA . ASP A 1 640 ? 25.810 -8.660 -26.506 1.00 91.75 640 ASP A CA 1
ATOM 4974 C C . ASP A 1 640 ? 26.775 -7.892 -25.587 1.00 91.75 640 ASP A C 1
ATOM 4976 O O . ASP A 1 640 ? 27.703 -8.498 -25.046 1.00 91.75 640 ASP A O 1
ATOM 4980 N N . ARG A 1 641 ? 26.522 -6.601 -25.300 1.00 90.94 641 ARG A N 1
ATOM 4981 C CA . ARG A 1 641 ? 27.254 -5.876 -24.243 1.00 90.94 641 ARG A CA 1
ATOM 4982 C C . ARG A 1 641 ? 27.031 -6.521 -22.869 1.00 90.94 641 ARG A C 1
ATOM 4984 O O . ARG A 1 641 ? 27.994 -6.699 -22.131 1.00 90.94 641 ARG A O 1
ATOM 4991 N N . MET A 1 642 ? 25.805 -6.940 -22.548 1.00 88.25 642 MET A N 1
ATOM 4992 C CA . MET A 1 642 ? 25.493 -7.608 -21.278 1.00 88.25 642 MET A CA 1
ATOM 4993 C C . MET A 1 642 ? 26.156 -8.993 -21.152 1.00 88.25 642 MET A C 1
ATOM 4995 O O . MET A 1 642 ? 26.576 -9.351 -20.056 1.00 88.25 642 MET A O 1
ATOM 4999 N N . LYS A 1 643 ? 26.316 -9.753 -22.249 1.00 85.56 643 LYS A N 1
ATOM 5000 C CA . LYS A 1 643 ? 27.115 -11.002 -22.260 1.00 85.56 643 LYS A CA 1
ATOM 5001 C C . LYS A 1 643 ? 28.629 -10.757 -22.170 1.00 85.56 643 LYS A C 1
ATOM 5003 O O . LYS A 1 643 ? 29.357 -11.671 -21.791 1.00 85.56 643 LYS A O 1
ATOM 5008 N N . ALA A 1 644 ? 29.107 -9.566 -22.537 1.00 85.06 644 ALA A N 1
ATOM 5009 C CA . ALA A 1 644 ? 30.525 -9.203 -22.498 1.00 85.06 644 ALA A CA 1
ATOM 5010 C C . ALA A 1 644 ? 30.986 -8.621 -21.146 1.00 85.06 644 ALA A C 1
ATOM 5012 O O . ALA A 1 644 ? 32.184 -8.636 -20.856 1.00 85.06 644 ALA A O 1
ATOM 5013 N N . GLU A 1 645 ? 30.073 -8.106 -20.316 1.00 76.62 645 GLU A N 1
ATOM 5014 C CA . GLU A 1 645 ? 30.419 -7.565 -18.997 1.00 76.62 645 GLU A CA 1
ATOM 5015 C C . GLU A 1 645 ? 30.686 -8.699 -17.972 1.00 76.62 645 GLU A C 1
ATOM 5017 O O . GLU A 1 645 ? 29.898 -9.643 -17.872 1.00 76.62 645 GLU A O 1
ATOM 5022 N N . PRO A 1 646 ? 31.800 -8.662 -17.203 1.00 64.69 646 PRO A N 1
ATOM 5023 C CA . PRO A 1 646 ? 32.150 -9.743 -16.280 1.00 64.69 646 PRO A CA 1
ATOM 5024 C C . PRO A 1 646 ? 31.099 -9.977 -15.187 1.00 64.69 646 PRO A C 1
ATOM 5026 O O . PRO A 1 646 ? 30.664 -9.041 -14.514 1.00 64.69 646 PRO A O 1
ATOM 5029 N N . SER A 1 647 ? 30.748 -11.247 -14.953 1.00 59.34 647 SER A N 1
ATOM 5030 C CA . SER A 1 647 ? 29.777 -11.629 -13.921 1.00 59.34 647 SER A CA 1
ATOM 5031 C C . SER A 1 647 ? 30.180 -11.110 -12.534 1.00 59.34 647 SER A C 1
ATOM 5033 O O . SER A 1 647 ? 31.301 -11.326 -12.070 1.00 59.34 647 SER A O 1
ATOM 5035 N N . ARG A 1 648 ? 29.240 -10.436 -11.855 1.00 57.69 648 ARG A N 1
ATOM 5036 C CA . ARG A 1 648 ? 29.477 -9.630 -10.638 1.00 57.69 648 ARG A CA 1
ATOM 5037 C C . ARG A 1 648 ? 29.887 -10.453 -9.403 1.00 57.69 648 ARG A C 1
ATOM 5039 O O . ARG A 1 648 ? 30.261 -9.876 -8.387 1.00 57.69 648 ARG A O 1
ATOM 5046 N N . SER A 1 649 ? 29.796 -11.784 -9.459 1.00 51.72 649 SER A N 1
ATOM 5047 C CA . SER A 1 649 ? 30.187 -12.708 -8.385 1.00 51.72 649 SER A CA 1
ATOM 5048 C C . SER A 1 649 ? 30.343 -14.137 -8.931 1.00 51.72 649 SER A C 1
ATOM 5050 O O . SER A 1 649 ? 29.572 -14.508 -9.817 1.00 51.72 649 SER A O 1
ATOM 5052 N N . PRO A 1 650 ? 31.221 -14.993 -8.361 1.00 49.03 650 PRO A N 1
ATOM 5053 C CA . PRO A 1 650 ? 31.232 -16.439 -8.632 1.00 49.03 650 PRO A CA 1
ATOM 5054 C C . PRO A 1 650 ? 29.892 -17.148 -8.362 1.00 49.03 650 PRO A C 1
ATOM 5056 O O . PRO A 1 650 ? 29.689 -18.267 -8.822 1.00 49.03 650 PRO A O 1
ATOM 5059 N N . TYR A 1 651 ? 28.993 -16.501 -7.613 1.00 43.97 651 TYR A N 1
ATOM 5060 C CA . TYR A 1 651 ? 27.650 -16.983 -7.278 1.00 43.97 651 TYR A CA 1
ATOM 5061 C C . TYR A 1 651 ? 26.528 -16.183 -7.961 1.00 43.97 651 TYR A C 1
ATOM 5063 O O . TYR A 1 651 ? 25.354 -16.438 -7.701 1.00 43.97 651 TYR A O 1
ATOM 5071 N N . SER A 1 652 ? 26.858 -15.205 -8.812 1.00 53.16 652 SER A N 1
ATOM 5072 C CA . SER A 1 652 ? 25.847 -14.502 -9.603 1.00 53.16 652 SER A CA 1
ATOM 5073 C C . SER A 1 652 ? 25.276 -15.443 -10.660 1.00 53.16 652 SER A C 1
ATOM 5075 O O . SER A 1 652 ? 26.025 -16.064 -11.416 1.00 53.16 652 SER A O 1
ATOM 5077 N N . TYR A 1 653 ? 23.947 -15.495 -10.753 1.00 54.53 653 TYR A N 1
ATOM 5078 C CA . TYR A 1 653 ? 23.271 -16.092 -11.901 1.00 54.53 653 TYR A CA 1
ATOM 5079 C C . TYR A 1 653 ? 23.666 -15.339 -13.184 1.00 54.53 653 TYR A C 1
ATOM 5081 O O . TYR A 1 653 ? 24.046 -14.164 -13.127 1.00 54.53 653 TYR A O 1
ATOM 5089 N N . ASP A 1 654 ? 23.580 -16.006 -14.334 1.00 66.00 654 ASP A N 1
ATOM 5090 C CA . ASP A 1 654 ? 23.823 -15.379 -15.635 1.00 66.00 654 ASP A CA 1
ATOM 5091 C C . ASP A 1 654 ? 22.694 -14.379 -15.932 1.00 66.00 654 ASP A C 1
ATOM 5093 O O . ASP A 1 654 ? 21.567 -14.751 -16.271 1.00 66.00 654 ASP A O 1
ATOM 5097 N N . HIS A 1 655 ? 23.007 -13.097 -15.749 1.00 71.38 655 HIS A N 1
ATOM 5098 C CA . HIS A 1 655 ? 22.062 -11.993 -15.880 1.00 71.38 655 HIS A CA 1
ATOM 5099 C C . HIS A 1 655 ? 21.566 -11.825 -17.323 1.00 71.38 655 HIS A C 1
ATOM 5101 O O . HIS A 1 655 ? 20.389 -11.549 -17.541 1.00 71.38 655 HIS A O 1
ATOM 5107 N N . ALA A 1 656 ? 22.425 -12.069 -18.319 1.00 78.62 656 ALA A N 1
ATOM 5108 C CA . ALA A 1 656 ? 22.030 -12.017 -19.723 1.00 78.62 656 ALA A CA 1
ATOM 5109 C C . ALA A 1 656 ? 21.103 -13.187 -20.084 1.00 78.62 656 ALA A C 1
ATOM 5111 O O . ALA A 1 656 ? 20.135 -13.012 -20.828 1.00 78.62 656 ALA A O 1
ATOM 5112 N N . ARG A 1 657 ? 21.330 -14.378 -19.516 1.00 77.50 657 ARG A N 1
ATOM 5113 C CA . ARG A 1 657 ? 20.470 -15.551 -19.742 1.00 77.50 657 ARG A CA 1
ATOM 5114 C C . ARG A 1 657 ? 19.021 -15.341 -19.296 1.00 77.50 657 ARG A C 1
ATOM 5116 O O . ARG A 1 657 ? 18.136 -15.891 -19.943 1.00 77.50 657 ARG A O 1
ATOM 5123 N N . ALA A 1 658 ? 18.761 -14.517 -18.279 1.00 83.00 658 ALA A N 1
ATOM 5124 C CA . ALA A 1 658 ? 17.395 -14.162 -17.873 1.00 83.00 658 ALA A CA 1
ATOM 5125 C C . ALA A 1 658 ? 16.603 -13.435 -18.984 1.00 83.00 658 ALA A C 1
ATOM 5127 O O . ALA A 1 658 ? 15.388 -13.593 -19.088 1.00 83.00 658 ALA A O 1
ATOM 5128 N N . TYR A 1 659 ? 17.288 -12.687 -19.855 1.00 87.25 659 TYR A N 1
ATOM 5129 C CA . TYR A 1 659 ? 16.675 -11.946 -20.963 1.00 87.25 659 TYR A CA 1
ATOM 5130 C C . TYR A 1 659 ? 16.672 -12.701 -22.301 1.00 87.25 659 TYR A C 1
ATOM 5132 O O . TYR A 1 659 ? 15.986 -12.272 -23.231 1.00 87.25 659 TYR A O 1
ATOM 5140 N N . ALA A 1 660 ? 17.389 -13.827 -22.412 1.00 88.75 660 ALA A N 1
ATOM 5141 C CA . ALA A 1 660 ? 17.613 -14.554 -23.666 1.00 88.75 660 ALA A CA 1
ATOM 5142 C C . ALA A 1 660 ? 16.318 -14.855 -24.447 1.00 88.75 660 ALA A C 1
ATOM 5144 O O . ALA A 1 660 ? 16.248 -14.587 -25.645 1.00 88.75 660 ALA A O 1
ATOM 5145 N N . ASP A 1 661 ? 15.267 -15.335 -23.775 1.00 89.06 661 ASP A N 1
ATOM 5146 C CA . ASP A 1 661 ? 13.983 -15.651 -24.412 1.00 89.06 661 ASP A CA 1
ATOM 5147 C C . ASP A 1 661 ? 13.255 -14.439 -24.990 1.00 89.06 661 ASP A C 1
ATOM 5149 O O . ASP A 1 661 ? 12.669 -14.541 -26.074 1.00 89.06 661 ASP A O 1
ATOM 5153 N N . ARG A 1 662 ? 13.291 -13.313 -24.263 1.00 91.38 662 ARG A N 1
ATOM 5154 C CA . ARG A 1 662 ? 12.662 -12.042 -24.652 1.00 91.38 662 ARG A CA 1
ATOM 5155 C C . ARG A 1 662 ? 13.421 -11.426 -25.834 1.00 91.38 662 ARG A C 1
ATOM 5157 O O . ARG A 1 662 ? 12.800 -11.001 -26.803 1.00 91.38 662 ARG A O 1
ATOM 5164 N N . VAL A 1 663 ? 14.755 -11.474 -25.798 1.00 93.44 663 VAL A N 1
ATOM 5165 C CA . VAL A 1 663 ? 15.648 -11.017 -26.878 1.00 93.44 663 VAL A CA 1
ATOM 5166 C C . VAL A 1 663 ? 15.465 -11.835 -28.152 1.00 93.44 663 VAL A C 1
ATOM 5168 O O . VAL A 1 663 ? 15.197 -11.267 -29.206 1.00 93.44 663 VAL A O 1
ATOM 5171 N N . ALA A 1 664 ? 15.557 -13.163 -28.067 1.00 93.19 664 ALA A N 1
ATOM 5172 C CA . ALA A 1 664 ? 15.412 -14.038 -29.228 1.00 93.19 664 ALA A CA 1
ATOM 5173 C C . ALA A 1 664 ? 14.017 -13.935 -29.871 1.00 93.19 664 ALA A C 1
ATOM 5175 O O . ALA A 1 664 ? 13.905 -14.041 -31.089 1.00 93.19 664 ALA A O 1
ATOM 5176 N N . GLY A 1 665 ? 12.974 -13.660 -29.077 1.00 92.06 665 GLY A N 1
ATOM 5177 C CA . GLY A 1 665 ? 11.637 -13.352 -29.588 1.00 92.06 665 GLY A CA 1
ATOM 5178 C C . GLY A 1 665 ? 11.576 -11.997 -30.301 1.00 92.06 665 GLY A C 1
ATOM 5179 O O . GLY A 1 665 ? 11.076 -11.919 -31.417 1.00 92.06 665 GLY A O 1
ATOM 5180 N N . ALA A 1 666 ? 12.134 -10.943 -29.697 1.00 92.81 666 ALA A N 1
ATOM 5181 C CA . ALA A 1 666 ? 12.127 -9.589 -30.259 1.00 92.81 666 ALA A CA 1
ATOM 5182 C C . ALA A 1 666 ? 12.919 -9.456 -31.575 1.00 92.81 666 ALA A C 1
ATOM 5184 O O . ALA A 1 666 ? 12.593 -8.604 -32.400 1.00 92.81 666 ALA A O 1
ATOM 5185 N N . VAL A 1 667 ? 13.942 -10.293 -31.791 1.00 95.19 667 VAL A N 1
ATOM 5186 C CA . VAL A 1 667 ? 14.761 -10.273 -33.019 1.00 95.19 667 VAL A CA 1
ATOM 5187 C C . VAL A 1 667 ? 14.414 -11.379 -34.021 1.00 95.19 667 VAL A C 1
ATOM 5189 O O . VAL A 1 667 ? 15.039 -11.442 -35.077 1.00 95.19 667 VAL A O 1
ATOM 5192 N N . ALA A 1 668 ? 13.420 -12.227 -33.732 1.00 92.94 668 ALA A N 1
ATOM 5193 C CA . ALA A 1 668 ? 13.059 -13.395 -34.540 1.00 92.94 668 ALA A CA 1
ATOM 5194 C C . ALA A 1 668 ? 12.822 -13.077 -36.028 1.00 92.94 668 ALA A C 1
ATOM 5196 O O . ALA A 1 668 ? 13.384 -13.747 -36.890 1.00 92.94 668 ALA A O 1
ATOM 5197 N N . ASP A 1 669 ? 12.037 -12.037 -36.323 1.00 90.06 669 ASP A N 1
ATOM 5198 C CA . ASP A 1 669 ? 11.615 -11.709 -37.694 1.00 90.06 669 ASP A CA 1
ATOM 5199 C C . ASP A 1 669 ? 12.687 -10.961 -38.509 1.00 90.06 669 ASP A C 1
ATOM 5201 O O . ASP A 1 669 ? 12.650 -10.971 -39.738 1.00 90.06 669 ASP A O 1
ATOM 5205 N N . SER A 1 670 ? 13.640 -10.297 -37.842 1.00 92.81 670 SER A N 1
ATOM 5206 C CA . SER A 1 670 ? 14.682 -9.473 -38.487 1.00 92.81 670 SER A CA 1
ATOM 5207 C C . SER A 1 670 ? 16.044 -10.164 -38.542 1.00 92.81 670 SER A C 1
ATOM 5209 O O . SER A 1 670 ? 16.765 -10.047 -39.529 1.00 92.81 670 SER A O 1
ATOM 5211 N N . HIS A 1 671 ? 16.381 -10.912 -37.493 1.00 93.44 671 HIS A N 1
ATOM 5212 C CA . HIS A 1 671 ? 17.651 -11.600 -37.302 1.00 93.44 671 HIS A CA 1
ATOM 5213 C C . HIS A 1 671 ? 17.419 -13.058 -36.866 1.00 93.44 671 HIS A C 1
ATOM 5215 O O . HIS A 1 671 ? 17.896 -13.470 -35.800 1.00 93.44 671 HIS A O 1
ATOM 5221 N N . PRO A 1 672 ? 16.715 -13.879 -37.671 1.00 92.81 672 PRO A N 1
ATOM 5222 C CA . PRO A 1 672 ? 16.358 -15.242 -37.286 1.00 92.81 672 PRO A CA 1
ATOM 5223 C C . PRO A 1 672 ? 17.583 -16.119 -36.988 1.00 92.81 672 PRO A C 1
ATOM 5225 O O . PRO A 1 672 ? 17.523 -16.939 -36.080 1.00 92.81 672 PRO A O 1
ATOM 5228 N N . ASP A 1 673 ? 18.728 -15.901 -37.647 1.00 93.19 673 ASP A N 1
ATOM 5229 C CA . ASP A 1 673 ? 19.994 -16.578 -37.314 1.00 93.19 673 ASP A CA 1
ATOM 5230 C C . ASP A 1 673 ? 20.501 -16.254 -35.892 1.00 93.19 673 ASP A C 1
ATOM 5232 O O . ASP A 1 673 ? 21.015 -17.133 -35.196 1.00 93.19 673 ASP A O 1
ATOM 5236 N N . ARG A 1 674 ? 20.320 -15.014 -35.411 1.00 93.81 674 ARG A N 1
ATOM 5237 C CA . ARG A 1 674 ? 20.668 -14.633 -34.028 1.00 93.81 674 ARG A CA 1
ATOM 5238 C C . ARG A 1 674 ? 19.655 -15.197 -33.034 1.00 93.81 674 ARG A C 1
ATOM 5240 O O . ARG A 1 674 ? 20.068 -15.697 -31.991 1.00 93.81 674 ARG A O 1
ATOM 5247 N N . ALA A 1 675 ? 18.364 -15.195 -33.370 1.00 93.56 675 ALA A N 1
ATOM 5248 C CA . ALA A 1 675 ? 17.331 -15.842 -32.559 1.00 93.56 675 ALA A CA 1
ATOM 5249 C C . ALA A 1 675 ? 17.563 -17.362 -32.431 1.00 93.56 675 ALA A C 1
ATOM 5251 O O . ALA A 1 675 ? 17.484 -17.903 -31.328 1.00 93.56 675 ALA A O 1
ATOM 5252 N N . ILE A 1 676 ? 17.936 -18.040 -33.526 1.00 94.44 676 ILE A N 1
ATOM 5253 C CA . ILE A 1 676 ? 18.343 -19.454 -33.527 1.00 94.44 676 ILE A CA 1
ATOM 5254 C C . ILE A 1 676 ? 19.553 -19.660 -32.613 1.00 94.44 676 ILE A C 1
ATOM 5256 O O . ILE A 1 676 ? 19.509 -20.544 -31.761 1.00 94.44 676 ILE A O 1
ATOM 5260 N N . ALA A 1 677 ? 20.607 -18.846 -32.736 1.00 93.75 677 ALA A N 1
ATOM 5261 C CA . ALA A 1 677 ? 21.790 -18.965 -31.883 1.00 93.75 677 ALA A CA 1
ATOM 5262 C C . ALA A 1 677 ? 21.450 -18.824 -30.386 1.00 93.75 677 ALA A C 1
ATOM 5264 O O . ALA A 1 677 ? 21.847 -19.666 -29.586 1.00 93.75 677 ALA A O 1
ATOM 5265 N N . ILE A 1 678 ? 20.651 -17.820 -30.008 1.00 92.56 678 ILE A N 1
ATOM 5266 C CA . ILE A 1 678 ? 20.275 -17.573 -28.606 1.00 92.56 678 ILE A CA 1
ATOM 5267 C C . ILE A 1 678 ? 19.373 -18.693 -28.055 1.00 92.56 678 ILE A C 1
ATOM 5269 O O . ILE A 1 678 ? 19.583 -19.154 -26.931 1.00 92.56 678 ILE A O 1
ATOM 5273 N N . TYR A 1 679 ? 18.410 -19.196 -28.836 1.00 93.56 679 TYR A N 1
ATOM 5274 C CA . TYR A 1 679 ? 17.598 -20.344 -28.415 1.00 93.56 679 TYR A CA 1
ATOM 5275 C C . TYR A 1 679 ? 18.385 -21.667 -28.385 1.00 93.56 679 TYR A C 1
ATOM 5277 O O . TYR A 1 679 ? 18.018 -22.557 -27.618 1.00 93.56 679 TYR A O 1
ATOM 5285 N N . ARG A 1 680 ? 19.477 -21.807 -29.154 1.00 93.00 680 ARG A N 1
ATOM 5286 C CA . ARG A 1 680 ? 20.407 -22.946 -29.045 1.00 93.00 680 ARG A CA 1
ATOM 5287 C C . ARG A 1 680 ? 21.272 -22.864 -27.789 1.00 93.00 680 ARG A C 1
ATOM 5289 O O . ARG A 1 680 ? 21.259 -23.829 -27.034 1.00 93.00 680 ARG A O 1
ATOM 5296 N N . ASP A 1 681 ? 21.898 -21.717 -27.499 1.00 90.25 681 ASP A N 1
ATOM 5297 C CA . ASP A 1 681 ? 22.602 -21.465 -26.224 1.00 90.25 681 ASP A CA 1
ATOM 5298 C C . ASP A 1 681 ? 21.714 -21.857 -25.023 1.00 90.25 681 ASP A C 1
ATOM 5300 O O . ASP A 1 681 ? 22.141 -22.552 -24.096 1.00 90.25 681 ASP A O 1
ATOM 5304 N N . ALA A 1 682 ? 20.444 -21.435 -25.051 1.00 88.75 682 ALA A N 1
ATOM 5305 C CA . ALA A 1 682 ? 19.484 -21.698 -23.985 1.00 88.75 682 ALA A CA 1
ATOM 5306 C C . ALA A 1 682 ? 19.053 -23.177 -23.894 1.00 88.75 682 ALA A C 1
ATOM 5308 O O . ALA A 1 682 ? 18.932 -23.698 -22.781 1.00 88.75 682 ALA A O 1
ATOM 5309 N N . LEU A 1 683 ? 18.862 -23.856 -25.034 1.00 91.19 683 LEU A N 1
ATOM 5310 C CA . LEU A 1 683 ? 18.553 -25.289 -25.137 1.00 91.19 683 LEU A CA 1
ATOM 5311 C C . LEU A 1 683 ? 19.713 -26.162 -24.642 1.00 91.19 683 LEU A C 1
ATOM 5313 O O . LEU A 1 683 ? 19.517 -27.007 -23.764 1.00 91.19 683 LEU A O 1
ATOM 5317 N N . ASP A 1 684 ? 20.916 -25.943 -25.172 1.00 90.69 684 ASP A N 1
ATOM 5318 C CA . ASP A 1 684 ? 22.111 -26.731 -24.862 1.00 90.69 684 ASP A CA 1
ATOM 5319 C C . ASP A 1 684 ? 22.474 -26.612 -23.375 1.00 90.69 684 ASP A C 1
ATOM 5321 O O . ASP A 1 684 ? 22.885 -27.586 -22.747 1.00 90.69 684 ASP A O 1
ATOM 5325 N N . ALA A 1 685 ? 22.187 -25.464 -22.756 1.00 87.75 685 ALA A N 1
ATOM 5326 C CA . ALA A 1 685 ? 22.327 -25.254 -21.320 1.00 87.75 685 ALA A CA 1
ATOM 5327 C C . ALA A 1 685 ? 21.136 -25.762 -20.462 1.00 87.75 685 ALA A C 1
ATOM 5329 O O . ALA A 1 685 ? 21.102 -25.489 -19.258 1.00 87.75 685 ALA A O 1
ATOM 5330 N N . GLN A 1 686 ? 20.166 -26.490 -21.035 1.00 88.56 686 GLN A N 1
ATOM 5331 C CA . GLN A 1 686 ? 19.189 -27.327 -20.308 1.00 88.56 686 GLN A CA 1
ATOM 5332 C C . GLN A 1 686 ? 19.456 -28.828 -20.492 1.00 88.56 686 GLN A C 1
ATOM 5334 O O . GLN A 1 686 ? 19.297 -29.596 -19.538 1.00 88.56 686 GLN A O 1
ATOM 5339 N N . LEU A 1 687 ? 19.881 -29.249 -21.692 1.00 90.25 687 LEU A N 1
ATOM 5340 C CA . LEU A 1 687 ? 20.050 -30.657 -22.082 1.00 90.25 687 LEU A CA 1
ATOM 5341 C C . LEU A 1 687 ? 20.861 -31.534 -21.093 1.00 90.25 687 LEU A C 1
ATOM 5343 O O . LEU A 1 687 ? 20.469 -32.688 -20.888 1.00 90.25 687 LEU A O 1
ATOM 5347 N N . PRO A 1 688 ? 21.919 -31.061 -20.399 1.00 90.56 688 PRO A N 1
ATOM 5348 C CA . PRO A 1 688 ? 22.601 -31.846 -19.369 1.00 90.56 688 PRO A CA 1
ATOM 5349 C C . PRO A 1 688 ? 21.688 -32.335 -18.234 1.00 90.56 688 PRO A C 1
ATOM 5351 O O . PRO A 1 688 ? 21.852 -33.461 -17.757 1.00 90.56 688 PRO A O 1
ATOM 5354 N N . HIS A 1 689 ? 20.699 -31.543 -17.811 1.00 86.94 689 HIS A N 1
ATOM 5355 C CA . HIS A 1 689 ? 19.948 -31.782 -16.578 1.00 86.94 689 HIS A CA 1
ATOM 5356 C C . HIS A 1 689 ? 18.865 -32.865 -16.729 1.00 86.94 689 HIS A C 1
ATOM 5358 O O . HIS A 1 689 ? 17.877 -32.704 -17.439 1.00 86.94 689 HIS A O 1
ATOM 5364 N N . ALA A 1 690 ? 19.003 -33.967 -15.987 1.00 87.94 690 ALA A N 1
ATOM 5365 C CA . ALA A 1 690 ? 18.078 -35.103 -16.023 1.00 87.94 690 ALA A CA 1
ATOM 5366 C C . ALA A 1 690 ? 16.829 -34.915 -15.124 1.00 87.94 690 ALA A C 1
ATOM 5368 O O . ALA A 1 690 ? 16.543 -35.758 -14.273 1.00 87.94 690 ALA A O 1
ATOM 5369 N N . ARG A 1 691 ? 16.091 -33.804 -15.277 1.00 85.56 691 ARG A N 1
ATOM 5370 C CA . ARG A 1 691 ? 14.905 -33.463 -14.455 1.00 85.56 691 ARG A CA 1
ATOM 5371 C C . ARG A 1 691 ? 13.700 -33.032 -15.310 1.00 85.56 691 ARG A C 1
ATOM 5373 O O . ARG A 1 691 ? 13.927 -32.429 -16.356 1.00 85.56 691 ARG A O 1
ATOM 5380 N N . PRO A 1 692 ? 12.440 -33.262 -14.876 1.00 80.62 692 PRO A N 1
ATOM 5381 C CA . PRO A 1 692 ? 11.247 -32.965 -15.682 1.00 80.62 692 PRO A CA 1
ATOM 5382 C C . PRO A 1 692 ? 11.193 -31.533 -16.228 1.00 80.62 692 PRO A C 1
ATOM 5384 O O . PRO A 1 692 ? 11.034 -31.357 -17.430 1.00 80.62 692 PRO A O 1
ATOM 5387 N N . SER A 1 693 ? 11.448 -30.525 -15.389 1.00 78.94 693 SER A N 1
ATOM 5388 C CA . SER A 1 693 ? 11.425 -29.113 -15.800 1.00 78.94 693 SER A CA 1
ATOM 5389 C C . SER A 1 693 ? 12.486 -28.745 -16.845 1.00 78.94 693 SER A C 1
ATOM 5391 O O . SER A 1 693 ? 12.267 -27.846 -17.650 1.00 78.94 693 SER A O 1
ATOM 5393 N N . ALA A 1 694 ? 13.617 -29.459 -16.894 1.00 85.56 694 ALA A N 1
ATOM 5394 C CA . ALA A 1 694 ? 14.614 -29.273 -17.950 1.00 85.56 694 ALA A CA 1
ATOM 5395 C C . ALA A 1 694 ? 14.159 -29.896 -19.282 1.00 85.56 694 ALA A C 1
ATOM 5397 O O . ALA A 1 694 ? 14.459 -29.353 -20.341 1.00 85.56 694 ALA A O 1
ATOM 5398 N N . TYR A 1 695 ? 13.396 -30.996 -19.239 1.00 85.75 695 TYR A N 1
ATOM 5399 C CA . TYR A 1 695 ? 12.784 -31.599 -20.428 1.00 85.75 695 TYR A CA 1
ATOM 5400 C C . TYR A 1 695 ? 11.660 -30.713 -20.985 1.00 85.75 695 TYR A C 1
ATOM 5402 O O . TYR A 1 695 ? 11.601 -30.500 -22.193 1.00 85.75 695 TYR A O 1
ATOM 5410 N N . GLU A 1 696 ? 10.815 -30.153 -20.110 1.00 80.75 696 GLU A N 1
ATOM 5411 C CA . GLU A 1 696 ? 9.771 -29.183 -20.475 1.00 80.75 696 GLU A CA 1
ATOM 5412 C C . GLU A 1 696 ? 10.382 -27.918 -21.106 1.00 80.75 696 GLU A C 1
ATOM 5414 O O . GLU A 1 696 ? 9.942 -27.493 -22.177 1.00 80.75 696 GLU A O 1
ATOM 5419 N N . ALA A 1 697 ? 11.443 -27.364 -20.503 1.00 84.25 697 ALA A N 1
ATOM 5420 C CA . ALA A 1 697 ? 12.167 -26.211 -21.040 1.00 84.25 697 ALA A CA 1
ATOM 5421 C C . ALA A 1 697 ? 12.833 -26.515 -22.396 1.00 84.25 697 ALA A C 1
ATOM 5423 O O . ALA A 1 697 ? 12.644 -25.762 -23.349 1.00 84.25 697 ALA A O 1
ATOM 5424 N N . ALA A 1 698 ? 13.550 -27.638 -22.524 1.00 89.56 698 ALA A N 1
ATOM 5425 C CA . ALA A 1 698 ? 14.176 -28.055 -23.783 1.00 89.56 698 ALA A CA 1
ATOM 5426 C C . ALA A 1 698 ? 13.145 -28.252 -24.912 1.00 89.56 698 ALA A C 1
ATOM 5428 O O . ALA A 1 698 ? 13.341 -27.763 -26.025 1.00 89.56 698 ALA A O 1
ATOM 5429 N N . ALA A 1 699 ? 12.005 -28.889 -24.622 1.00 86.25 699 ALA A N 1
ATOM 5430 C CA . ALA A 1 699 ? 10.894 -29.004 -25.568 1.00 86.25 699 ALA A CA 1
ATOM 5431 C C . ALA A 1 699 ? 10.241 -27.642 -25.887 1.00 86.25 699 ALA A C 1
ATOM 5433 O O . ALA A 1 699 ? 9.696 -27.456 -26.975 1.00 86.25 699 ALA A O 1
ATOM 5434 N N . GLY A 1 700 ? 10.294 -26.677 -24.963 1.00 85.94 700 GLY A N 1
ATOM 5435 C CA . GLY A 1 700 ? 9.927 -25.277 -25.195 1.00 85.94 700 GLY A CA 1
ATOM 5436 C C . GLY A 1 700 ? 10.831 -24.589 -26.218 1.00 85.94 700 GLY A C 1
ATOM 5437 O O . GLY A 1 700 ? 10.330 -24.060 -27.209 1.00 85.94 700 GLY A O 1
ATOM 5438 N N . TYR A 1 701 ? 12.154 -24.655 -26.041 1.00 90.00 701 TYR A N 1
ATOM 5439 C CA . TYR A 1 701 ? 13.111 -24.086 -26.999 1.00 90.00 701 TYR A CA 1
ATOM 5440 C C . TYR A 1 701 ? 13.014 -24.738 -28.378 1.00 90.00 701 TYR A C 1
ATOM 5442 O O . TYR A 1 701 ? 13.003 -24.038 -29.387 1.00 90.00 701 TYR A O 1
ATOM 5450 N N . LEU A 1 702 ? 12.852 -26.061 -28.442 1.00 90.00 702 LEU A N 1
ATOM 5451 C CA . LEU A 1 702 ? 12.674 -26.770 -29.710 1.00 90.00 702 LEU A CA 1
ATOM 5452 C C . LEU A 1 702 ? 11.391 -26.341 -30.453 1.00 90.00 702 LEU A C 1
ATOM 5454 O O . LEU A 1 702 ? 11.431 -26.184 -31.674 1.00 90.00 702 LEU A O 1
ATOM 5458 N N . ARG A 1 703 ? 10.285 -26.046 -29.747 1.00 87.44 703 ARG A N 1
ATOM 5459 C CA . ARG A 1 703 ? 9.077 -25.444 -30.356 1.00 87.44 703 ARG A CA 1
ATOM 5460 C C . ARG A 1 703 ? 9.327 -24.048 -30.931 1.00 87.44 703 ARG A C 1
ATOM 5462 O O . ARG A 1 703 ? 8.758 -23.733 -31.971 1.00 87.44 703 ARG A O 1
ATOM 5469 N N . LYS A 1 704 ? 10.183 -23.234 -30.300 1.00 88.56 704 LYS A N 1
ATOM 5470 C CA . LYS A 1 704 ? 10.575 -21.902 -30.805 1.00 88.56 704 LYS A CA 1
ATOM 5471 C C . LYS A 1 704 ? 11.559 -21.986 -31.981 1.00 88.56 704 LYS A C 1
ATOM 5473 O O . LYS A 1 704 ? 11.459 -21.203 -32.917 1.00 88.56 704 LYS A O 1
ATOM 5478 N N . LEU A 1 705 ? 12.469 -22.963 -31.971 1.00 90.88 705 LEU A N 1
ATOM 5479 C CA . LEU A 1 705 ? 13.471 -23.173 -33.023 1.00 90.88 705 LEU A CA 1
ATOM 5480 C C . LEU A 1 705 ? 12.877 -23.703 -34.337 1.00 90.88 705 LEU A C 1
ATOM 5482 O O . LEU A 1 705 ? 13.278 -23.233 -35.401 1.00 90.88 705 LEU A O 1
ATOM 5486 N N . ARG A 1 706 ? 11.925 -24.650 -34.289 1.00 87.94 706 ARG A N 1
ATOM 5487 C CA . ARG A 1 706 ? 11.329 -25.265 -35.494 1.00 87.94 706 ARG A CA 1
ATOM 5488 C C . ARG A 1 706 ? 10.844 -24.246 -36.547 1.00 87.94 706 ARG A C 1
ATOM 5490 O O . ARG A 1 706 ? 11.248 -24.396 -37.699 1.00 87.94 706 ARG A O 1
ATOM 5497 N N . PRO A 1 707 ? 10.017 -23.226 -36.228 1.00 88.06 707 PRO A N 1
ATOM 5498 C CA . PRO A 1 707 ? 9.567 -22.253 -37.227 1.00 88.06 707 PRO A CA 1
ATOM 5499 C C . PRO A 1 707 ? 10.704 -21.371 -37.761 1.00 88.06 707 PRO A C 1
ATOM 5501 O O . PRO A 1 707 ? 10.700 -21.064 -38.949 1.00 88.06 707 PRO A O 1
ATOM 5504 N N . LEU A 1 708 ? 11.700 -21.020 -36.938 1.00 90.88 708 LEU A N 1
ATOM 5505 C CA . LEU A 1 708 ? 12.844 -20.210 -37.374 1.00 90.88 708 LEU A CA 1
ATOM 5506 C C . LEU A 1 708 ? 13.700 -20.958 -38.404 1.00 90.88 708 LEU A C 1
ATOM 5508 O O . LEU A 1 708 ? 13.997 -20.413 -39.463 1.00 90.88 708 LEU A O 1
ATOM 5512 N N . TYR A 1 709 ? 14.027 -22.230 -38.152 1.00 89.69 709 TYR A N 1
ATOM 5513 C CA . TYR A 1 709 ? 14.754 -23.065 -39.119 1.00 89.69 709 TYR A CA 1
ATOM 5514 C C . TYR A 1 709 ? 14.013 -23.212 -40.456 1.00 89.69 709 TYR A C 1
ATOM 5516 O O . TYR A 1 709 ? 14.642 -23.212 -41.514 1.00 89.69 709 TYR A O 1
ATOM 5524 N N . MET A 1 710 ? 12.680 -23.294 -40.421 1.00 88.56 710 MET A N 1
ATOM 5525 C CA . MET A 1 710 ? 11.851 -23.342 -41.630 1.00 88.56 710 MET A CA 1
ATOM 5526 C C . MET A 1 710 ? 11.837 -21.991 -42.364 1.00 88.56 710 MET A C 1
ATOM 5528 O O . MET A 1 710 ? 11.984 -21.967 -43.583 1.00 88.56 710 MET A O 1
ATOM 5532 N N . ALA A 1 711 ? 11.730 -20.870 -41.642 1.00 87.31 711 ALA A N 1
ATOM 5533 C CA . ALA A 1 711 ? 11.740 -19.519 -42.212 1.00 87.31 711 ALA A CA 1
ATOM 5534 C C . ALA A 1 711 ? 13.091 -19.139 -42.849 1.00 87.31 711 ALA A C 1
ATOM 5536 O O . ALA A 1 711 ? 13.120 -18.474 -43.881 1.00 87.31 711 ALA A O 1
ATOM 5537 N N . VAL A 1 712 ? 14.205 -19.606 -42.275 1.00 90.62 712 VAL A N 1
ATOM 5538 C CA . VAL A 1 712 ? 15.569 -19.425 -42.814 1.00 90.62 712 VAL A CA 1
ATOM 5539 C C . VAL A 1 712 ? 15.880 -20.414 -43.955 1.00 90.62 712 VAL A C 1
ATOM 5541 O O . VAL A 1 712 ? 16.920 -20.316 -44.602 1.00 90.62 712 VAL A O 1
ATOM 5544 N N . GLY A 1 713 ? 14.981 -21.364 -44.242 1.00 89.19 713 GLY A N 1
ATOM 5545 C CA . GLY A 1 713 ? 15.154 -22.341 -45.319 1.00 89.19 713 GLY A CA 1
ATOM 5546 C C . GLY A 1 713 ? 16.176 -23.440 -45.012 1.00 89.19 713 GLY A C 1
ATOM 5547 O O . GLY A 1 713 ? 16.773 -23.984 -45.938 1.00 89.19 713 GLY A O 1
ATOM 5548 N N . ARG A 1 714 ? 16.383 -23.783 -43.731 1.00 92.25 714 ARG A N 1
ATOM 5549 C CA . ARG A 1 714 ? 17.327 -24.823 -43.272 1.00 92.25 714 ARG A CA 1
ATOM 5550 C C . ARG A 1 714 ? 16.616 -25.981 -42.537 1.00 92.25 714 ARG A C 1
ATOM 5552 O O . ARG A 1 714 ? 16.923 -26.244 -41.372 1.00 92.25 714 ARG A O 1
ATOM 5559 N N . PRO A 1 715 ? 15.665 -26.695 -43.177 1.00 87.94 715 PRO A N 1
ATOM 5560 C CA . PRO A 1 715 ? 14.964 -27.820 -42.548 1.00 87.94 715 PRO A CA 1
ATOM 5561 C C . PRO A 1 715 ? 15.906 -28.985 -42.203 1.00 87.94 715 PRO A C 1
ATOM 5563 O O . PRO A 1 715 ? 15.714 -29.644 -41.185 1.00 87.94 715 PRO A O 1
ATOM 5566 N N . GLU A 1 716 ? 16.954 -29.200 -43.002 1.00 89.06 716 GLU A N 1
ATOM 5567 C CA . GLU A 1 716 ? 17.940 -30.272 -42.805 1.00 89.06 716 GLU A CA 1
ATOM 5568 C C . GLU A 1 716 ? 18.718 -30.106 -41.486 1.00 89.06 716 GLU A C 1
ATOM 5570 O O . GLU A 1 716 ? 18.882 -31.068 -40.735 1.00 89.06 716 GLU A O 1
ATOM 5575 N N . GLU A 1 717 ? 19.127 -28.879 -41.135 1.00 90.75 717 GLU A N 1
ATOM 5576 C CA . GLU A 1 717 ? 19.781 -28.597 -39.846 1.00 90.75 717 GLU A CA 1
ATOM 5577 C C . GLU A 1 717 ? 18.856 -28.875 -38.653 1.00 90.75 717 GLU A C 1
ATOM 5579 O O . GLU A 1 717 ? 19.311 -29.370 -37.619 1.00 90.75 717 GLU A O 1
ATOM 5584 N N . TRP A 1 718 ? 17.556 -28.601 -38.795 1.00 89.62 718 TRP A N 1
ATOM 5585 C CA . TRP A 1 718 ? 16.556 -28.929 -37.779 1.00 89.62 718 TRP A CA 1
ATOM 5586 C C . TRP A 1 718 ? 16.401 -30.448 -37.592 1.00 89.62 718 TRP A C 1
ATOM 5588 O O . TRP A 1 718 ? 16.359 -30.924 -36.455 1.00 89.62 718 TRP A O 1
ATOM 5598 N N . GLU A 1 719 ? 16.363 -31.223 -38.679 1.00 87.25 719 GLU A N 1
ATOM 5599 C CA . GLU A 1 719 ? 16.277 -32.688 -38.607 1.00 87.25 719 GLU A CA 1
ATOM 5600 C C . GLU A 1 719 ? 17.539 -33.312 -37.991 1.00 87.25 719 GLU A C 1
ATOM 5602 O O . GLU A 1 719 ? 17.433 -34.212 -37.151 1.00 87.25 719 GLU A O 1
ATOM 5607 N N . VAL A 1 720 ? 18.728 -32.791 -38.317 1.00 91.00 720 VAL A N 1
ATOM 5608 C CA . VAL A 1 720 ? 20.004 -33.195 -37.699 1.00 91.00 720 VAL A CA 1
ATOM 5609 C C . VAL A 1 720 ? 20.051 -32.830 -36.208 1.00 91.00 720 VAL A C 1
ATOM 5611 O O . VAL A 1 720 ? 20.457 -33.656 -35.381 1.00 91.00 720 VAL A O 1
ATOM 5614 N N . LEU A 1 721 ? 19.589 -31.634 -35.826 1.00 89.75 721 LEU A N 1
ATOM 5615 C CA . LEU A 1 721 ? 19.504 -31.202 -34.426 1.00 89.75 721 LEU A CA 1
ATOM 5616 C C . LEU A 1 721 ? 18.570 -32.114 -33.615 1.00 89.75 721 LEU A C 1
ATOM 5618 O O . LEU A 1 721 ? 18.961 -32.642 -32.574 1.00 89.75 721 LEU A O 1
ATOM 5622 N N . LEU A 1 722 ? 17.354 -32.362 -34.104 1.00 88.44 722 LEU A N 1
ATOM 5623 C CA . LEU A 1 722 ? 16.382 -33.205 -33.406 1.00 88.44 722 LEU A CA 1
ATOM 5624 C C . LEU A 1 722 ? 16.844 -34.673 -33.317 1.00 88.44 722 LEU A C 1
ATOM 5626 O O . LEU A 1 722 ? 16.642 -35.322 -32.287 1.00 88.44 722 LEU A O 1
ATOM 5630 N N . SER A 1 723 ? 17.506 -35.185 -34.359 1.00 86.62 723 SER A N 1
ATOM 5631 C CA . SER A 1 723 ? 18.043 -36.554 -34.392 1.00 86.62 723 SER A CA 1
ATOM 5632 C C . SER A 1 723 ? 19.218 -36.744 -33.429 1.00 86.62 723 SER A C 1
ATOM 5634 O O . SER A 1 723 ? 19.229 -37.708 -32.663 1.00 86.62 723 SER A O 1
ATOM 5636 N N . SER A 1 724 ? 20.171 -35.807 -33.398 1.00 91.12 724 SER A N 1
ATOM 5637 C CA . SER A 1 724 ? 21.331 -35.870 -32.491 1.00 91.12 724 SER A CA 1
ATOM 5638 C C . SER A 1 724 ? 20.938 -35.738 -31.014 1.00 91.12 724 SER A C 1
ATOM 5640 O O . SER A 1 724 ? 21.495 -36.443 -30.167 1.00 91.12 724 SER A O 1
ATOM 5642 N N . ILE A 1 725 ? 19.921 -34.928 -30.693 1.00 90.69 725 ILE A N 1
ATOM 5643 C CA . ILE A 1 725 ? 19.328 -34.865 -29.347 1.00 90.69 725 ILE A CA 1
ATOM 5644 C C . ILE A 1 725 ? 18.655 -36.202 -28.990 1.00 90.69 725 ILE A C 1
ATOM 5646 O O . ILE A 1 725 ? 18.886 -36.732 -27.898 1.00 90.69 725 ILE A O 1
ATOM 5650 N N . ARG A 1 726 ? 17.861 -36.785 -29.903 1.00 87.88 726 ARG A N 1
ATOM 5651 C CA . ARG A 1 726 ? 17.219 -38.095 -29.688 1.00 87.88 726 ARG A CA 1
ATOM 5652 C C . ARG A 1 726 ? 18.235 -39.212 -29.454 1.00 87.88 726 ARG A C 1
ATOM 5654 O O . ARG A 1 726 ? 18.044 -40.003 -28.534 1.00 87.88 726 ARG A O 1
ATOM 5661 N N . GLU A 1 727 ? 19.322 -39.267 -30.223 1.00 90.06 727 GLU A N 1
ATOM 5662 C CA . GLU A 1 727 ? 20.372 -40.273 -30.033 1.00 90.06 727 GLU A CA 1
ATOM 5663 C C . GLU A 1 727 ? 21.118 -40.080 -28.704 1.00 90.06 727 GLU A C 1
ATOM 5665 O O . GLU A 1 727 ? 21.201 -41.019 -27.905 1.00 90.06 727 GLU A O 1
ATOM 5670 N N . SER A 1 728 ? 21.595 -38.860 -28.434 1.00 88.06 728 SER A N 1
ATOM 5671 C CA . SER A 1 728 ? 22.406 -38.534 -27.249 1.00 88.06 728 SER A CA 1
ATOM 5672 C C . SER A 1 728 ? 21.673 -38.794 -25.933 1.00 88.06 728 SER A C 1
ATOM 5674 O O . SER A 1 728 ? 22.282 -39.209 -24.946 1.00 88.06 728 SER A O 1
ATOM 5676 N N . TYR A 1 729 ? 20.354 -38.580 -25.914 1.00 89.12 729 TYR A N 1
ATOM 5677 C CA . TYR A 1 729 ? 19.528 -38.664 -24.708 1.00 89.12 729 TYR A CA 1
ATOM 5678 C C . TYR A 1 729 ? 18.538 -39.838 -24.699 1.00 89.12 729 TYR A C 1
ATOM 5680 O O . TYR A 1 729 ? 17.659 -39.887 -23.836 1.00 89.12 729 TYR A O 1
ATOM 5688 N N . ARG A 1 730 ? 18.702 -40.823 -25.597 1.00 86.44 730 ARG A N 1
ATOM 5689 C CA . ARG A 1 730 ? 17.818 -42.000 -25.772 1.00 86.44 730 ARG A CA 1
ATOM 5690 C C . ARG A 1 730 ? 17.507 -42.805 -24.501 1.00 86.44 730 ARG A C 1
ATOM 5692 O O . ARG A 1 730 ? 16.528 -43.542 -24.456 1.00 86.44 730 ARG A O 1
ATOM 5699 N N . ASN A 1 731 ? 18.330 -42.681 -23.458 1.00 85.94 731 ASN A N 1
ATOM 5700 C CA . ASN A 1 731 ? 18.133 -43.315 -22.150 1.00 85.94 731 ASN A CA 1
ATOM 5701 C C . ASN A 1 731 ? 17.156 -42.561 -21.218 1.00 85.94 731 ASN A C 1
ATOM 5703 O O . ASN A 1 731 ? 16.916 -43.015 -20.100 1.00 85.94 731 ASN A O 1
ATOM 5707 N N . ARG A 1 732 ? 16.583 -41.429 -21.652 1.00 85.94 732 ARG A N 1
ATOM 5708 C CA . ARG A 1 732 ? 15.623 -40.606 -20.896 1.00 85.94 732 ARG A CA 1
ATOM 5709 C C . ARG A 1 732 ? 14.207 -40.754 -21.487 1.00 85.94 732 ARG A C 1
ATOM 5711 O O . ARG A 1 732 ? 13.783 -39.886 -22.249 1.00 85.94 732 ARG A O 1
ATOM 5718 N N . PRO A 1 733 ? 13.430 -41.803 -21.146 1.00 80.44 733 PRO A N 1
ATOM 5719 C CA . PRO A 1 733 ? 12.151 -42.091 -21.810 1.00 80.44 733 PRO A CA 1
ATOM 5720 C C . PRO A 1 733 ? 11.126 -40.953 -21.691 1.00 80.44 733 PRO A C 1
ATOM 5722 O O . PRO A 1 733 ? 10.488 -40.615 -22.680 1.00 80.44 733 PRO A O 1
ATOM 5725 N N . ARG A 1 734 ? 11.037 -40.280 -20.532 1.00 76.69 734 ARG A N 1
ATOM 5726 C CA . ARG A 1 734 ? 10.171 -39.093 -20.362 1.00 76.69 734 ARG A CA 1
ATOM 5727 C C . ARG A 1 734 ? 10.588 -37.887 -21.211 1.00 76.69 734 ARG A C 1
ATOM 5729 O O . ARG A 1 734 ? 9.758 -37.024 -21.451 1.00 76.69 734 ARG A O 1
ATOM 5736 N N . PHE A 1 735 ? 11.849 -37.801 -21.640 1.00 83.75 735 PHE A N 1
ATOM 5737 C CA . PHE A 1 735 ? 12.285 -36.760 -22.572 1.00 83.75 735 PHE A CA 1
ATOM 5738 C C . PHE A 1 735 ? 11.944 -37.151 -24.013 1.00 83.75 735 PHE A C 1
ATOM 5740 O O . PHE A 1 735 ? 11.437 -36.316 -24.753 1.00 83.75 735 PHE A O 1
ATOM 5747 N N . MET A 1 736 ? 12.097 -38.429 -24.386 1.00 84.62 736 MET A N 1
ATOM 5748 C CA . MET A 1 736 ? 11.600 -38.932 -25.676 1.00 84.62 736 MET A CA 1
ATOM 5749 C C . MET A 1 736 ? 10.081 -38.705 -25.812 1.00 84.62 736 MET A C 1
ATOM 5751 O O . MET A 1 736 ? 9.658 -38.111 -26.793 1.00 84.62 736 MET A O 1
ATOM 5755 N N . GLU A 1 737 ? 9.276 -39.006 -24.781 1.00 77.88 737 GLU A N 1
ATOM 5756 C CA . GLU A 1 737 ? 7.823 -38.717 -24.760 1.00 77.88 737 GLU A CA 1
ATOM 5757 C C . GLU A 1 737 ? 7.454 -37.213 -24.811 1.00 77.88 737 GLU A C 1
ATOM 5759 O O . GLU A 1 737 ? 6.273 -36.884 -24.956 1.00 77.88 737 GLU A O 1
ATOM 5764 N N . GLN A 1 738 ? 8.424 -36.297 -24.690 1.00 79.19 738 GLN A N 1
ATOM 5765 C CA . GLN A 1 738 ? 8.254 -34.862 -24.968 1.00 79.19 738 GLN A CA 1
ATOM 5766 C C . GLN A 1 738 ? 8.684 -34.528 -26.406 1.00 79.19 738 GLN A C 1
ATOM 5768 O O . GLN A 1 738 ? 7.949 -33.845 -27.115 1.00 79.19 738 GLN A O 1
ATOM 5773 N N . LEU A 1 739 ? 9.821 -35.062 -26.874 1.00 80.81 739 LEU A N 1
ATOM 5774 C CA . LEU A 1 739 ? 10.292 -34.898 -28.258 1.00 80.81 739 LEU A CA 1
ATOM 5775 C C . LEU A 1 739 ? 9.308 -35.486 -29.285 1.00 80.81 739 LEU A C 1
ATOM 5777 O O . LEU A 1 739 ? 9.084 -34.884 -30.328 1.00 80.81 739 LEU A O 1
ATOM 5781 N N . ASP A 1 740 ? 8.651 -36.602 -28.966 1.00 74.00 740 ASP A N 1
ATOM 5782 C CA . ASP A 1 740 ? 7.645 -37.240 -29.824 1.00 74.00 740 ASP A CA 1
ATOM 5783 C C . ASP A 1 740 ? 6.393 -36.367 -30.036 1.00 74.00 740 ASP A C 1
ATOM 5785 O O . ASP A 1 740 ? 5.708 -36.507 -31.049 1.00 74.00 740 ASP A O 1
ATOM 5789 N N . ARG A 1 741 ? 6.107 -35.416 -29.130 1.00 70.50 741 ARG A N 1
ATOM 5790 C CA . ARG A 1 741 ? 5.029 -34.426 -29.321 1.00 70.50 741 ARG A CA 1
ATOM 5791 C C . ARG A 1 741 ? 5.411 -33.364 -30.357 1.00 70.50 741 ARG A C 1
ATOM 5793 O O . ARG A 1 741 ? 4.539 -32.836 -31.042 1.00 70.50 741 ARG A O 1
ATOM 5800 N N . LEU A 1 742 ? 6.711 -33.088 -30.505 1.00 68.81 742 LEU A N 1
ATOM 5801 C CA . LEU A 1 742 ? 7.254 -32.050 -31.390 1.00 68.81 742 LEU A CA 1
ATOM 5802 C C . LEU A 1 742 ? 7.214 -32.419 -32.872 1.00 68.81 742 LEU A C 1
ATOM 5804 O O . LEU A 1 742 ? 7.276 -31.519 -33.710 1.00 68.81 742 LEU A O 1
ATOM 5808 N N . ASP A 1 743 ? 7.123 -33.708 -33.210 1.00 63.97 743 ASP A N 1
ATOM 5809 C CA . ASP A 1 743 ? 7.141 -34.162 -34.606 1.00 63.97 743 ASP A CA 1
ATOM 5810 C C . ASP A 1 743 ? 5.936 -33.630 -35.403 1.00 63.97 743 ASP A C 1
ATOM 5812 O O . ASP A 1 743 ? 6.027 -33.450 -36.618 1.00 63.97 743 ASP A O 1
ATOM 5816 N N . GLY A 1 744 ? 4.823 -33.301 -34.736 1.00 62.09 744 GLY A N 1
ATOM 5817 C CA . GLY A 1 744 ? 3.613 -32.780 -35.385 1.00 62.09 744 GLY A CA 1
ATOM 5818 C C . GLY A 1 744 ? 2.880 -33.818 -36.242 1.00 62.09 744 GLY A C 1
ATOM 5819 O O . GLY A 1 744 ? 2.077 -33.452 -37.095 1.00 62.09 744 GLY A O 1
ATOM 5820 N N . ARG A 1 745 ? 3.160 -35.110 -36.034 1.00 71.62 745 ARG A N 1
ATOM 5821 C CA . ARG A 1 745 ? 2.407 -36.211 -36.647 1.00 71.62 745 ARG A CA 1
ATOM 5822 C C . ARG A 1 745 ? 1.022 -36.315 -35.995 1.00 71.62 745 ARG A C 1
ATOM 5824 O O . ARG A 1 745 ? 0.917 -36.080 -34.785 1.00 71.62 745 ARG A O 1
ATOM 5831 N N . PRO A 1 746 ? -0.021 -36.712 -36.742 1.00 76.44 746 PRO A N 1
ATOM 5832 C CA . PRO A 1 746 ? -1.313 -37.027 -36.153 1.00 76.44 746 PRO A CA 1
ATOM 5833 C C . PRO A 1 746 ? -1.210 -38.110 -35.072 1.00 76.44 746 PRO A C 1
ATOM 5835 O O . PRO A 1 746 ? -0.387 -39.029 -35.158 1.00 76.44 746 PRO A O 1
ATOM 5838 N N . ILE A 1 747 ? -2.074 -38.036 -34.061 1.00 79.56 747 ILE A N 1
ATOM 5839 C CA . ILE A 1 747 ? -2.129 -39.004 -32.956 1.00 79.56 747 ILE A CA 1
ATOM 5840 C C . ILE A 1 747 ? -2.385 -40.413 -33.507 1.00 79.56 747 ILE A C 1
ATOM 5842 O O . ILE A 1 747 ? -1.676 -41.346 -33.136 1.00 79.56 747 ILE A O 1
ATOM 5846 N N . VAL A 1 748 ? -3.277 -40.536 -34.497 1.00 80.12 748 VAL A N 1
ATOM 5847 C CA . VAL A 1 748 ? -3.596 -41.795 -35.200 1.00 80.12 748 VAL A CA 1
ATOM 5848 C C . VAL A 1 748 ? -2.420 -42.395 -35.994 1.00 80.12 748 VAL A C 1
ATOM 5850 O O . VAL A 1 748 ? -2.471 -43.556 -36.385 1.00 80.12 748 VAL A O 1
ATOM 5853 N N . GLN A 1 749 ? -1.343 -41.630 -36.219 1.00 69.50 749 GLN A N 1
ATOM 5854 C CA . GLN A 1 749 ? -0.108 -42.070 -36.891 1.00 69.50 749 GLN A CA 1
ATOM 5855 C C . GLN A 1 749 ? 1.088 -42.202 -35.924 1.00 69.50 749 GLN A C 1
ATOM 5857 O O . GLN A 1 749 ? 2.224 -42.431 -36.351 1.00 69.50 749 GLN A O 1
ATOM 5862 N N . SER A 1 750 ? 0.871 -42.025 -34.616 1.00 64.44 750 SER A N 1
ATOM 5863 C CA . SER A 1 750 ? 1.936 -42.064 -33.608 1.00 64.44 750 SER A CA 1
ATOM 5864 C C . SER A 1 750 ? 2.339 -43.510 -33.256 1.00 64.44 750 SER A C 1
ATOM 5866 O O . SER A 1 750 ? 1.464 -44.362 -33.098 1.00 64.44 750 SER A O 1
ATOM 5868 N N . PRO A 1 751 ? 3.639 -43.829 -33.076 1.00 53.38 751 PRO A N 1
ATOM 5869 C CA . PRO A 1 751 ? 4.069 -45.187 -32.736 1.00 53.38 751 PRO A CA 1
ATOM 5870 C C . PRO A 1 751 ? 3.460 -45.705 -31.422 1.00 53.38 751 PRO A C 1
ATOM 5872 O O . PRO A 1 751 ? 3.599 -45.082 -30.365 1.00 53.38 751 PRO A O 1
ATOM 5875 N N . ARG A 1 752 ? 2.822 -46.883 -31.470 1.00 55.66 752 ARG A N 1
ATOM 5876 C CA . ARG A 1 752 ? 2.217 -47.524 -30.291 1.00 55.66 752 ARG A CA 1
ATOM 5877 C C . ARG A 1 752 ? 3.297 -47.945 -29.286 1.00 55.66 752 ARG A C 1
ATOM 5879 O O . ARG A 1 752 ? 4.071 -48.872 -29.534 1.00 55.66 752 ARG A O 1
ATOM 5886 N N . GLY A 1 753 ? 3.315 -47.306 -28.116 1.00 44.97 753 GLY A N 1
ATOM 5887 C CA . GLY A 1 753 ? 4.065 -47.800 -26.959 1.00 44.97 753 GLY A CA 1
ATOM 5888 C C . GLY A 1 753 ? 3.517 -49.167 -26.538 1.00 44.97 753 GLY A C 1
ATOM 5889 O O . GLY A 1 753 ? 2.308 -49.316 -26.385 1.00 44.97 753 GLY A O 1
ATOM 5890 N N . ARG A 1 754 ? 4.384 -50.180 -26.392 1.00 32.97 754 ARG A N 1
ATOM 5891 C CA . ARG A 1 754 ? 3.970 -51.582 -26.180 1.00 32.97 754 ARG A CA 1
ATOM 5892 C C . ARG A 1 754 ? 3.079 -51.750 -24.940 1.00 32.97 754 ARG A C 1
ATOM 5894 O O . ARG A 1 754 ? 3.587 -51.805 -23.820 1.00 32.97 754 ARG A O 1
ATOM 5901 N N . SER A 1 755 ? 1.775 -51.919 -25.158 1.00 34.41 755 SER A N 1
ATOM 5902 C CA . SER A 1 755 ? 0.838 -52.344 -24.116 1.00 34.41 755 SER A CA 1
ATOM 5903 C C . SER A 1 755 ? 1.195 -53.745 -23.603 1.00 34.41 755 SER A C 1
ATOM 5905 O O . SER A 1 755 ? 1.562 -54.633 -24.376 1.00 34.41 755 SER A O 1
ATOM 5907 N N . ARG A 1 756 ? 1.091 -53.945 -22.285 1.00 34.84 756 ARG A N 1
ATOM 5908 C CA . ARG A 1 756 ? 1.221 -55.250 -21.618 1.00 34.84 756 ARG A CA 1
ATOM 5909 C C . ARG A 1 756 ? -0.169 -55.858 -21.405 1.00 34.84 756 ARG A C 1
ATOM 5911 O O . ARG A 1 756 ? -0.641 -55.956 -20.276 1.00 34.84 756 ARG A O 1
ATOM 5918 N N . SER A 1 757 ? -0.819 -56.277 -22.486 1.00 30.75 757 SER A N 1
ATOM 5919 C CA . SER A 1 757 ? -2.032 -57.096 -22.414 1.00 30.75 757 SER A CA 1
ATOM 5920 C C . SER A 1 757 ? -1.674 -58.574 -22.186 1.00 30.75 757 SER A C 1
ATOM 5922 O O . SER A 1 757 ? -0.790 -59.128 -22.838 1.00 30.75 757 SER A O 1
ATOM 5924 N N . GLY A 1 758 ? -2.338 -59.218 -21.221 1.00 26.42 758 GLY A N 1
ATOM 5925 C CA . GLY A 1 758 ? -2.068 -60.611 -20.843 1.00 26.42 758 GLY A CA 1
ATOM 5926 C C . GLY A 1 758 ? -2.893 -61.063 -19.629 1.00 26.42 758 GLY A C 1
ATOM 5927 O O . GLY A 1 758 ? -2.479 -60.803 -18.500 1.00 26.42 758 GLY A O 1
ATOM 5928 N N . PRO A 1 759 ? -4.064 -61.699 -19.827 1.00 41.16 759 PRO A N 1
ATOM 5929 C CA . PRO A 1 759 ? -4.962 -62.083 -18.737 1.00 41.16 759 PRO A CA 1
ATOM 5930 C C . PRO A 1 759 ? -4.562 -63.391 -18.025 1.00 41.16 759 PRO A C 1
ATOM 5932 O O . PRO A 1 759 ? -3.729 -64.165 -18.490 1.00 41.16 759 PRO A O 1
ATOM 5935 N N . ASN A 1 760 ? -5.203 -63.626 -16.875 1.00 31.95 760 ASN A N 1
ATOM 5936 C CA . ASN A 1 760 ? -4.989 -64.740 -15.940 1.00 31.95 760 ASN A CA 1
ATOM 5937 C C . ASN A 1 760 ? -4.803 -66.137 -16.572 1.00 31.95 760 ASN A C 1
ATOM 5939 O O . ASN A 1 760 ? -5.697 -66.650 -17.242 1.00 31.95 760 ASN A O 1
ATOM 5943 N N . GLY A 1 761 ? -3.728 -66.825 -16.171 1.00 26.97 761 GLY A N 1
ATOM 5944 C CA . GLY A 1 761 ? -3.519 -68.261 -16.388 1.00 26.97 761 GLY A CA 1
ATOM 5945 C C . GLY A 1 761 ? -3.230 -69.010 -15.082 1.00 26.97 761 GLY A C 1
ATOM 5946 O O . GLY A 1 761 ? -2.082 -69.339 -14.800 1.00 26.97 761 GLY A O 1
ATOM 5947 N N . ARG A 1 762 ? -4.255 -69.302 -14.266 1.00 36.75 762 ARG A N 1
ATOM 5948 C CA . ARG A 1 762 ? -4.103 -70.180 -13.085 1.00 36.75 762 ARG A CA 1
ATOM 5949 C C . ARG A 1 762 ? -3.957 -71.645 -13.512 1.00 36.75 762 ARG A C 1
ATOM 5951 O O . ARG A 1 762 ? -4.899 -72.175 -14.101 1.00 36.75 762 ARG A O 1
ATOM 5958 N N . ARG A 1 763 ? -2.897 -72.344 -13.077 1.00 33.44 763 ARG A N 1
ATOM 5959 C CA . ARG A 1 763 ? -2.940 -73.801 -12.813 1.00 33.44 763 ARG A CA 1
ATOM 5960 C C . ARG A 1 763 ? -1.742 -74.310 -11.997 1.00 33.44 763 ARG A C 1
ATOM 5962 O O . ARG A 1 763 ? -0.640 -74.323 -12.519 1.00 33.44 763 ARG A O 1
ATOM 5969 N N . ARG A 1 764 ? -2.071 -74.844 -10.810 1.00 36.06 764 ARG A N 1
ATOM 5970 C CA . ARG A 1 764 ? -1.264 -75.689 -9.903 1.00 36.06 764 ARG A CA 1
ATOM 5971 C C . ARG A 1 764 ? 0.034 -75.071 -9.386 1.00 36.06 764 ARG A C 1
ATOM 5973 O O . ARG A 1 764 ? 1.066 -75.207 -10.066 1.00 36.06 764 ARG A O 1
#

Sequence (764 aa):
MTRRTASIKASNAGSKPKSSPKPKSKPKPKEPAASWVDLTWDHLDRWAGSRSVERGRSYERGGRVSGLSITADGSLLAWVDGTYRYATTVSLAGTGAKPLLESSCTCPVGFACKHAVAVVASYLDAVASGEDVPVADEDDDRWAELESGGYTGDEWDAYGADDDPWEEDDPDDEPAPPRRRGRKARGVGAKGKGEGGSAWDAKIERHIRSKSEEELADLVLALTKRFPELYRELKDRVALQDGDADLLVAETRREIRRVTAQEAWVNAWTGEGSLPDYEPIRRRLARLLELGCADEVVSLGRLLLAEGLRQVGESHDEGETSLALSKCFPVVFRAVTRSSLSGPDRLLMAIDAVLEDDYGVLDEAVGLVLDGPSSAEDWSMAADRLLERLEDQDEPGGDPSEPGHFHRSYGRDRITDWIATALEHSGRPDELEKIYEAEARRTLSYERLVDFHLKRRRLDDAERWAREGISQTIDRLPGIATHLADRLLEVARARKKWDVVASHAAVSFFERPRPSGFDELIKAARKAKAEPAVREHALRFLETGVLPVRPPAPPPRPSRPRSKSRARSTGSSSAGPAPTPEAPKAPVVDPGWPLPTPDYLVPFLSQALRFDPEPRPHLDVLLQMAIAAKDPEAVLRWYDRMKAEPSRSPYSYDHARAYADRVAGAVADSHPDRAIAIYRDALDAQLPHARPSAYEAAAGYLRKLRPLYMAVGRPEEWEVLLSSIRESYRNRPRFMEQLDRLDGRPIVQSPRGRSRSGPNGRRR

Organism: NCBI:txid2527974

Solvent-accessible surface area (backbone atoms only — not comparable to full-atom values): 44785 Å² total; per-residue (Å²): 138,86,91,83,90,93,80,89,85,88,85,88,84,83,87,84,81,90,79,82,89,78,87,83,80,82,80,79,90,76,81,58,73,77,52,66,62,71,44,23,54,49,60,44,32,75,64,35,33,65,69,26,39,56,50,2,52,52,34,34,80,61,69,32,60,42,77,62,22,32,36,96,90,44,31,38,38,30,38,33,62,69,99,58,79,25,43,33,34,38,39,73,46,72,73,69,102,67,65,45,76,49,45,51,31,49,49,101,70,43,41,51,32,31,59,46,42,16,52,56,51,44,51,40,50,33,58,59,68,71,50,88,69,46,75,50,65,95,85,40,71,56,52,60,50,54,68,70,41,67,76,82,79,74,85,82,90,78,89,83,79,91,86,88,79,90,82,92,84,89,85,87,92,81,82,86,81,80,91,75,85,84,79,82,90,78,92,80,79,92,82,89,76,72,78,62,55,70,65,44,51,65,46,52,53,51,52,61,73,68,50,54,74,67,59,46,51,53,49,51,57,54,44,28,79,72,33,72,67,55,32,49,54,51,52,53,53,46,39,62,70,75,64,44,57,66,58,53,51,53,49,47,57,50,47,48,59,60,38,42,69,51,80,37,31,46,40,91,89,76,76,50,67,41,77,60,75,43,63,70,54,38,54,50,47,44,53,38,46,74,73,65,42,12,58,60,30,36,56,50,38,56,53,48,45,63,41,39,56,51,34,47,78,68,40,49,51,97,48,60,60,41,65,41,53,31,72,39,38,58,48,27,32,56,12,47,76,64,27,89,63,50,66,29,55,42,49,44,53,44,51,52,51,54,74,70,49,90,78,70,48,51,71,83,27,45,43,59,52,73,77,33,102,70,53,40,65,30,27,38,56,35,21,54,56,46,49,52,56,59,56,75,59,70,68,74,65,69,59,88,86,43,91,62,38,66,60,55,34,51,55,54,48,54,53,50,52,52,32,46,52,21,23,54,64,34,72,46,60,82,56,49,59,60,53,37,62,52,43,23,74,50,58,64,54,28,60,64,43,24,52,54,24,50,78,68,65,37,53,66,60,22,51,51,43,27,50,54,36,28,75,72,24,48,92,81,40,44,67,60,19,51,56,30,48,51,52,47,43,47,48,24,58,77,69,63,37,33,40,55,40,20,31,52,33,44,47,52,23,68,60,53,73,38,56,66,36,51,52,49,23,45,60,28,18,49,71,41,73,39,32,71,48,49,52,53,52,53,50,49,20,36,70,39,33,50,66,58,63,37,50,46,80,75,74,81,73,77,78,73,75,74,76,80,75,94,77,78,89,86,88,87,89,80,81,83,80,78,85,74,81,83,76,64,91,55,63,51,64,42,94,73,57,82,57,61,79,58,75,84,52,41,61,56,57,45,52,43,46,71,80,54,82,63,63,52,54,41,45,66,39,55,25,52,44,19,52,76,70,68,36,50,68,50,30,50,54,32,47,54,50,47,68,67,52,77,77,92,40,100,81,53,74,67,71,46,66,76,44,39,68,62,51,25,58,64,24,36,92,84,38,39,71,58,18,48,51,45,43,44,58,56,28,63,75,25,68,83,50,95,46,72,70,32,42,55,48,32,51,48,33,51,64,62,40,56,61,44,33,54,74,74,69,39,56,66,60,49,54,53,50,56,48,52,51,49,63,78,46,62,89,38,63,77,46,49,69,46,55,66,34,69,72,66,54,29,54,58,74,52,84,80,76,85,77,88,84,82,80,93,81,91,78,137

Mean predicted aligned error: 18.83 Å